Protein AF-A0A814G2H5-F1 (afdb_monomer)

Nearest PDB structures (foldseek):
  8ebw-assembly1_A  TM=9.232E-01  e=4.933E-67  Homo sapiens
  7ad8-assembly1_A  TM=9.233E-01  e=7.448E-61  Homo sapiens
  8ebt-assembly1_A  TM=9.128E-01  e=8.867E-59  Homo sapiens
  6nmi-assembly1_A  TM=8.398E-01  e=5.210E-60  Homo sapiens
  7m2u-assembly1_7  TM=7.805E-01  e=5.366E-45  Saccharomyces cerevisiae S288C

Solvent-accessible surface area (backbone atoms only — not comparable to full-atom values): 49443 Å² total; per-residue (Å²): 143,81,92,77,82,93,75,88,91,84,83,72,66,86,53,58,48,72,78,64,51,56,96,59,92,73,82,62,62,77,75,28,77,80,46,71,88,59,55,53,71,66,20,46,53,64,36,37,87,81,29,76,63,50,65,62,47,48,52,54,19,44,72,68,40,51,97,72,37,74,76,83,39,50,50,46,28,42,13,43,43,20,37,46,55,45,83,52,88,61,67,84,62,22,55,47,52,47,50,35,51,38,51,44,38,87,60,63,74,68,38,61,52,43,22,44,38,51,39,34,39,50,53,36,54,66,59,42,67,63,44,69,44,68,34,36,40,38,24,74,40,78,54,67,92,80,57,55,64,77,43,71,53,56,42,40,32,65,42,80,25,24,69,54,73,74,66,35,60,38,75,88,40,34,32,91,75,65,48,18,26,37,38,42,32,45,33,70,65,26,26,73,37,25,93,41,34,66,56,56,87,60,51,34,28,37,37,62,50,48,41,33,33,32,30,71,42,76,45,78,79,50,96,44,35,34,36,40,34,33,35,61,46,87,62,98,59,81,38,57,74,83,75,81,84,78,82,80,80,80,80,87,78,89,80,80,91,74,91,75,90,76,81,92,70,94,73,78,80,73,78,48,32,28,46,68,77,80,81,92,57,101,71,79,95,66,90,72,55,48,41,36,38,36,61,85,33,94,55,24,65,67,54,49,59,49,43,66,46,38,30,43,81,74,42,48,56,96,56,45,34,34,31,37,60,42,70,66,30,45,56,48,22,44,70,70,68,50,48,74,68,55,55,52,51,52,51,60,68,38,31,69,51,87,78,56,68,68,59,55,50,49,54,50,59,53,56,73,36,51,89,49,38,33,44,44,76,53,97,96,39,41,30,44,38,30,94,48,47,69,59,54,53,56,49,56,69,37,70,71,47,47,70,32,45,50,90,75,81,89,75,76,90,50,76,46,50,51,50,40,37,64,80,39,47,64,60,45,51,56,50,32,46,76,72,57,42,52,71,40,47,58,33,58,56,74,80,47,78,84,62,52,70,41,92,40,42,66,31,92,86,58,76,74,51,74,71,52,51,52,44,48,52,59,36,40,52,97,63,25,39,49,32,14,27,42,35,37,49,51,64,68,46,60,67,57,50,54,46,48,53,45,30,70,58,20,36,23,32,40,36,35,22,87,30,70,57,50,37,52,51,50,52,50,49,40,49,69,42,24,66,49,50,78,88,38,55,39,49,44,50,99,89,44,77,57,80,94,81,72,89,51,45,38,40,31,28,29,52,77,78,69,30,92,64,92,90,66,61,69,70,59,53,55,51,49,54,51,52,46,73,42,80,29,45,30,35,40,31,48,50,50,73,74,52,53,67,72,52,48,52,53,37,62,50,57,41,58,57,57,29,33,39,31,36,23,59,60,72,87,53,96,78,70,60,46,67,57,43,39,72,72,45,23,49,81,62,34,70,66,60,64,68,59,38,32,74,70,66,62,28,30,48,57,43,35,33,41,33,42,14,66,58,49,75,69,55,47,54,52,42,69,68,48,82,53,67,70,48,36,50,50,50,50,55,62,24,53,50,44,50,36,39,52,52,42,53,50,55,60,36,51,78,65,74,45,42,73,46,79,44,51,78,42,69,70,55,44,51,54,53,23,65,76,67,73,45,92,80,86,89,68,99,49,68,84,79,54,57,83,75,74,90,33,38,31,37,39,34,51,44,74,70,90,80,46,76,60,57,52,54,53,51,51,24,61,39,24,43,70,60,84,90,48,81,86,49,102,70,59,65,22,41,38,38,40,47,38,33,51,100,42,76,55,51,65,50,42,56,59,47,52,52,51,44,45,54,73,48,48,53,75,44,85,45,47,38,75,79,63,55,84,66,70,94,82,42,68,60,75,47,74,64,57,46,48,55,54,59,70,67,55,71,83,66,91,69,78,87,69,84,72,76,91,74,89,83,70,84,89,125

Mean predicted aligned error: 18.9 Å

Foldseek 3Di:
DDDDDDDDPQDADQQACQVLADLDDAAFQDDLLPDDQDALLVLCVLVCVVAVCLNVLLVVLLVPADCQHPLRDDSRLLSLQQQLQDQDPPRCRGDQNQVLNQLRDNPVVSCVSNSNSCLSNLVSQVSFDFDQAKWKFKHQADCLVSADAFDKDWAQGKHKTAPDPVLCCDPRTHHDDHAMEMETERDRGWGQCLSSYNHVPRSITIDDGTWMWGFHDWDDPDVRYIYTYIYTDDDPDDSYDHRDDDDDDDDDDDDDDDDDDDDDDDDDDDQAFKEDDDDPDPDDPDPFQKIKGFPPHPCRVVVVVLCQQAWAWQFDAPTMTMTGGDLQSLLLNVLLPDDLVNNVVVCCVRYPDHDDPVSNVVSVLSRVLHPAWEWFQDPNWIKIFGPDLVVVVVQCVDPLSVVQFDDDPDDDPPSGMGTGQLLCLLVSQVVCVVVSRHYWLKDQLPPDPPFDFAPKAWDPVLDQDPQLVVLVSSQDDPNMGGWEEAADAFLNCLLSSVLNNCRSSRGAEEEEDADPLVLVVSLVSNVVTMPDDPVAEAEDDPVDHDDPDDSHHHYYYYLVLQFDDPPDDPVSVVVNVVQLVHEAAEYEYEQVQPDDLVSLSRNLSRHDYSYYYYYHNDQDHPVPCSVSCCSRGHYHRYHDQVVVCCVVVSWAAEEEEEAEFEADPVLVVVLVVDPDPVLVQLSFLLGQLLLLLVLLVVVVVVVVVFFEDEDDPDPVSQCVSCVVSVHDDFDDPQVQGRDLDPAGQEYEYSYDDLPDLPSVSNVVSSNRHQDPVCPPPPHRYGYYYYYGYPPGPRVVSVVVSVVVVVSSPHHYYYHYSVVRCPDLPPGPPSDPVSVVVSVVPRDPDPDPPDDDDGDPPDDDD

Organism: NCBI:txid433720

Sequence (861 aa):
MATSGNVDSQQYARVSDILKEPQKMLMPIRGYEEMPIVPLEEAVAPLISILPEIQDYAYVAKQRCEYVPPNGLTQDESASIILYSMEWEPHEKYLYFALNTALRAEDRRKLKPWFSYLKLILTALEKLPSTRCNVFRGVNLDLTNQYTEGKTFVWWGFSSCTTSVGVLENEQFLGKTGRRTLFTIECDSGKDISRHSYYESEKEVLLLAARQFIVVSCLRLAPGLHMIQLKETKPPITLLQPVTNQSVQIKPSPNSYQSNHSTISTATIPKNPITTHQTTTQSQIKQNNNIVLELITTDYKRAQDFLFAIAEPIHRSEHTQEYELTSNSIHSAMFSGLQTQDMIRDLQQLSKTNISNDLINYIKSCTEMYGKVKLVLKNRRYFIESIFPNILNELLQDSEIKECRAISTEQGLNLESFEVIQQKIESLKKRCQQLKYPLLEEYDFVHDTMTKNLNIQLAPDANLRPYQEESLRKMFNNGRARSGIIVLPCGAGKSLVGVAAACHMKKNCLVLCNSNVSVEQWKEQFKRWSTADDSIVRSYTANKKDKLNGSACIFISTYQMVAPKKGRIIETSKILEKLTNYEWGLILLDEVHTAPAKTFRKILSIVPAQIKLGLSATLVREDDKIIDLNYLVGPKLYEANWMELQNLGFIAKVHCAEVRCEMTSEFLKEYTTATNHMVKRRLSVCNPNKFRTCQSLIQYHEQRNNKIIVFSDDLFALETYALKLDKPFIHGRVGDTSFDLPEANVVIQISSHGRSRRQEAQRLGRISRIKKDIINTNENNAFFYTLISEDTNEMKYSSYRQSFLIDQGYTYAMLTHTQIITNENQLYFSTNEEQRELLEQIPRTPNNDEALPITTKKNFK

Structure (mmCIF, N/CA/C/O backbone):
data_AF-A0A814G2H5-F1
#
_entry.id   AF-A0A814G2H5-F1
#
loop_
_atom_site.group_PDB
_atom_site.id
_atom_site.type_symbol
_atom_site.label_atom_id
_atom_site.label_alt_id
_atom_site.label_comp_id
_atom_site.label_asym_id
_atom_site.label_entity_id
_atom_site.label_seq_id
_atom_site.pdbx_PDB_ins_code
_atom_site.Cartn_x
_atom_site.Cartn_y
_atom_site.Cartn_z
_atom_site.occupancy
_atom_site.B_iso_or_equiv
_atom_site.auth_seq_id
_atom_site.auth_comp_id
_atom_site.auth_asym_id
_atom_site.auth_atom_id
_atom_site.pdbx_PDB_model_num
ATOM 1 N N . MET A 1 1 ? 18.081 -31.704 36.811 1.00 30.80 1 MET A N 1
ATOM 2 C CA . MET A 1 1 ? 18.395 -30.940 35.585 1.00 30.80 1 MET A CA 1
ATOM 3 C C . MET A 1 1 ? 17.106 -30.797 34.798 1.00 30.80 1 MET A C 1
ATOM 5 O O . MET A 1 1 ? 16.699 -31.747 34.149 1.00 30.80 1 MET A O 1
ATOM 9 N N . ALA A 1 2 ? 16.414 -29.671 34.961 1.00 22.61 2 ALA A N 1
ATOM 10 C CA . ALA A 1 2 ? 15.147 -29.392 34.295 1.00 22.61 2 ALA A CA 1
ATOM 11 C C . ALA A 1 2 ? 15.247 -28.006 33.654 1.00 22.61 2 ALA A C 1
ATOM 13 O O . ALA A 1 2 ? 15.522 -27.015 34.325 1.00 22.61 2 ALA A O 1
ATOM 14 N N . THR A 1 3 ? 15.101 -27.988 32.337 1.00 27.94 3 THR A N 1
ATOM 15 C CA . THR A 1 3 ? 15.038 -26.825 31.458 1.00 27.94 3 THR A CA 1
ATOM 16 C C . THR A 1 3 ? 13.696 -26.113 31.632 1.00 27.94 3 THR A C 1
ATOM 18 O O . THR A 1 3 ? 12.664 -26.667 31.258 1.00 27.94 3 THR A O 1
ATOM 21 N N . SER A 1 4 ? 13.705 -24.893 32.171 1.00 27.94 4 SER A N 1
ATOM 22 C CA . SER A 1 4 ? 12.570 -23.962 32.136 1.00 27.94 4 SER A CA 1
ATOM 23 C C . SER A 1 4 ? 12.761 -22.954 30.999 1.00 27.94 4 SER A C 1
ATOM 25 O O . SER A 1 4 ? 13.848 -22.401 30.831 1.00 27.94 4 SER A O 1
ATOM 27 N N . GLY A 1 5 ? 11.708 -22.771 30.202 1.00 24.34 5 GLY A N 1
ATOM 28 C CA . GLY A 1 5 ? 11.706 -22.050 28.934 1.00 24.34 5 GLY A CA 1
ATOM 29 C C . GLY A 1 5 ? 11.983 -20.548 29.023 1.00 24.34 5 GLY A C 1
ATOM 30 O O . GLY A 1 5 ? 11.540 -19.862 29.939 1.00 24.34 5 GLY A O 1
ATOM 31 N N . ASN A 1 6 ? 12.678 -20.054 27.999 1.00 25.80 6 ASN A N 1
ATOM 32 C CA . ASN A 1 6 ? 12.696 -18.647 27.614 1.00 25.80 6 ASN A CA 1
ATOM 33 C C . ASN A 1 6 ? 11.401 -18.347 26.851 1.00 25.80 6 ASN A C 1
ATOM 35 O O . ASN A 1 6 ? 11.296 -18.667 25.667 1.00 25.80 6 ASN A O 1
ATOM 39 N N . VAL A 1 7 ? 10.434 -17.750 27.540 1.00 27.73 7 VAL A N 1
ATOM 40 C CA . VAL A 1 7 ? 9.282 -17.069 26.942 1.00 27.73 7 VAL A CA 1
ATOM 41 C C . VAL A 1 7 ? 9.434 -15.581 27.282 1.00 27.73 7 VAL A C 1
ATOM 43 O O . VAL A 1 7 ? 9.614 -15.234 28.445 1.00 27.73 7 VAL A O 1
ATOM 46 N N . ASP A 1 8 ? 9.456 -14.748 26.241 1.00 27.95 8 ASP A N 1
ATOM 47 C CA . ASP A 1 8 ? 9.194 -13.300 26.215 1.00 27.95 8 ASP A CA 1
ATOM 48 C C . ASP A 1 8 ? 9.935 -12.371 27.198 1.00 27.95 8 ASP A C 1
ATOM 50 O O . ASP A 1 8 ? 9.387 -11.875 28.176 1.00 27.95 8 ASP A O 1
ATOM 54 N N . SER A 1 9 ? 11.174 -11.999 26.853 1.00 29.45 9 SER A N 1
ATOM 55 C CA . SER A 1 9 ? 11.942 -10.932 27.524 1.00 29.45 9 SER A CA 1
ATOM 56 C C . SER A 1 9 ? 12.278 -9.737 26.611 1.00 29.45 9 SER A C 1
ATOM 58 O O . SER A 1 9 ? 13.351 -9.147 26.727 1.00 29.45 9 SER A O 1
ATOM 60 N N . GLN A 1 10 ? 11.390 -9.365 25.677 1.00 33.59 10 GLN A N 1
ATOM 61 C CA . GLN A 1 10 ? 11.698 -8.384 24.614 1.00 33.59 10 GLN A CA 1
ATOM 62 C C . GLN A 1 10 ? 10.809 -7.121 24.548 1.00 33.59 10 GLN A C 1
ATOM 64 O O . GLN A 1 10 ? 10.842 -6.432 23.534 1.00 33.59 10 GLN A O 1
ATOM 69 N N . GLN A 1 11 ? 10.081 -6.745 25.613 1.00 34.19 11 GLN A N 1
ATOM 70 C CA . GLN A 1 11 ? 9.134 -5.606 25.573 1.00 34.19 11 GLN A CA 1
ATOM 71 C C . GLN A 1 11 ? 9.424 -4.389 26.487 1.00 34.19 11 GLN A C 1
ATOM 73 O O . GLN A 1 11 ? 8.622 -3.462 26.511 1.00 34.19 11 GLN A O 1
ATOM 78 N N . TYR A 1 12 ? 10.544 -4.310 27.224 1.00 47.81 12 TYR A N 1
ATOM 79 C CA . TYR A 1 12 ? 10.617 -3.402 28.394 1.00 47.81 12 TYR A CA 1
ATOM 80 C C . TYR A 1 12 ? 11.798 -2.408 28.414 1.00 47.81 12 TYR A C 1
ATOM 82 O O . TYR A 1 12 ? 12.692 -2.528 29.245 1.00 47.81 12 TYR A O 1
ATOM 90 N N . ALA A 1 13 ? 11.802 -1.390 27.537 1.00 48.59 13 ALA A N 1
ATOM 91 C CA . ALA A 1 13 ? 12.906 -0.415 27.436 1.00 48.59 13 ALA A CA 1
ATOM 92 C C . ALA A 1 13 ? 12.749 0.889 28.263 1.00 48.59 13 ALA A C 1
ATOM 94 O O . ALA A 1 13 ? 13.762 1.420 28.722 1.00 48.59 13 ALA A O 1
ATOM 95 N N . ARG A 1 14 ? 11.529 1.423 28.482 1.00 55.16 14 ARG A N 1
ATOM 96 C CA . ARG A 1 14 ? 11.311 2.692 29.235 1.00 55.16 14 ARG A CA 1
ATOM 97 C C . ARG A 1 14 ? 11.539 2.573 30.745 1.00 55.16 14 ARG A C 1
ATOM 99 O O . ARG A 1 14 ? 11.879 3.546 31.412 1.00 55.16 14 ARG A O 1
ATOM 106 N N . VAL A 1 15 ? 11.336 1.381 31.293 1.00 53.97 15 VAL A N 1
ATOM 107 C CA . VAL A 1 15 ? 11.301 1.155 32.745 1.00 53.97 15 VAL A CA 1
ATOM 108 C C . VAL A 1 15 ? 12.683 0.774 33.294 1.00 53.97 15 VAL A C 1
ATOM 110 O O . VAL A 1 15 ? 13.026 1.116 34.421 1.00 53.97 15 VAL A O 1
ATOM 113 N N . SER A 1 16 ? 13.533 0.141 32.479 1.00 58.19 16 SER A N 1
ATOM 114 C CA . SER A 1 16 ? 14.896 -0.264 32.854 1.00 58.19 16 SER A CA 1
ATOM 115 C C . SER A 1 16 ? 15.979 0.774 32.519 1.00 58.19 16 SER A C 1
ATOM 117 O O . SER A 1 16 ? 17.169 0.478 32.629 1.00 58.19 16 SER A O 1
ATOM 119 N N . ASP A 1 17 ? 15.613 1.973 32.055 1.00 66.25 17 ASP A N 1
ATOM 120 C CA . ASP A 1 17 ? 16.567 2.961 31.537 1.00 66.25 17 ASP A CA 1
ATOM 121 C C . ASP A 1 17 ? 17.383 3.680 32.631 1.00 66.25 17 ASP A C 1
ATOM 123 O O . ASP A 1 17 ? 18.483 4.157 32.345 1.00 66.25 17 ASP A O 1
ATOM 127 N N . ILE A 1 18 ? 16.909 3.664 33.885 1.00 70.50 18 ILE A N 1
ATOM 128 C CA . ILE A 1 18 ? 17.607 4.203 35.070 1.00 70.50 18 ILE A CA 1
ATOM 129 C C . ILE A 1 18 ? 18.985 3.548 35.263 1.00 70.50 18 ILE A C 1
ATOM 131 O O . ILE A 1 18 ? 19.912 4.193 35.742 1.00 70.50 18 ILE A O 1
ATOM 135 N N . LEU A 1 19 ? 19.167 2.301 34.808 1.00 65.62 19 LEU A N 1
ATOM 136 C CA . LEU A 1 19 ? 20.462 1.603 34.832 1.00 65.62 19 LEU A CA 1
ATOM 137 C C . LEU A 1 19 ? 21.568 2.340 34.070 1.00 65.62 19 LEU A C 1
ATOM 139 O O . LEU A 1 19 ? 22.749 2.111 34.321 1.00 65.62 19 LEU A O 1
ATOM 143 N N . LYS A 1 20 ? 21.186 3.159 33.087 1.00 71.00 20 LYS A N 1
ATOM 144 C CA . LYS A 1 20 ? 22.110 3.869 32.202 1.00 71.00 20 LYS A CA 1
ATOM 145 C C . LYS A 1 20 ? 22.458 5.262 32.728 1.00 71.00 20 LYS A C 1
ATOM 147 O O . LYS A 1 20 ? 23.157 5.997 32.031 1.00 71.00 20 LYS A O 1
ATOM 152 N N . GLU A 1 21 ? 21.961 5.650 33.906 1.00 79.81 21 GLU A N 1
ATOM 153 C CA . GLU A 1 21 ? 22.318 6.929 34.513 1.00 79.81 21 GLU A CA 1
ATOM 154 C C . GLU A 1 21 ? 23.815 6.942 34.877 1.00 79.81 21 GLU A C 1
ATOM 156 O O . GLU A 1 21 ? 24.317 6.016 35.523 1.00 79.81 21 GLU A O 1
ATOM 161 N N . PRO A 1 22 ? 24.562 7.975 34.458 1.00 74.00 22 PRO A N 1
ATOM 162 C CA . PRO A 1 22 ? 25.980 8.070 34.750 1.00 74.00 22 PRO A CA 1
ATOM 163 C C . PRO A 1 22 ? 26.176 8.297 36.252 1.00 74.00 22 PRO A C 1
ATOM 165 O O . PRO A 1 22 ? 25.702 9.280 36.815 1.00 74.00 22 PRO A O 1
ATOM 168 N N . GLN A 1 23 ? 26.953 7.431 36.906 1.00 69.19 23 GLN A N 1
ATOM 169 C CA . GLN A 1 23 ? 27.290 7.545 38.336 1.00 69.19 23 GLN A CA 1
ATOM 170 C C . GLN A 1 23 ? 28.291 8.680 38.646 1.00 69.19 23 GLN A C 1
ATOM 172 O O . GLN A 1 23 ? 28.883 8.729 39.723 1.00 69.19 23 GLN A O 1
ATOM 177 N N . LYS A 1 24 ? 28.500 9.599 37.696 1.00 74.88 24 LYS A N 1
ATOM 178 C CA . LYS A 1 24 ? 29.394 10.753 37.801 1.00 74.88 24 LYS A CA 1
ATOM 179 C C . LYS A 1 24 ? 28.677 12.027 37.370 1.00 74.88 24 LYS A C 1
ATOM 181 O O . LYS A 1 24 ? 27.800 12.004 36.508 1.00 74.88 24 LYS A O 1
ATOM 186 N N . MET A 1 25 ? 29.086 13.151 37.949 1.00 79.56 25 MET A N 1
ATOM 187 C CA . MET A 1 25 ? 28.554 14.460 37.586 1.00 79.56 25 MET A CA 1
ATOM 188 C C . MET A 1 25 ? 28.991 14.831 36.163 1.00 79.56 25 MET A C 1
ATOM 190 O O . MET A 1 25 ? 30.186 14.889 35.877 1.00 79.56 25 MET A O 1
ATOM 194 N N . LEU A 1 26 ? 28.033 15.078 35.270 1.00 84.12 26 LEU A N 1
ATOM 195 C CA . LEU A 1 26 ? 28.306 15.567 33.919 1.00 84.12 26 LEU A CA 1
ATOM 196 C C . LEU A 1 26 ? 28.263 17.103 33.860 1.00 84.12 26 LEU A C 1
ATOM 198 O O . LEU A 1 26 ? 27.741 17.765 34.757 1.00 84.12 26 LEU A O 1
ATOM 202 N N . MET A 1 27 ? 28.789 17.681 32.774 1.00 81.69 27 MET A N 1
ATOM 203 C CA . MET A 1 27 ? 28.698 19.127 32.543 1.00 81.69 27 MET A CA 1
ATOM 204 C C . MET A 1 27 ? 27.230 19.569 32.355 1.00 81.69 27 MET A C 1
ATOM 206 O O . MET A 1 27 ? 26.476 18.828 31.704 1.00 81.69 27 MET A O 1
ATOM 210 N N . PRO A 1 28 ? 26.832 20.754 32.874 1.00 82.62 28 PRO A N 1
ATOM 211 C CA . PRO A 1 28 ? 25.504 21.332 32.654 1.00 82.62 28 PRO A CA 1
ATOM 212 C C . PRO A 1 28 ? 25.149 21.441 31.169 1.00 82.62 28 PRO A C 1
ATOM 214 O O . PRO A 1 28 ? 26.028 21.665 30.333 1.00 82.62 28 PRO A O 1
ATOM 217 N N . ILE A 1 29 ? 23.864 21.310 30.843 1.00 84.00 29 ILE A N 1
ATOM 218 C CA . ILE A 1 29 ? 23.372 21.453 29.469 1.00 84.00 29 ILE A CA 1
ATOM 219 C C . ILE A 1 29 ? 23.131 22.947 29.215 1.00 84.00 29 ILE A C 1
ATOM 221 O O . ILE A 1 29 ? 22.361 23.574 29.940 1.00 84.00 29 ILE A O 1
ATOM 225 N N . ARG A 1 30 ? 23.832 23.518 28.228 1.00 79.44 30 ARG A N 1
ATOM 226 C CA . ARG A 1 30 ? 23.780 24.940 27.838 1.00 79.44 30 ARG A CA 1
ATOM 227 C C . ARG A 1 30 ? 23.800 25.078 26.314 1.00 79.44 30 ARG A C 1
ATOM 229 O O . ARG A 1 30 ? 24.299 24.182 25.630 1.00 79.44 30 ARG A O 1
ATOM 236 N N . GLY A 1 31 ? 23.301 26.198 25.805 1.00 79.31 31 GLY A N 1
ATOM 237 C CA . GLY A 1 31 ? 23.236 26.563 24.388 1.00 79.31 31 GLY A CA 1
ATOM 238 C C . GLY A 1 31 ? 21.917 26.236 23.676 1.00 79.31 31 GLY A C 1
ATOM 239 O O . GLY A 1 31 ? 21.747 26.643 22.531 1.00 79.31 31 GLY A O 1
ATOM 240 N N . TYR A 1 32 ? 20.968 25.536 24.311 1.00 82.44 32 TYR A N 1
ATOM 241 C CA . TYR A 1 32 ? 19.627 25.345 23.726 1.00 82.44 32 TYR A CA 1
ATOM 242 C C . TYR A 1 32 ? 18.723 26.552 24.005 1.00 82.44 32 TYR A C 1
ATOM 244 O O . TYR A 1 32 ? 17.808 26.834 23.243 1.00 82.44 32 TYR A O 1
ATOM 252 N N . GLU A 1 33 ? 18.989 27.281 25.087 1.00 79.50 33 GLU A N 1
ATOM 253 C CA . GLU A 1 33 ? 18.280 28.480 25.517 1.00 79.50 33 GLU A CA 1
ATOM 254 C C . GLU A 1 33 ? 18.369 29.624 24.497 1.00 79.50 33 GLU A C 1
ATOM 256 O O . GLU A 1 33 ? 17.409 30.382 24.362 1.00 79.50 33 GLU A O 1
ATOM 261 N N . GLU A 1 34 ? 19.469 29.697 23.744 1.00 80.56 34 GLU A N 1
ATOM 262 C CA . GLU A 1 34 ? 19.715 30.687 22.688 1.00 80.56 34 GLU A CA 1
ATOM 263 C C . GLU A 1 34 ? 18.980 30.357 21.376 1.00 80.56 34 GLU A C 1
ATOM 265 O O . GLU A 1 34 ? 18.906 31.201 20.484 1.00 80.56 34 GLU A O 1
ATOM 270 N N . MET A 1 35 ? 18.416 29.148 21.244 1.00 82.44 35 MET A N 1
ATOM 271 C CA . MET A 1 35 ? 17.668 28.763 20.046 1.00 82.44 35 MET A CA 1
ATOM 272 C C . MET A 1 35 ? 16.309 29.478 19.987 1.00 82.44 35 MET A C 1
ATOM 274 O O . MET A 1 35 ? 15.630 29.601 21.017 1.00 82.44 35 MET A O 1
ATOM 278 N N . PRO A 1 36 ? 15.866 29.909 18.791 1.00 83.94 36 PRO A N 1
ATOM 279 C CA . PRO A 1 36 ? 14.515 30.421 18.609 1.00 83.94 36 PRO A CA 1
ATOM 280 C C . PRO A 1 36 ? 13.481 29.314 18.853 1.00 83.94 36 PRO A C 1
ATOM 282 O O . PRO A 1 36 ? 13.735 28.135 18.599 1.00 83.94 36 PRO A O 1
ATOM 285 N N . ILE A 1 37 ? 12.298 29.697 19.339 1.00 85.06 37 ILE A N 1
ATOM 286 C CA . ILE A 1 37 ? 11.147 28.790 19.374 1.00 85.06 37 ILE A CA 1
ATOM 287 C C . ILE A 1 37 ? 10.654 28.646 17.935 1.00 85.06 37 ILE A C 1
ATOM 289 O O . ILE A 1 37 ? 10.277 29.635 17.308 1.00 85.06 37 ILE A O 1
ATOM 293 N N . VAL A 1 38 ? 10.683 27.419 17.426 1.00 88.62 38 VAL A N 1
ATOM 294 C CA . VAL A 1 38 ? 10.300 27.068 16.055 1.00 88.62 38 VAL A CA 1
ATOM 295 C C . VAL A 1 38 ? 9.167 26.035 16.069 1.00 88.62 38 VAL A C 1
ATOM 297 O O . VAL A 1 38 ? 8.996 25.348 17.083 1.00 88.62 38 VAL A O 1
ATOM 300 N N . PRO A 1 39 ? 8.396 25.895 14.976 1.00 91.19 39 PRO A N 1
ATOM 301 C CA . PRO A 1 39 ? 7.384 24.847 14.849 1.00 91.19 39 PRO A CA 1
ATOM 302 C C . PRO A 1 39 ? 7.975 23.442 15.022 1.00 91.19 39 PRO A C 1
ATOM 304 O O . PRO A 1 39 ? 9.164 23.222 14.766 1.00 91.19 39 PRO A O 1
ATOM 307 N N . LEU A 1 40 ? 7.146 22.467 15.417 1.00 90.56 40 LEU A N 1
ATOM 308 C CA . LEU A 1 40 ? 7.623 21.113 15.728 1.00 90.56 40 LEU A CA 1
ATOM 309 C C . LEU A 1 40 ? 8.384 20.462 14.558 1.00 90.56 40 LEU A C 1
ATOM 311 O O . LEU A 1 40 ? 9.386 19.792 14.799 1.00 90.56 40 LEU A O 1
ATOM 315 N N . GLU A 1 41 ? 7.966 20.671 13.305 1.00 89.19 41 GLU A N 1
ATOM 316 C CA . GLU A 1 41 ? 8.627 20.100 12.121 1.00 89.19 41 GLU A CA 1
ATOM 317 C C . GLU A 1 41 ? 10.055 20.617 11.951 1.00 89.19 41 GLU A C 1
ATOM 319 O O . GLU A 1 41 ? 10.955 19.857 11.591 1.00 89.19 41 GLU A O 1
ATOM 324 N N . GLU A 1 42 ? 10.271 21.902 12.230 1.00 87.69 42 GLU A N 1
ATOM 325 C CA . GLU A 1 42 ? 11.593 22.521 12.178 1.00 87.69 42 GLU A CA 1
ATOM 326 C C . GLU A 1 42 ? 12.440 22.090 13.380 1.00 87.69 42 GLU A C 1
ATOM 328 O O . GLU A 1 42 ? 13.631 21.806 13.236 1.00 87.69 42 GLU A O 1
ATOM 333 N N . ALA A 1 43 ? 11.816 21.937 14.553 1.00 89.50 43 ALA A N 1
ATOM 334 C CA . ALA A 1 43 ? 12.484 21.466 15.760 1.00 89.50 43 ALA A CA 1
ATOM 335 C C . ALA A 1 43 ? 13.038 20.035 15.617 1.00 89.50 43 ALA A C 1
ATOM 337 O O . ALA A 1 43 ? 14.103 19.735 16.164 1.00 89.50 43 ALA A O 1
ATOM 338 N N . VAL A 1 44 ? 12.345 19.159 14.875 1.00 91.88 44 VAL A N 1
ATOM 339 C CA . VAL A 1 44 ? 12.771 17.768 14.633 1.00 91.88 44 VAL A CA 1
ATOM 340 C C . VAL A 1 44 ? 13.622 17.586 13.374 1.00 91.88 44 VAL A C 1
ATOM 342 O O . VAL A 1 44 ? 14.226 16.527 13.206 1.00 91.88 44 VAL A O 1
ATOM 345 N N . ALA A 1 45 ? 13.734 18.590 12.499 1.00 89.81 45 ALA A N 1
ATOM 346 C CA . ALA A 1 45 ? 14.482 18.471 11.245 1.00 89.81 45 ALA A CA 1
ATOM 347 C C . ALA A 1 45 ? 15.961 18.045 11.421 1.00 89.81 45 ALA A C 1
ATOM 349 O O . ALA A 1 45 ? 16.414 17.156 10.693 1.00 89.81 45 ALA A O 1
ATOM 350 N N . PRO A 1 46 ? 16.726 18.561 12.408 1.00 90.38 46 PRO A N 1
ATOM 351 C CA . PRO A 1 46 ? 18.097 18.097 12.646 1.00 90.38 46 PRO A CA 1
ATOM 352 C C . PRO A 1 46 ? 18.172 16.633 13.113 1.00 90.38 46 PRO A C 1
ATOM 354 O O . PRO A 1 46 ? 19.202 15.970 12.954 1.00 90.38 46 PRO A O 1
ATOM 357 N N . LEU A 1 47 ? 17.078 16.117 13.682 1.00 90.44 47 LEU A N 1
ATOM 358 C CA . LEU A 1 47 ? 16.991 14.779 14.256 1.00 90.44 47 LEU A CA 1
ATOM 359 C C . LEU A 1 47 ? 16.725 13.693 13.214 1.00 90.44 47 LEU A C 1
ATOM 361 O O . LEU A 1 47 ? 16.946 12.533 13.534 1.00 90.44 47 LEU A O 1
ATOM 365 N N . ILE A 1 48 ? 16.346 14.030 11.975 1.00 87.50 48 ILE A N 1
ATOM 366 C CA . ILE A 1 48 ? 16.070 13.057 10.894 1.00 87.50 48 ILE A CA 1
ATOM 367 C C . ILE A 1 48 ? 17.263 12.120 10.658 1.00 87.50 48 ILE A C 1
ATOM 369 O O . ILE A 1 48 ? 17.102 10.926 10.417 1.00 87.50 48 ILE A O 1
ATOM 373 N N . SER A 1 49 ? 18.483 12.650 10.776 1.00 84.38 49 SER A N 1
ATOM 374 C CA . SER A 1 49 ? 19.716 11.865 10.634 1.00 84.38 49 SER A CA 1
ATOM 375 C C . SER A 1 49 ? 19.877 10.780 11.710 1.00 84.38 49 SER A C 1
ATOM 377 O O . SER A 1 49 ? 20.501 9.749 11.462 1.00 84.38 49 SER A O 1
ATOM 379 N N . ILE A 1 50 ? 19.305 11.002 12.896 1.00 84.81 50 ILE A N 1
ATOM 380 C CA . ILE A 1 50 ? 19.351 10.099 14.053 1.00 84.81 50 ILE A CA 1
ATOM 381 C C . ILE A 1 50 ? 18.107 9.198 14.062 1.00 84.81 50 ILE A C 1
ATOM 383 O O . ILE A 1 50 ? 18.202 7.998 14.323 1.00 84.81 50 ILE A O 1
ATOM 387 N N . LEU A 1 51 ? 16.950 9.783 13.754 1.00 86.19 51 LEU A N 1
ATOM 388 C CA . LEU A 1 51 ? 15.615 9.202 13.786 1.00 86.19 51 LEU A CA 1
ATOM 389 C C . LEU A 1 51 ? 14.912 9.458 12.440 1.00 86.19 51 LEU A C 1
ATOM 391 O O . LEU A 1 51 ? 14.205 10.455 12.307 1.00 86.19 51 LEU A O 1
ATOM 395 N N . PRO A 1 52 ? 15.070 8.570 11.440 1.00 81.00 52 PRO A N 1
ATOM 396 C CA . PRO A 1 52 ? 14.559 8.805 10.085 1.00 81.00 52 PRO A CA 1
ATOM 397 C C . PRO A 1 52 ? 13.040 8.996 9.996 1.00 81.00 52 PRO A C 1
ATOM 399 O O . PRO A 1 52 ? 12.576 9.719 9.127 1.00 81.00 52 PRO A O 1
ATOM 402 N N . GLU A 1 53 ? 12.283 8.376 10.905 1.00 81.25 53 GLU A N 1
ATOM 403 C CA . GLU A 1 53 ? 10.809 8.377 10.918 1.00 81.25 53 GLU A CA 1
ATOM 404 C C . GLU A 1 53 ? 10.219 9.506 11.793 1.00 81.25 53 GLU A C 1
ATOM 406 O O . GLU A 1 53 ? 9.007 9.617 11.941 1.00 81.25 53 GLU A O 1
ATOM 411 N N . ILE A 1 54 ? 11.052 10.362 12.408 1.00 87.31 54 ILE A N 1
ATOM 412 C CA . ILE A 1 54 ? 10.582 11.363 13.386 1.00 87.31 54 ILE A CA 1
ATOM 413 C C . ILE A 1 54 ? 9.599 12.382 12.796 1.00 87.31 54 ILE A C 1
ATOM 415 O O . ILE A 1 54 ? 8.734 12.872 13.519 1.00 87.31 54 ILE A O 1
ATOM 419 N N . GLN A 1 55 ? 9.713 12.700 11.503 1.00 86.31 55 GLN A N 1
ATOM 420 C CA . GLN A 1 55 ? 8.822 13.656 10.841 1.00 86.31 55 GLN A CA 1
ATOM 421 C C . GLN A 1 55 ? 7.389 13.129 10.751 1.00 86.31 55 GLN A C 1
ATOM 423 O O . GLN A 1 55 ? 6.450 13.880 11.013 1.00 86.31 55 GLN A O 1
ATOM 428 N N . ASP A 1 56 ? 7.229 11.838 10.470 1.00 81.94 56 ASP A N 1
ATOM 429 C CA . ASP A 1 56 ? 5.917 11.202 10.374 1.00 81.94 56 ASP A CA 1
ATOM 430 C C . ASP A 1 56 ? 5.237 11.194 11.746 1.00 81.94 56 ASP A C 1
ATOM 432 O O . ASP A 1 56 ? 4.079 11.588 11.885 1.00 81.94 56 ASP A O 1
ATOM 436 N N . TYR A 1 57 ? 5.982 10.855 12.803 1.00 85.31 57 TYR A N 1
ATOM 437 C CA . TYR A 1 57 ? 5.453 10.894 14.168 1.00 85.31 57 TYR A CA 1
ATOM 438 C C . TYR A 1 57 ? 5.185 12.319 14.660 1.00 85.31 57 TYR A C 1
ATOM 440 O O . TYR A 1 57 ? 4.203 12.531 15.368 1.00 85.31 57 TYR A O 1
ATOM 448 N N . ALA A 1 58 ? 5.992 13.308 14.265 1.00 87.62 58 ALA A N 1
ATOM 449 C CA . ALA A 1 58 ? 5.722 14.715 14.563 1.00 87.62 58 ALA A CA 1
ATOM 450 C C . ALA A 1 58 ? 4.403 15.178 13.925 1.00 87.62 58 ALA A C 1
ATOM 452 O O . ALA A 1 58 ? 3.600 15.844 14.582 1.00 87.62 58 ALA A O 1
ATOM 453 N N . TYR A 1 59 ? 4.135 14.759 12.685 1.00 83.56 59 TYR A N 1
ATOM 454 C CA . TYR A 1 59 ? 2.863 15.014 12.015 1.00 83.56 59 TYR A CA 1
ATOM 455 C C . TYR A 1 59 ? 1.687 14.348 12.745 1.00 83.56 59 TYR A C 1
ATOM 457 O O . TYR A 1 59 ? 0.685 15.004 13.039 1.00 83.56 59 TYR A O 1
ATOM 465 N N . VAL A 1 60 ? 1.824 13.071 13.123 1.00 83.31 60 VAL A N 1
ATOM 466 C CA . VAL A 1 60 ? 0.803 12.356 13.913 1.00 83.31 60 VAL A CA 1
ATOM 467 C C . VAL A 1 60 ? 0.570 13.040 15.265 1.00 83.31 60 VAL A C 1
ATOM 469 O O . VAL A 1 60 ? -0.573 13.138 15.714 1.00 83.31 60 VAL A O 1
ATOM 472 N N . ALA A 1 61 ? 1.625 13.538 15.915 1.00 85.12 61 ALA A N 1
ATOM 473 C CA . ALA A 1 61 ? 1.521 14.219 17.200 1.00 85.12 61 ALA A CA 1
ATOM 474 C C . ALA A 1 61 ? 0.724 15.524 17.077 1.00 85.12 61 ALA A C 1
ATOM 476 O O . ALA A 1 61 ? -0.164 15.767 17.892 1.00 85.12 61 ALA A O 1
ATOM 477 N N . LYS A 1 62 ? 0.954 16.309 16.015 1.00 85.19 62 LYS A N 1
ATOM 478 C CA . LYS A 1 62 ? 0.168 17.520 15.734 1.00 85.19 62 LYS A CA 1
ATOM 479 C C . LYS A 1 62 ? -1.295 17.242 15.425 1.00 85.19 62 LYS A C 1
ATOM 481 O O . LYS A 1 62 ? -2.153 17.987 15.889 1.00 85.19 62 LYS A O 1
ATOM 486 N N . GLN A 1 63 ? -1.589 16.188 14.662 1.00 81.25 63 GLN A N 1
ATOM 487 C CA . GLN A 1 63 ? -2.973 15.816 14.345 1.00 81.25 63 GLN A CA 1
ATOM 488 C C . GLN A 1 63 ? -3.777 15.401 15.580 1.00 81.25 63 GLN A C 1
ATOM 490 O O . GLN A 1 63 ? -5.000 15.515 15.582 1.00 81.25 63 GLN A O 1
ATOM 495 N N . ARG A 1 64 ? -3.104 14.894 16.616 1.00 77.81 64 ARG A N 1
ATOM 496 C CA . ARG A 1 64 ? -3.743 14.529 17.883 1.00 77.81 64 ARG A CA 1
ATOM 497 C C . ARG A 1 64 ? -3.955 15.701 18.828 1.00 77.81 64 ARG A C 1
ATOM 499 O O . ARG A 1 64 ? -4.725 15.552 19.771 1.00 77.81 64 ARG A O 1
ATOM 506 N N . CYS A 1 65 ? -3.284 16.829 18.611 1.00 79.56 65 CYS A N 1
ATOM 507 C CA . CYS A 1 65 ? -3.519 18.011 19.422 1.00 79.56 65 CYS A CA 1
ATOM 508 C C . CYS A 1 65 ? -4.922 18.559 19.186 1.00 79.56 65 CYS A C 1
ATOM 510 O O . CYS A 1 65 ? -5.376 18.695 18.050 1.00 79.56 65 CYS A O 1
ATOM 512 N N . GLU A 1 66 ? -5.572 18.949 20.275 1.00 70.25 66 GLU A N 1
ATOM 513 C CA . GLU A 1 66 ? -6.763 19.783 20.207 1.00 70.25 66 GLU A CA 1
ATOM 514 C C . GLU A 1 66 ? -6.433 21.123 19.527 1.00 70.25 66 GLU A C 1
ATOM 516 O O . GLU A 1 66 ? -5.313 21.630 19.632 1.00 70.25 66 GLU A O 1
ATOM 521 N N . TYR A 1 67 ? -7.416 21.712 18.837 1.00 64.19 67 TYR A N 1
ATOM 522 C CA . TYR A 1 67 ? -7.250 22.991 18.128 1.00 64.19 67 TYR A CA 1
ATOM 523 C C . TYR A 1 67 ? -6.828 24.134 19.071 1.00 64.19 67 TYR A C 1
ATOM 525 O O . TYR A 1 67 ? -6.091 25.033 18.674 1.00 64.19 67 TYR A O 1
ATOM 533 N N . VAL A 1 68 ? -7.253 24.066 20.338 1.00 73.56 68 VAL A N 1
ATOM 534 C CA . VAL A 1 68 ? -6.770 24.917 21.431 1.00 73.56 68 VAL A CA 1
ATOM 535 C C . VAL A 1 68 ? -6.358 24.006 22.589 1.00 73.56 68 VAL A C 1
ATOM 537 O O . VAL A 1 68 ? -7.223 23.595 23.361 1.00 73.56 68 VAL A O 1
ATOM 540 N N . PRO A 1 69 ? -5.066 23.660 22.713 1.00 79.81 69 PRO A N 1
ATOM 541 C CA . PRO A 1 69 ? -4.602 22.793 23.785 1.00 79.81 69 PRO A CA 1
ATOM 542 C C . PRO A 1 69 ? -4.866 23.406 25.172 1.00 79.81 69 PRO A C 1
ATOM 544 O O . PRO A 1 69 ? -4.755 24.628 25.344 1.00 79.81 69 PRO A O 1
ATOM 547 N N . PRO A 1 70 ? -5.168 22.586 26.195 1.00 72.38 70 PRO A N 1
ATOM 548 C CA . PRO A 1 70 ? -5.318 23.075 27.559 1.00 72.38 70 PRO A CA 1
ATOM 549 C C . PRO A 1 70 ? -4.003 23.670 28.101 1.00 72.38 70 PRO A C 1
ATOM 551 O O . PRO A 1 70 ? -2.934 23.544 27.506 1.00 72.38 70 PRO A O 1
ATOM 554 N N . ASN A 1 71 ? -4.086 24.371 29.237 1.00 77.19 71 ASN A N 1
ATOM 555 C CA . ASN A 1 71 ? -2.934 24.965 29.937 1.00 77.19 71 ASN A CA 1
ATOM 556 C C . ASN A 1 71 ? -2.192 26.094 29.184 1.00 77.19 71 ASN A C 1
ATOM 558 O O . ASN A 1 71 ? -1.092 26.470 29.581 1.00 77.19 71 ASN A O 1
ATOM 562 N N . GLY A 1 72 ? -2.803 26.685 28.148 1.00 76.25 72 GLY A N 1
ATOM 563 C CA . GLY A 1 72 ? -2.232 27.828 27.418 1.00 76.25 72 GLY A CA 1
ATOM 564 C C . GLY A 1 72 ? -1.047 27.459 26.518 1.00 76.25 72 GLY A C 1
ATOM 565 O O . GLY A 1 72 ? -0.228 28.320 26.186 1.00 76.25 72 GLY A O 1
ATOM 566 N N . LEU A 1 73 ? -0.943 26.179 26.157 1.00 85.94 73 LEU A N 1
ATOM 567 C CA . LEU A 1 73 ? 0.062 25.644 25.244 1.00 85.94 73 LEU A CA 1
ATOM 568 C C . LEU A 1 73 ? -0.309 25.948 23.791 1.00 85.94 73 LEU A C 1
ATOM 570 O O . LEU A 1 73 ? -1.480 25.908 23.413 1.00 85.94 73 LEU A O 1
ATOM 574 N N . THR A 1 74 ? 0.693 26.213 22.955 1.00 87.62 74 THR A N 1
ATOM 575 C CA . THR A 1 74 ? 0.486 26.214 21.501 1.00 87.62 74 THR A CA 1
ATOM 576 C C . THR A 1 74 ? 0.321 24.781 20.990 1.00 87.62 74 THR A C 1
ATOM 578 O O . THR A 1 74 ? 0.706 23.813 21.654 1.00 87.62 74 THR A O 1
ATOM 581 N N . GLN A 1 75 ? -0.234 24.627 19.785 1.00 87.19 75 GLN A N 1
ATOM 582 C CA . GLN A 1 75 ? -0.374 23.311 19.156 1.00 87.19 75 GLN A CA 1
ATOM 583 C C . GLN A 1 75 ? 0.987 22.605 19.012 1.00 87.19 75 GLN A C 1
ATOM 585 O O . GLN A 1 75 ? 1.091 21.417 19.300 1.00 87.19 75 GLN A O 1
ATOM 590 N N . ASP A 1 76 ? 2.043 23.340 18.651 1.00 89.06 76 ASP A N 1
ATOM 591 C CA . ASP A 1 76 ? 3.414 22.822 18.545 1.00 89.06 76 ASP A CA 1
ATOM 592 C C . ASP A 1 76 ? 3.990 22.362 19.889 1.00 89.06 76 ASP A C 1
ATOM 594 O O . ASP A 1 76 ? 4.615 21.303 19.981 1.00 89.06 76 ASP A O 1
ATOM 598 N N . GLU A 1 77 ? 3.759 23.141 20.945 1.00 90.00 77 GLU A N 1
ATOM 599 C CA . GLU A 1 77 ? 4.217 22.823 22.296 1.00 90.00 77 GLU A CA 1
ATOM 600 C C . GLU A 1 77 ? 3.524 21.566 22.829 1.00 90.00 77 GLU A C 1
ATOM 602 O O . GLU A 1 77 ? 4.197 20.649 23.303 1.00 90.00 77 GLU A O 1
ATOM 607 N N . SER A 1 78 ? 2.198 21.467 22.683 1.00 89.31 78 SER A N 1
ATOM 608 C CA . SER A 1 78 ? 1.460 20.257 23.058 1.00 89.31 78 SER A CA 1
ATOM 609 C C . SER A 1 78 ? 1.890 19.051 22.219 1.00 89.31 78 SER A C 1
ATOM 611 O O . SER A 1 78 ? 2.054 17.960 22.763 1.00 89.31 78 SER A O 1
ATOM 613 N N . ALA A 1 79 ? 2.098 19.230 20.913 1.00 89.69 79 ALA A N 1
ATOM 614 C CA . ALA A 1 79 ? 2.508 18.150 20.021 1.00 89.69 79 ALA A CA 1
ATOM 615 C C . ALA A 1 79 ? 3.899 17.617 20.382 1.00 89.69 79 ALA A C 1
ATOM 617 O O . ALA A 1 79 ? 4.139 16.419 20.265 1.00 89.69 79 ALA A O 1
ATOM 618 N N . SER A 1 80 ? 4.800 18.468 20.887 1.00 92.75 80 SER A N 1
ATOM 619 C CA . SER A 1 80 ? 6.113 18.027 21.374 1.00 92.75 80 SER A CA 1
ATOM 620 C C . SER A 1 80 ? 6.011 17.066 22.571 1.00 92.75 80 SER A C 1
ATOM 622 O O . SER A 1 80 ? 6.725 16.066 22.629 1.00 92.75 80 SER A O 1
ATOM 624 N N . ILE A 1 81 ? 5.074 17.294 23.497 1.00 89.75 81 ILE A N 1
ATOM 625 C CA . ILE A 1 81 ? 4.858 16.412 24.657 1.00 89.75 81 ILE A CA 1
ATOM 626 C C . ILE A 1 81 ? 4.241 15.076 24.206 1.00 89.75 81 ILE A C 1
ATOM 628 O O . ILE A 1 81 ? 4.687 14.002 24.626 1.00 89.75 81 ILE A O 1
ATOM 632 N N . ILE A 1 82 ? 3.281 15.124 23.276 1.00 87.81 82 ILE A N 1
ATOM 633 C CA . ILE A 1 82 ? 2.684 13.916 22.690 1.00 87.81 82 ILE A CA 1
ATOM 634 C C . ILE A 1 82 ? 3.757 13.108 21.943 1.00 87.81 82 ILE A C 1
ATOM 636 O O . ILE A 1 82 ? 3.859 11.897 22.126 1.00 87.81 82 ILE A O 1
ATOM 640 N N . LEU A 1 83 ? 4.605 13.763 21.145 1.00 89.25 83 LEU A N 1
ATOM 641 C CA . LEU A 1 83 ? 5.685 13.098 20.413 1.00 89.25 83 LEU A CA 1
ATOM 642 C C . LEU A 1 83 ? 6.678 12.408 21.360 1.00 89.25 83 LEU A C 1
ATOM 644 O O . LEU A 1 83 ? 7.165 11.319 21.062 1.00 89.25 83 LEU A O 1
ATOM 648 N N . TYR A 1 84 ? 6.967 13.015 22.514 1.00 88.12 84 TYR A N 1
ATOM 649 C CA . TYR A 1 84 ? 7.840 12.423 23.529 1.00 88.12 84 TYR A CA 1
ATOM 650 C C . TYR A 1 84 ? 7.248 11.153 24.165 1.00 88.12 84 TYR A C 1
ATOM 652 O O . TYR A 1 84 ? 7.978 10.191 24.420 1.00 88.12 84 TYR A O 1
ATOM 660 N N . SER A 1 85 ? 5.932 11.127 24.384 1.00 83.75 85 SER A N 1
ATOM 661 C CA . SER A 1 85 ? 5.218 9.992 24.990 1.00 83.75 85 SER A CA 1
ATOM 662 C C . SER A 1 85 ? 4.876 8.868 24.000 1.00 83.75 85 SER A C 1
ATOM 664 O O . SER A 1 85 ? 4.641 7.738 24.433 1.00 83.75 85 SER A O 1
ATOM 666 N N . MET A 1 86 ? 4.959 9.105 22.688 1.00 82.81 86 MET A N 1
ATOM 667 C CA . MET A 1 86 ? 4.776 8.079 21.652 1.00 82.81 86 MET A CA 1
ATOM 668 C C . MET A 1 86 ? 5.804 6.938 21.722 1.00 82.81 86 MET A C 1
ATOM 670 O O . MET A 1 86 ? 6.985 7.140 22.015 1.00 82.81 86 MET A O 1
ATOM 674 N N . GLU A 1 87 ? 5.349 5.731 21.385 1.00 79.12 87 GLU A N 1
ATOM 675 C CA . GLU A 1 87 ? 6.171 4.525 21.272 1.00 79.12 87 GLU A CA 1
ATOM 676 C C . GLU A 1 87 ? 6.016 3.916 19.880 1.00 79.12 87 GLU A C 1
ATOM 678 O O . GLU A 1 87 ? 4.902 3.786 19.371 1.00 79.12 87 GLU A O 1
ATOM 683 N N . TRP A 1 88 ? 7.136 3.525 19.270 1.00 77.94 88 TRP A N 1
ATOM 684 C CA . TRP A 1 88 ? 7.145 2.820 17.991 1.00 77.94 88 TRP A CA 1
ATOM 685 C C . TRP A 1 88 ? 8.308 1.829 17.882 1.00 77.94 88 TRP A C 1
ATOM 687 O O . TRP A 1 88 ? 9.279 1.894 18.640 1.00 77.94 88 TRP A O 1
ATOM 697 N N . GLU A 1 89 ? 8.202 0.883 16.948 1.00 56.81 89 GLU A N 1
ATOM 698 C CA . GLU A 1 89 ? 9.228 -0.134 16.706 1.00 56.81 89 GLU A CA 1
ATOM 699 C C . GLU A 1 89 ? 10.188 0.285 15.579 1.00 56.81 89 GLU A C 1
ATOM 701 O O . GLU A 1 89 ? 9.733 0.783 14.551 1.00 56.81 89 GLU A O 1
ATOM 706 N N . PRO A 1 90 ? 11.506 0.022 15.698 1.00 67.19 90 PRO A N 1
ATOM 707 C CA . PRO A 1 90 ? 12.185 -0.656 16.807 1.00 67.19 90 PRO A CA 1
ATOM 708 C C . PRO A 1 90 ? 12.414 0.261 18.023 1.00 67.19 90 PRO A C 1
ATOM 710 O O . PRO A 1 90 ? 12.766 1.428 17.869 1.00 67.19 90 PRO A O 1
ATOM 713 N N . HIS A 1 91 ? 12.309 -0.295 19.237 1.00 61.19 91 HIS A N 1
ATOM 714 C CA . HIS A 1 91 ? 12.343 0.462 20.500 1.00 61.19 91 HIS A CA 1
ATOM 715 C C . HIS A 1 91 ? 13.604 1.323 20.726 1.00 61.19 91 HIS A C 1
ATOM 717 O O . HIS A 1 91 ? 13.569 2.342 21.408 1.00 61.19 91 HIS A O 1
ATOM 723 N N . GLU A 1 92 ? 14.734 0.954 20.126 1.00 60.19 92 GLU A N 1
ATOM 724 C CA . GLU A 1 92 ? 15.981 1.727 20.214 1.00 60.19 92 GLU A CA 1
ATOM 725 C C . GLU A 1 92 ? 15.960 3.016 19.368 1.00 60.19 92 GLU A C 1
ATOM 727 O O . GLU A 1 92 ? 16.912 3.797 19.406 1.00 60.19 92 GLU A O 1
ATOM 732 N N . LYS A 1 93 ? 14.891 3.241 18.593 1.00 66.19 93 LYS A N 1
ATOM 733 C CA . LYS A 1 93 ? 14.751 4.339 17.630 1.00 66.19 93 LYS A CA 1
ATOM 734 C C . LYS A 1 93 ? 13.505 5.206 17.842 1.00 66.19 93 LYS A C 1
ATOM 736 O O . LYS A 1 93 ? 13.144 5.935 16.924 1.00 66.19 93 LYS A O 1
ATOM 741 N N . TYR A 1 94 ? 12.861 5.174 19.013 1.00 80.62 94 TYR A N 1
ATOM 742 C CA . TYR A 1 94 ? 11.849 6.185 19.349 1.00 80.62 94 TYR A CA 1
ATOM 743 C C . TYR A 1 94 ? 12.413 7.345 20.171 1.00 80.62 94 TYR A C 1
ATOM 745 O O . TYR A 1 94 ? 13.451 7.229 20.832 1.00 80.62 94 TYR A O 1
ATOM 753 N N . LEU A 1 95 ? 11.716 8.483 20.110 1.00 85.50 95 LEU A N 1
ATOM 754 C CA . LEU A 1 95 ? 12.201 9.776 20.594 1.00 85.50 95 LEU A CA 1
ATOM 755 C C . LEU A 1 95 ? 12.651 9.742 22.056 1.00 85.50 95 LEU A C 1
ATOM 757 O O . LEU A 1 95 ? 13.760 10.172 22.357 1.00 85.50 95 LEU A O 1
ATOM 761 N N . TYR A 1 96 ? 11.822 9.194 22.949 1.00 86.31 96 TYR A N 1
ATOM 762 C CA . TYR A 1 96 ? 12.139 9.065 24.373 1.00 86.31 96 TYR A CA 1
ATOM 763 C C . TYR A 1 96 ? 13.481 8.357 24.599 1.00 86.31 96 TYR A C 1
ATOM 765 O O . TYR A 1 96 ? 14.330 8.862 25.333 1.00 86.31 96 TYR A O 1
ATOM 773 N N . PHE A 1 97 ? 13.705 7.208 23.948 1.00 83.19 97 PHE A N 1
ATOM 774 C CA . PHE A 1 97 ? 14.917 6.417 24.164 1.00 83.19 97 PHE A CA 1
ATOM 775 C C . PHE A 1 97 ? 16.151 7.137 23.617 1.00 83.19 97 PHE A C 1
ATOM 777 O O . PHE A 1 97 ? 17.174 7.224 24.301 1.00 83.19 97 PHE A O 1
ATOM 784 N N . ALA A 1 98 ? 16.050 7.686 22.406 1.00 87.12 98 ALA A N 1
ATOM 785 C CA . ALA A 1 98 ? 17.145 8.395 21.757 1.00 87.12 98 ALA A CA 1
ATOM 786 C C . ALA A 1 98 ? 17.517 9.690 22.500 1.00 87.12 98 ALA A C 1
ATOM 788 O O . ALA A 1 98 ? 18.702 9.925 22.753 1.00 87.12 98 ALA A O 1
ATOM 789 N N . LEU A 1 99 ? 16.526 10.481 22.926 1.00 89.44 99 LEU A N 1
ATOM 790 C CA . LEU A 1 99 ? 16.743 11.716 23.680 1.00 89.44 99 LEU A CA 1
ATOM 791 C C . LEU A 1 99 ? 17.347 11.427 25.056 1.00 89.44 99 LEU A C 1
ATOM 793 O O . LEU A 1 99 ? 18.382 11.994 25.400 1.00 89.44 99 LEU A O 1
ATOM 797 N N . ASN A 1 100 ? 16.765 10.503 25.829 1.00 88.38 100 ASN A N 1
ATOM 798 C CA . ASN A 1 100 ? 17.299 10.161 27.149 1.00 88.38 100 ASN A CA 1
ATOM 799 C C . ASN A 1 100 ? 18.706 9.543 27.058 1.00 88.38 100 ASN A C 1
ATOM 801 O O . ASN A 1 100 ? 19.544 9.787 27.926 1.00 88.38 100 ASN A O 1
ATOM 805 N N . THR A 1 101 ? 19.016 8.806 25.988 1.00 86.88 101 THR A N 1
ATOM 806 C CA . THR A 1 101 ? 20.382 8.318 25.726 1.00 86.88 101 THR A CA 1
ATOM 807 C C . THR A 1 101 ? 21.345 9.467 25.413 1.00 86.88 101 THR A C 1
ATOM 809 O O . THR A 1 101 ? 22.466 9.479 25.922 1.00 86.88 101 THR A O 1
ATOM 812 N N . ALA A 1 102 ? 20.922 10.458 24.622 1.00 87.62 102 ALA A N 1
ATOM 813 C CA . ALA A 1 102 ? 21.732 11.637 24.322 1.00 87.62 102 ALA A CA 1
ATOM 814 C C . ALA A 1 102 ? 21.983 12.502 25.571 1.00 87.62 102 ALA A C 1
ATOM 816 O O . ALA A 1 102 ? 23.103 12.971 25.775 1.00 87.62 102 ALA A O 1
ATOM 817 N N . LEU A 1 103 ? 20.984 12.658 26.445 1.00 88.06 103 LEU A N 1
ATOM 818 C CA . LEU A 1 103 ? 21.096 13.409 27.703 1.00 88.06 103 LEU A CA 1
ATOM 819 C C . LEU A 1 103 ? 22.097 12.780 28.686 1.00 88.06 103 LEU A C 1
ATOM 821 O O . LEU A 1 103 ? 22.816 13.494 29.394 1.00 88.06 103 LEU A O 1
ATOM 825 N N . ARG A 1 104 ? 22.201 11.447 28.681 1.00 87.56 104 ARG A N 1
ATOM 826 C CA . ARG A 1 104 ? 23.146 10.670 29.503 1.00 87.56 104 ARG A CA 1
ATOM 827 C C . ARG A 1 104 ? 24.553 10.575 28.905 1.00 87.56 104 ARG A C 1
ATOM 829 O O . ARG A 1 104 ? 25.466 10.106 29.579 1.00 87.56 104 ARG A O 1
ATOM 836 N N . ALA A 1 105 ? 24.756 11.005 27.659 1.00 86.12 105 ALA A N 1
ATOM 837 C CA . ALA A 1 105 ? 26.055 10.911 27.003 1.00 86.12 105 ALA A CA 1
ATOM 838 C C . ALA A 1 105 ? 27.077 11.889 27.608 1.00 86.12 105 ALA A C 1
ATOM 840 O O . ALA A 1 105 ? 26.797 13.078 27.782 1.00 86.12 105 ALA A O 1
ATOM 841 N N . GLU A 1 106 ? 28.294 11.397 27.861 1.00 83.69 106 GLU A N 1
ATOM 842 C CA . GLU A 1 106 ? 29.406 12.226 28.350 1.00 83.69 106 GLU A CA 1
ATOM 843 C C . GLU A 1 106 ? 29.818 13.297 27.330 1.00 83.69 106 GLU A C 1
ATOM 845 O O . GLU A 1 106 ? 30.104 14.437 27.695 1.00 83.69 106 GLU A O 1
ATOM 850 N N . ASP A 1 107 ? 29.796 12.947 26.038 1.00 84.31 107 ASP A N 1
ATOM 851 C CA . ASP A 1 107 ? 30.065 13.889 24.953 1.00 84.31 107 ASP A CA 1
ATOM 852 C C . ASP A 1 107 ? 28.837 14.765 24.674 1.00 84.31 107 ASP A C 1
ATOM 854 O O . ASP A 1 107 ? 27.914 14.376 23.951 1.00 84.31 107 ASP A O 1
ATOM 858 N N . ARG A 1 108 ? 28.856 15.987 25.216 1.00 84.81 108 ARG A N 1
ATOM 859 C CA . ARG A 1 108 ? 27.784 16.980 25.052 1.00 84.81 108 ARG A CA 1
ATOM 860 C C . ARG A 1 108 ? 27.584 17.446 23.610 1.00 84.81 108 ARG A C 1
ATOM 862 O O . ARG A 1 108 ? 26.505 17.941 23.294 1.00 84.81 108 ARG A O 1
ATOM 869 N N . ARG A 1 109 ? 28.541 17.227 22.697 1.00 83.94 109 ARG A N 1
ATOM 870 C CA . ARG A 1 109 ? 28.364 17.563 21.269 1.00 83.94 109 ARG A CA 1
ATOM 871 C C . ARG A 1 109 ? 27.226 16.766 20.630 1.00 83.94 109 ARG A C 1
ATOM 873 O O . ARG A 1 109 ? 26.585 17.263 19.708 1.00 83.94 109 ARG A O 1
ATOM 880 N N . LYS A 1 110 ? 26.919 15.576 21.163 1.00 86.81 110 LYS A N 1
ATOM 881 C CA . LYS A 1 110 ? 25.795 14.738 20.716 1.00 86.81 110 LYS A CA 1
ATOM 882 C C . LYS A 1 110 ? 24.422 15.353 21.003 1.00 86.81 110 LYS A C 1
ATOM 884 O O . LYS A 1 110 ? 23.455 14.949 20.368 1.00 86.81 110 LYS A O 1
ATOM 889 N N . LEU A 1 111 ? 24.330 16.328 21.915 1.00 88.06 111 LEU A N 1
ATOM 890 C CA . LEU A 1 111 ? 23.086 17.046 22.209 1.00 88.06 111 LEU A CA 1
ATOM 891 C C . LEU A 1 111 ? 22.807 18.194 21.235 1.00 88.06 111 LEU A C 1
ATOM 893 O O . LEU A 1 111 ? 21.663 18.623 21.150 1.00 88.06 111 LEU A O 1
ATOM 897 N N . LYS A 1 112 ? 23.797 18.664 20.463 1.00 88.88 112 LYS A N 1
ATOM 898 C CA . LYS A 1 112 ? 23.632 19.813 19.557 1.00 88.88 112 LYS A CA 1
ATOM 899 C C . LYS A 1 112 ? 22.464 19.657 18.561 1.00 88.88 112 LYS A C 1
ATOM 901 O O . LYS A 1 112 ? 21.718 20.620 18.408 1.00 88.88 112 LYS A O 1
ATOM 906 N N . PRO A 1 113 ? 22.228 18.482 17.936 1.00 90.69 113 PRO A N 1
ATOM 907 C CA . PRO A 1 113 ? 21.059 18.275 17.071 1.00 90.69 113 PRO A CA 1
ATOM 908 C C . PRO A 1 113 ? 19.712 18.358 17.808 1.00 90.69 113 PRO A C 1
ATOM 910 O O . PRO A 1 113 ? 18.686 18.586 17.184 1.00 90.69 113 PRO A O 1
ATOM 913 N N . TRP A 1 114 ? 19.706 18.183 19.131 1.00 92.12 114 TRP A N 1
ATOM 914 C CA . TRP A 1 114 ? 18.502 18.167 19.961 1.00 92.12 114 TRP A CA 1
ATOM 915 C C . TRP A 1 114 ? 18.116 19.542 20.501 1.00 92.12 114 TRP A C 1
ATOM 917 O O . TRP A 1 114 ? 17.075 19.648 21.134 1.00 92.12 114 TRP A O 1
ATOM 927 N N . PHE A 1 115 ? 18.915 20.592 20.287 1.00 92.44 115 PHE A N 1
ATOM 928 C CA . PHE A 1 115 ? 18.699 21.893 20.930 1.00 92.44 115 PHE A CA 1
ATOM 929 C C . PHE A 1 115 ? 17.372 22.553 20.540 1.00 92.44 115 PHE A C 1
ATOM 931 O O . PHE A 1 115 ? 16.661 23.013 21.429 1.00 92.44 115 PHE A O 1
ATOM 938 N N . SER A 1 116 ? 16.991 22.533 19.259 1.00 89.50 116 SER A N 1
ATOM 939 C CA . SER A 1 116 ? 15.706 23.090 18.805 1.00 89.50 116 SER A CA 1
ATOM 940 C C . SER A 1 116 ? 14.514 22.343 19.414 1.00 89.50 116 SER A C 1
ATOM 942 O O . SER A 1 116 ? 13.563 22.960 19.889 1.00 89.50 116 SER A O 1
ATOM 944 N N . TYR A 1 117 ? 14.597 21.011 19.480 1.00 93.12 117 TYR A N 1
ATOM 945 C CA . TYR A 1 117 ? 13.575 20.181 20.118 1.00 93.12 117 TYR A CA 1
ATOM 946 C C . TYR A 1 117 ? 13.521 20.373 21.642 1.00 93.12 117 TYR A C 1
ATOM 948 O O . TYR A 1 117 ? 12.443 20.524 22.211 1.00 93.12 117 TYR A O 1
ATOM 956 N N . LEU A 1 118 ? 14.683 20.414 22.305 1.00 90.69 118 LEU A N 1
ATOM 957 C CA . LEU A 1 118 ? 14.807 20.657 23.743 1.00 90.69 118 LEU A CA 1
ATOM 958 C C . LEU A 1 118 ? 14.230 22.017 24.127 1.00 90.69 118 LEU A C 1
ATOM 960 O O . LEU A 1 118 ? 13.504 22.097 25.112 1.00 90.69 118 LEU A O 1
ATOM 964 N N . LYS A 1 119 ? 14.501 23.065 23.341 1.00 90.56 119 LYS A N 1
ATOM 965 C CA . LYS A 1 119 ? 13.907 24.389 23.535 1.00 90.56 119 LYS A CA 1
ATOM 966 C C . LYS A 1 119 ? 12.379 24.306 23.523 1.00 90.56 119 LYS A C 1
ATOM 968 O O . LYS A 1 119 ? 11.755 24.764 24.472 1.00 90.56 119 LYS A O 1
ATOM 973 N N . LEU A 1 120 ? 11.797 23.666 22.506 1.00 90.00 120 LEU A N 1
ATOM 974 C CA . LEU A 1 120 ? 10.346 23.556 22.344 1.00 90.00 120 LEU A CA 1
ATOM 975 C C . LEU A 1 120 ? 9.676 22.770 23.488 1.00 90.00 120 LEU A C 1
ATOM 977 O O . LEU A 1 120 ? 8.746 23.279 24.114 1.00 90.00 120 LEU A O 1
ATOM 981 N N . ILE A 1 121 ? 10.171 21.567 23.810 1.00 91.12 121 ILE A N 1
ATOM 982 C CA . ILE A 1 121 ? 9.567 20.726 24.859 1.00 91.12 121 ILE A CA 1
ATOM 983 C C . ILE A 1 121 ? 9.756 21.319 26.262 1.00 91.12 121 ILE A C 1
ATOM 985 O O . ILE A 1 121 ? 8.860 21.224 27.096 1.00 91.12 121 ILE A O 1
ATOM 989 N N . LEU A 1 122 ? 10.890 21.970 26.547 1.00 89.38 122 LEU A N 1
ATOM 990 C CA . LEU A 1 122 ? 11.115 22.603 27.849 1.00 89.38 122 LEU A CA 1
ATOM 991 C C . LEU A 1 122 ? 10.235 23.842 28.031 1.00 89.38 122 LEU A C 1
ATOM 993 O O . LEU A 1 122 ? 9.670 24.008 29.109 1.00 89.38 122 LEU A O 1
ATOM 997 N N . THR A 1 123 ? 10.049 24.659 26.987 1.00 88.44 123 THR A N 1
ATOM 998 C CA . THR A 1 123 ? 9.089 25.774 27.017 1.00 88.44 123 THR A CA 1
ATOM 999 C C . THR A 1 123 ? 7.661 25.276 27.239 1.00 88.44 123 THR A C 1
ATOM 1001 O O . THR A 1 123 ? 6.936 25.855 28.047 1.00 88.44 123 THR A O 1
ATOM 1004 N N . ALA A 1 124 ? 7.273 24.172 26.591 1.00 87.50 124 ALA A N 1
ATOM 1005 C CA . ALA A 1 124 ? 5.975 23.541 26.809 1.00 87.50 124 ALA A CA 1
ATOM 1006 C C . ALA A 1 124 ? 5.800 23.092 28.274 1.00 87.50 124 ALA A C 1
ATOM 1008 O O . ALA A 1 124 ? 4.837 23.455 28.947 1.00 87.50 124 ALA A O 1
ATOM 1009 N N . LEU A 1 125 ? 6.771 22.354 28.815 1.00 87.12 125 LEU A N 1
ATOM 1010 C CA . LEU A 1 125 ? 6.705 21.838 30.184 1.00 87.12 125 LEU A CA 1
ATOM 1011 C C . LEU A 1 125 ? 6.775 22.947 31.248 1.00 87.12 125 LEU A C 1
ATOM 1013 O O . LEU A 1 125 ? 6.225 22.782 32.336 1.00 87.12 125 LEU A O 1
ATOM 1017 N N . GLU A 1 126 ? 7.414 24.084 30.964 1.00 85.44 126 GLU A N 1
ATOM 1018 C CA . GLU A 1 126 ? 7.465 25.234 31.875 1.00 85.44 126 GLU A CA 1
ATOM 1019 C C . GLU A 1 126 ? 6.093 25.908 32.045 1.00 85.44 126 GLU A C 1
ATOM 1021 O O . GLU A 1 126 ? 5.770 26.333 33.156 1.00 85.44 126 GLU A O 1
ATOM 1026 N N . LYS A 1 127 ? 5.252 25.914 30.998 1.00 84.25 127 LYS A N 1
ATOM 1027 C CA . LYS A 1 127 ? 3.870 26.432 31.046 1.00 84.25 127 LYS A CA 1
ATOM 1028 C C . LYS A 1 127 ? 2.908 25.554 31.852 1.00 84.25 127 LYS A C 1
ATOM 1030 O O . LYS A 1 127 ? 1.889 26.046 32.333 1.00 84.25 127 LYS A O 1
ATOM 1035 N N . LEU A 1 128 ? 3.220 24.269 32.030 1.00 84.38 128 LEU A N 1
ATOM 1036 C CA . LEU A 1 128 ? 2.416 23.370 32.858 1.00 84.38 128 LEU A CA 1
ATOM 1037 C C . LEU A 1 128 ? 2.596 23.680 34.356 1.00 84.38 128 LEU A C 1
ATOM 1039 O O . LEU A 1 128 ? 3.717 23.970 34.791 1.00 84.38 128 LEU A O 1
ATOM 1043 N N . PRO A 1 129 ? 1.536 23.581 35.181 1.00 79.38 129 PRO A N 1
ATOM 1044 C CA . PRO A 1 129 ? 1.646 23.808 36.617 1.00 79.38 129 PRO A CA 1
ATOM 1045 C C . PRO A 1 129 ? 2.587 22.775 37.248 1.00 79.38 129 PRO A C 1
ATOM 1047 O O . PRO A 1 129 ? 2.489 21.579 36.982 1.00 79.38 129 PRO A O 1
ATOM 1050 N N . SER A 1 130 ? 3.515 23.235 38.088 1.00 78.81 130 SER A N 1
ATOM 1051 C CA . SER A 1 130 ? 4.361 22.332 38.872 1.00 78.81 130 SER A CA 1
ATOM 1052 C C . SER A 1 130 ? 3.542 21.722 40.009 1.00 78.81 130 SER A C 1
ATOM 1054 O O . SER A 1 130 ? 2.991 22.451 40.835 1.00 78.81 130 SER A O 1
ATOM 1056 N N . THR A 1 131 ? 3.474 20.396 40.071 1.00 72.38 131 THR A N 1
ATOM 1057 C CA . THR A 1 131 ? 2.757 19.665 41.121 1.00 72.38 131 THR A CA 1
ATOM 1058 C C . THR A 1 131 ? 3.736 19.130 42.156 1.00 72.38 131 THR A C 1
ATOM 1060 O O . THR A 1 131 ? 4.552 18.260 41.851 1.00 72.38 131 THR A O 1
ATOM 1063 N N . ARG A 1 132 ? 3.623 19.613 43.398 1.00 79.00 132 ARG A N 1
ATOM 1064 C CA . ARG A 1 132 ? 4.351 19.054 44.540 1.00 79.00 132 ARG A CA 1
ATOM 1065 C C . ARG A 1 132 ? 3.621 17.810 45.036 1.00 79.00 132 ARG A C 1
ATOM 1067 O O . ARG A 1 132 ? 2.558 17.926 45.645 1.00 79.00 132 ARG A O 1
ATOM 1074 N N . CYS A 1 133 ? 4.147 16.629 44.734 1.00 79.44 133 CYS A N 1
ATOM 1075 C CA . CYS A 1 133 ? 3.497 15.368 45.083 1.00 79.44 133 CYS A CA 1
ATOM 1076 C C . CYS A 1 133 ? 4.500 14.222 45.243 1.00 79.44 133 CYS A C 1
ATOM 1078 O O . CYS A 1 133 ? 5.644 14.294 44.788 1.00 79.44 133 CYS A O 1
ATOM 1080 N N . ASN A 1 134 ? 4.046 13.150 45.893 1.00 83.62 134 ASN A N 1
ATOM 1081 C CA . ASN A 1 134 ? 4.784 11.896 45.931 1.00 83.62 134 ASN A CA 1
ATOM 1082 C C . ASN A 1 134 ? 4.497 11.127 44.644 1.00 83.62 134 ASN A C 1
ATOM 1084 O O . ASN A 1 134 ? 3.351 10.752 44.388 1.00 83.62 134 ASN A O 1
ATOM 1088 N N . VAL A 1 135 ? 5.538 10.903 43.849 1.00 85.19 135 VAL A N 1
ATOM 1089 C CA . VAL A 1 135 ? 5.459 10.106 42.625 1.00 85.19 135 VAL A CA 1
ATOM 1090 C C . VAL A 1 135 ? 6.217 8.802 42.799 1.00 85.19 135 VAL A C 1
ATOM 1092 O O . VAL A 1 135 ? 7.191 8.713 43.549 1.00 85.19 135 VAL A O 1
ATOM 1095 N N . PHE A 1 136 ? 5.762 7.778 42.091 1.00 83.81 136 PHE A N 1
ATOM 1096 C CA . PHE A 1 136 ? 6.311 6.440 42.179 1.00 83.81 136 PHE A CA 1
ATOM 1097 C C . PHE A 1 136 ? 6.852 5.975 40.830 1.00 83.81 136 PHE A C 1
ATOM 1099 O O . PHE A 1 136 ? 6.302 6.291 39.770 1.00 83.81 136 PHE A O 1
ATOM 1106 N N . ARG A 1 137 ? 7.930 5.187 40.876 1.00 83.56 137 ARG A N 1
ATOM 1107 C CA . ARG A 1 137 ? 8.522 4.545 39.697 1.00 83.56 137 ARG A CA 1
ATOM 1108 C C . ARG A 1 137 ? 9.012 3.142 40.045 1.00 83.56 137 ARG A C 1
ATOM 1110 O O . ARG A 1 137 ? 9.785 2.975 40.984 1.00 83.56 137 ARG A O 1
ATOM 1117 N N . GLY A 1 138 ? 8.549 2.135 39.308 1.00 80.00 138 GLY A N 1
ATOM 1118 C CA . GLY A 1 138 ? 8.960 0.740 39.488 1.00 80.00 138 GLY A CA 1
ATOM 1119 C C . GLY A 1 138 ? 10.089 0.340 38.543 1.00 80.00 138 GLY A C 1
ATOM 1120 O O . GLY A 1 138 ? 10.167 0.865 37.438 1.00 80.00 138 GLY A O 1
ATOM 1121 N N . VAL A 1 139 ? 10.964 -0.568 38.982 1.00 79.31 139 VAL A N 1
ATOM 1122 C CA . VAL A 1 139 ? 12.000 -1.204 38.152 1.00 79.31 139 VAL A CA 1
ATOM 1123 C C . VAL A 1 139 ? 12.117 -2.685 38.520 1.00 79.31 139 VAL A C 1
ATOM 1125 O O . VAL A 1 139 ? 12.256 -3.026 39.695 1.00 79.31 139 VAL A O 1
ATOM 1128 N N . ASN A 1 140 ? 12.149 -3.573 37.523 1.00 72.06 140 ASN A N 1
ATOM 1129 C CA . ASN A 1 140 ? 12.244 -5.035 37.695 1.00 72.06 140 ASN A CA 1
ATOM 1130 C C . ASN A 1 140 ? 13.677 -5.543 37.991 1.00 72.06 140 ASN A C 1
ATOM 1132 O O . ASN A 1 140 ? 14.114 -6.544 37.426 1.00 72.06 140 ASN A O 1
ATOM 1136 N N . LEU A 1 141 ? 14.436 -4.833 38.837 1.00 75.44 141 LEU A N 1
ATOM 1137 C CA . LEU A 1 141 ? 15.788 -5.197 39.289 1.00 75.44 141 LEU A CA 1
ATOM 1138 C C . LEU A 1 141 ? 16.049 -4.700 40.713 1.00 75.44 141 LEU A C 1
ATOM 1140 O O . LEU A 1 141 ? 15.337 -3.833 41.209 1.00 75.44 141 LEU A O 1
ATOM 1144 N N . ASP A 1 142 ? 17.094 -5.218 41.358 1.00 78.31 142 ASP A N 1
ATOM 1145 C CA . ASP A 1 142 ? 17.582 -4.733 42.653 1.00 78.31 142 ASP A CA 1
ATOM 1146 C C . ASP A 1 142 ? 18.648 -3.643 42.454 1.00 78.31 142 ASP A C 1
ATOM 1148 O O . ASP A 1 142 ? 19.727 -3.918 41.926 1.00 78.31 142 ASP A O 1
ATOM 1152 N N . LEU A 1 143 ? 18.330 -2.408 42.851 1.00 79.94 143 LEU A N 1
ATOM 1153 C CA . LEU A 1 143 ? 19.205 -1.236 42.711 1.00 79.94 143 LEU A CA 1
ATOM 1154 C C . LEU A 1 143 ? 19.737 -0.712 44.048 1.00 79.94 143 LEU A C 1
ATOM 1156 O O . LEU A 1 143 ? 20.407 0.319 44.073 1.00 79.94 143 LEU A O 1
ATOM 1160 N N . THR A 1 144 ? 19.497 -1.423 45.150 1.00 78.38 144 THR A N 1
ATOM 1161 C CA . THR A 1 144 ? 19.919 -1.001 46.497 1.00 78.38 144 THR A CA 1
ATOM 1162 C C . THR A 1 144 ? 21.418 -0.696 46.591 1.00 78.38 144 THR A C 1
ATOM 1164 O O . THR A 1 144 ? 21.807 0.283 47.216 1.00 78.38 144 THR A O 1
ATOM 1167 N N . ASN A 1 145 ? 22.264 -1.447 45.881 1.00 78.19 145 ASN A N 1
ATOM 1168 C CA . ASN A 1 145 ? 23.718 -1.234 45.870 1.00 78.19 145 ASN A CA 1
ATOM 1169 C C . ASN A 1 145 ? 24.167 0.074 45.189 1.00 78.19 145 ASN A C 1
ATOM 1171 O O . ASN A 1 145 ? 25.289 0.520 45.417 1.00 78.19 145 ASN A O 1
ATOM 1175 N N . GLN A 1 146 ? 23.337 0.674 44.330 1.00 77.44 146 GLN A N 1
ATOM 1176 C CA . GLN A 1 146 ? 23.677 1.907 43.604 1.00 77.44 146 GLN A CA 1
ATOM 1177 C C . GLN A 1 146 ? 23.246 3.172 44.361 1.00 77.44 146 GLN A C 1
ATOM 1179 O O . GLN A 1 146 ? 23.790 4.248 44.117 1.00 77.44 146 GLN A O 1
ATOM 1184 N N . TYR A 1 147 ? 22.302 3.041 45.295 1.00 82.88 147 TYR A N 1
ATOM 1185 C CA . TYR A 1 147 ? 21.716 4.145 46.050 1.00 82.88 147 TYR A CA 1
ATOM 1186 C C . TYR A 1 147 ? 22.012 3.980 47.538 1.00 82.88 147 TYR A C 1
ATOM 1188 O O . TYR A 1 147 ? 21.352 3.225 48.247 1.00 82.88 147 TYR A O 1
ATOM 1196 N N . THR A 1 148 ? 23.014 4.708 48.020 1.00 83.62 148 THR A N 1
ATOM 1197 C CA . THR A 1 148 ? 23.371 4.727 49.443 1.00 83.62 148 THR A CA 1
ATOM 1198 C C . THR A 1 148 ? 22.712 5.908 50.144 1.00 83.62 148 THR A C 1
ATOM 1200 O O . THR A 1 148 ? 22.811 7.033 49.648 1.00 83.62 148 THR A O 1
ATOM 1203 N N . GLU A 1 149 ? 22.105 5.660 51.303 1.00 86.62 149 GLU A N 1
ATOM 1204 C CA . GLU A 1 149 ? 21.461 6.684 52.134 1.00 86.62 149 GLU A CA 1
ATOM 1205 C C . GLU A 1 149 ? 22.381 7.891 52.383 1.00 86.62 149 GLU A C 1
ATOM 1207 O O . GLU A 1 149 ? 23.591 7.753 52.579 1.00 86.62 149 GLU A O 1
ATOM 1212 N N . GLY A 1 150 ? 21.812 9.094 52.310 1.00 82.81 150 GLY A N 1
ATOM 1213 C CA . GLY A 1 150 ? 22.519 10.361 52.505 1.00 82.81 150 GLY A CA 1
ATOM 1214 C C . GLY A 1 150 ? 23.342 10.856 51.310 1.00 82.81 150 GLY A C 1
ATOM 1215 O O . GLY A 1 150 ? 23.776 12.008 51.324 1.00 82.81 150 GLY A O 1
ATOM 1216 N N . LYS A 1 151 ? 23.548 10.055 50.253 1.00 86.75 151 LYS A N 1
ATOM 1217 C CA . LYS A 1 151 ? 24.231 10.532 49.037 1.00 86.75 151 LYS A CA 1
ATOM 1218 C C . LYS A 1 151 ? 23.275 11.229 48.076 1.00 86.75 151 LYS A C 1
ATOM 1220 O O . LYS A 1 151 ? 22.112 10.849 47.935 1.00 86.75 151 LYS A O 1
ATOM 1225 N N . THR A 1 152 ? 23.809 12.228 47.377 1.00 86.50 152 THR A N 1
ATOM 1226 C CA . THR A 1 152 ? 23.125 12.917 46.283 1.00 86.50 152 THR A CA 1
ATOM 1227 C C . THR A 1 152 ? 23.565 12.373 44.929 1.00 86.50 152 THR A C 1
ATOM 1229 O O . THR A 1 152 ? 24.709 11.956 44.745 1.00 86.50 152 THR A O 1
ATOM 1232 N N . PHE A 1 153 ? 22.652 12.380 43.965 1.00 86.25 153 PHE A N 1
ATOM 1233 C CA . PHE A 1 153 ? 22.913 11.998 42.577 1.00 86.25 153 PHE A CA 1
ATOM 1234 C C . PHE A 1 153 ? 21.999 12.793 41.639 1.00 86.25 153 PHE A C 1
ATOM 1236 O O . PHE A 1 153 ? 21.081 13.480 42.088 1.00 86.25 153 PHE A O 1
ATOM 1243 N N . VAL A 1 154 ? 22.260 12.720 40.333 1.00 86.38 154 VAL A N 1
ATOM 1244 C CA . VAL A 1 154 ? 21.499 13.443 39.307 1.00 86.38 154 VAL A CA 1
ATOM 1245 C C . VAL A 1 154 ? 20.922 12.451 38.306 1.00 86.38 154 VAL A C 1
ATOM 1247 O O . VAL A 1 154 ? 21.653 11.602 37.801 1.00 86.38 154 VAL A O 1
ATOM 1250 N N . TRP A 1 155 ? 19.634 12.581 37.992 1.00 88.50 155 TRP A N 1
ATOM 1251 C CA . TRP A 1 155 ? 19.033 11.932 36.828 1.00 88.50 155 TRP A CA 1
ATOM 1252 C C . TRP A 1 155 ? 19.125 12.863 35.630 1.00 88.50 155 TRP A C 1
ATOM 1254 O O . TRP A 1 155 ? 18.518 13.934 35.616 1.00 88.50 155 TRP A O 1
ATOM 1264 N N . TRP A 1 156 ? 19.924 12.475 34.638 1.00 86.06 156 TRP A N 1
ATOM 1265 C CA . TRP A 1 156 ? 20.182 13.291 33.455 1.00 86.06 156 TRP A CA 1
ATOM 1266 C C . TRP A 1 156 ? 19.110 13.119 32.380 1.00 86.06 156 TRP A C 1
ATOM 1268 O O . TRP A 1 156 ? 18.906 14.046 31.604 1.00 86.06 156 TRP A O 1
ATOM 1278 N N . GLY A 1 157 ? 18.407 11.983 32.342 1.00 85.31 157 GLY A N 1
ATOM 1279 C CA . GLY A 1 157 ? 17.242 11.785 31.476 1.00 85.31 157 GLY A CA 1
ATOM 1280 C C . GLY A 1 157 ? 15.945 12.336 32.077 1.00 85.31 157 GLY A C 1
ATOM 1281 O O . GLY A 1 157 ? 15.827 12.521 33.288 1.00 85.31 157 GLY A O 1
ATOM 1282 N N . PHE A 1 158 ? 14.943 12.551 31.229 1.00 86.75 158 PHE A N 1
ATOM 1283 C CA . PHE A 1 158 ? 13.567 12.748 31.683 1.00 86.75 158 PHE A CA 1
ATOM 1284 C C . PHE A 1 158 ? 13.036 11.445 32.289 1.00 86.75 158 PHE A C 1
ATOM 1286 O O . PHE A 1 158 ? 13.292 10.356 31.765 1.00 86.75 158 PHE A O 1
ATOM 1293 N N . SER A 1 159 ? 12.293 11.552 33.387 1.00 82.88 159 SER A N 1
ATOM 1294 C CA . SER A 1 159 ? 11.796 10.391 34.125 1.00 82.88 159 SER A CA 1
ATOM 1295 C C . SER A 1 159 ? 10.278 10.398 34.197 1.00 82.88 159 SER A C 1
ATOM 1297 O O . SER A 1 159 ? 9.693 11.268 34.837 1.00 82.88 159 SER A O 1
ATOM 1299 N N . SER A 1 160 ? 9.658 9.409 33.554 1.00 80.88 160 SER A N 1
ATOM 1300 C CA . SER A 1 160 ? 8.220 9.150 33.646 1.00 80.88 160 SER A CA 1
ATOM 1301 C C . SER A 1 160 ? 7.899 8.475 34.980 1.00 80.88 160 SER A C 1
ATOM 1303 O O . SER A 1 160 ? 8.489 7.444 35.326 1.00 80.88 160 SER A O 1
ATOM 1305 N N . CYS A 1 161 ? 6.983 9.064 35.742 1.00 80.81 161 CYS A N 1
ATOM 1306 C CA . CYS A 1 161 ? 6.520 8.576 37.037 1.00 80.81 161 CYS A CA 1
ATOM 1307 C C . CYS A 1 161 ? 4.987 8.568 37.083 1.00 80.81 161 CYS A C 1
ATOM 1309 O O . CYS A 1 161 ? 4.324 9.227 36.287 1.00 80.81 161 CYS A O 1
ATOM 1311 N N . THR A 1 162 ? 4.411 7.834 38.033 1.00 78.31 162 THR A N 1
ATOM 1312 C CA . THR A 1 162 ? 2.957 7.799 38.247 1.00 78.31 162 THR A CA 1
ATOM 1313 C C . THR A 1 162 ? 2.609 8.181 39.681 1.00 78.31 162 THR A C 1
ATOM 1315 O O . THR A 1 162 ? 3.372 7.924 40.612 1.00 78.31 162 THR A O 1
ATOM 1318 N N . THR A 1 163 ? 1.444 8.793 39.875 1.00 74.75 163 THR A N 1
ATOM 1319 C CA . THR A 1 163 ? 0.874 9.072 41.205 1.00 74.75 163 THR A CA 1
ATOM 1320 C C . THR A 1 163 ? 0.034 7.906 41.732 1.00 74.75 163 THR A C 1
ATOM 1322 O O . THR A 1 163 ? -0.280 7.853 42.920 1.00 74.75 163 THR A O 1
ATOM 1325 N N . SER A 1 164 ? -0.326 6.951 40.867 1.00 70.88 164 SER A N 1
ATOM 1326 C CA . SER A 1 164 ? -1.180 5.817 41.217 1.00 70.88 164 SER A CA 1
ATOM 1327 C C . SER A 1 164 ? -0.356 4.568 41.512 1.00 70.88 164 SER A C 1
ATOM 1329 O O . SER A 1 164 ? 0.255 3.982 40.619 1.00 70.88 164 SER A O 1
ATOM 1331 N N . VAL A 1 165 ? -0.407 4.099 42.760 1.00 66.50 165 VAL A N 1
ATOM 1332 C CA . VAL A 1 165 ? 0.248 2.843 43.166 1.00 66.50 165 VAL A CA 1
ATOM 1333 C C . VAL A 1 165 ? -0.342 1.634 42.422 1.00 66.50 165 VAL A C 1
ATOM 1335 O O . VAL A 1 165 ? 0.390 0.705 42.101 1.00 66.50 165 VAL A O 1
ATOM 1338 N N . GLY A 1 166 ? -1.629 1.668 42.055 1.00 60.00 166 GLY A N 1
ATOM 1339 C CA . GLY A 1 166 ? -2.288 0.573 41.329 1.00 60.00 166 GLY A CA 1
ATOM 1340 C C . GLY A 1 166 ? -1.754 0.345 39.909 1.00 60.00 166 GLY A C 1
ATOM 1341 O O . GLY A 1 166 ? -1.782 -0.780 39.421 1.00 60.00 166 GLY A O 1
ATOM 1342 N N . VAL A 1 167 ? -1.205 1.379 39.257 1.00 59.84 167 VAL A N 1
ATOM 1343 C CA . VAL A 1 167 ? -0.585 1.253 37.920 1.00 59.84 167 VAL A CA 1
ATOM 1344 C C . VAL A 1 167 ? 0.710 0.439 37.994 1.00 59.84 167 VAL A C 1
ATOM 1346 O O . VAL A 1 167 ? 1.055 -0.277 37.055 1.00 59.84 167 VAL A O 1
ATOM 1349 N N . LEU A 1 168 ? 1.395 0.471 39.141 1.00 60.09 168 LEU A N 1
ATOM 1350 C CA . LEU A 1 168 ? 2.621 -0.290 39.359 1.00 60.09 168 LEU A CA 1
ATOM 1351 C C . LEU A 1 168 ? 2.368 -1.795 39.491 1.00 60.09 168 LEU A C 1
ATOM 1353 O O . LEU A 1 168 ? 3.277 -2.575 39.232 1.00 60.09 168 LEU A O 1
ATOM 1357 N N . GLU A 1 169 ? 1.155 -2.230 39.844 1.00 61.00 169 GLU A N 1
ATOM 1358 C CA . GLU A 1 169 ? 0.842 -3.661 39.964 1.00 61.00 169 GLU A CA 1
ATOM 1359 C C . GLU A 1 169 ? 0.857 -4.413 38.627 1.00 61.00 169 GLU A C 1
ATOM 1361 O O . GLU A 1 169 ? 0.915 -5.645 38.615 1.00 61.00 169 GLU A O 1
ATOM 1366 N N . ASN A 1 170 ? 0.810 -3.687 37.509 1.00 62.03 170 ASN A N 1
ATOM 1367 C CA . ASN A 1 170 ? 0.932 -4.250 36.173 1.00 62.03 170 ASN A CA 1
ATOM 1368 C C . ASN A 1 170 ? 2.362 -4.797 35.960 1.00 62.03 170 ASN A C 1
ATOM 1370 O O . ASN A 1 170 ? 3.354 -4.158 36.330 1.00 62.03 170 ASN A O 1
ATOM 1374 N N . GLU A 1 171 ? 2.475 -5.983 35.349 1.00 54.44 171 GLU A N 1
ATOM 1375 C CA . GLU A 1 171 ? 3.762 -6.638 35.054 1.00 54.44 171 GLU A CA 1
ATOM 1376 C C . GLU A 1 171 ? 4.682 -5.777 34.176 1.00 54.44 171 GLU A C 1
ATOM 1378 O O . GLU A 1 171 ? 5.902 -5.920 34.227 1.00 54.44 171 GLU A O 1
ATOM 1383 N N . GLN A 1 172 ? 4.101 -4.827 33.438 1.00 54.25 172 GLN A N 1
ATOM 1384 C CA . GLN A 1 172 ? 4.813 -3.864 32.600 1.00 54.25 172 GLN A CA 1
ATOM 1385 C C . GLN A 1 172 ? 5.627 -2.815 33.388 1.00 54.25 172 GLN A C 1
ATOM 1387 O O . GLN A 1 172 ? 6.572 -2.264 32.827 1.00 54.25 172 GLN A O 1
ATOM 1392 N N . PHE A 1 173 ? 5.306 -2.548 34.665 1.00 59.81 173 PHE A N 1
ATOM 1393 C CA . PHE A 1 173 ? 5.970 -1.518 35.483 1.00 59.81 173 PHE A CA 1
ATOM 1394 C C . PHE A 1 173 ? 6.782 -2.103 36.653 1.00 59.81 173 PHE A C 1
ATO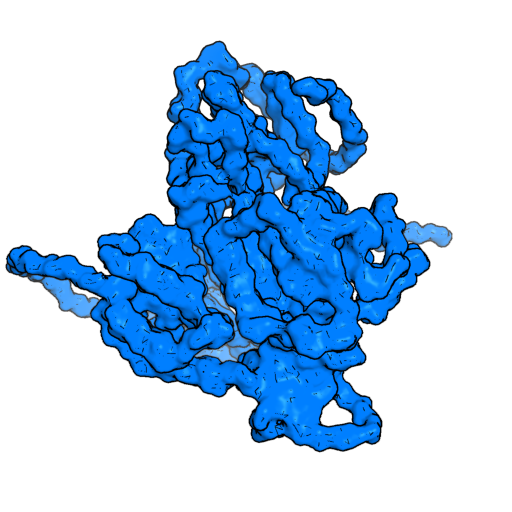M 1396 O O . PHE A 1 173 ? 8.003 -1.956 36.677 1.00 59.81 173 PHE A O 1
ATOM 1403 N N . LEU A 1 174 ? 6.132 -2.746 37.633 1.00 65.44 174 LEU A N 1
ATOM 1404 C CA . LEU A 1 174 ? 6.803 -3.350 38.801 1.00 65.44 174 LEU A CA 1
ATOM 1405 C C . LEU A 1 174 ? 6.519 -4.859 38.929 1.00 65.44 174 LEU A C 1
ATOM 1407 O O . LEU A 1 174 ? 7.367 -5.609 39.416 1.00 65.44 174 LEU A O 1
ATOM 1411 N N . GLY A 1 175 ? 5.326 -5.304 38.518 1.00 63.34 175 GLY A N 1
ATOM 1412 C CA . GLY A 1 175 ? 4.897 -6.701 38.612 1.00 63.34 175 GLY A CA 1
ATOM 1413 C C . GLY A 1 175 ? 4.827 -7.268 40.041 1.00 63.34 175 GLY A C 1
ATOM 1414 O O . GLY A 1 175 ? 5.131 -6.610 41.040 1.00 63.34 175 GLY A O 1
ATOM 1415 N N . LYS A 1 176 ? 4.393 -8.533 40.159 1.00 64.94 176 LYS A N 1
ATOM 1416 C CA . LYS A 1 176 ? 4.142 -9.195 41.460 1.00 64.94 176 LYS A CA 1
ATOM 1417 C C . LYS A 1 176 ? 5.239 -10.174 41.892 1.00 64.94 176 LYS A C 1
ATOM 1419 O O . LYS A 1 176 ? 5.353 -10.478 43.083 1.00 64.94 176 LYS A O 1
ATOM 1424 N N . THR A 1 177 ? 6.137 -10.589 40.995 1.00 63.00 177 THR A N 1
ATOM 1425 C CA . THR A 1 177 ? 7.183 -11.609 41.242 1.00 63.00 177 THR A CA 1
ATOM 1426 C C . THR A 1 177 ? 8.575 -11.159 40.774 1.00 63.00 177 THR A C 1
ATOM 1428 O O . THR A 1 177 ? 8.681 -10.364 39.852 1.00 63.00 177 THR A O 1
ATOM 1431 N N . GLY A 1 178 ? 9.652 -11.659 41.395 1.00 70.62 178 GLY A N 1
ATOM 1432 C CA . GLY A 1 178 ? 11.044 -11.344 41.016 1.00 70.62 178 GLY A CA 1
ATOM 1433 C C . GLY A 1 178 ? 11.735 -10.287 41.893 1.00 70.62 178 GLY A C 1
ATOM 1434 O O . GLY A 1 178 ? 11.149 -9.791 42.854 1.00 70.62 178 GLY A O 1
ATOM 1435 N N . ARG A 1 179 ? 13.006 -9.975 41.583 1.00 76.38 179 ARG A N 1
ATOM 1436 C CA . ARG A 1 179 ? 13.763 -8.887 42.233 1.00 76.38 179 ARG A CA 1
ATOM 1437 C C . ARG A 1 179 ? 13.333 -7.552 41.633 1.00 76.38 179 ARG A C 1
ATOM 1439 O O . ARG A 1 179 ? 13.472 -7.369 40.431 1.00 76.38 179 ARG A O 1
ATOM 1446 N N . ARG A 1 180 ? 12.846 -6.635 42.459 1.00 84.00 180 ARG A N 1
ATOM 1447 C CA . ARG A 1 180 ? 12.255 -5.365 42.041 1.00 84.00 180 ARG A CA 1
ATOM 1448 C C . ARG A 1 180 ? 12.549 -4.245 43.038 1.00 84.00 180 ARG A C 1
ATOM 1450 O O . ARG A 1 180 ? 12.655 -4.480 44.244 1.00 84.00 180 ARG A O 1
ATOM 1457 N N . THR A 1 181 ? 12.653 -3.030 42.513 1.00 83.50 181 THR A N 1
ATOM 1458 C CA . THR A 1 181 ? 12.921 -1.798 43.257 1.00 83.50 181 THR A CA 1
ATOM 1459 C C . THR A 1 181 ? 11.806 -0.792 42.993 1.00 83.50 181 THR A C 1
ATOM 1461 O O . THR A 1 181 ? 11.514 -0.476 41.841 1.00 83.50 181 THR A O 1
ATOM 1464 N N . LEU A 1 182 ? 11.192 -0.281 44.057 1.00 85.88 182 LEU A N 1
ATOM 1465 C CA . LEU A 1 182 ? 10.201 0.787 44.024 1.00 85.88 182 LEU A CA 1
ATOM 1466 C C . LEU A 1 182 ? 10.845 2.106 44.459 1.00 85.88 182 LEU A C 1
ATOM 1468 O O . LEU A 1 182 ? 11.255 2.247 45.610 1.00 85.88 182 LEU A O 1
ATOM 1472 N N . PHE A 1 183 ? 10.889 3.092 43.570 1.00 86.56 183 PHE A N 1
ATOM 1473 C CA . PHE A 1 183 ? 11.252 4.458 43.929 1.00 86.56 183 PHE A CA 1
ATOM 1474 C C . PHE A 1 183 ? 10.019 5.211 44.417 1.00 86.56 183 PHE A C 1
ATOM 1476 O O . PHE A 1 183 ? 9.009 5.269 43.716 1.00 86.56 183 PHE A O 1
ATOM 1483 N N . THR A 1 184 ? 10.122 5.799 45.606 1.00 88.62 184 THR A N 1
ATOM 1484 C CA . THR A 1 184 ? 9.162 6.779 46.128 1.00 88.62 184 THR A CA 1
ATOM 1485 C C . THR A 1 184 ? 9.854 8.129 46.147 1.00 88.62 184 THR A C 1
ATOM 1487 O O . THR A 1 184 ? 10.867 8.276 46.826 1.00 88.62 184 THR A O 1
ATOM 1490 N N . ILE A 1 185 ? 9.352 9.091 45.381 1.00 87.31 185 ILE A N 1
ATOM 1491 C CA . ILE A 1 185 ? 10.033 10.362 45.139 1.00 87.31 185 ILE A CA 1
ATOM 1492 C C . ILE A 1 185 ? 9.154 11.499 45.645 1.00 87.31 185 ILE A C 1
ATOM 1494 O O . ILE A 1 185 ? 8.072 11.731 45.107 1.00 87.31 185 ILE A O 1
ATOM 1498 N N . GLU A 1 186 ? 9.634 12.224 46.652 1.00 88.50 186 GLU A N 1
ATOM 1499 C CA . GLU A 1 186 ? 9.078 13.522 47.036 1.00 88.50 186 GLU A CA 1
ATOM 1500 C C . GLU A 1 186 ? 9.595 14.560 46.028 1.00 88.50 186 GLU A C 1
ATOM 1502 O O . GLU A 1 186 ? 10.766 14.954 46.079 1.00 88.50 186 GLU A O 1
ATOM 1507 N N . CYS A 1 187 ? 8.749 14.942 45.064 1.00 84.62 187 CYS A N 1
ATOM 1508 C CA . CYS A 1 187 ? 9.102 15.904 44.020 1.00 84.62 187 CYS A CA 1
ATOM 1509 C C . CYS A 1 187 ? 8.415 17.257 44.244 1.00 84.62 187 CYS A C 1
ATOM 1511 O O . CYS A 1 187 ? 7.240 17.323 44.613 1.00 84.62 187 CYS A O 1
ATOM 1513 N N . ASP A 1 188 ? 9.151 18.338 43.979 1.00 78.31 188 ASP A N 1
ATOM 1514 C CA . ASP A 1 188 ? 8.653 19.716 44.071 1.00 78.31 188 ASP A CA 1
ATOM 1515 C C . ASP A 1 188 ? 8.329 20.293 42.681 1.00 78.31 188 ASP A C 1
ATOM 1517 O O . ASP A 1 188 ? 7.633 21.305 42.572 1.00 78.31 188 ASP A O 1
ATOM 1521 N N . SER A 1 189 ? 8.836 19.666 41.611 1.00 79.38 189 SER A N 1
ATOM 1522 C CA . SER A 1 189 ? 8.795 20.204 40.244 1.00 79.38 189 SER A CA 1
ATOM 1523 C C . SER A 1 189 ? 8.183 19.283 39.179 1.00 79.38 189 SER A C 1
ATOM 1525 O O . SER A 1 189 ? 8.357 19.540 37.985 1.00 79.38 189 SER A O 1
ATOM 1527 N N . GLY A 1 190 ? 7.458 18.233 39.580 1.00 82.06 190 GLY A N 1
ATOM 1528 C CA . GLY A 1 190 ? 6.796 17.319 38.644 1.00 82.06 190 GLY A CA 1
ATOM 1529 C C . GLY A 1 190 ? 5.800 18.032 37.726 1.00 82.06 190 GLY A C 1
ATOM 1530 O O . GLY A 1 190 ? 5.110 18.961 38.154 1.00 82.06 190 GLY A O 1
ATOM 1531 N N . LYS A 1 191 ? 5.743 17.609 36.458 1.00 85.69 191 LYS A N 1
ATOM 1532 C CA . LYS A 1 191 ? 4.813 18.133 35.450 1.00 85.69 191 LYS A CA 1
ATOM 1533 C C . LYS A 1 191 ? 3.796 17.062 35.084 1.00 85.69 191 LYS A C 1
ATOM 1535 O O . LYS A 1 191 ? 4.170 16.027 34.540 1.00 85.69 191 LYS A O 1
ATOM 1540 N N . ASP A 1 192 ? 2.527 17.304 35.388 1.00 82.69 192 ASP A N 1
ATOM 1541 C CA . ASP A 1 192 ? 1.440 16.425 34.958 1.00 82.69 192 ASP A CA 1
ATOM 1542 C C . ASP A 1 192 ? 1.243 16.571 33.445 1.00 82.69 192 ASP A C 1
ATOM 1544 O O . ASP A 1 192 ? 0.843 17.632 32.961 1.00 82.69 192 ASP A O 1
ATOM 1548 N N . ILE A 1 193 ? 1.564 15.510 32.706 1.00 83.31 193 ILE A N 1
ATOM 1549 C CA . ILE A 1 193 ? 1.420 15.461 31.250 1.00 83.31 193 ILE A CA 1
ATOM 1550 C C . ILE A 1 193 ? 0.256 14.572 30.822 1.00 83.31 193 ILE A C 1
ATOM 1552 O O . ILE A 1 193 ? 0.100 14.328 29.634 1.00 83.31 193 ILE A O 1
ATOM 1556 N N . SER A 1 194 ? -0.591 14.107 31.744 1.00 77.31 194 SER A N 1
ATOM 1557 C CA . SER A 1 194 ? -1.680 13.166 31.444 1.00 77.31 194 SER A CA 1
ATOM 1558 C C . SER A 1 194 ? -2.608 13.630 30.315 1.00 77.31 194 SER A C 1
ATOM 1560 O O . SER A 1 194 ? -3.003 12.821 29.483 1.00 77.31 194 SER A O 1
ATOM 1562 N N . ARG A 1 195 ? -2.895 14.937 30.232 1.00 75.12 195 ARG A N 1
ATOM 1563 C CA . ARG A 1 195 ? -3.726 15.551 29.174 1.00 75.12 195 ARG A CA 1
ATOM 1564 C C . ARG A 1 195 ? -2.999 15.811 27.852 1.00 75.12 195 ARG A C 1
ATOM 1566 O O . ARG A 1 195 ? -3.632 16.178 26.871 1.00 75.12 195 ARG A O 1
ATOM 1573 N N . HIS A 1 196 ? -1.680 15.656 27.834 1.00 78.31 196 HIS A N 1
ATOM 1574 C CA . HIS A 1 196 ? -0.820 15.881 26.669 1.00 78.31 196 HIS A CA 1
ATOM 1575 C C . HIS A 1 196 ? 0.072 14.660 26.381 1.00 78.31 196 HIS A C 1
ATOM 1577 O O . HIS A 1 196 ? 1.056 14.769 25.651 1.00 78.31 196 HIS A O 1
ATOM 1583 N N . SER A 1 197 ? -0.255 13.503 26.965 1.00 76.12 197 SER A N 1
ATOM 1584 C CA . SER A 1 197 ? 0.432 12.232 26.753 1.00 76.12 197 SER A CA 1
ATOM 1585 C C . SER A 1 197 ? -0.346 11.408 25.736 1.00 76.12 197 SER A C 1
ATOM 1587 O O . SER A 1 197 ? -1.571 11.470 25.650 1.00 76.12 197 SER A O 1
ATOM 1589 N N . TYR A 1 198 ? 0.368 10.599 24.960 1.00 68.44 198 TYR A N 1
ATOM 1590 C CA . TYR A 1 198 ? -0.223 9.640 24.035 1.00 68.44 198 TYR A CA 1
ATOM 1591 C C . TYR A 1 198 ? -1.110 8.607 24.761 1.00 68.44 198 TYR A C 1
ATOM 1593 O O . TYR A 1 198 ? -2.038 8.066 24.152 1.00 68.44 198 TYR A O 1
ATOM 1601 N N . TYR A 1 199 ? -0.841 8.356 26.049 1.00 69.69 199 TYR A N 1
ATOM 1602 C CA . TYR A 1 199 ? -1.570 7.424 26.908 1.00 69.69 199 TYR A CA 1
ATOM 1603 C C . TYR A 1 199 ? -2.245 8.157 28.083 1.00 69.69 199 TYR A C 1
ATOM 1605 O O . TYR A 1 199 ? -1.746 8.184 29.207 1.00 69.69 199 TYR A O 1
ATOM 1613 N N . GLU A 1 200 ? -3.432 8.719 27.846 1.00 58.66 200 GLU A N 1
ATOM 1614 C CA . GLU A 1 200 ? -4.186 9.510 28.841 1.00 58.66 200 GLU A CA 1
ATOM 1615 C C . GLU A 1 200 ? -4.519 8.741 30.142 1.00 58.66 200 GLU A C 1
ATOM 1617 O O . GLU A 1 200 ? -4.706 9.337 31.204 1.00 58.66 200 GLU A O 1
ATOM 1622 N N . SER A 1 201 ? -4.565 7.404 30.096 1.00 56.84 201 SER A N 1
ATOM 1623 C CA . SER A 1 201 ? -4.919 6.549 31.238 1.00 56.84 201 SER A CA 1
ATOM 1624 C C . SER A 1 201 ? -3.824 6.399 32.300 1.00 56.84 201 SER A C 1
ATOM 1626 O O . SER A 1 201 ? -4.113 5.921 33.397 1.00 56.84 201 SER A O 1
ATOM 1628 N N . GLU A 1 202 ? -2.576 6.773 32.007 1.00 62.75 202 GLU A N 1
ATOM 1629 C CA . GLU A 1 202 ? -1.425 6.453 32.869 1.00 62.75 202 GLU A CA 1
ATOM 1630 C C . GLU A 1 202 ? -1.195 7.457 34.012 1.00 62.75 202 GLU A C 1
ATOM 1632 O O . GLU A 1 202 ? -0.392 7.193 34.914 1.00 62.75 202 GLU A O 1
ATOM 1637 N N . LYS A 1 203 ? -1.934 8.583 34.020 1.00 67.06 203 LYS A N 1
ATOM 1638 C CA . LYS A 1 203 ? -1.742 9.707 34.963 1.00 67.06 203 LYS A CA 1
ATOM 1639 C C . LYS A 1 203 ? -0.254 10.054 35.118 1.00 67.06 203 LYS A C 1
ATOM 1641 O O . LYS A 1 203 ? 0.282 10.113 36.228 1.00 67.06 203 LYS A O 1
ATOM 1646 N N . GLU A 1 204 ? 0.406 10.185 33.971 1.00 78.38 204 GLU A N 1
ATOM 1647 C CA . GLU A 1 204 ? 1.853 10.317 33.865 1.00 78.38 204 GLU A CA 1
ATOM 1648 C C . GLU A 1 204 ? 2.314 11.691 34.371 1.00 78.38 204 GLU A C 1
ATOM 1650 O O . GLU A 1 204 ? 1.863 12.740 33.904 1.00 78.38 204 GLU A O 1
ATOM 1655 N N . VAL A 1 205 ? 3.242 11.673 35.328 1.00 82.50 205 VAL A N 1
ATOM 1656 C CA . VAL A 1 205 ? 3.953 12.853 35.821 1.00 82.50 205 VAL A CA 1
ATOM 1657 C C . VAL A 1 205 ? 5.398 12.761 35.358 1.00 82.50 205 VAL A C 1
ATOM 1659 O O . VAL A 1 205 ? 6.114 11.817 35.697 1.00 82.50 205 VAL A O 1
ATOM 1662 N N . LEU A 1 206 ? 5.835 13.754 34.590 1.00 86.00 206 LEU A N 1
ATOM 1663 C CA . LEU A 1 206 ? 7.179 13.816 34.043 1.00 86.00 206 LEU A CA 1
ATOM 1664 C C . LEU A 1 206 ? 8.088 14.652 34.948 1.00 86.00 206 LEU A C 1
ATOM 1666 O O . LEU A 1 206 ? 7.810 15.818 35.242 1.00 86.00 206 LEU A O 1
ATOM 1670 N N . LEU A 1 207 ? 9.209 14.065 35.361 1.00 86.19 207 LEU A N 1
ATOM 1671 C CA . LEU A 1 207 ? 10.320 14.790 35.971 1.00 86.19 207 LEU A CA 1
ATOM 1672 C C . LEU A 1 207 ? 11.289 15.227 34.867 1.00 86.19 207 LEU A C 1
ATOM 1674 O O . LEU A 1 207 ? 11.713 14.418 34.036 1.00 86.19 207 LEU A O 1
ATOM 1678 N N . LEU A 1 208 ? 11.631 16.517 34.865 1.00 86.06 208 LEU A N 1
ATOM 1679 C CA . LEU A 1 208 ? 12.539 17.114 33.884 1.00 86.06 208 LEU A CA 1
ATOM 1680 C C . LEU A 1 208 ? 13.946 16.499 33.958 1.00 86.06 208 LEU A C 1
ATOM 1682 O O . LEU A 1 208 ? 14.360 15.976 34.989 1.00 86.06 208 LEU A O 1
ATOM 1686 N N . ALA A 1 209 ? 14.698 16.614 32.866 1.00 85.88 209 ALA A N 1
ATOM 1687 C CA . ALA A 1 209 ? 16.099 16.213 32.814 1.00 85.88 209 ALA A CA 1
ATOM 1688 C C . ALA A 1 209 ? 16.985 17.001 33.805 1.00 85.88 209 ALA A C 1
ATOM 1690 O O . ALA A 1 209 ? 16.702 18.153 34.143 1.00 85.88 209 ALA A O 1
ATOM 1691 N N . ALA A 1 210 ? 18.094 16.381 34.217 1.00 85.69 210 ALA A N 1
ATOM 1692 C CA . ALA A 1 210 ? 19.126 16.938 35.098 1.00 85.69 210 ALA A CA 1
ATOM 1693 C C . ALA A 1 210 ? 18.622 17.358 36.498 1.00 85.69 210 ALA A C 1
ATOM 1695 O O . ALA A 1 210 ? 18.995 18.411 37.021 1.00 85.69 210 ALA A O 1
ATOM 1696 N N . ARG A 1 211 ? 17.783 16.521 37.122 1.00 86.56 211 ARG A N 1
ATOM 1697 C CA . ARG A 1 211 ? 17.250 16.734 38.481 1.00 86.56 211 ARG A CA 1
ATOM 1698 C C . ARG A 1 211 ? 18.118 16.051 39.528 1.00 86.56 211 ARG A C 1
ATOM 1700 O O . ARG A 1 211 ? 18.526 14.907 39.336 1.00 86.56 211 ARG A O 1
ATOM 1707 N N . GLN A 1 212 ? 18.405 16.757 40.621 1.00 87.75 212 GLN A N 1
ATOM 1708 C CA . GLN A 1 212 ? 19.195 16.225 41.727 1.00 87.75 212 GLN A CA 1
ATOM 1709 C C . GLN A 1 212 ? 18.281 15.673 42.823 1.00 87.75 212 GLN A C 1
ATOM 1711 O O . GLN A 1 212 ? 17.299 16.310 43.203 1.00 87.75 212 GLN A O 1
ATOM 1716 N N . PHE A 1 213 ? 18.643 14.507 43.347 1.00 89.44 213 PHE A N 1
ATOM 1717 C CA . PHE A 1 213 ? 17.940 13.852 44.443 1.00 89.44 213 PHE A CA 1
ATOM 1718 C C . PHE A 1 213 ? 18.915 13.475 45.555 1.00 89.44 213 PHE A C 1
ATOM 1720 O O . PHE A 1 213 ? 20.087 13.196 45.290 1.00 89.44 213 PHE A O 1
ATOM 1727 N N . ILE A 1 214 ? 18.410 13.421 46.787 1.00 90.44 214 ILE A N 1
ATOM 1728 C CA . ILE A 1 214 ? 19.072 12.789 47.931 1.00 90.44 214 ILE A CA 1
ATOM 1729 C C . ILE A 1 214 ? 18.356 11.482 48.283 1.00 90.44 214 ILE A C 1
ATOM 1731 O O . ILE A 1 214 ? 17.123 11.429 48.300 1.00 90.44 214 ILE A O 1
ATOM 1735 N N . VAL A 1 215 ? 19.125 10.424 48.557 1.00 90.31 215 VAL A N 1
ATOM 1736 C CA . VAL A 1 215 ? 18.580 9.158 49.070 1.00 90.31 215 VAL A CA 1
ATOM 1737 C C . VAL A 1 215 ? 18.233 9.340 50.545 1.00 90.31 215 VAL A C 1
ATOM 1739 O O . VAL A 1 215 ? 19.128 9.515 51.372 1.00 90.31 215 VAL A O 1
ATOM 1742 N N . VAL A 1 216 ? 16.942 9.308 50.871 1.00 90.19 216 VAL A N 1
ATOM 1743 C CA . VAL A 1 216 ? 16.436 9.466 52.243 1.00 90.19 216 VAL A CA 1
ATOM 1744 C C . VAL A 1 216 ? 16.525 8.149 53.005 1.00 90.19 216 VAL A C 1
ATOM 1746 O O . VAL A 1 216 ? 17.011 8.133 54.130 1.00 90.19 216 VAL A O 1
ATOM 1749 N N . SER A 1 217 ? 16.061 7.055 52.398 1.00 88.50 217 SER A N 1
ATOM 1750 C CA . SER A 1 217 ? 16.109 5.722 53.004 1.00 88.50 217 SER A CA 1
ATOM 1751 C C . SER A 1 217 ? 16.069 4.608 51.953 1.00 88.50 217 SER A C 1
ATOM 1753 O O . SER A 1 217 ? 15.523 4.790 50.859 1.00 88.50 217 SER A O 1
ATOM 1755 N N . CYS A 1 218 ? 16.621 3.444 52.297 1.00 86.56 218 CYS A N 1
ATOM 1756 C CA . CYS A 1 218 ? 16.585 2.215 51.509 1.00 86.56 218 CYS A CA 1
ATOM 1757 C C . CYS A 1 218 ? 16.000 1.078 52.363 1.00 86.56 218 CYS A C 1
ATOM 1759 O O . CYS A 1 218 ? 16.664 0.516 53.231 1.00 86.56 218 CYS A O 1
ATOM 1761 N N . LEU A 1 219 ? 14.742 0.714 52.108 1.00 85.12 219 LEU A N 1
ATOM 1762 C CA . LEU A 1 219 ? 13.980 -0.250 52.904 1.00 85.12 219 LEU A CA 1
ATOM 1763 C C . LEU A 1 219 ? 13.731 -1.547 52.128 1.00 85.12 219 LEU A C 1
ATOM 1765 O O . LEU A 1 219 ? 13.402 -1.534 50.944 1.00 85.12 219 LEU A O 1
ATOM 1769 N N . ARG A 1 220 ? 13.818 -2.697 52.801 1.00 83.56 220 ARG A N 1
ATOM 1770 C CA . ARG A 1 220 ? 13.394 -3.990 52.242 1.00 83.56 220 ARG A CA 1
ATOM 1771 C C . ARG A 1 220 ? 11.974 -4.297 52.709 1.00 83.56 220 ARG A C 1
ATOM 1773 O O . ARG A 1 220 ? 11.771 -4.593 53.881 1.00 83.56 220 ARG A O 1
ATOM 1780 N N . LEU A 1 221 ? 11.005 -4.231 51.796 1.00 80.06 221 LEU A N 1
ATOM 1781 C CA . LEU A 1 221 ? 9.584 -4.398 52.124 1.00 80.06 221 LEU A CA 1
ATOM 1782 C C . LEU A 1 221 ? 9.139 -5.865 52.120 1.00 80.06 221 LEU A C 1
ATOM 1784 O O . LEU A 1 221 ? 8.307 -6.258 52.930 1.00 80.06 221 LEU A O 1
ATOM 1788 N N . ALA A 1 222 ? 9.676 -6.681 51.209 1.00 76.69 222 ALA A N 1
ATOM 1789 C CA . ALA A 1 222 ? 9.340 -8.102 51.090 1.00 76.69 222 ALA A CA 1
ATOM 1790 C C . ALA A 1 222 ? 10.496 -8.892 50.438 1.00 76.69 222 ALA A C 1
ATOM 1792 O O . ALA A 1 222 ? 11.453 -8.290 49.935 1.00 76.69 222 ALA A O 1
ATOM 1793 N N . PRO A 1 223 ? 10.461 -10.240 50.407 1.00 74.50 223 PRO A N 1
ATOM 1794 C CA . PRO A 1 223 ? 11.432 -11.030 49.653 1.00 74.50 223 PRO A CA 1
ATOM 1795 C C . PRO A 1 223 ? 11.435 -10.628 48.170 1.00 74.50 223 PRO A C 1
ATOM 1797 O O . PRO A 1 223 ? 10.471 -10.865 47.452 1.00 74.50 223 PRO A O 1
ATOM 1800 N N . GLY A 1 224 ? 12.521 -9.991 47.721 1.00 76.12 224 GLY A N 1
ATOM 1801 C CA . GLY A 1 224 ? 12.658 -9.503 46.347 1.00 76.12 224 GLY A CA 1
ATOM 1802 C C . GLY A 1 224 ? 12.086 -8.106 46.079 1.00 76.12 224 GLY A C 1
ATOM 1803 O O . GLY A 1 224 ? 12.294 -7.623 44.977 1.00 76.12 224 GLY A O 1
ATOM 1804 N N . LEU A 1 225 ? 11.442 -7.431 47.043 1.00 83.50 225 LEU A N 1
ATOM 1805 C CA . LEU A 1 225 ? 10.963 -6.047 46.893 1.00 83.50 225 LEU A CA 1
ATOM 1806 C C . LEU A 1 225 ? 11.741 -5.090 47.801 1.00 83.50 225 LEU A C 1
ATOM 1808 O O . LEU A 1 225 ? 11.633 -5.151 49.030 1.00 83.50 225 LEU A O 1
ATOM 1812 N N . HIS A 1 226 ? 12.463 -4.168 47.172 1.00 85.06 226 HIS A N 1
ATOM 1813 C CA . HIS A 1 226 ? 13.159 -3.066 47.828 1.00 85.06 226 HIS A CA 1
ATOM 1814 C C . HIS A 1 226 ? 12.468 -1.742 47.511 1.00 85.06 226 HIS A C 1
ATOM 1816 O O . HIS A 1 226 ? 11.921 -1.567 46.425 1.00 85.06 226 HIS A O 1
ATOM 1822 N N . MET A 1 227 ? 12.493 -0.806 48.450 1.00 85.94 227 MET A N 1
ATOM 1823 C CA . MET A 1 227 ? 11.968 0.542 48.299 1.00 85.94 227 MET A CA 1
ATOM 1824 C C . MET A 1 227 ? 13.083 1.547 48.559 1.00 85.94 227 MET A C 1
ATOM 1826 O O . MET A 1 227 ? 13.755 1.474 49.584 1.00 85.94 227 MET A O 1
ATOM 1830 N N . ILE A 1 228 ? 13.256 2.490 47.640 1.00 88.06 228 ILE A N 1
ATOM 1831 C CA . ILE A 1 228 ? 14.222 3.580 47.753 1.00 88.06 228 ILE A CA 1
ATOM 1832 C C . ILE A 1 228 ? 13.434 4.883 47.817 1.00 88.06 228 ILE A C 1
ATOM 1834 O O . ILE A 1 228 ? 12.684 5.212 46.896 1.00 88.06 228 ILE A O 1
ATOM 1838 N N . GLN A 1 229 ? 13.589 5.613 48.916 1.00 88.56 229 GLN A N 1
ATOM 1839 C CA . GLN A 1 229 ? 12.964 6.915 49.103 1.00 88.56 229 GLN A CA 1
ATOM 1840 C C . GLN A 1 229 ? 13.923 8.016 48.667 1.00 88.56 229 GLN A C 1
ATOM 1842 O O . GLN A 1 229 ? 15.057 8.100 49.142 1.00 88.56 229 GLN A O 1
ATOM 1847 N N . LEU A 1 230 ? 13.453 8.866 47.763 1.00 90.44 230 LEU A N 1
ATOM 1848 C CA . LEU A 1 230 ? 14.196 9.973 47.185 1.00 90.44 230 LEU A CA 1
ATOM 1849 C C . LEU A 1 230 ? 13.495 11.287 47.508 1.00 90.44 230 LEU A C 1
ATOM 1851 O O . LEU A 1 230 ? 12.268 11.368 47.481 1.00 90.44 230 LEU A O 1
ATOM 1855 N N . LYS A 1 231 ? 14.283 12.331 47.749 1.00 90.19 231 LYS A N 1
ATOM 1856 C CA . LYS A 1 231 ? 13.785 13.701 47.871 1.00 90.19 231 LYS A CA 1
ATOM 1857 C C . LYS A 1 231 ? 14.492 14.596 46.868 1.00 90.19 231 LYS A C 1
ATOM 1859 O O . LYS A 1 231 ? 15.720 14.571 46.789 1.00 90.19 231 LYS A O 1
ATOM 1864 N N . GLU A 1 232 ? 13.727 15.354 46.086 1.00 88.75 232 GLU A N 1
ATOM 1865 C CA . GLU A 1 232 ? 14.283 16.333 45.149 1.00 88.75 232 GLU A CA 1
ATOM 1866 C C . GLU A 1 232 ? 15.015 17.443 45.921 1.00 88.75 232 GLU A C 1
ATOM 1868 O O . GLU A 1 232 ? 14.496 17.998 46.890 1.00 88.75 232 GLU A O 1
ATOM 1873 N N . THR A 1 233 ? 16.238 17.772 45.501 1.00 86.75 233 THR A N 1
ATOM 1874 C CA . THR A 1 233 ? 17.042 18.855 46.082 1.00 86.75 233 THR A CA 1
ATOM 1875 C C . THR A 1 233 ? 17.438 19.855 45.005 1.00 86.75 233 THR A C 1
ATOM 1877 O O . THR A 1 233 ? 17.672 19.496 43.852 1.00 86.75 233 THR A O 1
ATOM 1880 N N . LYS A 1 234 ? 17.562 21.135 45.370 1.00 78.50 234 LYS A N 1
ATOM 1881 C CA . LYS A 1 234 ? 18.083 22.153 44.448 1.00 78.50 234 LYS A CA 1
ATOM 1882 C C . LYS A 1 234 ? 19.608 22.009 44.337 1.00 78.50 234 LYS A C 1
ATOM 1884 O O . LYS A 1 234 ? 20.278 22.130 45.363 1.00 78.50 234 LYS A O 1
ATOM 1889 N N . PRO A 1 235 ? 20.166 21.769 43.137 1.00 75.25 235 PRO A N 1
ATOM 1890 C CA . PRO A 1 235 ? 21.606 21.636 42.976 1.00 75.25 235 PRO A CA 1
ATOM 1891 C C . PRO A 1 235 ? 22.327 22.978 43.173 1.00 75.25 235 PRO A C 1
ATOM 1893 O O . PRO A 1 235 ? 21.758 24.030 42.882 1.00 75.25 235 PRO A O 1
ATOM 1896 N N . PRO A 1 236 ? 23.600 22.960 43.613 1.00 65.38 236 PRO A N 1
ATOM 1897 C CA . PRO A 1 236 ? 24.400 24.172 43.820 1.00 65.38 236 PRO A CA 1
ATOM 1898 C C . PRO A 1 236 ? 24.715 24.918 42.514 1.00 65.38 236 PRO A C 1
ATOM 1900 O O . PRO A 1 236 ? 25.040 26.101 42.535 1.00 65.38 236 PRO A O 1
ATOM 1903 N N . ILE A 1 237 ? 24.621 24.232 41.373 1.00 70.12 237 ILE A N 1
ATOM 1904 C CA . ILE A 1 237 ? 24.762 24.800 40.033 1.00 70.12 237 ILE A CA 1
ATOM 1905 C C . ILE A 1 237 ? 23.497 24.449 39.257 1.00 70.12 237 ILE A C 1
ATOM 1907 O O . ILE A 1 237 ? 23.077 23.292 39.254 1.00 70.12 237 ILE A O 1
ATOM 1911 N N . THR A 1 238 ? 22.918 25.423 38.556 1.00 74.75 238 THR A N 1
ATOM 1912 C CA . THR A 1 238 ? 21.800 25.191 37.638 1.00 74.75 238 THR A CA 1
ATOM 1913 C C . THR A 1 238 ? 22.237 24.250 36.515 1.00 74.75 238 THR A C 1
ATOM 1915 O O . THR A 1 238 ? 23.061 24.612 35.672 1.00 74.75 238 THR A O 1
ATOM 1918 N N . LEU A 1 239 ? 21.704 23.027 36.523 1.00 78.00 239 LEU A N 1
ATOM 1919 C CA . LEU A 1 239 ? 22.085 21.970 35.578 1.00 78.00 239 LEU A CA 1
ATOM 1920 C C . LEU A 1 239 ? 21.386 22.103 34.218 1.00 78.00 239 LEU A C 1
ATOM 1922 O O . LEU A 1 239 ? 21.886 21.572 33.224 1.00 78.00 239 LEU A O 1
ATOM 1926 N N . LEU A 1 240 ? 20.275 22.844 34.190 1.00 78.88 240 LEU A N 1
ATOM 1927 C CA . LEU A 1 240 ? 19.440 23.131 33.029 1.00 78.88 240 LEU A CA 1
ATOM 1928 C C . LEU A 1 240 ? 18.848 24.546 33.194 1.00 78.88 240 LEU A C 1
ATOM 1930 O O . LEU A 1 240 ? 18.192 24.813 34.202 1.00 78.88 240 LEU A O 1
ATOM 1934 N N . GLN A 1 241 ? 19.153 25.475 32.280 1.00 70.00 241 GLN A N 1
ATOM 1935 C CA . GLN A 1 241 ? 18.728 26.879 32.391 1.00 70.00 241 GLN A CA 1
ATOM 1936 C C . GLN A 1 241 ? 17.224 27.060 32.074 1.00 70.00 241 GLN A C 1
ATOM 1938 O O . GLN A 1 241 ? 16.715 26.435 31.142 1.00 70.00 241 GLN A O 1
ATOM 1943 N N . PRO A 1 242 ? 16.486 27.904 32.818 1.00 63.94 242 PRO A N 1
ATOM 1944 C CA . PRO A 1 242 ? 15.082 28.194 32.512 1.00 63.94 242 PRO A CA 1
ATOM 1945 C C . PRO A 1 242 ? 14.948 28.951 31.183 1.00 63.94 242 PRO A C 1
ATOM 1947 O O . PRO A 1 242 ? 15.846 29.708 30.805 1.00 63.94 242 PRO A O 1
ATOM 1950 N N . VAL A 1 243 ? 13.834 28.764 30.468 1.00 66.62 243 VAL A N 1
ATOM 1951 C CA . VAL A 1 243 ? 13.611 29.431 29.182 1.00 66.62 243 VAL A CA 1
ATOM 1952 C C . VAL A 1 243 ? 12.971 30.800 29.430 1.00 66.62 243 VAL A C 1
ATOM 1954 O O . VAL A 1 243 ? 11.795 30.909 29.752 1.00 66.62 243 VAL A O 1
ATOM 1957 N N . THR A 1 244 ? 13.728 31.885 29.260 1.00 50.16 244 THR A N 1
ATOM 1958 C CA . THR A 1 244 ? 13.189 33.249 29.376 1.00 50.16 244 THR A CA 1
ATOM 1959 C C . THR A 1 244 ? 12.267 33.586 28.198 1.00 50.16 244 THR A C 1
ATOM 1961 O O . THR A 1 244 ? 12.697 33.624 27.045 1.00 50.16 244 THR A O 1
ATOM 1964 N N . ASN A 1 245 ? 10.993 33.876 28.487 1.00 41.84 245 ASN A N 1
ATOM 1965 C CA . ASN A 1 245 ? 10.026 34.390 27.514 1.00 41.84 245 ASN A CA 1
ATOM 1966 C C . ASN A 1 245 ? 10.395 35.826 27.105 1.00 41.84 245 ASN A C 1
ATOM 1968 O O . ASN A 1 245 ? 10.146 36.766 27.859 1.00 41.84 245 ASN A O 1
ATOM 1972 N N . GLN A 1 246 ? 10.938 36.027 25.904 1.00 35.84 246 GLN A N 1
ATOM 1973 C CA . GLN A 1 246 ? 10.875 37.340 25.259 1.00 35.84 246 GLN A CA 1
ATOM 1974 C C . GLN A 1 246 ? 9.530 37.460 24.538 1.00 35.84 246 GLN A C 1
ATOM 1976 O O . GLN A 1 246 ? 9.277 36.809 23.528 1.00 35.84 246 GLN A O 1
ATOM 1981 N N . SER A 1 247 ? 8.646 38.284 25.094 1.00 28.53 247 SER A N 1
ATOM 1982 C CA . SER A 1 247 ? 7.384 38.692 24.483 1.00 28.53 247 SER A CA 1
ATOM 1983 C C . SER A 1 247 ? 7.640 39.412 23.155 1.00 28.53 247 SER A C 1
ATOM 1985 O O . SER A 1 247 ? 8.127 40.544 23.151 1.00 28.53 247 SER A O 1
ATOM 1987 N N . VAL A 1 248 ? 7.284 38.794 22.028 1.00 31.62 248 VAL A N 1
ATOM 1988 C CA . VAL A 1 248 ? 7.220 39.490 20.737 1.00 31.62 248 VAL A CA 1
ATOM 1989 C C . VAL A 1 248 ? 5.930 40.309 20.707 1.00 31.62 248 VAL A C 1
ATOM 1991 O O . VAL A 1 248 ? 4.828 39.771 20.643 1.00 31.62 248 VAL A O 1
ATOM 1994 N N . GLN A 1 249 ? 6.080 41.632 20.795 1.00 23.33 249 GLN A N 1
ATOM 1995 C CA . GLN A 1 249 ? 5.009 42.602 20.587 1.00 23.33 249 GLN A CA 1
ATOM 1996 C C . GLN A 1 249 ? 4.563 42.578 19.119 1.00 23.33 249 GLN A C 1
ATOM 1998 O O . GLN A 1 249 ? 5.305 42.991 18.228 1.00 23.33 249 GLN A O 1
ATOM 2003 N N . ILE A 1 250 ? 3.331 42.142 18.869 1.00 28.38 250 ILE A N 1
ATOM 2004 C CA . ILE A 1 250 ? 2.657 42.341 17.585 1.00 28.38 250 ILE A CA 1
ATOM 2005 C C . ILE A 1 250 ? 2.130 43.782 17.572 1.00 28.38 250 ILE A C 1
ATOM 2007 O O . ILE A 1 250 ? 1.243 44.133 18.349 1.00 28.38 250 ILE A O 1
ATOM 2011 N N . LYS A 1 251 ? 2.688 44.634 16.705 1.00 22.70 251 LYS A N 1
ATOM 2012 C CA . LYS A 1 251 ? 2.105 45.948 16.394 1.00 22.70 251 LYS A CA 1
ATOM 2013 C C . LYS A 1 251 ? 0.842 45.750 15.543 1.00 22.70 251 LYS A C 1
ATOM 2015 O O . LYS A 1 251 ? 0.933 45.081 14.514 1.00 22.70 251 LYS A O 1
ATOM 2020 N N . PRO A 1 252 ? -0.303 46.356 15.893 1.00 24.91 252 PRO A N 1
ATOM 2021 C CA . PRO A 1 252 ? -1.455 46.395 15.007 1.00 24.91 252 PRO A CA 1
ATOM 2022 C C . PRO A 1 252 ? -1.222 47.456 13.925 1.00 24.91 252 PRO A C 1
ATOM 2024 O O . PRO A 1 252 ? -0.833 48.585 14.226 1.00 24.91 252 PRO A O 1
ATOM 2027 N N . SER A 1 253 ? -1.467 47.102 12.665 1.00 25.66 253 SER A N 1
ATOM 2028 C CA . SER A 1 253 ? -1.662 48.081 11.592 1.00 25.66 253 SER A CA 1
ATOM 2029 C C . SER A 1 253 ? -3.152 48.126 11.240 1.00 25.66 253 SER A C 1
ATOM 2031 O O . SER A 1 253 ? -3.807 47.081 11.239 1.00 25.66 253 SER A O 1
ATOM 2033 N N . PRO A 1 254 ? -3.722 49.320 11.015 1.00 29.39 254 PRO A N 1
ATOM 2034 C CA . PRO A 1 254 ? -5.135 49.472 10.729 1.00 29.39 254 PRO A CA 1
ATOM 2035 C C . PRO A 1 254 ? -5.369 49.237 9.240 1.00 29.39 254 PRO A C 1
ATOM 2037 O O . PRO A 1 254 ? -4.611 49.740 8.418 1.00 29.39 254 PRO A O 1
ATOM 2040 N N . ASN A 1 255 ? -6.446 48.547 8.879 1.00 27.02 255 ASN A N 1
ATOM 2041 C CA . ASN A 1 255 ? -7.091 48.824 7.605 1.00 27.02 255 ASN A CA 1
ATOM 2042 C C . ASN A 1 255 ? -8.604 48.741 7.762 1.00 27.02 255 ASN A C 1
ATOM 2044 O O . ASN A 1 255 ? -9.198 47.695 8.015 1.00 27.02 255 ASN A O 1
ATOM 2048 N N . SER A 1 256 ? -9.181 49.930 7.658 1.00 25.14 256 SER A N 1
ATOM 2049 C CA . SER A 1 256 ? -10.588 50.244 7.531 1.00 25.14 256 SER A CA 1
ATOM 2050 C C . SER A 1 256 ? -11.221 49.507 6.358 1.00 25.14 256 SER A C 1
ATOM 2052 O O . SER A 1 256 ? -10.708 49.526 5.240 1.00 25.14 256 SER A O 1
ATOM 2054 N N . TYR A 1 257 ? -12.400 48.956 6.620 1.00 26.39 257 TYR A N 1
ATOM 2055 C CA . TYR A 1 257 ? -13.390 48.637 5.608 1.00 26.39 257 TYR A CA 1
ATOM 2056 C C . TYR A 1 257 ? -13.714 49.893 4.788 1.00 26.39 257 TYR A C 1
ATOM 2058 O O . TYR A 1 257 ? -14.233 50.872 5.321 1.00 26.39 257 TYR A O 1
ATOM 2066 N N . GLN A 1 258 ? -13.448 49.843 3.486 1.00 23.75 258 GLN A N 1
ATOM 2067 C CA . GLN A 1 258 ? -14.179 50.634 2.505 1.00 23.75 258 GLN A CA 1
ATOM 2068 C C . GLN A 1 258 ? -14.746 49.694 1.448 1.00 23.75 258 GLN A C 1
ATOM 2070 O O . GLN A 1 258 ? -14.033 49.040 0.692 1.00 23.75 258 GLN A O 1
ATOM 2075 N N . SER A 1 259 ? -16.071 49.634 1.451 1.00 27.23 259 SER A N 1
ATOM 2076 C CA . SER A 1 259 ? -16.915 49.130 0.384 1.00 27.23 259 SER A CA 1
ATOM 2077 C C . SER A 1 259 ? -16.685 49.941 -0.888 1.00 27.23 259 SER A C 1
ATOM 2079 O O . SER A 1 259 ? -16.942 51.142 -0.882 1.00 27.23 259 SER A O 1
ATOM 2081 N N . ASN A 1 260 ? -16.298 49.289 -1.980 1.00 23.97 260 ASN A N 1
ATOM 2082 C CA . ASN A 1 260 ? -16.520 49.817 -3.320 1.00 23.97 260 ASN A CA 1
ATOM 2083 C C . ASN A 1 260 ? -17.151 48.724 -4.179 1.00 23.97 260 ASN A C 1
ATOM 2085 O O . ASN A 1 260 ? -16.528 47.719 -4.513 1.00 23.97 260 ASN A O 1
ATOM 2089 N N . HIS A 1 261 ? -18.421 48.947 -4.511 1.00 30.12 261 HIS A N 1
ATOM 2090 C CA . HIS A 1 261 ? -19.084 48.318 -5.637 1.00 30.12 261 HIS A CA 1
ATOM 2091 C C . HIS A 1 261 ? -18.400 48.766 -6.933 1.00 30.12 261 HIS A C 1
ATOM 2093 O O . HIS A 1 261 ? -18.316 49.963 -7.201 1.00 30.12 261 HIS A O 1
ATOM 2099 N N . SER A 1 262 ? -18.003 47.817 -7.778 1.00 24.92 262 SER A N 1
ATOM 2100 C CA . SER A 1 262 ? -17.844 48.061 -9.211 1.00 24.92 262 SER A CA 1
ATOM 2101 C C . SER A 1 262 ? -18.302 46.842 -10.019 1.00 24.92 262 SER A C 1
ATOM 2103 O O . SER A 1 262 ? -17.713 45.768 -10.004 1.00 24.92 262 SER A O 1
ATOM 2105 N N . THR A 1 263 ? -19.457 47.045 -10.651 1.00 23.55 263 THR A N 1
ATOM 2106 C CA . THR A 1 263 ? -19.833 46.641 -12.012 1.00 23.55 263 THR A CA 1
ATOM 2107 C C . THR A 1 263 ? -19.281 45.325 -12.573 1.00 23.55 263 THR A C 1
ATOM 2109 O O . THR A 1 263 ? -18.147 45.222 -13.035 1.00 23.55 263 THR A O 1
ATOM 2112 N N . ILE A 1 264 ? -20.195 44.355 -12.670 1.00 28.08 264 ILE A N 1
ATOM 2113 C CA . ILE A 1 264 ? -20.102 43.151 -13.497 1.00 28.08 264 ILE A CA 1
ATOM 2114 C C . ILE A 1 264 ? -19.813 43.567 -14.945 1.00 28.08 264 ILE A C 1
ATOM 2116 O O . ILE A 1 264 ? -20.668 44.135 -15.621 1.00 28.08 264 ILE A O 1
ATOM 2120 N N . SER A 1 265 ? -18.606 43.263 -15.413 1.00 22.94 265 SER A N 1
ATOM 2121 C CA . SER A 1 265 ? -18.286 43.180 -16.836 1.00 22.94 265 SER A CA 1
ATOM 2122 C C . SER A 1 265 ? -18.231 41.702 -17.202 1.00 22.94 265 SER A C 1
ATOM 2124 O O . SER A 1 265 ? -17.507 40.925 -16.584 1.00 22.94 265 SER A O 1
ATOM 2126 N N . THR A 1 266 ? -19.042 41.308 -18.177 1.00 29.81 266 THR A N 1
ATOM 2127 C CA . THR A 1 266 ? -19.119 39.961 -18.751 1.00 29.81 266 THR A CA 1
ATOM 2128 C C . THR A 1 266 ? -17.745 39.501 -19.243 1.00 29.81 266 THR A C 1
ATOM 2130 O O . THR A 1 266 ? -17.280 39.954 -20.288 1.00 29.81 266 THR A O 1
ATOM 2133 N N . ALA A 1 267 ? -17.091 38.612 -18.493 1.00 26.89 267 ALA A N 1
ATOM 2134 C CA . ALA A 1 267 ? -15.825 38.003 -18.880 1.00 26.89 267 ALA A CA 1
ATOM 2135 C C . ALA A 1 267 ? -16.076 36.670 -19.598 1.00 26.89 267 ALA A C 1
ATOM 2137 O O . ALA A 1 267 ? -16.659 35.736 -19.053 1.00 26.89 267 ALA A O 1
ATOM 2138 N N . THR A 1 268 ? -15.629 36.619 -20.847 1.00 31.53 268 THR A N 1
ATOM 2139 C CA . THR A 1 268 ? -15.506 35.441 -21.707 1.00 31.53 268 THR A CA 1
ATOM 2140 C C . THR A 1 268 ? -14.860 34.267 -20.964 1.00 31.53 268 THR A C 1
ATOM 2142 O O . THR A 1 268 ? -13.799 34.425 -20.361 1.00 31.53 268 THR A O 1
ATOM 2145 N N . ILE A 1 269 ? -15.475 33.084 -21.047 1.00 37.12 269 ILE A N 1
ATOM 2146 C CA . ILE A 1 269 ? -14.944 31.825 -20.504 1.00 37.12 269 ILE A CA 1
ATOM 2147 C C . ILE A 1 269 ? -13.540 31.581 -21.104 1.00 37.12 269 ILE A C 1
ATOM 2149 O O . ILE A 1 269 ? -13.408 31.600 -22.334 1.00 37.12 269 ILE A O 1
ATOM 2153 N N . PRO A 1 270 ? -12.478 31.383 -20.296 1.00 38.50 270 PRO A N 1
ATOM 2154 C CA . PRO A 1 270 ? -11.139 31.129 -20.822 1.00 38.50 270 PRO A CA 1
ATOM 2155 C C . PRO A 1 270 ? -11.097 29.792 -21.579 1.00 38.50 270 PRO A C 1
ATOM 2157 O O . PRO A 1 270 ? -11.609 28.784 -21.099 1.00 38.50 270 PRO A O 1
ATOM 2160 N N . LYS A 1 271 ? -10.478 29.789 -22.768 1.00 48.91 271 LYS A N 1
ATOM 2161 C CA . LYS A 1 271 ? -10.434 28.635 -23.690 1.00 48.91 271 LYS A CA 1
ATOM 2162 C C . LYS A 1 271 ? -9.503 27.493 -23.251 1.00 48.91 271 LYS A C 1
ATOM 2164 O O . LYS A 1 271 ? -9.708 26.369 -23.688 1.00 48.91 271 LYS A O 1
ATOM 2169 N N . ASN A 1 272 ? -8.506 27.756 -22.405 1.00 48.66 272 ASN A N 1
ATOM 2170 C CA . ASN A 1 272 ? -7.462 26.775 -22.083 1.00 48.66 272 ASN A CA 1
ATOM 2171 C C . ASN A 1 272 ? -7.766 26.014 -20.777 1.00 48.66 272 ASN A C 1
ATOM 2173 O O . ASN A 1 272 ? -8.273 26.636 -19.853 1.00 48.66 272 ASN A O 1
ATOM 2177 N N . PRO A 1 273 ? -7.452 24.711 -20.660 1.00 53.16 273 PRO A N 1
ATOM 2178 C CA . PRO A 1 273 ? -7.872 23.868 -19.532 1.00 53.16 273 PRO A CA 1
ATOM 2179 C C . PRO A 1 273 ? -6.921 23.829 -18.314 1.00 53.16 273 PRO A C 1
ATOM 2181 O O . PRO A 1 273 ? -7.347 23.392 -17.246 1.00 53.16 273 PRO A O 1
ATOM 2184 N N . ILE A 1 274 ? -5.648 24.239 -18.438 1.00 52.91 274 ILE A N 1
ATOM 2185 C CA . ILE A 1 274 ? -4.618 24.015 -17.398 1.00 52.91 274 ILE A CA 1
ATOM 2186 C C . ILE A 1 274 ? -4.260 25.299 -16.631 1.00 52.91 274 ILE A C 1
ATOM 2188 O O . ILE A 1 274 ? -3.930 26.316 -17.242 1.00 52.91 274 ILE A O 1
ATOM 2192 N N . THR A 1 275 ? -4.202 25.226 -15.298 1.00 52.94 275 THR A N 1
ATOM 2193 C CA . THR A 1 275 ? -3.729 26.303 -14.410 1.00 52.94 275 THR A CA 1
ATOM 2194 C C . THR A 1 275 ? -2.513 25.831 -13.599 1.00 52.94 275 THR A C 1
ATOM 2196 O O . THR A 1 275 ? -2.536 24.767 -12.982 1.00 52.94 275 THR A O 1
ATOM 2199 N N . THR A 1 276 ? -1.434 26.621 -13.573 1.00 46.91 276 THR A N 1
ATOM 2200 C CA . THR A 1 276 ? -0.263 26.370 -12.708 1.00 46.91 276 THR A CA 1
ATOM 2201 C C . THR A 1 276 ? -0.337 27.265 -11.469 1.00 46.91 276 THR A C 1
ATOM 2203 O O . THR A 1 276 ? -0.322 28.489 -11.615 1.00 46.91 276 THR A O 1
ATOM 2206 N N . HIS A 1 277 ? -0.397 26.708 -10.256 1.00 44.16 277 HIS A N 1
ATOM 2207 C CA . HIS A 1 277 ? -0.400 27.524 -9.035 1.00 44.16 277 HIS A CA 1
ATOM 2208 C C . HIS A 1 277 ? 1.000 28.061 -8.700 1.00 44.16 277 HIS A C 1
ATOM 2210 O O . HIS A 1 277 ? 1.958 27.303 -8.571 1.00 44.16 277 HIS A O 1
ATOM 2216 N N . GLN A 1 278 ? 1.088 29.374 -8.473 1.00 34.31 278 GLN A N 1
ATOM 2217 C CA . GLN A 1 278 ? 2.147 30.011 -7.689 1.00 34.31 278 GLN A CA 1
ATOM 2218 C C . GLN A 1 278 ? 1.495 30.671 -6.471 1.00 34.31 278 GLN A C 1
ATOM 2220 O O . GLN A 1 278 ? 0.801 31.675 -6.608 1.00 34.31 278 GLN A O 1
ATOM 2225 N N . THR A 1 279 ? 1.695 30.124 -5.274 1.00 24.09 279 THR A N 1
ATOM 2226 C CA . THR A 1 279 ? 1.428 30.851 -4.026 1.00 24.09 279 THR A CA 1
ATOM 2227 C C . THR A 1 279 ? 2.739 31.412 -3.506 1.00 24.09 279 THR A C 1
ATOM 2229 O O . THR A 1 279 ? 3.555 30.688 -2.939 1.00 24.09 279 THR A O 1
ATOM 2232 N N . THR A 1 280 ? 2.944 32.714 -3.692 1.00 24.91 280 THR A N 1
ATOM 2233 C CA . THR A 1 280 ? 4.045 33.459 -3.073 1.00 24.91 280 THR A CA 1
ATOM 2234 C C . THR A 1 280 ? 3.658 33.828 -1.640 1.00 24.91 280 THR A C 1
ATOM 2236 O O . THR A 1 280 ? 3.376 34.982 -1.332 1.00 24.91 280 THR A O 1
ATOM 2239 N N . THR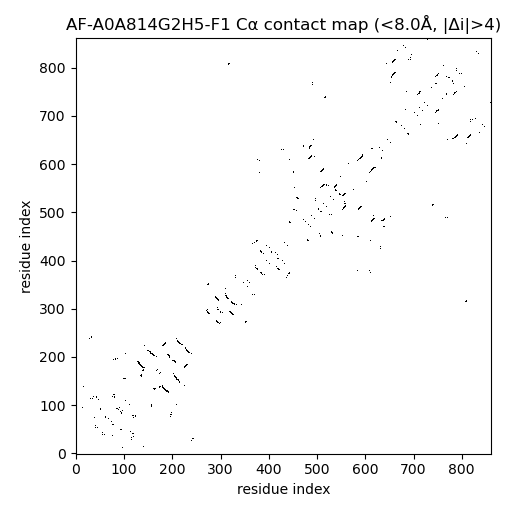 A 1 281 ? 3.605 32.847 -0.744 1.00 21.00 281 THR A N 1
ATOM 2240 C CA . THR A 1 281 ? 3.634 33.097 0.704 1.00 21.00 281 THR A CA 1
ATOM 2241 C C . THR A 1 281 ? 5.080 32.989 1.171 1.00 21.00 281 THR A C 1
ATOM 2243 O O . THR A 1 281 ? 5.752 32.001 0.889 1.00 21.00 281 THR A O 1
ATOM 2246 N N . GLN A 1 282 ? 5.586 34.029 1.840 1.00 24.09 282 GLN A N 1
ATOM 2247 C CA . GLN A 1 282 ? 6.939 34.078 2.402 1.00 24.09 282 GLN A CA 1
ATOM 2248 C C . GLN A 1 282 ? 7.089 33.059 3.544 1.00 24.09 282 GLN A C 1
ATOM 2250 O O . GLN A 1 282 ? 6.951 33.388 4.715 1.00 24.09 282 GLN A O 1
ATOM 2255 N N . SER A 1 283 ? 7.293 31.796 3.190 1.00 22.61 283 SER A N 1
ATOM 2256 C CA . SER A 1 283 ? 7.894 30.706 3.969 1.00 22.61 283 SER A CA 1
ATOM 2257 C C . SER A 1 283 ? 7.644 29.414 3.185 1.00 22.61 283 SER A C 1
ATOM 2259 O O . SER A 1 283 ? 6.525 29.164 2.757 1.00 22.61 283 SER A O 1
ATOM 2261 N N . GLN A 1 284 ? 8.691 28.600 3.012 1.00 23.73 284 GLN A N 1
ATOM 2262 C CA . GLN A 1 284 ? 8.767 27.370 2.198 1.00 23.73 284 GLN A CA 1
ATOM 2263 C C . GLN A 1 284 ? 9.133 27.570 0.713 1.00 23.73 284 GLN A C 1
ATOM 2265 O O . GLN A 1 284 ? 8.293 27.767 -0.158 1.00 23.73 284 GLN A O 1
ATOM 2270 N N . ILE A 1 285 ? 10.421 27.393 0.402 1.00 22.72 285 ILE A N 1
ATOM 2271 C CA . ILE A 1 285 ? 10.880 27.047 -0.949 1.00 22.72 285 ILE A CA 1
ATOM 2272 C C . ILE A 1 285 ? 10.615 25.542 -1.133 1.00 22.72 285 ILE A C 1
ATOM 2274 O O . ILE A 1 285 ? 11.490 24.714 -0.893 1.00 22.72 285 ILE A O 1
ATOM 2278 N N . LYS A 1 286 ? 9.392 25.171 -1.523 1.00 26.95 286 LYS A N 1
ATOM 2279 C CA . LYS A 1 286 ? 9.154 23.950 -2.306 1.00 26.95 286 LYS A CA 1
ATOM 2280 C C . LYS A 1 286 ? 8.984 24.393 -3.758 1.00 26.95 286 LYS A C 1
ATOM 2282 O O . LYS A 1 286 ? 8.128 25.220 -4.056 1.00 26.95 286 LYS A O 1
ATOM 2287 N N . GLN A 1 287 ? 9.824 23.885 -4.658 1.00 36.22 287 GLN A N 1
ATOM 2288 C CA . GLN A 1 287 ? 9.602 24.023 -6.099 1.00 36.22 287 GLN A CA 1
ATOM 2289 C C . GLN A 1 287 ? 8.369 23.178 -6.451 1.00 36.22 287 GLN A C 1
ATOM 2291 O O . GLN A 1 287 ? 8.478 21.966 -6.605 1.00 36.22 287 GLN A O 1
ATOM 2296 N N . ASN A 1 288 ? 7.181 23.783 -6.468 1.00 52.91 288 ASN A N 1
ATOM 2297 C CA . ASN A 1 288 ? 5.941 23.045 -6.700 1.00 52.91 288 ASN A CA 1
ATOM 2298 C C . ASN A 1 288 ? 5.772 22.754 -8.202 1.00 52.91 288 ASN A C 1
ATOM 2300 O O . ASN A 1 288 ? 5.457 23.648 -8.983 1.00 52.91 288 ASN A O 1
ATOM 2304 N N . ASN A 1 289 ? 5.956 21.487 -8.583 1.00 69.94 289 ASN A N 1
ATOM 2305 C CA . ASN A 1 289 ? 5.772 20.937 -9.934 1.00 69.94 289 ASN A CA 1
ATOM 2306 C C . ASN A 1 289 ? 4.318 20.482 -10.202 1.00 69.94 289 ASN A C 1
ATOM 2308 O O . ASN A 1 289 ? 4.081 19.574 -11.003 1.00 69.94 289 ASN A O 1
ATOM 2312 N N . ASN A 1 290 ? 3.347 21.083 -9.509 1.00 80.75 290 ASN A N 1
ATOM 2313 C CA . ASN A 1 290 ? 1.951 20.656 -9.543 1.00 80.75 290 ASN A CA 1
ATOM 2314 C C . ASN A 1 290 ? 1.181 21.387 -10.647 1.00 80.75 290 ASN A C 1
ATOM 2316 O O . ASN A 1 290 ? 1.297 22.604 -10.815 1.00 80.75 290 ASN A O 1
ATOM 2320 N N . ILE A 1 291 ? 0.363 20.636 -11.377 1.00 81.94 291 ILE A N 1
ATOM 2321 C CA . ILE A 1 291 ? -0.472 21.107 -12.477 1.00 81.94 291 ILE A CA 1
ATOM 2322 C C . ILE A 1 291 ? -1.930 20.820 -12.134 1.00 81.94 291 ILE A C 1
ATOM 2324 O O . ILE A 1 291 ? -2.264 19.694 -11.772 1.00 81.94 291 ILE A O 1
ATOM 2328 N N . VAL A 1 292 ? -2.805 21.815 -12.289 1.00 81.38 292 VAL A N 1
ATOM 2329 C CA . VAL A 1 292 ? -4.251 21.644 -12.111 1.00 81.38 292 VAL A CA 1
ATOM 2330 C C . VAL A 1 292 ? -4.943 21.701 -13.467 1.00 81.38 292 VAL A C 1
ATOM 2332 O O . VAL A 1 292 ? -4.723 22.623 -14.252 1.00 81.38 292 VAL A O 1
ATOM 2335 N N . LEU A 1 293 ? -5.783 20.709 -13.738 1.00 78.75 293 LEU A N 1
ATOM 2336 C CA . LEU A 1 293 ? -6.618 20.593 -14.925 1.00 78.75 293 LEU A CA 1
ATOM 2337 C C . LEU A 1 293 ? -8.082 20.853 -14.553 1.00 78.75 293 LEU A C 1
ATOM 2339 O O . LEU A 1 293 ? -8.621 20.209 -13.654 1.00 78.75 293 LEU A O 1
ATOM 2343 N N . GLU A 1 294 ? -8.741 21.756 -15.273 1.00 77.00 294 GLU A N 1
ATOM 2344 C CA . GLU A 1 294 ? -10.171 22.038 -15.119 1.00 77.00 294 GLU A CA 1
ATOM 2345 C C . GLU A 1 294 ? -11.001 21.289 -16.172 1.00 77.00 294 GLU A C 1
ATOM 2347 O O . GLU A 1 294 ? -10.890 21.544 -17.375 1.00 77.00 294 GLU A O 1
ATOM 2352 N N . LEU A 1 295 ? -11.894 20.403 -15.718 1.00 70.62 295 LEU A N 1
ATOM 2353 C CA . LEU A 1 295 ? -12.702 19.522 -16.578 1.00 70.62 295 LEU A CA 1
ATOM 2354 C C . LEU A 1 295 ? -13.904 20.219 -17.245 1.00 70.62 295 LEU A C 1
ATOM 2356 O O . LEU A 1 295 ? -14.614 19.611 -18.039 1.00 70.62 295 LEU A O 1
ATOM 2360 N N . ILE A 1 296 ? -14.144 21.496 -16.932 1.00 65.06 296 ILE A N 1
ATOM 2361 C CA . ILE A 1 296 ? -15.309 22.277 -17.395 1.00 65.06 296 ILE A CA 1
ATOM 2362 C C . ILE A 1 296 ? -15.099 22.827 -18.824 1.00 65.06 296 ILE A C 1
ATOM 2364 O O . ILE A 1 296 ? -16.035 23.263 -19.492 1.00 65.06 296 ILE A O 1
ATOM 2368 N N . THR A 1 297 ? -13.862 22.816 -19.313 1.00 65.69 297 THR A N 1
ATOM 2369 C CA . THR A 1 297 ? -13.469 23.407 -20.602 1.00 65.69 297 THR A CA 1
ATOM 2370 C C . THR A 1 297 ? -13.621 22.414 -21.760 1.00 65.69 297 THR A C 1
ATOM 2372 O O . THR A 1 297 ? -13.408 21.221 -21.594 1.00 65.69 297 THR A O 1
ATOM 2375 N N . THR A 1 298 ? -13.961 22.877 -22.968 1.00 63.56 298 THR A N 1
ATOM 2376 C CA . THR A 1 298 ? -14.232 22.000 -24.131 1.00 63.56 298 THR A CA 1
ATOM 2377 C C . THR A 1 298 ? -13.021 21.189 -24.615 1.00 63.56 298 THR A C 1
ATOM 2379 O O . THR A 1 298 ? -13.206 20.112 -25.177 1.00 63.56 298 THR A O 1
ATOM 2382 N N . ASP A 1 299 ? -11.797 21.661 -24.355 1.00 65.50 299 ASP A N 1
ATOM 2383 C CA . ASP A 1 299 ? -10.538 21.014 -24.762 1.00 65.50 299 ASP A CA 1
ATOM 2384 C C . ASP A 1 299 ? -9.914 20.120 -23.669 1.00 65.50 299 ASP A C 1
ATOM 2386 O O . ASP A 1 299 ? -8.766 19.681 -23.794 1.00 65.50 299 ASP A O 1
ATOM 2390 N N . TYR A 1 300 ? -10.660 19.805 -22.599 1.00 72.81 300 TYR A N 1
ATOM 2391 C CA . TYR A 1 300 ? -10.126 19.057 -21.456 1.00 72.81 300 TYR A CA 1
ATOM 2392 C C . TYR A 1 300 ? -9.554 17.686 -21.844 1.00 72.81 300 TYR A C 1
ATOM 2394 O O . TYR A 1 300 ? -8.503 17.320 -21.334 1.00 72.81 300 TYR A O 1
ATOM 2402 N N . LYS A 1 301 ? -10.180 16.950 -22.779 1.00 71.75 301 LYS A N 1
ATOM 2403 C CA . LYS A 1 301 ? -9.733 15.597 -23.174 1.00 71.75 301 LYS A CA 1
ATOM 2404 C C . LYS A 1 301 ? -8.311 15.596 -23.721 1.00 71.75 301 LYS A C 1
ATOM 2406 O O . LYS A 1 301 ? -7.490 14.787 -23.312 1.00 71.75 301 LYS A O 1
ATOM 2411 N N . ARG A 1 302 ? -7.993 16.558 -24.593 1.00 77.62 302 ARG A N 1
ATOM 2412 C CA . ARG A 1 302 ? -6.654 16.681 -25.181 1.00 77.62 302 ARG A CA 1
ATOM 2413 C C . ARG A 1 302 ? -5.605 16.992 -24.114 1.00 77.62 302 ARG A C 1
ATOM 2415 O O . ARG A 1 302 ? -4.506 16.446 -24.159 1.00 77.62 302 ARG A O 1
ATOM 2422 N N . ALA A 1 303 ? -5.940 17.860 -23.162 1.00 79.19 303 ALA A N 1
ATOM 2423 C CA . ALA A 1 303 ? -5.053 18.178 -22.049 1.00 79.19 303 ALA A CA 1
ATOM 2424 C C . ALA A 1 303 ? -4.905 17.016 -21.062 1.00 79.19 303 ALA A C 1
ATOM 2426 O O . ALA A 1 303 ? -3.815 16.789 -20.546 1.00 79.19 303 ALA A O 1
ATOM 2427 N N . GLN A 1 304 ? -5.974 16.258 -20.841 1.00 77.31 304 GLN A N 1
ATOM 2428 C CA . GLN A 1 304 ? -5.988 15.088 -19.978 1.00 77.31 304 GLN A CA 1
ATOM 2429 C C . GLN A 1 304 ? -5.111 13.964 -20.548 1.00 77.31 304 GLN A C 1
ATOM 2431 O O . GLN A 1 304 ? -4.240 13.464 -19.839 1.00 77.31 304 GLN A O 1
ATOM 2436 N N . ASP A 1 305 ? -5.271 13.630 -21.833 1.00 76.19 305 ASP A N 1
ATOM 2437 C CA . ASP A 1 305 ? -4.453 12.627 -22.531 1.00 76.19 305 ASP A CA 1
ATOM 2438 C C . ASP A 1 305 ? -2.965 12.996 -22.497 1.00 76.19 305 ASP A C 1
ATOM 2440 O O . ASP A 1 305 ? -2.095 12.153 -22.263 1.00 76.19 305 ASP A O 1
ATOM 2444 N N . PHE A 1 306 ? -2.669 14.283 -22.683 1.00 82.25 306 PHE A N 1
ATOM 2445 C CA . PHE A 1 306 ? -1.315 14.805 -22.598 1.00 82.25 306 PHE A CA 1
ATOM 2446 C C . PHE A 1 306 ? -0.742 14.698 -21.177 1.00 82.25 306 PHE A C 1
ATOM 2448 O O . PHE A 1 306 ? 0.344 14.146 -20.998 1.00 82.25 306 PHE A O 1
ATOM 2455 N N . LEU A 1 307 ? -1.475 15.147 -20.152 1.00 82.19 307 LEU A N 1
ATOM 2456 C CA . LEU A 1 307 ? -1.037 15.048 -18.756 1.00 82.19 307 LEU A CA 1
ATOM 2457 C C . LEU A 1 307 ? -0.885 13.593 -18.299 1.00 82.19 307 LEU A C 1
ATOM 2459 O O . LEU A 1 307 ? 0.064 13.292 -17.584 1.00 82.19 307 LEU A O 1
ATOM 2463 N N . PHE A 1 308 ? -1.720 12.665 -18.775 1.00 75.75 308 PHE A N 1
ATOM 2464 C CA . PHE A 1 308 ? -1.541 11.228 -18.535 1.00 75.75 308 PHE A CA 1
ATOM 2465 C C . PHE A 1 308 ? -0.282 10.636 -19.172 1.00 75.75 308 PHE A C 1
ATOM 2467 O O . PHE A 1 308 ? 0.176 9.563 -18.758 1.00 75.75 308 PHE A O 1
ATOM 2474 N N . ALA A 1 309 ? 0.271 11.283 -20.195 1.00 74.12 309 ALA A N 1
ATOM 2475 C CA . ALA A 1 309 ? 1.530 10.866 -20.790 1.00 74.12 309 ALA A CA 1
ATOM 2476 C C . ALA A 1 309 ? 2.740 11.396 -20.010 1.00 74.12 309 ALA A C 1
ATOM 2478 O O . ALA A 1 309 ? 3.746 10.690 -19.929 1.00 74.12 309 ALA A O 1
ATOM 2479 N N . ILE A 1 310 ? 2.649 12.606 -19.443 1.00 81.75 310 ILE A N 1
ATOM 2480 C CA . ILE A 1 310 ? 3.814 13.321 -18.896 1.00 81.75 310 ILE A CA 1
ATOM 2481 C C . ILE A 1 310 ? 3.856 13.455 -17.372 1.00 81.75 310 ILE A C 1
ATOM 2483 O O . ILE A 1 310 ? 4.930 13.742 -16.854 1.00 81.75 310 ILE A O 1
ATOM 2487 N N . ALA A 1 311 ? 2.739 13.270 -16.665 1.00 81.62 311 ALA A N 1
ATOM 2488 C CA . ALA A 1 311 ? 2.599 13.561 -15.239 1.00 81.62 311 ALA A CA 1
ATOM 2489 C C . ALA A 1 311 ? 1.847 12.450 -14.489 1.00 81.62 311 ALA A C 1
ATOM 2491 O O . ALA A 1 311 ? 1.117 11.646 -15.073 1.00 81.62 311 ALA A O 1
ATOM 2492 N N . GLU A 1 312 ? 2.013 12.409 -13.168 1.00 74.00 312 GLU A N 1
ATOM 2493 C CA . GLU A 1 312 ? 1.307 11.467 -12.300 1.00 74.00 312 GLU A CA 1
ATOM 2494 C C . GLU A 1 312 ? 0.092 12.131 -11.636 1.00 74.00 312 GLU A C 1
ATOM 2496 O O . GLU A 1 312 ? 0.199 13.258 -11.168 1.00 74.00 312 GLU A O 1
ATOM 2501 N N . PRO A 1 313 ? -1.071 11.465 -11.576 1.00 72.88 313 PRO A N 1
ATOM 2502 C CA . PRO A 1 313 ? -2.257 12.002 -10.909 1.00 72.88 313 PRO A CA 1
ATOM 2503 C C . PRO A 1 313 ? -2.085 11.999 -9.378 1.00 72.88 313 PRO A C 1
ATOM 2505 O O . PRO A 1 313 ? -1.685 10.982 -8.811 1.00 72.88 313 PRO A O 1
ATOM 2508 N N . ILE A 1 314 ? -2.444 13.104 -8.716 1.00 72.19 314 ILE A N 1
ATOM 2509 C CA . ILE A 1 314 ? -2.507 13.223 -7.247 1.00 72.19 314 ILE A CA 1
ATOM 2510 C C . ILE A 1 314 ? -3.960 13.116 -6.776 1.00 72.19 314 ILE A C 1
ATOM 2512 O O . ILE A 1 314 ? -4.294 12.252 -5.968 1.00 72.19 314 ILE A O 1
ATOM 2516 N N . HIS A 1 315 ? -4.828 13.983 -7.304 1.00 69.06 315 HIS A N 1
ATOM 2517 C CA . HIS A 1 315 ? -6.226 14.097 -6.895 1.00 69.06 315 HIS A CA 1
ATOM 2518 C C . HIS A 1 315 ? -7.135 14.193 -8.122 1.00 69.06 315 HIS A C 1
ATOM 2520 O O . HIS A 1 315 ? -6.802 14.856 -9.106 1.00 69.06 315 HIS A O 1
ATOM 2526 N N . ARG A 1 316 ? -8.292 13.524 -8.085 1.00 69.75 316 ARG A N 1
ATOM 2527 C CA . ARG A 1 316 ? -9.275 13.534 -9.177 1.00 69.75 316 ARG A CA 1
ATOM 2528 C C . ARG A 1 316 ? -10.665 13.805 -8.611 1.00 69.75 316 ARG A C 1
ATOM 2530 O O . ARG A 1 316 ? -11.332 12.881 -8.157 1.00 69.75 316 ARG A O 1
ATOM 2537 N N . SER A 1 317 ? -11.093 15.061 -8.666 1.00 66.75 317 SER A N 1
ATOM 2538 C CA . SER A 1 317 ? -12.470 15.449 -8.351 1.00 66.75 317 SER A CA 1
ATOM 2539 C C . SER A 1 317 ? -13.321 15.526 -9.626 1.00 66.75 317 SER A C 1
ATOM 2541 O O . SER A 1 317 ? -12.802 15.438 -10.741 1.00 66.75 317 SER A O 1
ATOM 2543 N N . GLU A 1 318 ? -14.636 15.711 -9.478 1.00 64.75 318 GLU A N 1
ATOM 2544 C CA . GLU A 1 318 ? -15.558 15.862 -10.617 1.00 64.75 318 GLU A CA 1
ATOM 2545 C C . GLU A 1 318 ? -15.311 17.136 -11.443 1.00 64.75 318 GLU A C 1
ATOM 2547 O O . GLU A 1 318 ? -15.716 17.210 -12.602 1.00 64.75 318 GLU A O 1
ATOM 2552 N N . HIS A 1 319 ? -14.652 18.147 -10.870 1.00 69.38 319 HIS A N 1
ATOM 2553 C CA . HIS A 1 319 ? -14.486 19.459 -11.506 1.00 69.38 319 HIS A CA 1
ATOM 2554 C C . HIS A 1 319 ? -13.024 19.802 -11.807 1.00 69.38 319 HIS A C 1
ATOM 2556 O O . HIS A 1 319 ? -12.736 20.444 -12.820 1.00 69.38 319 HIS A O 1
ATOM 2562 N N . THR A 1 320 ? -12.100 19.354 -10.958 1.00 76.06 320 THR A N 1
ATOM 2563 C CA . THR A 1 320 ? -10.661 19.613 -11.081 1.00 76.06 320 THR A CA 1
ATOM 2564 C C . THR A 1 320 ? -9.837 18.350 -10.851 1.00 76.06 320 THR A C 1
ATOM 2566 O O . THR A 1 320 ? -10.166 17.501 -10.019 1.00 76.06 320 THR A O 1
ATOM 2569 N N . GLN A 1 321 ? -8.732 18.232 -11.580 1.00 76.75 321 GLN A N 1
ATOM 2570 C CA . GLN A 1 321 ? -7.751 17.164 -11.406 1.00 76.75 321 GLN A CA 1
ATOM 2571 C C . GLN A 1 321 ? -6.375 17.768 -11.145 1.00 76.75 321 GLN A C 1
ATOM 2573 O O . GLN A 1 321 ? -5.978 18.720 -11.812 1.00 76.75 321 GLN A O 1
ATOM 2578 N N . GLU A 1 322 ? -5.640 17.207 -10.193 1.00 81.12 322 GLU A N 1
ATOM 2579 C CA . GLU A 1 322 ? -4.289 17.639 -9.840 1.00 81.12 322 GLU A CA 1
ATOM 2580 C C . GLU A 1 322 ? -3.268 16.585 -10.260 1.00 81.12 322 GLU A C 1
ATOM 2582 O O . GLU A 1 322 ? -3.449 15.390 -10.011 1.00 81.12 322 GLU A O 1
ATOM 2587 N N . TYR A 1 323 ? -2.181 17.040 -10.876 1.00 81.25 323 TYR A N 1
ATOM 2588 C CA . TYR A 1 323 ? -1.098 16.220 -11.403 1.00 81.25 323 TYR A CA 1
ATOM 2589 C C . TYR A 1 323 ? 0.260 16.714 -10.895 1.00 81.25 323 TYR A C 1
ATOM 2591 O O . TYR A 1 323 ? 0.474 17.914 -10.742 1.00 81.25 323 TYR A O 1
ATOM 2599 N N . GLU A 1 324 ? 1.201 15.796 -10.695 1.00 83.62 324 GLU A N 1
ATOM 2600 C CA . GLU A 1 324 ? 2.591 16.069 -10.332 1.00 83.62 324 GLU A CA 1
ATOM 2601 C C . GLU A 1 324 ? 3.534 15.698 -11.480 1.00 83.62 324 GLU A C 1
ATOM 2603 O O . GLU A 1 324 ? 3.512 14.571 -11.985 1.00 83.62 324 GLU A O 1
ATOM 2608 N N . LEU A 1 325 ? 4.417 16.623 -11.865 1.00 83.75 325 LEU A N 1
ATOM 2609 C CA . LEU A 1 325 ? 5.529 16.310 -12.761 1.00 83.75 325 LEU A CA 1
ATOM 2610 C C . LEU A 1 325 ? 6.715 15.742 -11.977 1.00 83.75 325 LEU A C 1
ATOM 2612 O O . LEU A 1 325 ? 7.489 16.475 -11.351 1.00 83.75 325 LEU A O 1
ATOM 2616 N N . THR A 1 326 ? 6.892 14.425 -12.075 1.00 79.00 326 THR A N 1
ATOM 2617 C CA . THR A 1 326 ? 8.018 13.692 -11.482 1.00 79.00 326 THR A CA 1
ATOM 2618 C C . THR A 1 326 ? 9.081 13.365 -12.534 1.00 79.00 326 THR A C 1
ATOM 2620 O O . THR A 1 326 ? 8.777 13.164 -13.712 1.00 79.00 326 THR A O 1
ATOM 2623 N N . SER A 1 327 ? 10.342 13.214 -12.120 1.00 77.38 327 SER A N 1
ATOM 2624 C CA . SER A 1 327 ? 11.425 12.784 -13.023 1.00 77.38 327 SER A CA 1
ATOM 2625 C C . SER A 1 327 ? 11.091 11.466 -13.751 1.00 77.38 327 SER A C 1
ATOM 2627 O O . SER A 1 327 ? 11.293 11.356 -14.959 1.00 77.38 327 SER A O 1
ATOM 2629 N N . ASN A 1 328 ? 10.473 10.508 -13.047 1.00 74.75 328 ASN A N 1
ATOM 2630 C CA . ASN A 1 328 ? 10.067 9.215 -13.606 1.00 74.75 328 ASN A CA 1
ATOM 2631 C C . ASN A 1 328 ? 8.958 9.339 -14.664 1.00 74.75 328 ASN A C 1
ATOM 2633 O O . ASN A 1 328 ? 8.989 8.619 -15.667 1.00 74.75 328 ASN A O 1
ATOM 2637 N N . SER A 1 329 ? 7.986 10.232 -14.450 1.00 77.50 329 SER A N 1
ATOM 2638 C CA . SER A 1 329 ? 6.899 10.479 -15.406 1.00 77.50 329 SER A CA 1
ATOM 2639 C C . SER A 1 329 ? 7.422 11.072 -16.716 1.00 77.50 329 SER A C 1
ATOM 2641 O O . SER A 1 329 ? 7.140 10.539 -17.789 1.00 77.50 329 SER A O 1
ATOM 2643 N N . ILE A 1 330 ? 8.338 12.043 -16.635 1.00 82.19 330 ILE A N 1
ATOM 2644 C CA . ILE A 1 330 ? 9.010 12.643 -17.799 1.00 82.19 330 ILE A CA 1
ATOM 2645 C C . ILE A 1 330 ? 9.852 11.597 -18.550 1.00 82.19 330 ILE A C 1
ATOM 2647 O O . ILE A 1 330 ? 9.813 11.509 -19.776 1.00 82.19 330 ILE A O 1
ATOM 2651 N N . HIS A 1 331 ? 10.587 10.741 -17.834 1.00 77.75 331 HIS A N 1
ATOM 2652 C CA . HIS A 1 331 ? 11.334 9.625 -18.437 1.00 77.75 331 HIS A CA 1
ATOM 2653 C C . HIS A 1 331 ? 10.428 8.580 -19.102 1.00 77.75 331 HIS A C 1
ATOM 2655 O O . HIS A 1 331 ? 10.849 7.862 -20.009 1.00 77.75 331 HIS A O 1
ATOM 2661 N N . SER A 1 332 ? 9.182 8.455 -18.653 1.00 72.88 332 SER A N 1
ATOM 2662 C CA . SER A 1 332 ? 8.185 7.562 -19.255 1.00 72.88 332 SER A CA 1
ATOM 2663 C C . SER A 1 332 ? 7.566 8.164 -20.516 1.00 72.88 332 SER A C 1
ATOM 2665 O O . SER A 1 332 ? 7.395 7.453 -21.511 1.00 72.88 332 SER A O 1
ATOM 2667 N N . ALA A 1 333 ? 7.352 9.480 -20.526 1.00 77.88 333 ALA A N 1
ATOM 2668 C CA . ALA A 1 333 ? 6.957 10.229 -21.714 1.00 77.88 333 ALA A CA 1
ATOM 2669 C C . ALA A 1 333 ? 7.992 10.103 -22.844 1.00 77.88 333 ALA A C 1
ATOM 2671 O O . ALA A 1 333 ? 7.635 9.747 -23.968 1.00 77.88 333 ALA A O 1
ATOM 2672 N N . MET A 1 334 ? 9.281 10.292 -22.528 1.00 78.88 334 MET A N 1
ATOM 2673 C CA . MET A 1 334 ? 10.378 10.158 -23.500 1.00 78.88 334 MET A CA 1
ATOM 2674 C C . MET A 1 334 ? 10.435 8.758 -24.128 1.00 78.88 334 MET A C 1
ATOM 2676 O O . MET A 1 334 ? 10.608 8.625 -25.338 1.00 78.88 334 MET A O 1
ATOM 2680 N N . PHE A 1 335 ? 10.233 7.704 -23.329 1.00 73.88 335 PHE A N 1
ATOM 2681 C CA . PHE A 1 335 ? 10.178 6.326 -23.834 1.00 73.88 335 PHE A CA 1
ATOM 2682 C C . PHE A 1 335 ? 9.019 6.096 -24.805 1.00 73.88 335 PHE A C 1
ATOM 2684 O O . PHE A 1 335 ? 9.155 5.338 -25.760 1.00 73.88 335 PHE A O 1
ATOM 2691 N N . SER A 1 336 ? 7.886 6.759 -24.569 1.00 72.31 336 SER A N 1
ATOM 2692 C CA . SER A 1 336 ? 6.701 6.674 -25.429 1.00 72.31 336 SER A CA 1
ATOM 2693 C C . SER A 1 336 ? 6.877 7.430 -26.756 1.00 72.31 336 SER A C 1
ATOM 2695 O O . SER A 1 336 ? 5.985 7.398 -27.598 1.00 72.31 336 SER A O 1
ATOM 2697 N N . GLY A 1 337 ? 8.025 8.093 -26.956 1.00 75.56 337 GLY A N 1
ATOM 2698 C CA . GLY A 1 337 ? 8.393 8.795 -28.186 1.00 75.56 337 GLY A CA 1
ATOM 2699 C C . GLY A 1 337 ? 8.213 10.315 -28.142 1.00 75.56 337 GLY A C 1
ATOM 2700 O O . GLY A 1 337 ? 8.547 10.978 -29.124 1.00 75.56 337 GLY A O 1
ATOM 2701 N N . LEU A 1 338 ? 7.729 10.881 -27.030 1.00 82.31 338 LEU A N 1
ATOM 2702 C CA . LEU A 1 338 ? 7.566 12.330 -26.878 1.00 82.31 338 LEU A CA 1
ATOM 2703 C C . LEU A 1 338 ? 8.931 13.014 -26.761 1.00 82.31 338 LEU A C 1
ATOM 2705 O O . LEU A 1 338 ? 9.762 12.600 -25.959 1.00 82.31 338 LEU A O 1
ATOM 2709 N N . GLN A 1 339 ? 9.162 14.071 -27.541 1.00 85.62 339 GLN A N 1
ATOM 2710 C CA . GLN A 1 339 ? 10.401 14.848 -27.470 1.00 85.62 339 GLN A CA 1
ATOM 2711 C C . GLN A 1 339 ? 10.285 15.993 -26.460 1.00 85.62 339 GLN A C 1
ATOM 2713 O O . GLN A 1 339 ? 9.205 16.539 -26.228 1.00 85.62 339 GLN A O 1
ATOM 2718 N N . THR A 1 340 ? 11.420 16.431 -25.906 1.00 86.50 340 THR A N 1
ATOM 2719 C CA . THR A 1 340 ? 11.485 17.543 -24.939 1.00 86.50 340 THR A CA 1
ATOM 2720 C C . THR A 1 340 ? 10.814 18.816 -25.455 1.00 86.50 340 THR A C 1
ATOM 2722 O O . THR A 1 340 ? 10.102 19.488 -24.712 1.00 86.50 340 THR A O 1
ATOM 2725 N N . GLN A 1 341 ? 11.033 19.153 -26.728 1.00 86.69 341 GLN A N 1
ATOM 2726 C CA . GLN A 1 341 ? 10.475 20.364 -27.335 1.00 86.69 341 GLN A CA 1
ATOM 2727 C C . GLN A 1 341 ? 8.956 20.272 -27.510 1.00 86.69 341 GLN A C 1
ATOM 2729 O O . GLN A 1 341 ? 8.265 21.256 -27.254 1.00 86.69 341 GLN A O 1
ATOM 2734 N N . ASP A 1 342 ? 8.444 19.095 -27.880 1.00 87.00 342 ASP A N 1
ATOM 2735 C CA . ASP A 1 342 ? 7.007 18.860 -28.022 1.00 87.00 342 ASP A CA 1
ATOM 2736 C C . ASP A 1 342 ? 6.304 18.972 -26.666 1.00 87.00 342 ASP A C 1
ATOM 2738 O O . ASP A 1 342 ? 5.312 19.685 -26.556 1.00 87.00 342 ASP A O 1
ATOM 2742 N N . MET A 1 343 ? 6.876 18.381 -25.608 1.00 86.62 343 MET A N 1
ATOM 2743 C CA . MET A 1 343 ? 6.327 18.491 -24.250 1.00 86.62 343 MET A CA 1
ATOM 2744 C C . MET A 1 343 ? 6.237 19.947 -23.774 1.00 86.62 343 MET A C 1
ATOM 2746 O O . MET A 1 343 ? 5.223 20.352 -23.211 1.00 86.62 343 MET A O 1
ATOM 2750 N N . ILE A 1 344 ? 7.280 20.751 -24.005 1.00 87.19 344 ILE A N 1
ATOM 2751 C CA . ILE A 1 344 ? 7.284 22.167 -23.604 1.00 87.19 344 ILE A CA 1
ATOM 2752 C C . ILE A 1 344 ? 6.265 22.964 -24.425 1.00 87.19 344 ILE A C 1
ATOM 2754 O O . ILE A 1 344 ? 5.516 23.754 -23.853 1.00 87.19 344 ILE A O 1
ATOM 2758 N N . ARG A 1 345 ? 6.214 22.754 -25.746 1.00 86.38 345 ARG A N 1
ATOM 2759 C CA . ARG A 1 345 ? 5.273 23.446 -26.635 1.00 86.38 345 ARG A CA 1
ATOM 2760 C C . ARG A 1 345 ? 3.827 23.138 -26.258 1.00 86.38 345 ARG A C 1
ATOM 2762 O O . ARG A 1 345 ? 3.020 24.057 -26.159 1.00 86.38 345 ARG A O 1
ATOM 2769 N N . ASP A 1 346 ? 3.508 21.870 -26.038 1.00 84.00 346 ASP A N 1
ATOM 2770 C CA . ASP A 1 346 ? 2.142 21.436 -25.755 1.00 84.00 346 ASP A CA 1
ATOM 2771 C C . ASP A 1 346 ? 1.700 21.904 -24.359 1.00 84.00 346 ASP A C 1
ATOM 2773 O O . ASP A 1 346 ? 0.582 22.397 -24.207 1.00 84.00 346 ASP A O 1
ATOM 2777 N N . LEU A 1 347 ? 2.601 21.893 -23.365 1.00 83.88 347 LEU A N 1
ATOM 2778 C CA . LEU A 1 347 ? 2.349 22.532 -22.069 1.00 83.88 347 LEU A CA 1
ATOM 2779 C C . LEU A 1 347 ? 2.040 24.031 -22.226 1.00 83.88 347 LEU A C 1
ATOM 2781 O O . LEU A 1 347 ? 1.085 24.511 -21.621 1.00 83.88 347 LEU A O 1
ATOM 2785 N N . GLN A 1 348 ? 2.817 24.766 -23.032 1.00 83.44 348 GLN A N 1
ATOM 2786 C CA . GLN A 1 348 ? 2.617 26.207 -23.259 1.00 83.44 348 GLN A CA 1
ATOM 2787 C C . GLN A 1 348 ? 1.312 26.517 -24.001 1.00 83.44 348 GLN A C 1
ATOM 2789 O O . GLN A 1 348 ? 0.704 27.556 -23.766 1.00 83.44 348 GLN A O 1
ATOM 2794 N N . GLN A 1 349 ? 0.884 25.638 -24.911 1.00 81.25 349 GLN A N 1
ATOM 2795 C CA . GLN A 1 349 ? -0.373 25.803 -25.643 1.00 81.25 349 GLN A CA 1
ATOM 2796 C C . GLN A 1 349 ? -1.595 25.541 -24.760 1.00 81.25 349 GLN A C 1
ATOM 2798 O O . GLN A 1 349 ? -2.616 26.209 -24.914 1.00 81.25 349 GLN A O 1
ATOM 2803 N N . LEU A 1 350 ? -1.497 24.565 -23.855 1.00 80.00 350 LEU A N 1
ATOM 2804 C CA . LEU A 1 350 ? -2.607 24.128 -23.011 1.00 80.00 350 LEU A CA 1
ATOM 2805 C C . LEU A 1 350 ? -2.718 24.920 -21.696 1.00 80.00 350 LEU A C 1
ATOM 2807 O O . LEU A 1 350 ? -3.766 24.867 -21.047 1.00 80.00 350 LEU A O 1
ATOM 2811 N N . SER A 1 351 ? -1.677 25.661 -21.297 1.00 77.62 351 SER A N 1
ATOM 2812 C CA . SER A 1 351 ? -1.683 26.472 -20.077 1.00 77.62 351 SER A CA 1
ATOM 2813 C C . SER A 1 351 ? -2.457 27.787 -20.245 1.00 77.62 351 SER A C 1
ATOM 2815 O O . SER A 1 351 ? -2.399 28.461 -21.274 1.00 77.62 351 SER A O 1
ATOM 2817 N N . LYS A 1 352 ? 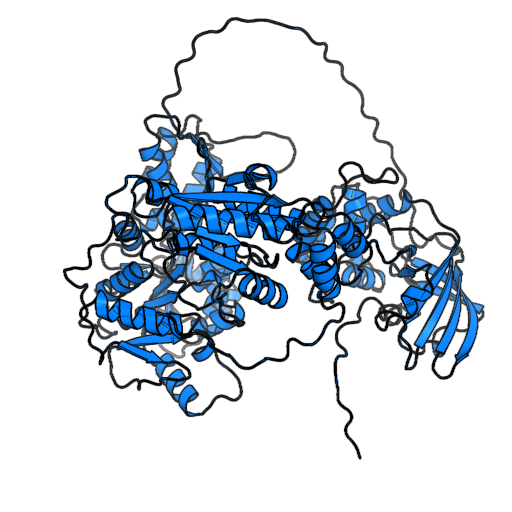-3.212 28.173 -19.211 1.00 69.44 352 LYS A N 1
ATOM 2818 C CA . LYS A 1 352 ? -3.820 29.511 -19.072 1.00 69.44 352 LYS A CA 1
ATOM 2819 C C . LYS A 1 352 ? -2.788 30.560 -18.647 1.00 69.44 352 LYS A C 1
ATOM 2821 O O . LYS A 1 352 ? -2.946 31.743 -18.931 1.00 69.44 352 LYS A O 1
ATOM 2826 N N . THR A 1 353 ? -1.758 30.121 -17.929 1.00 70.75 353 THR A N 1
ATOM 2827 C CA . THR A 1 353 ? -0.675 30.931 -17.364 1.00 70.75 353 THR A CA 1
ATOM 2828 C C . THR A 1 353 ? 0.625 30.705 -18.129 1.00 70.75 353 THR A C 1
ATOM 2830 O O . THR A 1 353 ? 0.873 29.616 -18.651 1.00 70.75 353 THR A O 1
ATOM 2833 N N . ASN A 1 354 ? 1.488 31.722 -18.171 1.00 72.38 354 ASN A N 1
ATOM 2834 C CA . ASN A 1 354 ? 2.849 31.545 -18.672 1.00 72.38 354 ASN A CA 1
ATOM 2835 C C . ASN A 1 354 ? 3.615 30.594 -17.746 1.00 72.38 354 ASN A C 1
ATOM 2837 O O . ASN A 1 354 ? 3.633 30.775 -16.528 1.00 72.38 354 ASN A O 1
ATOM 2841 N N . ILE A 1 355 ? 4.250 29.585 -18.334 1.00 77.00 355 ILE A N 1
ATOM 2842 C CA . ILE A 1 355 ? 5.019 28.582 -17.597 1.00 77.00 355 ILE A CA 1
ATOM 2843 C C . ILE A 1 355 ? 6.301 29.215 -17.051 1.00 77.00 355 ILE A C 1
ATOM 2845 O O . ILE A 1 355 ? 6.999 29.926 -17.774 1.00 77.00 355 ILE A O 1
ATOM 2849 N N . SER A 1 356 ? 6.633 28.928 -15.788 1.00 79.62 356 SER A N 1
ATOM 2850 C CA . SER A 1 356 ? 7.895 29.377 -15.190 1.00 79.62 356 SER A CA 1
ATOM 2851 C C . SER A 1 356 ? 9.104 28.782 -15.919 1.00 79.62 356 SER A C 1
ATOM 2853 O O . SER A 1 356 ? 9.134 27.591 -16.245 1.00 79.62 356 SER A O 1
ATOM 2855 N N . ASN A 1 357 ? 10.150 29.594 -16.087 1.00 81.75 357 ASN A N 1
ATOM 2856 C CA . ASN A 1 357 ? 11.437 29.140 -16.611 1.00 81.75 357 ASN A CA 1
ATOM 2857 C C . ASN A 1 357 ? 12.047 28.013 -15.758 1.00 81.75 357 ASN A C 1
ATOM 2859 O O . ASN A 1 357 ? 12.746 27.160 -16.300 1.00 81.75 357 ASN A O 1
ATOM 2863 N N . ASP A 1 358 ? 11.734 27.952 -14.460 1.00 81.94 358 ASP A N 1
ATOM 2864 C CA . ASP A 1 358 ? 12.211 26.889 -13.569 1.00 81.94 358 ASP A CA 1
ATOM 2865 C C . ASP A 1 358 ? 11.657 25.516 -13.961 1.00 81.94 358 ASP A C 1
ATOM 2867 O O . ASP A 1 358 ? 12.406 24.540 -14.005 1.00 81.94 358 ASP A O 1
ATOM 2871 N N . LEU A 1 359 ? 10.371 25.440 -14.325 1.00 83.06 359 LEU A N 1
ATOM 2872 C CA . LEU A 1 359 ? 9.745 24.190 -14.761 1.00 83.06 359 LEU A CA 1
ATOM 2873 C C . LEU A 1 359 ? 10.310 23.735 -16.112 1.00 83.06 359 LEU A C 1
ATOM 2875 O O . LEU A 1 359 ? 10.588 22.555 -16.316 1.00 83.06 359 LEU A O 1
ATOM 2879 N N . ILE A 1 360 ? 10.546 24.681 -17.025 1.00 84.94 360 ILE A N 1
ATOM 2880 C CA . ILE A 1 360 ? 11.172 24.401 -18.324 1.00 84.94 360 ILE A CA 1
ATOM 2881 C C . ILE A 1 360 ? 12.596 23.866 -18.126 1.00 84.94 360 ILE A C 1
ATOM 2883 O O . ILE A 1 360 ? 12.977 22.872 -18.747 1.00 84.94 360 ILE A O 1
ATOM 2887 N N . ASN A 1 361 ? 13.377 24.496 -17.246 1.00 85.69 361 ASN A N 1
ATOM 2888 C CA . ASN A 1 361 ? 14.731 24.055 -16.916 1.00 85.69 361 ASN A CA 1
ATOM 2889 C C . ASN A 1 361 ? 14.723 22.678 -16.242 1.00 85.69 361 ASN A C 1
ATOM 2891 O O . ASN A 1 361 ? 15.559 21.832 -16.563 1.00 85.69 361 ASN A O 1
ATOM 2895 N N . TYR A 1 362 ? 13.743 22.417 -15.375 1.00 85.00 362 TYR A N 1
ATOM 2896 C CA . TYR A 1 362 ? 13.546 21.111 -14.756 1.00 85.00 362 TYR A CA 1
ATOM 2897 C C . TYR A 1 362 ? 13.295 20.017 -15.804 1.00 85.00 362 TYR A C 1
ATOM 2899 O O . TYR A 1 362 ? 14.024 19.020 -15.821 1.00 85.00 362 TYR A O 1
ATOM 2907 N N . ILE A 1 363 ? 12.350 20.225 -16.732 1.00 85.50 363 ILE A N 1
ATOM 2908 C CA . ILE A 1 363 ? 12.045 19.271 -17.814 1.00 85.50 363 ILE A CA 1
ATOM 2909 C C . ILE A 1 363 ? 13.286 19.024 -18.679 1.00 85.50 363 ILE A C 1
ATOM 2911 O O . ILE A 1 363 ? 13.659 17.869 -18.894 1.00 85.50 363 ILE A O 1
ATOM 2915 N N . LYS A 1 364 ? 13.981 20.085 -19.114 1.00 86.69 364 LYS A N 1
ATOM 2916 C CA . LYS A 1 364 ? 15.214 19.963 -19.912 1.00 86.69 364 LYS A CA 1
ATOM 2917 C C . LYS A 1 364 ? 16.263 19.117 -19.195 1.00 86.69 364 LYS A C 1
ATOM 2919 O O . LYS A 1 364 ? 16.719 18.125 -19.762 1.00 86.69 364 LYS A O 1
ATOM 2924 N N . SER A 1 365 ? 16.548 19.425 -17.928 1.00 83.19 365 SER A N 1
ATOM 2925 C CA . SER A 1 365 ? 17.536 18.689 -17.129 1.00 83.19 365 SER A CA 1
ATOM 2926 C C . SER A 1 365 ? 17.195 17.201 -16.974 1.00 83.19 365 SER A C 1
ATOM 2928 O O . SER A 1 365 ? 18.080 16.350 -17.057 1.00 83.19 365 SER A O 1
ATOM 2930 N N . CYS A 1 366 ? 15.909 16.863 -16.814 1.00 80.50 366 CYS A N 1
ATOM 2931 C CA . CYS A 1 366 ? 15.464 15.475 -16.704 1.00 80.50 366 CYS A CA 1
ATOM 2932 C C . CYS A 1 366 ? 15.612 14.722 -18.030 1.00 80.50 366 CYS A C 1
ATOM 2934 O O . CYS A 1 366 ? 16.012 13.557 -18.025 1.00 80.50 366 CYS A O 1
ATOM 2936 N N . THR A 1 367 ? 15.295 15.372 -19.153 1.00 81.31 367 THR A N 1
ATOM 2937 C CA . THR A 1 367 ? 15.362 14.749 -20.485 1.00 81.31 367 THR A CA 1
ATOM 2938 C C . THR A 1 367 ? 16.785 14.597 -21.011 1.00 81.31 367 THR A C 1
ATOM 2940 O O . THR A 1 367 ? 17.082 13.590 -21.645 1.00 81.31 367 THR A O 1
ATOM 2943 N N . GLU A 1 368 ? 17.693 15.528 -20.703 1.00 82.00 368 GLU A N 1
ATOM 2944 C CA . GLU A 1 368 ? 19.093 15.441 -21.134 1.00 82.00 368 GLU A CA 1
ATOM 2945 C C . GLU A 1 368 ? 19.823 14.242 -20.533 1.00 82.00 368 GLU A C 1
ATOM 2947 O O . GLU A 1 368 ? 20.744 13.716 -21.154 1.00 82.00 368 GLU A O 1
ATOM 2952 N N . MET A 1 369 ? 19.454 13.823 -19.323 1.00 73.81 369 MET A N 1
ATOM 2953 C CA . MET A 1 369 ? 20.092 12.695 -18.635 1.00 73.81 369 MET A CA 1
ATOM 2954 C C . MET A 1 369 ? 19.482 11.338 -19.007 1.00 73.81 369 MET A C 1
ATOM 2956 O O . MET A 1 369 ? 20.074 10.291 -18.741 1.00 73.81 369 MET A O 1
ATOM 2960 N N . TYR A 1 370 ? 18.317 11.345 -19.653 1.00 76.94 370 TYR A N 1
ATOM 2961 C CA . TYR A 1 370 ? 17.612 10.145 -20.079 1.00 76.94 370 TYR A CA 1
ATOM 2962 C C . TYR A 1 370 ? 18.321 9.457 -21.259 1.00 76.94 370 TYR A C 1
ATOM 2964 O O . TYR A 1 370 ? 18.945 10.109 -22.092 1.00 76.94 370 TYR A O 1
ATOM 2972 N N . GLY A 1 371 ? 18.245 8.125 -21.359 1.00 73.88 371 GLY A N 1
ATOM 2973 C CA . GLY A 1 371 ? 18.774 7.398 -22.528 1.00 73.88 371 GLY A CA 1
ATOM 2974 C C . GLY A 1 371 ? 20.272 7.091 -22.505 1.00 73.88 371 GLY A C 1
ATOM 2975 O O . GLY A 1 371 ? 20.731 6.257 -23.284 1.00 73.88 371 GLY A O 1
ATOM 2976 N N . LYS A 1 372 ? 21.035 7.747 -21.624 1.00 81.44 372 LYS A N 1
ATOM 2977 C CA . LYS A 1 372 ? 22.503 7.720 -21.643 1.00 81.44 372 LYS A CA 1
ATOM 2978 C C . LYS A 1 372 ? 23.111 6.443 -21.072 1.00 81.44 372 LYS A C 1
ATOM 2980 O O . LYS A 1 372 ? 24.145 6.012 -21.564 1.00 81.44 372 LYS A O 1
ATOM 2985 N N . VAL A 1 373 ? 22.474 5.835 -20.073 1.00 84.94 373 VAL A N 1
ATOM 2986 C CA . VAL A 1 373 ? 23.002 4.659 -19.367 1.00 84.94 373 VAL A CA 1
ATOM 2987 C C . VAL A 1 373 ? 21.966 3.538 -19.381 1.00 84.94 373 VAL A C 1
ATOM 2989 O O . VAL A 1 373 ? 20.816 3.727 -18.980 1.00 84.94 373 VAL A O 1
ATOM 2992 N N . LYS A 1 374 ? 22.375 2.358 -19.840 1.00 84.31 374 LYS A N 1
ATOM 2993 C CA . LYS A 1 374 ? 21.529 1.170 -19.983 1.00 84.31 374 LYS A CA 1
ATOM 2994 C C . LYS A 1 374 ? 22.041 0.049 -19.097 1.00 84.31 374 LYS A C 1
ATOM 2996 O O . LYS A 1 374 ? 23.246 -0.156 -18.994 1.00 84.31 374 LYS A O 1
ATOM 3001 N N . LEU A 1 375 ? 21.124 -0.683 -18.479 1.00 84.56 375 LEU A N 1
ATOM 3002 C CA . LEU A 1 375 ? 21.416 -1.911 -17.753 1.00 84.56 375 LEU A CA 1
ATOM 3003 C C . LEU A 1 375 ? 20.954 -3.091 -18.611 1.00 84.56 375 LEU A C 1
ATOM 3005 O O . LEU A 1 375 ? 19.757 -3.264 -18.829 1.00 84.56 375 LEU A O 1
ATOM 3009 N N . VAL A 1 376 ? 21.902 -3.892 -19.092 1.00 82.50 376 VAL A N 1
ATOM 3010 C CA . VAL A 1 376 ? 21.646 -5.006 -20.014 1.00 82.50 376 VAL A CA 1
ATOM 3011 C C . VAL A 1 376 ? 22.049 -6.322 -19.359 1.00 82.50 376 VAL A C 1
ATOM 3013 O O . VAL A 1 376 ? 23.106 -6.424 -18.741 1.00 82.50 376 VAL A O 1
ATOM 3016 N N . LEU A 1 377 ? 21.220 -7.354 -19.499 1.00 80.00 377 LEU A N 1
ATOM 3017 C CA . LEU A 1 377 ? 21.519 -8.703 -19.026 1.00 80.00 377 LEU A CA 1
ATOM 3018 C C . LEU A 1 377 ? 21.995 -9.560 -20.209 1.00 80.00 377 LEU A C 1
ATOM 3020 O O . LEU A 1 377 ? 21.214 -9.882 -21.102 1.00 80.00 377 LEU A O 1
ATOM 3024 N N . LYS A 1 378 ? 23.274 -9.953 -20.215 1.00 73.62 378 LYS A N 1
ATOM 3025 C CA . LYS A 1 378 ? 23.884 -10.820 -21.241 1.00 73.62 378 LYS A CA 1
ATOM 3026 C C . LYS A 1 378 ? 24.491 -12.050 -20.572 1.00 73.62 378 LYS A C 1
ATOM 3028 O O . LYS A 1 378 ? 25.257 -11.917 -19.622 1.00 73.62 378 LYS A O 1
ATOM 3033 N N . ASN A 1 379 ? 24.168 -13.255 -21.044 1.00 71.06 379 ASN A N 1
ATOM 3034 C CA . ASN A 1 379 ? 24.709 -14.518 -20.512 1.00 71.06 379 ASN A CA 1
ATOM 3035 C C . ASN A 1 379 ? 24.593 -14.650 -18.976 1.00 71.06 379 ASN A C 1
ATOM 3037 O O . ASN A 1 379 ? 25.551 -15.045 -18.308 1.00 71.06 379 ASN A O 1
ATOM 3041 N N . ARG A 1 380 ? 23.432 -14.290 -18.406 1.00 72.25 380 ARG A N 1
ATOM 3042 C CA . ARG A 1 380 ? 23.156 -14.248 -16.948 1.00 72.25 380 ARG A CA 1
ATOM 3043 C C . ARG A 1 380 ? 23.998 -13.252 -16.138 1.00 72.25 380 ARG A C 1
ATOM 3045 O O . ARG A 1 380 ? 23.976 -13.300 -14.911 1.00 72.25 380 ARG A O 1
ATOM 3052 N N . ARG A 1 381 ? 24.712 -12.338 -16.793 1.00 79.19 381 ARG A N 1
ATOM 3053 C CA . ARG A 1 381 ? 25.510 -11.287 -16.152 1.00 79.19 381 ARG A CA 1
ATOM 3054 C C . ARG A 1 381 ? 24.984 -9.916 -16.539 1.00 79.19 381 ARG A C 1
ATOM 3056 O O . ARG A 1 381 ? 24.569 -9.699 -17.677 1.00 79.19 381 ARG A O 1
ATOM 3063 N N . TYR A 1 382 ? 24.981 -9.002 -15.580 1.00 82.69 382 TYR A N 1
ATOM 3064 C CA . TYR A 1 382 ? 24.491 -7.648 -15.792 1.00 82.69 382 TYR A CA 1
ATOM 3065 C C . TYR A 1 382 ? 25.641 -6.735 -16.200 1.00 82.69 382 TYR A C 1
ATOM 3067 O O . TYR A 1 382 ? 26.689 -6.726 -15.557 1.00 82.69 382 TYR A O 1
ATOM 3075 N N . PHE A 1 383 ? 25.416 -5.949 -17.244 1.00 84.75 383 PHE A N 1
ATOM 3076 C CA . PHE A 1 383 ? 26.352 -4.974 -17.779 1.00 84.75 383 PHE A CA 1
ATOM 3077 C C . PHE A 1 383 ? 25.712 -3.594 -17.773 1.00 84.75 383 PHE A C 1
ATOM 3079 O O . PHE A 1 383 ? 24.533 -3.449 -18.098 1.00 84.75 383 PHE A O 1
ATOM 3086 N N . ILE A 1 384 ? 26.497 -2.581 -17.415 1.00 86.12 384 ILE A N 1
ATOM 3087 C CA . ILE A 1 384 ? 26.134 -1.192 -17.686 1.00 86.12 384 ILE A CA 1
ATOM 3088 C C . ILE A 1 384 ? 26.763 -0.801 -19.013 1.00 86.12 384 ILE A C 1
ATOM 3090 O O . ILE A 1 384 ? 27.973 -0.939 -19.167 1.00 86.12 384 ILE A O 1
ATOM 3094 N N . GLU A 1 385 ? 25.946 -0.306 -19.937 1.00 85.69 385 GLU A N 1
ATOM 3095 C CA . GLU A 1 385 ? 26.359 0.145 -21.266 1.00 85.69 385 GLU A CA 1
ATOM 3096 C C . GLU A 1 385 ? 25.974 1.613 -21.461 1.00 85.69 385 GLU A C 1
ATOM 3098 O O . GLU A 1 385 ? 24.897 2.054 -21.051 1.00 85.69 385 GLU A O 1
ATOM 3103 N N . SER A 1 386 ? 26.849 2.383 -22.097 1.00 84.69 386 SER A N 1
ATOM 3104 C CA . SER A 1 386 ? 26.586 3.773 -22.471 1.00 84.69 386 SER A CA 1
ATOM 3105 C C . SER A 1 386 ? 27.308 4.078 -23.771 1.00 84.69 386 SER A C 1
ATOM 3107 O O . SER A 1 386 ? 28.467 3.716 -23.944 1.00 84.69 386 SER A O 1
ATOM 3109 N N . ILE A 1 387 ? 26.633 4.810 -24.656 1.00 81.75 387 ILE A N 1
ATOM 3110 C CA . ILE A 1 387 ? 27.220 5.321 -25.905 1.00 81.75 387 ILE A CA 1
ATOM 3111 C C . ILE A 1 387 ? 28.225 6.451 -25.603 1.00 81.75 387 ILE A C 1
ATOM 3113 O O . ILE A 1 387 ? 29.058 6.795 -26.434 1.00 81.75 387 ILE A O 1
ATOM 3117 N N . PHE A 1 388 ? 28.163 7.032 -24.399 1.00 84.06 388 PHE A N 1
ATOM 3118 C CA . PHE A 1 388 ? 29.029 8.115 -23.946 1.00 84.06 388 PHE A CA 1
ATOM 3119 C C . PHE A 1 388 ? 30.042 7.595 -22.909 1.00 84.06 388 PHE A C 1
ATOM 3121 O O . PHE A 1 388 ? 29.669 7.407 -21.742 1.00 84.06 388 PHE A O 1
ATOM 3128 N N . PRO A 1 389 ? 31.326 7.423 -23.279 1.00 80.31 389 PRO A N 1
ATOM 3129 C CA . PRO A 1 389 ? 32.364 6.930 -22.367 1.00 80.31 389 PRO A CA 1
ATOM 3130 C C . PRO A 1 389 ? 32.606 7.852 -21.164 1.00 80.31 389 PRO A C 1
ATOM 3132 O O . PRO A 1 389 ? 32.910 7.388 -20.068 1.00 80.31 389 PRO A O 1
ATOM 3135 N N . ASN A 1 390 ? 32.411 9.164 -21.339 1.00 84.31 390 ASN A N 1
ATOM 3136 C CA . ASN A 1 390 ? 32.602 10.161 -20.279 1.00 84.31 390 ASN A CA 1
ATOM 3137 C C . ASN A 1 390 ? 31.697 9.897 -19.067 1.00 84.31 390 ASN A C 1
ATOM 3139 O O . ASN A 1 390 ? 32.145 10.013 -17.931 1.00 84.31 390 ASN A O 1
ATOM 3143 N N . ILE A 1 391 ? 30.452 9.480 -19.316 1.00 84.44 391 ILE A N 1
ATOM 3144 C CA . ILE A 1 391 ? 29.471 9.189 -18.265 1.00 84.44 391 ILE A CA 1
ATOM 3145 C C . ILE A 1 391 ? 29.849 7.905 -17.524 1.00 84.44 391 ILE A C 1
ATOM 3147 O O . ILE A 1 391 ? 29.728 7.839 -16.307 1.00 84.44 391 ILE A O 1
ATOM 3151 N N . LEU A 1 392 ? 30.357 6.888 -18.229 1.00 82.38 392 LEU A N 1
ATOM 3152 C CA . LEU A 1 392 ? 30.841 5.666 -17.576 1.00 82.38 392 LEU A CA 1
ATOM 3153 C C . LEU A 1 392 ? 32.035 5.958 -16.673 1.00 82.38 392 LEU A C 1
ATOM 3155 O O . LEU A 1 392 ? 32.089 5.447 -15.559 1.00 82.38 392 LEU A O 1
ATOM 3159 N N . ASN A 1 393 ? 32.962 6.805 -17.124 1.00 82.31 393 ASN A N 1
ATOM 3160 C CA . ASN A 1 393 ? 34.097 7.228 -16.310 1.00 82.31 393 ASN A CA 1
ATOM 3161 C C . ASN A 1 393 ? 33.644 8.007 -15.068 1.00 82.31 393 ASN A C 1
ATOM 3163 O O . ASN A 1 393 ? 34.154 7.742 -13.983 1.00 82.31 393 ASN A O 1
ATOM 3167 N N . GLU A 1 394 ? 32.666 8.906 -15.205 1.00 84.62 394 GLU A N 1
ATOM 3168 C CA . GLU A 1 394 ? 32.055 9.627 -14.080 1.00 84.62 394 GLU A CA 1
ATOM 3169 C C . GLU A 1 394 ? 31.402 8.658 -13.077 1.00 84.62 394 GLU A C 1
ATOM 3171 O O . GLU A 1 394 ? 31.675 8.724 -11.880 1.00 84.62 394 GLU A O 1
ATOM 3176 N N . LEU A 1 395 ? 30.624 7.682 -13.559 1.00 84.12 395 LEU A N 1
ATOM 3177 C CA . LEU A 1 395 ? 30.014 6.653 -12.710 1.00 84.12 395 LEU A CA 1
ATOM 3178 C C . LEU A 1 395 ? 31.061 5.766 -12.018 1.00 84.12 395 LEU A C 1
ATOM 3180 O O . LEU A 1 395 ? 30.856 5.355 -10.881 1.00 84.12 395 LEU A O 1
ATOM 3184 N N . LEU A 1 396 ? 32.190 5.474 -12.670 1.00 82.88 396 LEU A N 1
ATOM 3185 C CA . LEU A 1 396 ? 33.274 4.661 -12.104 1.00 82.88 396 LEU A CA 1
ATOM 3186 C C . LEU A 1 396 ? 34.135 5.408 -11.071 1.00 82.88 396 LEU A C 1
ATOM 3188 O O . LEU A 1 396 ? 34.855 4.753 -10.311 1.00 82.88 396 LEU A O 1
ATOM 3192 N N . GLN A 1 397 ? 34.082 6.745 -11.030 1.00 84.38 397 GLN A N 1
ATOM 3193 C CA . GLN A 1 397 ? 34.723 7.536 -9.973 1.00 84.38 397 GLN A CA 1
ATOM 3194 C C . GLN A 1 397 ? 33.973 7.438 -8.639 1.00 84.38 397 GLN A C 1
ATOM 3196 O O . GLN A 1 397 ? 34.586 7.603 -7.583 1.00 84.38 397 GLN A O 1
ATOM 3201 N N . ASP A 1 398 ? 32.675 7.130 -8.668 1.00 87.88 398 ASP A N 1
ATOM 3202 C CA . ASP A 1 398 ? 31.867 6.964 -7.466 1.00 87.88 398 ASP A CA 1
ATOM 3203 C C . ASP A 1 398 ? 32.258 5.692 -6.690 1.00 87.88 398 ASP A C 1
ATOM 3205 O O . ASP A 1 398 ? 32.316 4.584 -7.237 1.00 87.88 398 ASP A O 1
ATOM 3209 N N . SER A 1 399 ? 32.521 5.842 -5.389 1.00 83.88 399 SER A N 1
ATOM 3210 C CA . SER A 1 399 ? 32.979 4.749 -4.527 1.00 83.88 399 SER A CA 1
ATOM 3211 C C . SER A 1 399 ? 31.959 3.615 -4.400 1.00 83.88 399 SER A C 1
ATOM 3213 O O . SER A 1 399 ? 32.353 2.450 -4.399 1.00 83.88 399 SER A O 1
ATOM 3215 N N . GLU A 1 400 ? 30.658 3.922 -4.342 1.00 84.56 400 GLU A N 1
ATOM 3216 C CA . GLU A 1 400 ? 29.611 2.904 -4.184 1.00 84.56 400 GLU A CA 1
ATOM 3217 C C . GLU A 1 400 ? 29.411 2.101 -5.477 1.00 84.56 400 GLU A C 1
ATOM 3219 O O . GLU A 1 400 ? 29.252 0.878 -5.443 1.00 84.56 400 GLU A O 1
ATOM 3224 N N . ILE A 1 401 ? 29.468 2.763 -6.637 1.00 84.62 401 ILE A N 1
ATOM 3225 C CA . ILE A 1 401 ? 29.360 2.096 -7.946 1.00 84.62 401 ILE A CA 1
ATOM 3226 C C . ILE A 1 401 ? 30.586 1.216 -8.198 1.00 84.62 401 ILE A C 1
ATOM 3228 O O . ILE A 1 401 ? 30.451 0.079 -8.660 1.00 84.62 401 ILE A O 1
ATOM 3232 N N . LYS A 1 402 ? 31.780 1.693 -7.828 1.00 83.69 402 LYS A N 1
ATOM 3233 C CA . LYS A 1 402 ? 33.022 0.921 -7.932 1.00 83.69 402 LYS A CA 1
ATOM 3234 C C . LYS A 1 402 ? 32.970 -0.373 -7.117 1.00 83.69 402 LYS A C 1
ATOM 3236 O O . LYS A 1 402 ? 33.432 -1.406 -7.595 1.00 83.69 402 LYS A O 1
ATOM 3241 N N . GLU A 1 403 ? 32.357 -0.354 -5.935 1.00 84.06 403 GLU A N 1
ATOM 3242 C CA . GLU A 1 403 ? 32.126 -1.557 -5.125 1.00 84.06 403 GLU A CA 1
ATOM 3243 C C . GLU A 1 403 ? 31.103 -2.536 -5.724 1.00 84.06 403 GLU A C 1
ATOM 3245 O O . GLU A 1 403 ? 31.070 -3.713 -5.340 1.00 84.06 403 GLU A O 1
ATOM 3250 N N . CYS A 1 404 ? 30.228 -2.066 -6.616 1.00 81.94 404 CYS A N 1
ATOM 3251 C CA . CYS A 1 404 ? 29.228 -2.892 -7.295 1.00 81.94 404 CYS A CA 1
ATOM 3252 C C . CYS A 1 404 ? 29.789 -3.632 -8.518 1.00 81.94 404 CYS A C 1
ATOM 3254 O O . CYS A 1 404 ? 29.146 -4.560 -9.017 1.00 81.94 404 CYS A O 1
ATOM 3256 N N . ARG A 1 405 ? 30.976 -3.246 -8.995 1.00 82.81 405 ARG A N 1
ATOM 3257 C CA . ARG A 1 405 ? 31.630 -3.833 -10.165 1.00 82.81 405 ARG A CA 1
ATOM 3258 C C . ARG A 1 405 ? 32.126 -5.252 -9.879 1.00 82.81 405 ARG A C 1
ATOM 3260 O O . ARG A 1 405 ? 32.753 -5.509 -8.852 1.00 82.81 405 ARG A O 1
ATOM 3267 N N . ALA A 1 406 ? 31.888 -6.168 -10.815 1.00 77.38 406 ALA A N 1
ATOM 3268 C CA . ALA A 1 406 ? 32.490 -7.495 -10.774 1.00 77.38 406 ALA A CA 1
ATOM 3269 C C . ALA A 1 406 ? 33.964 -7.414 -11.215 1.00 77.38 406 ALA A C 1
ATOM 3271 O O . ALA A 1 406 ? 34.293 -6.792 -12.227 1.00 77.38 406 ALA A O 1
ATOM 3272 N N . ILE A 1 407 ? 34.870 -8.023 -10.447 1.00 67.69 407 ILE A N 1
ATOM 3273 C CA . ILE A 1 407 ? 36.288 -8.124 -10.810 1.00 67.69 407 ILE A CA 1
ATOM 3274 C C . ILE A 1 407 ? 36.418 -9.296 -11.789 1.00 67.69 407 ILE A C 1
ATOM 3276 O O . ILE A 1 407 ? 36.522 -10.444 -11.365 1.00 67.69 407 ILE A O 1
ATOM 3280 N N . SER A 1 408 ? 36.368 -9.032 -13.093 1.00 56.59 408 SER A N 1
ATOM 3281 C CA . SER A 1 408 ? 36.676 -10.039 -14.111 1.00 56.59 408 SER A CA 1
ATOM 3282 C C . SER A 1 408 ? 38.154 -9.962 -14.506 1.00 56.59 408 SER A C 1
ATOM 3284 O O . SER A 1 408 ? 38.629 -8.932 -14.986 1.00 56.59 408 SER A O 1
ATOM 3286 N N . THR A 1 409 ? 38.867 -11.068 -14.290 1.00 45.19 409 THR A N 1
ATOM 3287 C CA . THR A 1 409 ? 40.193 -11.378 -14.838 1.00 45.19 409 THR A CA 1
ATOM 3288 C C . THR A 1 409 ? 40.155 -11.396 -16.366 1.00 45.19 409 THR A C 1
ATOM 3290 O O . THR A 1 409 ? 39.277 -12.027 -16.943 1.00 45.19 409 THR A O 1
ATOM 3293 N N . GLU A 1 410 ? 41.120 -10.712 -16.984 1.00 48.62 410 GLU A N 1
ATOM 3294 C CA . GLU A 1 410 ? 41.593 -10.905 -18.364 1.00 48.62 410 GLU A CA 1
ATOM 3295 C C . GLU A 1 410 ? 40.524 -11.040 -19.462 1.00 48.62 410 GLU A C 1
ATOM 3297 O O . GLU A 1 410 ? 40.205 -12.135 -19.908 1.00 48.62 410 GLU A O 1
ATOM 3302 N N . GLN A 1 411 ? 40.031 -9.901 -19.953 1.00 38.06 411 GLN A N 1
ATOM 3303 C CA . GLN A 1 411 ? 39.812 -9.607 -21.379 1.00 38.06 411 GLN A CA 1
ATOM 3304 C C . GLN A 1 411 ? 39.272 -8.176 -21.480 1.00 38.06 411 GLN A C 1
ATOM 3306 O O . GLN A 1 411 ? 38.215 -7.893 -20.934 1.00 38.06 411 GLN A O 1
ATOM 3311 N N . GLY A 1 412 ? 40.050 -7.289 -22.113 1.00 41.28 412 GLY A N 1
ATOM 3312 C CA . GLY A 1 412 ? 39.692 -5.942 -22.579 1.00 41.28 412 GLY A CA 1
ATOM 3313 C C . GLY A 1 412 ? 38.730 -5.117 -21.715 1.00 41.28 412 GLY A C 1
ATOM 3314 O O . GLY A 1 412 ? 37.529 -5.359 -21.700 1.00 41.28 412 GLY A O 1
ATOM 3315 N N . LEU A 1 413 ? 39.227 -4.039 -21.102 1.00 47.28 413 LEU A N 1
ATOM 3316 C CA . LEU A 1 413 ? 38.378 -2.891 -20.767 1.00 47.28 413 LEU A CA 1
ATOM 3317 C C . LEU A 1 413 ? 37.733 -2.379 -22.067 1.00 47.28 413 LEU A C 1
ATOM 3319 O O . LEU A 1 413 ? 38.294 -1.516 -22.737 1.00 47.28 413 LEU A O 1
ATOM 3323 N N . ASN A 1 414 ? 36.575 -2.917 -22.448 1.00 54.62 414 ASN A N 1
ATOM 3324 C CA . ASN A 1 414 ? 35.722 -2.251 -23.417 1.00 54.62 414 ASN A CA 1
ATOM 3325 C C . ASN A 1 414 ? 35.340 -0.910 -22.787 1.00 54.62 414 ASN A C 1
ATOM 3327 O O . ASN A 1 414 ? 34.692 -0.874 -21.743 1.00 54.62 414 ASN A O 1
ATOM 3331 N N . LEU A 1 415 ? 35.760 0.189 -23.416 1.00 57.94 415 LEU A N 1
ATOM 3332 C CA . LEU A 1 415 ? 35.510 1.566 -22.965 1.00 57.94 415 LEU A CA 1
ATOM 3333 C C . LEU A 1 415 ? 34.009 1.920 -22.885 1.00 57.94 415 LEU A C 1
ATOM 3335 O O . LEU A 1 415 ? 33.654 2.987 -22.393 1.00 57.94 415 LEU A O 1
ATOM 3339 N N . GLU A 1 416 ? 33.138 1.022 -23.351 1.00 69.25 416 GLU A N 1
ATOM 3340 C CA . GLU A 1 416 ? 31.698 1.226 -23.526 1.00 69.25 416 GLU A CA 1
ATOM 3341 C C . GLU A 1 416 ? 30.827 0.414 -22.545 1.00 69.25 416 GLU A C 1
ATOM 3343 O O . GLU A 1 416 ? 29.614 0.628 -22.494 1.00 69.25 416 GLU A O 1
ATOM 3348 N N . SER A 1 417 ? 31.402 -0.504 -21.744 1.00 81.94 417 SER A N 1
ATOM 3349 C CA . SER A 1 417 ? 30.614 -1.293 -20.777 1.00 81.94 417 SER A CA 1
ATOM 3350 C C . SER A 1 417 ? 31.415 -1.903 -19.620 1.00 81.94 417 SER A C 1
ATOM 3352 O O . SER A 1 417 ? 32.595 -2.213 -19.778 1.00 81.94 417 SER A O 1
ATOM 3354 N N . PHE A 1 418 ? 30.770 -2.158 -18.473 1.00 84.75 418 PHE A N 1
ATOM 3355 C CA . PHE A 1 418 ? 31.365 -2.931 -17.369 1.00 84.75 418 PHE A CA 1
ATOM 3356 C C . PHE A 1 418 ? 30.369 -3.875 -16.675 1.00 84.75 418 PHE A C 1
ATOM 3358 O O . PHE A 1 418 ? 29.174 -3.593 -16.605 1.00 84.75 418 PHE A O 1
ATOM 3365 N N . GLU A 1 419 ? 30.877 -4.998 -16.148 1.00 86.25 419 GLU A N 1
ATOM 3366 C CA . GLU A 1 419 ? 30.087 -6.031 -15.457 1.00 86.25 419 GLU A CA 1
ATOM 3367 C C . GLU A 1 419 ? 29.764 -5.642 -13.998 1.00 86.25 419 GLU A C 1
ATOM 3369 O O . GLU A 1 419 ? 30.612 -5.120 -13.266 1.00 86.25 419 GLU A O 1
ATOM 3374 N N . VAL A 1 420 ? 28.540 -5.944 -13.556 1.00 86.50 420 VAL A N 1
ATOM 3375 C CA . VAL A 1 420 ? 28.000 -5.633 -12.223 1.00 86.50 420 VAL A CA 1
ATOM 3376 C C . VAL A 1 420 ? 27.608 -6.904 -11.471 1.00 86.50 420 VAL A C 1
ATOM 3378 O O . VAL A 1 420 ? 27.010 -7.830 -12.021 1.00 86.50 420 VAL A O 1
ATOM 3381 N N . ILE A 1 421 ? 27.871 -6.917 -10.162 1.00 85.25 421 ILE A N 1
ATOM 3382 C CA . ILE A 1 421 ? 27.467 -7.996 -9.255 1.00 85.25 421 ILE A CA 1
ATOM 3383 C C . ILE A 1 421 ? 25.941 -7.995 -9.071 1.00 85.25 421 ILE A C 1
ATOM 3385 O O . ILE A 1 421 ? 25.368 -7.045 -8.534 1.00 85.25 421 ILE A O 1
ATOM 3389 N N . GLN A 1 422 ? 25.286 -9.113 -9.408 1.00 79.88 422 GLN A N 1
ATOM 3390 C CA . GLN A 1 422 ? 23.822 -9.267 -9.365 1.00 79.88 422 GLN A CA 1
ATOM 3391 C C . GLN A 1 422 ? 23.184 -8.883 -8.017 1.00 79.88 422 GLN A C 1
ATOM 3393 O O . GLN A 1 422 ? 22.138 -8.239 -7.974 1.00 79.88 422 GLN A O 1
ATOM 3398 N N . GLN A 1 423 ? 23.824 -9.232 -6.898 1.00 79.94 423 GLN A N 1
ATOM 3399 C CA . GLN A 1 423 ? 23.304 -8.946 -5.554 1.00 79.94 423 GLN A CA 1
ATOM 3400 C C . GLN A 1 423 ? 23.307 -7.449 -5.204 1.00 79.94 423 GLN A C 1
ATOM 3402 O O . GLN A 1 423 ? 22.542 -7.028 -4.340 1.00 79.94 423 GLN A O 1
ATOM 3407 N N . LYS A 1 424 ? 24.147 -6.644 -5.869 1.00 83.12 424 LYS A N 1
ATOM 3408 C CA . LYS A 1 424 ? 24.311 -5.208 -5.599 1.00 83.12 424 LYS A CA 1
ATOM 3409 C C . LYS A 1 424 ? 23.540 -4.304 -6.574 1.00 83.12 424 LYS A C 1
ATOM 3411 O O . LYS A 1 424 ? 23.595 -3.086 -6.430 1.00 83.12 424 LYS A O 1
ATOM 3416 N N . ILE A 1 425 ? 22.767 -4.868 -7.511 1.00 81.25 425 ILE A N 1
ATOM 3417 C CA . ILE A 1 425 ? 21.997 -4.102 -8.515 1.00 81.25 425 ILE A CA 1
ATOM 3418 C C . ILE A 1 425 ? 21.039 -3.096 -7.872 1.00 81.25 425 ILE A C 1
ATOM 3420 O O . ILE A 1 425 ? 20.884 -1.989 -8.375 1.00 81.25 425 ILE A O 1
ATOM 3424 N N . GLU A 1 426 ? 20.409 -3.450 -6.752 1.00 79.00 426 GLU A N 1
ATOM 3425 C CA . GLU A 1 426 ? 19.513 -2.533 -6.035 1.00 79.00 426 GLU A CA 1
ATOM 3426 C C . GLU A 1 426 ? 20.260 -1.277 -5.559 1.00 79.00 426 GLU A C 1
ATOM 3428 O O . GLU A 1 426 ? 19.802 -0.157 -5.788 1.00 79.00 426 GLU A O 1
ATOM 3433 N N . SER A 1 427 ? 21.439 -1.463 -4.954 1.00 82.75 427 SER A N 1
ATOM 3434 C CA . SER A 1 427 ? 22.292 -0.364 -4.490 1.00 82.75 427 SER A CA 1
ATOM 3435 C C . SER A 1 427 ? 22.756 0.499 -5.658 1.00 82.75 427 SER A C 1
ATOM 3437 O O . SER A 1 427 ? 22.678 1.723 -5.590 1.00 82.75 427 SER A O 1
ATOM 3439 N N . LEU A 1 428 ? 23.161 -0.147 -6.756 1.00 86.19 428 LEU A N 1
ATOM 3440 C CA . LEU A 1 428 ? 23.567 0.524 -7.984 1.00 86.19 428 LEU A CA 1
ATOM 3441 C C . LEU A 1 428 ? 22.440 1.409 -8.536 1.00 86.19 428 LEU A C 1
ATOM 3443 O O . LEU A 1 428 ? 22.655 2.594 -8.758 1.00 86.19 428 LEU A O 1
ATOM 3447 N N . LYS A 1 429 ? 21.226 0.870 -8.706 1.00 82.19 429 LYS A N 1
ATOM 3448 C CA . LYS A 1 429 ? 20.068 1.638 -9.196 1.00 82.19 429 LYS A CA 1
ATOM 3449 C C . LYS A 1 429 ? 19.767 2.846 -8.320 1.00 82.19 429 LYS A C 1
ATOM 3451 O O . LYS A 1 429 ? 19.541 3.941 -8.835 1.00 82.19 429 LYS A O 1
ATOM 3456 N N . LYS A 1 430 ? 19.782 2.651 -7.000 1.00 81.81 430 LYS A N 1
ATOM 3457 C CA . LYS A 1 430 ? 19.539 3.723 -6.035 1.00 81.81 430 LYS A CA 1
ATOM 3458 C C . LYS A 1 430 ? 20.593 4.825 -6.159 1.00 81.81 430 LYS A C 1
ATOM 3460 O O . LYS A 1 430 ? 20.231 6.000 -6.203 1.00 81.81 430 LYS A O 1
ATOM 3465 N N . ARG A 1 431 ? 21.873 4.455 -6.267 1.00 86.75 431 ARG A N 1
ATOM 3466 C CA . ARG A 1 431 ? 22.980 5.407 -6.404 1.00 86.75 431 ARG A CA 1
ATOM 3467 C C . ARG A 1 431 ? 22.945 6.150 -7.739 1.00 86.75 431 ARG A C 1
ATOM 3469 O O . ARG A 1 431 ? 23.038 7.372 -7.755 1.00 86.75 431 ARG A O 1
ATOM 3476 N N . CYS A 1 432 ? 22.711 5.444 -8.841 1.00 83.06 432 CYS A N 1
ATOM 3477 C CA . CYS A 1 432 ? 22.566 6.034 -10.172 1.00 83.06 432 CYS A CA 1
ATOM 3478 C C . CYS A 1 432 ? 21.438 7.082 -10.224 1.00 83.06 432 CYS A C 1
ATOM 3480 O O . CYS A 1 432 ? 21.617 8.155 -10.797 1.00 83.06 432 CYS A O 1
ATOM 3482 N N . GLN A 1 433 ? 20.313 6.839 -9.541 1.00 77.75 433 GLN A N 1
ATOM 3483 C CA . GLN A 1 433 ? 19.236 7.827 -9.447 1.00 77.75 433 GLN A CA 1
ATOM 3484 C C . GLN A 1 433 ? 19.617 9.059 -8.608 1.00 77.75 433 GLN A C 1
ATOM 3486 O O . GLN A 1 433 ? 19.247 10.172 -8.976 1.00 77.75 433 GLN A O 1
ATOM 3491 N N . GLN A 1 434 ? 20.385 8.898 -7.523 1.00 81.62 434 GLN A N 1
ATOM 3492 C CA . GLN A 1 434 ? 20.917 10.034 -6.749 1.00 81.62 434 GLN A CA 1
ATOM 3493 C C . GLN A 1 434 ? 21.860 10.906 -7.587 1.00 81.62 434 GLN A C 1
ATOM 3495 O O . GLN A 1 434 ? 21.838 12.129 -7.467 1.00 81.62 434 GLN A O 1
ATOM 3500 N N . LEU A 1 435 ? 22.638 10.279 -8.472 1.00 81.88 435 LEU A N 1
ATOM 3501 C CA . LEU A 1 435 ? 23.515 10.951 -9.434 1.00 81.88 435 LEU A CA 1
ATOM 3502 C C . LEU A 1 435 ? 22.764 11.494 -10.664 1.00 81.88 435 LEU A C 1
ATOM 3504 O O . LEU A 1 435 ? 23.395 12.005 -11.581 1.00 81.88 435 LEU A O 1
ATOM 3508 N N . LYS A 1 436 ? 21.425 11.405 -10.694 1.00 79.38 436 LYS A N 1
ATOM 3509 C CA . LYS A 1 436 ? 20.553 11.840 -11.802 1.00 79.38 436 LYS A CA 1
ATOM 3510 C C . LYS A 1 436 ? 20.774 11.103 -13.133 1.00 79.38 436 LYS A C 1
ATOM 3512 O O . LYS A 1 436 ? 20.293 11.567 -14.162 1.00 79.38 436 LYS A O 1
ATOM 3517 N N . TYR A 1 437 ? 21.406 9.930 -13.112 1.00 81.50 437 TYR A N 1
ATOM 3518 C CA . TYR A 1 437 ? 21.556 9.038 -14.265 1.00 81.50 437 TYR A CA 1
ATOM 3519 C C . TYR A 1 437 ? 20.668 7.795 -14.087 1.00 81.50 437 TYR A C 1
ATOM 3521 O O . TYR A 1 437 ? 21.132 6.775 -13.579 1.00 81.50 437 TYR A O 1
ATOM 3529 N N . PRO A 1 438 ? 19.376 7.839 -14.453 1.00 77.38 438 PRO A N 1
ATOM 3530 C CA . PRO A 1 438 ? 18.493 6.681 -14.320 1.00 77.38 438 PRO A CA 1
ATOM 3531 C C . PRO A 1 438 ? 18.954 5.532 -15.231 1.00 77.38 438 PRO A C 1
ATOM 3533 O O . PRO A 1 438 ? 19.202 5.727 -16.420 1.00 77.38 438 PRO A O 1
ATOM 3536 N N . LEU A 1 439 ? 19.033 4.317 -14.681 1.00 80.25 439 LEU A N 1
ATOM 3537 C CA . LEU A 1 439 ? 19.353 3.119 -15.460 1.00 80.25 439 LEU A CA 1
ATOM 3538 C C . LEU A 1 439 ? 18.139 2.671 -16.276 1.00 80.25 439 LEU A C 1
ATOM 3540 O O . LEU A 1 439 ? 17.076 2.396 -15.716 1.00 80.25 439 LEU A O 1
ATOM 3544 N N . LEU A 1 440 ? 18.317 2.547 -17.590 1.00 76.56 440 LEU A N 1
ATOM 3545 C CA . LEU A 1 440 ? 17.295 1.991 -18.472 1.00 76.56 440 LEU A CA 1
ATOM 3546 C C . LEU A 1 440 ? 17.384 0.469 -18.545 1.00 76.56 440 LEU A C 1
ATOM 3548 O O . LEU A 1 440 ? 18.381 -0.075 -19.012 1.00 76.56 440 LEU A O 1
ATOM 3552 N N . GLU A 1 441 ? 16.314 -0.198 -18.114 1.00 77.56 441 GLU A N 1
ATOM 3553 C CA . GLU A 1 441 ? 16.100 -1.640 -18.272 1.00 77.56 441 GLU A CA 1
ATOM 3554 C C . GLU A 1 441 ? 15.201 -1.895 -19.488 1.00 77.56 441 GLU A C 1
ATOM 3556 O O . GLU A 1 441 ? 13.985 -2.078 -19.363 1.00 77.56 441 GLU A O 1
ATOM 3561 N N . GLU A 1 442 ? 15.811 -1.847 -20.671 1.00 80.50 442 GLU A N 1
ATOM 3562 C CA . GLU A 1 442 ? 15.174 -2.202 -21.939 1.00 80.50 442 GLU A CA 1
ATOM 3563 C C . GLU A 1 442 ? 15.665 -3.569 -22.408 1.00 80.50 442 GLU A C 1
ATOM 3565 O O . GLU A 1 442 ? 16.849 -3.890 -22.305 1.00 80.50 442 GLU A O 1
ATOM 3570 N N . TYR A 1 443 ? 14.759 -4.347 -22.987 1.00 82.19 443 TYR A N 1
ATOM 3571 C CA . TYR A 1 443 ? 15.064 -5.649 -23.556 1.00 82.19 443 TYR A CA 1
ATOM 3572 C C . TYR A 1 443 ? 14.595 -5.716 -25.001 1.00 82.19 443 TYR A C 1
ATOM 3574 O O . TYR A 1 443 ? 13.405 -5.585 -25.296 1.00 82.19 443 TYR A O 1
ATOM 3582 N N . ASP A 1 444 ? 15.544 -5.938 -25.903 1.00 80.75 444 ASP A N 1
ATOM 3583 C CA . ASP A 1 444 ? 15.270 -6.207 -27.308 1.00 80.75 444 ASP A CA 1
ATOM 3584 C C . ASP A 1 444 ? 14.956 -7.694 -27.488 1.00 80.75 444 ASP A C 1
ATOM 3586 O O . ASP A 1 444 ? 15.836 -8.526 -27.708 1.00 80.75 444 ASP A O 1
ATOM 3590 N N . PHE A 1 445 ? 13.682 -8.040 -27.325 1.00 80.56 445 PHE A N 1
ATOM 3591 C CA . PHE A 1 445 ? 13.229 -9.427 -27.390 1.00 80.56 445 PHE A CA 1
ATOM 3592 C C . PHE A 1 445 ? 13.122 -9.953 -28.827 1.00 80.56 445 PHE A C 1
ATOM 3594 O O . PHE A 1 445 ? 13.079 -11.169 -29.017 1.00 80.56 445 PHE A O 1
ATOM 3601 N N . VAL A 1 446 ? 13.077 -9.060 -29.825 1.00 77.50 446 VAL A N 1
ATOM 3602 C CA . VAL A 1 446 ? 12.971 -9.411 -31.249 1.00 77.50 446 VAL A CA 1
ATOM 3603 C C . VAL A 1 446 ? 14.302 -9.936 -31.774 1.00 77.50 446 VAL A C 1
ATOM 3605 O O . VAL A 1 446 ? 14.329 -10.960 -32.456 1.00 77.50 446 VAL A O 1
ATOM 3608 N N . HIS A 1 447 ? 15.404 -9.267 -31.430 1.00 75.88 447 HIS A N 1
ATOM 3609 C CA . HIS A 1 447 ? 16.742 -9.641 -31.897 1.00 75.88 447 HIS A CA 1
ATOM 3610 C C . HIS A 1 447 ? 17.464 -10.625 -30.962 1.00 75.88 447 HIS A C 1
ATOM 3612 O O . HIS A 1 447 ? 18.552 -11.104 -31.290 1.00 75.88 447 HIS A O 1
ATOM 3618 N N . ASP A 1 448 ? 16.875 -10.962 -29.809 1.00 78.00 448 ASP A N 1
ATOM 3619 C CA . ASP A 1 448 ? 17.450 -11.941 -28.890 1.00 78.00 448 ASP A CA 1
ATOM 3620 C C . ASP A 1 448 ? 17.284 -13.377 -29.412 1.00 78.00 448 ASP A C 1
ATOM 3622 O O . ASP A 1 448 ? 16.188 -13.947 -29.413 1.00 78.00 448 ASP A O 1
ATOM 3626 N N . THR A 1 449 ? 18.407 -13.974 -29.808 1.00 69.44 449 THR A N 1
ATOM 3627 C CA . THR A 1 449 ? 18.523 -15.370 -30.256 1.00 69.44 449 THR A CA 1
ATOM 3628 C C . THR A 1 449 ? 19.002 -16.323 -29.157 1.00 69.44 449 THR A C 1
ATOM 3630 O O . THR A 1 449 ? 18.943 -17.539 -29.342 1.00 69.44 449 THR A O 1
ATOM 3633 N N . MET A 1 450 ? 19.446 -15.799 -28.009 1.00 70.12 450 MET A N 1
ATOM 3634 C CA . MET A 1 450 ? 19.997 -16.589 -26.903 1.00 70.12 450 MET A CA 1
ATOM 3635 C C . MET A 1 450 ? 18.887 -17.269 -26.105 1.00 70.12 450 MET A C 1
ATOM 3637 O O . MET A 1 450 ? 18.961 -18.461 -25.794 1.00 70.12 450 MET A O 1
ATOM 3641 N N . THR A 1 451 ? 17.816 -16.529 -25.815 1.00 72.44 451 THR A N 1
ATOM 3642 C CA . THR A 1 451 ? 16.641 -17.086 -25.144 1.00 72.44 451 THR A CA 1
ATOM 3643 C C . THR A 1 451 ? 15.724 -17.784 -26.147 1.00 72.44 451 THR A C 1
ATOM 3645 O O . THR A 1 451 ? 15.318 -17.215 -27.164 1.00 72.44 451 THR A O 1
ATOM 3648 N N . LYS A 1 452 ? 15.350 -19.036 -25.854 1.00 73.44 452 LYS A N 1
ATOM 3649 C CA . LYS A 1 452 ? 14.431 -19.799 -26.710 1.00 73.44 452 LYS A CA 1
ATOM 3650 C C . LYS A 1 452 ? 13.043 -19.162 -26.740 1.00 73.44 452 LYS A C 1
ATOM 3652 O O . LYS A 1 452 ? 12.498 -18.788 -25.700 1.00 73.44 452 LYS A O 1
ATOM 3657 N N . ASN A 1 453 ? 12.462 -19.122 -27.936 1.00 82.44 453 ASN A N 1
ATOM 3658 C CA . ASN A 1 453 ? 11.109 -18.627 -28.139 1.00 82.44 453 ASN A CA 1
ATOM 3659 C C . ASN A 1 453 ? 10.062 -19.685 -27.763 1.00 82.44 453 ASN A C 1
ATOM 3661 O O . ASN A 1 453 ? 10.228 -20.879 -28.018 1.00 82.44 453 ASN A O 1
ATOM 3665 N N . LEU A 1 454 ? 8.970 -19.221 -27.168 1.00 82.94 454 LEU A N 1
ATOM 3666 C CA . LEU A 1 454 ? 7.748 -19.963 -26.906 1.00 82.94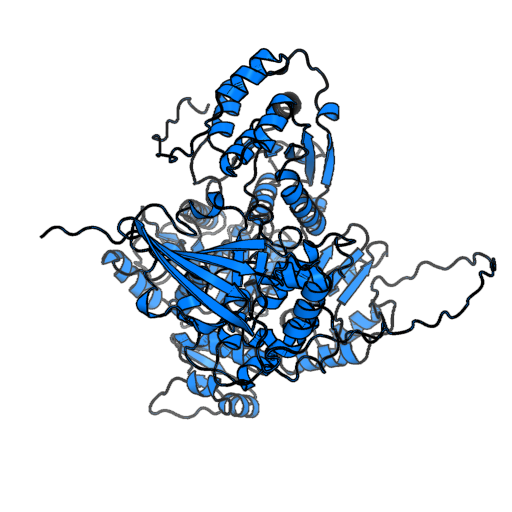 454 LEU A CA 1
ATOM 3667 C C . LEU A 1 454 ? 6.799 -19.832 -28.100 1.00 82.94 454 LEU A C 1
ATOM 3669 O O . LEU A 1 454 ? 6.501 -18.728 -28.553 1.00 82.94 454 LEU A O 1
ATOM 3673 N N . ASN A 1 455 ? 6.256 -20.957 -28.560 1.00 83.38 455 ASN A N 1
ATOM 3674 C CA . ASN A 1 455 ? 5.219 -20.978 -29.590 1.00 83.38 455 ASN A CA 1
ATOM 3675 C C . ASN A 1 455 ? 3.848 -20.700 -28.963 1.00 83.38 455 ASN A C 1
ATOM 3677 O O . ASN A 1 455 ? 3.030 -21.602 -28.817 1.00 83.38 455 ASN A O 1
ATOM 3681 N N . ILE A 1 456 ? 3.621 -19.456 -28.542 1.00 85.69 456 ILE A N 1
ATOM 3682 C CA . ILE A 1 456 ? 2.369 -19.021 -27.916 1.00 85.69 456 ILE A CA 1
ATOM 3683 C C . ILE A 1 456 ? 1.848 -17.802 -28.663 1.00 85.69 456 ILE A C 1
ATOM 3685 O O . ILE A 1 456 ? 2.611 -16.903 -29.026 1.00 85.69 456 ILE A O 1
ATOM 3689 N N . GLN A 1 457 ? 0.544 -17.791 -28.903 1.00 88.69 457 GLN A N 1
ATOM 3690 C CA . GLN A 1 457 ? -0.175 -16.675 -29.494 1.00 88.69 457 GLN A CA 1
ATOM 3691 C C . GLN A 1 457 ? -1.421 -16.378 -28.659 1.00 88.69 457 GLN A C 1
ATOM 3693 O O . GLN A 1 457 ? -1.929 -17.252 -27.951 1.00 88.69 457 GLN A O 1
ATOM 3698 N N . LEU A 1 458 ? -1.898 -15.136 -28.737 1.00 90.69 458 LEU A N 1
ATOM 3699 C CA . LEU A 1 458 ? -3.211 -14.778 -28.209 1.00 90.69 458 LEU A CA 1
ATOM 3700 C C . LEU A 1 458 ? -4.282 -15.559 -28.973 1.00 90.69 458 LEU A C 1
ATOM 3702 O O . LEU A 1 458 ? -4.195 -15.707 -30.193 1.00 90.69 458 LEU A O 1
ATOM 3706 N N . ALA A 1 459 ? -5.275 -16.068 -28.249 1.00 89.44 459 ALA A N 1
ATOM 3707 C CA . ALA A 1 459 ? -6.420 -16.724 -28.865 1.00 89.44 459 ALA A CA 1
ATOM 3708 C C . ALA A 1 459 ? -7.194 -15.722 -29.751 1.00 89.44 459 ALA A C 1
ATOM 3710 O O . ALA A 1 459 ? -7.254 -14.541 -29.408 1.00 89.44 459 ALA A O 1
ATOM 3711 N N . PRO A 1 460 ? -7.820 -16.161 -30.858 1.00 83.56 460 PRO A N 1
ATOM 3712 C CA . PRO A 1 460 ? -8.543 -15.264 -31.766 1.00 83.56 460 PRO A CA 1
ATOM 3713 C C . PRO A 1 460 ? -9.726 -14.547 -31.094 1.00 83.56 460 PRO A C 1
ATOM 3715 O O . PRO A 1 460 ? -10.041 -13.418 -31.453 1.00 83.56 460 PRO A O 1
ATOM 3718 N N . ASP A 1 461 ? -10.329 -15.158 -30.072 1.00 85.69 461 ASP A N 1
ATOM 3719 C CA . ASP A 1 461 ? -11.428 -14.563 -29.299 1.00 85.69 461 ASP A CA 1
ATOM 3720 C C . ASP A 1 461 ? -10.943 -13.548 -28.240 1.00 85.69 461 ASP A C 1
ATOM 3722 O O . ASP A 1 461 ? -11.747 -12.894 -27.569 1.00 85.69 461 ASP A O 1
ATOM 3726 N N . ALA A 1 462 ? -9.626 -13.424 -28.043 1.00 86.12 462 ALA A N 1
ATOM 3727 C CA . ALA A 1 462 ? -9.008 -12.581 -27.025 1.00 86.12 462 ALA A CA 1
ATOM 3728 C C . ALA A 1 462 ? -8.857 -11.128 -27.504 1.00 86.12 462 ALA A C 1
ATOM 3730 O O . ALA A 1 462 ? -7.747 -10.631 -27.698 1.00 86.12 462 ALA A O 1
ATOM 3731 N N . ASN A 1 463 ? -9.977 -10.425 -27.668 1.00 88.12 463 ASN A N 1
ATOM 3732 C CA . ASN A 1 463 ? -9.954 -9.007 -28.022 1.00 88.12 463 ASN A CA 1
ATOM 3733 C C . ASN A 1 463 ? -9.590 -8.139 -26.812 1.00 88.12 463 ASN A C 1
ATOM 3735 O O . ASN A 1 463 ? -10.274 -8.146 -25.783 1.00 88.12 463 ASN A O 1
ATOM 3739 N N . LEU A 1 464 ? -8.512 -7.369 -26.954 1.00 89.81 464 LEU A N 1
ATOM 3740 C CA . LEU A 1 464 ? -8.075 -6.404 -25.952 1.00 89.81 464 LEU A CA 1
ATOM 3741 C C . LEU A 1 464 ? -8.947 -5.148 -26.000 1.00 89.81 464 LEU A C 1
ATOM 3743 O O . LEU A 1 464 ? -9.361 -4.686 -27.061 1.00 89.81 464 LEU A O 1
ATOM 3747 N N . ARG A 1 465 ? -9.222 -4.583 -24.826 1.00 90.56 465 ARG A N 1
ATOM 3748 C CA . ARG A 1 465 ? -9.922 -3.297 -24.700 1.00 90.56 465 ARG A CA 1
ATOM 3749 C C . ARG A 1 465 ? -8.948 -2.136 -24.962 1.00 90.56 465 ARG A C 1
ATOM 3751 O O . ARG A 1 465 ? -7.758 -2.299 -24.688 1.00 90.56 465 ARG A O 1
ATOM 3758 N N . PRO A 1 466 ? -9.425 -0.941 -25.362 1.00 88.62 466 PRO A N 1
ATOM 3759 C CA . PRO A 1 466 ? -8.546 0.176 -25.736 1.00 88.62 466 PRO A CA 1
ATOM 3760 C C . PRO A 1 466 ? -7.504 0.550 -24.669 1.00 88.62 466 PRO A C 1
ATOM 3762 O O . PRO A 1 466 ? -6.323 0.678 -24.967 1.00 88.62 466 PRO A O 1
ATOM 3765 N N . TYR A 1 467 ? -7.908 0.627 -23.397 1.00 87.62 467 TYR A N 1
ATOM 3766 C CA . TYR A 1 467 ? -6.998 0.939 -22.285 1.00 87.62 467 TYR A CA 1
ATOM 3767 C C . TYR A 1 467 ? -5.968 -0.174 -22.007 1.00 87.62 467 TYR A C 1
ATOM 3769 O O . TYR A 1 467 ? -4.882 0.079 -21.489 1.00 87.62 467 TYR A O 1
ATOM 3777 N N . GLN A 1 468 ? -6.293 -1.430 -22.337 1.00 91.69 468 GLN A N 1
ATOM 3778 C CA . GLN A 1 468 ? -5.366 -2.558 -22.206 1.00 91.69 468 GLN A CA 1
ATOM 3779 C C . GLN A 1 468 ? -4.304 -2.492 -23.302 1.00 91.69 468 GLN A C 1
ATOM 3781 O O . GLN A 1 468 ? -3.119 -2.653 -23.016 1.00 91.69 468 GLN A O 1
ATOM 3786 N N . GLU A 1 469 ? -4.722 -2.209 -24.535 1.00 90.06 469 GLU A N 1
ATOM 3787 C CA . GLU A 1 469 ? -3.821 -1.993 -25.665 1.00 90.06 469 GLU A CA 1
ATOM 3788 C C . GLU A 1 469 ? -2.896 -0.797 -25.416 1.00 90.06 469 GLU A C 1
ATOM 3790 O O . GLU A 1 469 ? -1.684 -0.909 -25.587 1.00 90.06 469 GLU A O 1
ATOM 3795 N N . GLU A 1 470 ? -3.434 0.310 -24.902 1.00 85.69 470 GLU A N 1
ATOM 3796 C CA . GLU A 1 470 ? -2.640 1.477 -24.522 1.00 85.69 470 GLU A CA 1
ATOM 3797 C C . GLU A 1 470 ? -1.589 1.130 -23.454 1.00 85.69 470 GLU A C 1
ATOM 3799 O O . GLU A 1 470 ? -0.423 1.514 -23.580 1.00 85.69 470 GLU A O 1
ATOM 3804 N N . SER A 1 471 ? -1.969 0.345 -22.437 1.00 90.00 471 SER A N 1
ATOM 3805 C CA . SER A 1 471 ? -1.043 -0.096 -21.388 1.00 90.00 471 SER A CA 1
ATOM 3806 C C . SER A 1 471 ? 0.113 -0.943 -21.940 1.00 90.00 471 SER A C 1
ATOM 3808 O O . SER A 1 471 ? 1.262 -0.764 -21.533 1.00 90.00 471 SER A O 1
ATOM 3810 N N . LEU A 1 472 ? -0.166 -1.812 -22.920 1.00 90.25 472 LEU A N 1
ATOM 3811 C CA . LEU A 1 472 ? 0.847 -2.624 -23.597 1.00 90.25 472 LEU A CA 1
ATOM 3812 C C . LEU A 1 472 ? 1.714 -1.768 -24.524 1.00 90.25 472 LEU A C 1
ATOM 3814 O O . LEU A 1 472 ? 2.925 -1.958 -24.553 1.00 90.25 472 LEU A O 1
ATOM 3818 N N . ARG A 1 473 ? 1.139 -0.776 -25.212 1.00 87.00 473 ARG A N 1
ATOM 3819 C CA . ARG A 1 473 ? 1.885 0.177 -26.048 1.00 87.00 473 ARG A CA 1
ATOM 3820 C C . ARG A 1 473 ? 2.867 1.029 -25.237 1.00 87.00 473 ARG A C 1
ATOM 3822 O O . ARG A 1 473 ? 3.911 1.403 -25.751 1.00 87.00 473 ARG A O 1
ATOM 3829 N N . LYS A 1 474 ? 2.575 1.327 -23.965 1.00 83.62 474 LYS A N 1
ATOM 3830 C CA . LYS A 1 474 ? 3.541 2.002 -23.072 1.00 83.62 474 LYS A CA 1
ATOM 3831 C C . LYS A 1 474 ? 4.668 1.074 -22.601 1.00 83.62 474 LYS A C 1
ATOM 3833 O O . LYS A 1 474 ? 5.756 1.547 -22.277 1.00 83.62 474 LYS A O 1
ATOM 3838 N N . MET A 1 475 ? 4.427 -0.237 -22.559 1.00 87.44 475 MET A N 1
ATOM 3839 C CA . MET A 1 475 ? 5.436 -1.242 -22.204 1.00 87.44 475 MET A CA 1
ATOM 3840 C C . MET A 1 475 ? 6.331 -1.621 -23.391 1.00 87.44 475 MET A C 1
ATOM 3842 O O . MET A 1 475 ? 7.531 -1.843 -23.209 1.00 87.44 475 MET A O 1
ATOM 3846 N N . PHE A 1 476 ? 5.751 -1.709 -24.588 1.00 87.56 476 PHE A N 1
ATOM 3847 C CA . PHE A 1 476 ? 6.420 -2.136 -25.809 1.00 87.56 476 PHE A CA 1
ATOM 3848 C C . PHE A 1 476 ? 6.594 -0.969 -26.774 1.00 87.56 476 PHE A C 1
ATOM 3850 O O . PHE A 1 476 ? 5.619 -0.355 -27.192 1.00 87.56 476 PHE A O 1
ATOM 3857 N N . ASN A 1 477 ? 7.829 -0.713 -27.195 1.00 80.88 477 ASN A N 1
ATOM 3858 C CA . ASN A 1 477 ? 8.122 0.282 -28.220 1.00 80.88 477 ASN A CA 1
ATOM 3859 C C . ASN A 1 477 ? 9.122 -0.288 -29.233 1.00 80.88 477 ASN A C 1
ATOM 3861 O O . ASN A 1 477 ? 10.191 -0.756 -28.846 1.00 80.88 477 ASN A O 1
ATOM 3865 N N . ASN A 1 478 ? 8.779 -0.262 -30.526 1.00 75.94 478 ASN A N 1
ATOM 3866 C CA . ASN A 1 478 ? 9.659 -0.640 -31.640 1.00 75.94 478 ASN A CA 1
ATOM 3867 C C . ASN A 1 478 ? 10.414 -1.976 -31.445 1.00 75.94 478 ASN A C 1
ATOM 3869 O O . ASN A 1 478 ? 11.614 -2.060 -31.695 1.00 75.94 478 ASN A O 1
ATOM 3873 N N . GLY A 1 479 ? 9.725 -3.021 -30.965 1.00 76.12 479 GLY A N 1
ATOM 3874 C CA . GLY A 1 479 ? 10.322 -4.348 -30.738 1.00 76.12 479 GLY A CA 1
ATOM 3875 C C . GLY A 1 479 ? 11.153 -4.480 -29.454 1.00 76.12 479 GLY A C 1
ATOM 3876 O O . GLY A 1 479 ? 11.771 -5.517 -29.222 1.00 76.12 479 GLY A O 1
ATOM 3877 N N . ARG A 1 480 ? 11.148 -3.456 -28.595 1.00 83.44 480 ARG A N 1
ATOM 3878 C CA . ARG A 1 480 ? 11.746 -3.487 -27.257 1.00 83.44 480 ARG A CA 1
ATOM 3879 C C . ARG A 1 480 ? 10.677 -3.470 -26.182 1.00 83.44 480 ARG A C 1
ATOM 3881 O O . ARG A 1 480 ? 9.613 -2.879 -26.351 1.00 83.44 480 ARG A O 1
ATOM 3888 N N . ALA A 1 481 ? 10.981 -4.111 -25.066 1.00 87.06 481 ALA A N 1
ATOM 3889 C CA . ALA A 1 481 ? 10.157 -4.136 -23.871 1.00 87.06 481 ALA A CA 1
ATOM 3890 C C . ALA A 1 481 ? 10.846 -3.362 -22.745 1.00 87.06 481 ALA A C 1
ATOM 3892 O O . ALA A 1 481 ? 12.075 -3.375 -22.647 1.00 87.06 481 ALA A O 1
ATOM 3893 N N . ARG A 1 482 ? 10.059 -2.718 -21.882 1.00 86.50 482 ARG A N 1
ATOM 3894 C CA . ARG A 1 482 ? 10.542 -2.006 -20.694 1.00 86.50 482 ARG A CA 1
ATOM 3895 C C . ARG A 1 482 ? 9.982 -2.624 -19.417 1.00 86.50 482 ARG A C 1
ATOM 3897 O O . ARG A 1 482 ? 8.810 -2.993 -19.361 1.00 86.50 482 ARG A O 1
ATOM 3904 N N . SER A 1 483 ? 10.815 -2.699 -18.379 1.00 88.44 483 SER A N 1
ATOM 3905 C CA . SER A 1 483 ? 10.362 -3.097 -17.042 1.00 88.44 483 SER A CA 1
ATOM 3906 C C . SER A 1 483 ? 9.566 -1.983 -16.361 1.00 88.44 483 SER A C 1
ATOM 3908 O O . SER A 1 483 ? 9.926 -0.806 -16.442 1.00 88.44 483 SER A O 1
ATOM 3910 N N . GLY A 1 484 ? 8.500 -2.344 -15.653 1.00 87.94 484 GLY A N 1
ATOM 3911 C CA . GLY A 1 484 ? 7.687 -1.372 -14.933 1.00 87.94 484 GLY A CA 1
ATOM 3912 C C . GLY A 1 484 ? 6.377 -1.926 -14.396 1.00 87.94 484 GLY A C 1
ATOM 3913 O O . GLY A 1 484 ? 6.154 -3.137 -14.371 1.00 87.94 484 GLY A O 1
ATOM 3914 N N . ILE A 1 485 ? 5.526 -1.025 -13.911 1.00 88.88 485 ILE A N 1
ATOM 3915 C CA . ILE A 1 485 ? 4.287 -1.368 -13.210 1.00 88.88 485 ILE A CA 1
ATOM 3916 C C . ILE A 1 485 ? 3.079 -0.838 -13.982 1.00 88.88 485 ILE A C 1
ATOM 3918 O O . ILE A 1 485 ? 3.016 0.345 -14.313 1.00 88.88 485 ILE A O 1
ATOM 3922 N N . ILE A 1 486 ? 2.106 -1.710 -14.231 1.00 90.56 486 ILE A N 1
ATOM 3923 C CA . ILE A 1 486 ? 0.808 -1.379 -14.813 1.00 90.56 486 ILE A CA 1
ATOM 3924 C C . ILE A 1 486 ? -0.257 -1.489 -13.716 1.00 90.56 486 ILE A C 1
ATOM 3926 O O . ILE A 1 486 ? -0.452 -2.545 -13.103 1.00 90.56 486 ILE A O 1
ATOM 3930 N 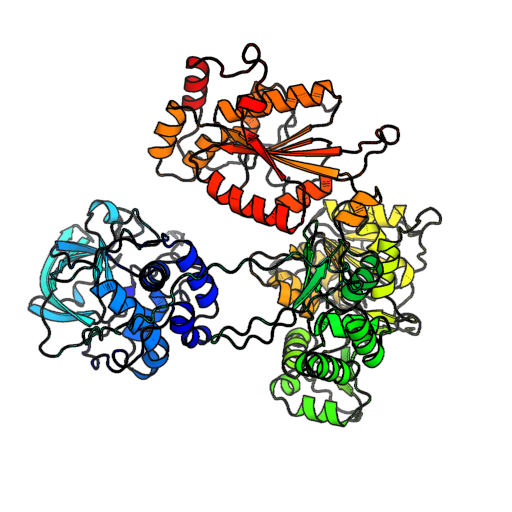N . VAL A 1 487 ? -0.950 -0.379 -13.473 1.00 87.44 487 VAL A N 1
ATOM 3931 C CA . VAL A 1 487 ? -2.011 -0.262 -12.473 1.00 87.44 487 VAL A CA 1
ATOM 3932 C C . VAL A 1 487 ? -3.359 -0.324 -13.172 1.00 87.44 487 VAL A C 1
ATOM 3934 O O . VAL A 1 487 ? -3.728 0.568 -13.937 1.00 87.44 487 VAL A O 1
ATOM 3937 N N . LEU A 1 488 ? -4.096 -1.400 -12.913 1.00 86.75 488 LEU A N 1
ATOM 3938 C CA . LEU A 1 488 ? -5.424 -1.625 -13.472 1.00 86.75 488 LEU A CA 1
ATOM 3939 C C . LEU A 1 488 ? -6.370 -2.047 -12.348 1.00 86.75 488 LEU A C 1
ATOM 3941 O O . LEU A 1 488 ? -6.056 -3.005 -11.629 1.00 86.75 488 LEU A O 1
ATOM 3945 N N . PRO A 1 489 ? -7.543 -1.407 -12.210 1.00 79.56 489 PRO A N 1
ATOM 3946 C CA . PRO A 1 489 ? -8.484 -1.760 -11.161 1.00 79.56 489 PRO A CA 1
ATOM 3947 C C . PRO A 1 489 ? -8.946 -3.217 -11.292 1.00 79.56 489 PRO A C 1
ATOM 3949 O O . PRO A 1 489 ? -8.848 -3.866 -12.342 1.00 79.56 489 PRO A O 1
ATOM 3952 N N . CYS A 1 490 ? -9.435 -3.776 -10.188 1.00 75.38 490 CYS A N 1
ATOM 3953 C CA . CYS A 1 490 ? -10.012 -5.116 -10.197 1.00 75.38 490 CYS A CA 1
ATOM 3954 C C . CYS A 1 490 ? -11.158 -5.195 -11.226 1.00 75.38 490 CYS A C 1
ATOM 3956 O O . CYS A 1 490 ? -11.920 -4.253 -11.399 1.00 75.38 490 CYS A O 1
ATOM 3958 N N . GLY A 1 491 ? -11.238 -6.305 -11.965 1.00 74.12 491 GLY A N 1
ATOM 3959 C CA . GLY A 1 491 ? -12.223 -6.471 -13.045 1.00 74.12 491 GLY A CA 1
ATOM 3960 C C . GLY A 1 491 ? -11.829 -5.856 -14.396 1.00 74.12 491 GLY A C 1
ATOM 3961 O O . GLY A 1 491 ? -12.383 -6.261 -15.413 1.00 74.12 491 GLY A O 1
ATOM 3962 N N . ALA A 1 492 ? -10.808 -4.994 -14.465 1.00 80.31 492 ALA A N 1
ATOM 3963 C CA . ALA A 1 492 ? -10.362 -4.385 -15.725 1.00 80.31 492 ALA A CA 1
ATOM 3964 C C . ALA A 1 492 ? -9.536 -5.321 -16.635 1.00 80.31 492 ALA A C 1
ATOM 3966 O O . ALA A 1 492 ? -9.110 -4.907 -17.711 1.00 80.31 492 ALA A O 1
ATOM 3967 N N . GLY A 1 493 ? -9.310 -6.578 -16.238 1.00 85.00 493 GLY A N 1
ATOM 3968 C CA . GLY A 1 493 ? -8.590 -7.570 -17.047 1.00 85.00 493 GLY A CA 1
ATOM 3969 C C . GLY A 1 493 ? -7.066 -7.574 -16.872 1.00 85.00 493 GLY A C 1
ATOM 3970 O O . GLY A 1 493 ? -6.352 -7.823 -17.837 1.00 85.00 493 GLY A O 1
ATOM 3971 N N . LYS A 1 494 ? -6.563 -7.351 -15.646 1.00 88.69 494 LYS A N 1
ATOM 3972 C CA . LYS A 1 494 ? -5.130 -7.468 -15.286 1.00 88.69 494 LYS A CA 1
ATOM 3973 C C . LYS A 1 494 ? -4.467 -8.728 -15.849 1.00 88.69 494 LYS A C 1
ATOM 3975 O O . LYS A 1 494 ? -3.418 -8.651 -16.481 1.00 88.69 494 LYS A O 1
ATOM 3980 N N . SER A 1 495 ? -5.103 -9.881 -15.653 1.00 89.75 495 SER A N 1
ATOM 3981 C CA . SER A 1 495 ? -4.554 -11.159 -16.105 1.00 89.75 495 SER A CA 1
ATOM 3982 C C . SER A 1 495 ? -4.450 -11.245 -17.627 1.00 89.75 495 SER A C 1
ATOM 3984 O O . SER A 1 495 ? -3.454 -11.750 -18.130 1.00 89.75 495 SER A O 1
ATOM 3986 N N . LEU A 1 496 ? -5.422 -10.691 -18.361 1.00 91.94 496 LEU A N 1
ATOM 3987 C CA . LEU A 1 496 ? -5.396 -10.669 -19.825 1.00 91.94 496 LEU A CA 1
ATOM 3988 C C . LEU A 1 496 ? -4.226 -9.828 -20.353 1.00 91.94 496 LEU A C 1
ATOM 3990 O O . LEU A 1 496 ? -3.545 -10.265 -21.272 1.00 91.94 496 LEU A O 1
ATOM 3994 N N . VAL A 1 497 ? -3.936 -8.680 -19.729 1.00 93.88 497 VAL A N 1
ATOM 3995 C CA . VAL A 1 497 ? -2.762 -7.853 -20.071 1.00 93.88 497 VAL A CA 1
ATOM 3996 C C . VAL A 1 497 ? -1.458 -8.620 -19.841 1.00 93.88 497 VAL A C 1
ATOM 3998 O O . VAL A 1 497 ? -0.581 -8.607 -20.701 1.00 93.88 497 VAL A O 1
ATOM 4001 N N . GLY A 1 498 ? -1.339 -9.352 -18.728 1.00 93.56 498 GLY A N 1
ATOM 4002 C CA . GLY A 1 498 ? -0.170 -10.201 -18.470 1.00 93.56 498 GLY A CA 1
ATOM 4003 C C . GLY A 1 498 ? -0.009 -11.334 -19.491 1.00 93.56 498 GLY A C 1
ATOM 4004 O O . GLY A 1 498 ? 1.092 -11.558 -19.996 1.00 93.56 498 GLY A O 1
ATOM 4005 N N . VAL A 1 499 ? -1.106 -12.015 -19.844 1.00 93.44 499 VAL A N 1
ATOM 4006 C CA . VAL A 1 499 ? -1.109 -13.056 -20.886 1.00 93.44 499 VAL A CA 1
ATOM 4007 C C . VAL A 1 499 ? -0.726 -12.459 -22.242 1.00 93.44 499 VAL A C 1
ATOM 4009 O O . VAL A 1 499 ? 0.124 -13.019 -22.932 1.00 93.44 499 VAL A O 1
ATOM 4012 N N . ALA A 1 500 ? -1.281 -11.302 -22.604 1.00 93.62 500 ALA A N 1
ATOM 4013 C CA . ALA A 1 500 ? -0.969 -10.604 -23.846 1.00 93.62 500 ALA A CA 1
ATOM 4014 C C . ALA A 1 500 ? 0.507 -10.186 -23.923 1.00 93.62 500 ALA A C 1
ATOM 4016 O O . ALA A 1 500 ? 1.148 -10.419 -24.947 1.00 93.62 500 ALA A O 1
ATOM 4017 N N . ALA A 1 501 ? 1.079 -9.661 -22.834 1.00 93.19 501 ALA A N 1
ATOM 4018 C CA . ALA A 1 501 ? 2.502 -9.328 -22.759 1.00 93.19 501 ALA A CA 1
ATOM 4019 C C . ALA A 1 501 ? 3.394 -10.565 -22.963 1.00 93.19 501 ALA A C 1
ATOM 4021 O O . ALA A 1 501 ? 4.353 -10.522 -23.736 1.00 93.19 501 ALA A O 1
ATOM 4022 N N . ALA A 1 502 ? 3.047 -11.695 -22.336 1.00 92.56 502 ALA A N 1
ATOM 4023 C CA . ALA A 1 502 ? 3.764 -12.956 -22.522 1.00 92.56 502 ALA A CA 1
ATOM 4024 C C . ALA A 1 502 ? 3.652 -13.488 -23.967 1.00 92.56 502 ALA A C 1
ATOM 4026 O O . ALA A 1 502 ? 4.649 -13.936 -24.536 1.00 92.56 502 ALA A O 1
ATOM 4027 N N . CYS A 1 503 ? 2.467 -13.389 -24.583 1.00 91.25 503 CYS A N 1
ATOM 4028 C CA . CYS A 1 503 ? 2.231 -13.785 -25.977 1.00 91.25 503 CYS A CA 1
ATOM 4029 C C . CYS A 1 503 ? 2.949 -12.876 -26.983 1.00 91.25 503 CYS A C 1
ATOM 4031 O O . CYS A 1 503 ? 3.356 -13.344 -28.044 1.00 91.25 503 CYS A O 1
ATOM 4033 N N . HIS A 1 504 ? 3.110 -11.588 -26.667 1.00 90.00 504 HIS A N 1
ATOM 4034 C CA . HIS A 1 504 ? 3.824 -10.640 -27.518 1.00 90.00 504 HIS A CA 1
ATOM 4035 C C . HIS A 1 504 ? 5.339 -10.881 -27.480 1.00 90.00 504 HIS A C 1
ATOM 4037 O O . HIS A 1 504 ? 5.974 -10.961 -28.529 1.00 90.00 504 HIS A O 1
ATOM 4043 N N . MET A 1 505 ? 5.908 -11.080 -26.284 1.00 88.25 505 MET A N 1
ATOM 4044 C CA . MET A 1 505 ? 7.343 -11.345 -26.124 1.00 88.25 505 MET A CA 1
ATOM 4045 C C . MET A 1 505 ? 7.757 -12.729 -26.625 1.00 88.25 505 MET A C 1
ATOM 4047 O O . MET A 1 505 ? 8.875 -12.890 -27.105 1.00 88.25 505 MET A O 1
ATOM 4051 N N . LYS A 1 506 ? 6.888 -13.740 -26.484 1.00 89.38 506 LYS A N 1
ATOM 4052 C CA . LYS A 1 506 ? 7.178 -15.139 -26.847 1.00 89.38 506 LYS A CA 1
ATOM 4053 C C . LYS A 1 506 ? 8.456 -15.677 -26.194 1.00 89.38 506 LYS A C 1
ATOM 4055 O O . LYS A 1 506 ? 9.138 -16.510 -26.775 1.00 89.38 506 LYS A O 1
ATOM 4060 N N . LYS A 1 507 ? 8.790 -15.232 -24.981 1.00 89.19 507 LYS A N 1
ATOM 4061 C CA . LYS A 1 507 ? 9.944 -15.712 -24.199 1.00 89.19 507 LYS A CA 1
ATOM 4062 C C . LYS A 1 507 ? 9.485 -16.412 -22.926 1.00 89.19 507 LYS A C 1
ATOM 4064 O O . LYS A 1 507 ? 8.360 -16.212 -22.476 1.00 89.19 507 LYS A O 1
ATOM 4069 N N . ASN A 1 508 ? 10.379 -17.191 -22.317 1.00 89.31 508 ASN A N 1
ATOM 4070 C CA . ASN A 1 508 ? 10.145 -17.841 -21.025 1.00 89.31 508 ASN A CA 1
ATOM 4071 C C . ASN A 1 508 ? 9.579 -16.870 -19.985 1.00 89.31 508 ASN A C 1
ATOM 4073 O O . ASN A 1 508 ? 10.174 -15.818 -19.730 1.00 89.31 508 ASN A O 1
ATOM 4077 N N . CYS A 1 509 ? 8.456 -17.254 -19.377 1.00 91.44 509 CYS A N 1
ATOM 4078 C CA . CYS A 1 509 ? 7.699 -16.398 -18.475 1.00 91.44 509 CYS A CA 1
ATOM 4079 C C . CYS A 1 509 ? 7.549 -17.038 -17.092 1.00 91.44 509 CYS A C 1
ATOM 4081 O O . CYS A 1 509 ? 7.080 -18.172 -16.973 1.00 91.44 509 CYS A O 1
ATOM 4083 N N . LEU A 1 510 ? 7.933 -16.302 -16.050 1.00 91.69 510 LEU A N 1
ATOM 4084 C CA . LEU A 1 510 ? 7.733 -16.676 -14.652 1.00 91.69 510 LEU A CA 1
ATOM 4085 C C . LEU A 1 510 ? 6.646 -15.792 -14.046 1.00 91.69 510 LEU A C 1
ATOM 4087 O O . LEU A 1 510 ? 6.796 -14.577 -13.995 1.00 91.69 510 LEU A O 1
ATOM 4091 N N . VAL A 1 511 ? 5.582 -16.400 -13.540 1.00 92.88 511 VAL A N 1
ATOM 4092 C CA . VAL A 1 511 ? 4.463 -15.710 -12.896 1.00 92.88 511 VAL A CA 1
ATOM 4093 C C . VAL A 1 511 ? 4.523 -15.955 -11.395 1.00 92.88 511 VAL A C 1
ATOM 4095 O O . VAL A 1 511 ? 4.534 -17.105 -10.947 1.00 92.88 511 VAL A O 1
ATOM 4098 N N . LEU A 1 512 ? 4.571 -14.877 -10.615 1.00 90.69 512 LEU A N 1
ATOM 4099 C CA . LEU A 1 512 ? 4.608 -14.917 -9.158 1.00 90.69 512 LEU A CA 1
ATOM 4100 C C . LEU A 1 512 ? 3.315 -14.359 -8.570 1.00 90.69 512 LEU A C 1
ATOM 4102 O O . LEU A 1 512 ? 2.962 -13.203 -8.792 1.00 90.69 512 LEU A O 1
ATOM 4106 N N . CYS A 1 513 ? 2.640 -15.193 -7.783 1.00 88.94 513 CYS A N 1
ATOM 4107 C CA . CYS A 1 513 ? 1.359 -14.881 -7.163 1.00 88.94 513 CYS A CA 1
ATOM 4108 C C . CYS A 1 513 ? 1.442 -14.874 -5.628 1.00 88.94 513 CYS A C 1
ATOM 4110 O O . CYS A 1 513 ? 2.337 -15.468 -5.015 1.00 88.94 513 CYS A O 1
ATOM 4112 N N . ASN A 1 514 ? 0.451 -14.264 -4.977 1.00 82.25 514 ASN A N 1
ATOM 4113 C CA . ASN A 1 514 ? 0.339 -14.271 -3.514 1.00 82.25 514 ASN A CA 1
ATOM 4114 C C . ASN A 1 514 ? -0.126 -15.608 -2.940 1.00 82.25 514 ASN A C 1
ATOM 4116 O O . ASN A 1 514 ? 0.338 -16.018 -1.876 1.00 82.25 514 ASN A O 1
ATOM 4120 N N . SER A 1 515 ? -1.051 -16.275 -3.630 1.00 81.19 515 SER A N 1
ATOM 4121 C CA . SER A 1 515 ? -1.787 -17.419 -3.102 1.00 81.19 515 SER A CA 1
ATOM 4122 C C . SER A 1 515 ? -1.864 -18.573 -4.095 1.00 81.19 515 SER A C 1
ATOM 4124 O O . SER A 1 515 ? -1.672 -18.380 -5.295 1.00 81.19 515 SER A O 1
ATOM 4126 N N . ASN A 1 516 ? -2.173 -19.773 -3.596 1.00 82.50 516 ASN A N 1
ATOM 4127 C CA . ASN A 1 516 ? -2.355 -20.953 -4.445 1.00 82.50 516 ASN A CA 1
ATOM 4128 C C . ASN A 1 516 ? -3.581 -20.821 -5.364 1.00 82.50 516 ASN A C 1
ATOM 4130 O O . ASN A 1 516 ? -3.513 -21.251 -6.508 1.00 82.50 516 ASN A O 1
ATOM 4134 N N . VAL A 1 517 ? -4.657 -20.175 -4.899 1.00 82.56 517 VAL A N 1
ATOM 4135 C CA . VAL A 1 517 ? -5.858 -19.919 -5.715 1.00 82.56 517 VAL A CA 1
ATOM 4136 C C . VAL A 1 517 ? -5.506 -19.031 -6.906 1.00 82.56 517 VAL A C 1
ATOM 4138 O O . VAL A 1 517 ? -5.859 -19.335 -8.039 1.00 82.56 517 VAL A O 1
ATOM 4141 N N . SER A 1 518 ? -4.715 -17.980 -6.675 1.00 85.12 518 SER A N 1
ATOM 4142 C CA . SER A 1 518 ? -4.232 -17.105 -7.747 1.00 85.12 518 SER A CA 1
ATOM 4143 C C . SER A 1 518 ? -3.385 -17.866 -8.776 1.00 85.12 518 SER A C 1
ATOM 4145 O O . SER A 1 518 ? -3.495 -17.598 -9.966 1.00 85.12 518 SER A O 1
ATOM 4147 N N . VAL A 1 519 ? -2.571 -18.842 -8.351 1.00 87.94 519 VAL A N 1
ATOM 4148 C CA . VAL A 1 519 ? -1.786 -19.685 -9.275 1.00 87.94 519 VAL A CA 1
ATOM 4149 C C . VAL A 1 519 ? -2.697 -20.487 -10.207 1.00 87.94 519 VAL A C 1
ATOM 4151 O O . VAL A 1 519 ? -2.427 -20.571 -11.406 1.00 87.94 519 VAL A O 1
ATOM 4154 N N . GLU A 1 520 ? -3.777 -21.062 -9.678 1.00 86.12 520 GLU A N 1
ATOM 4155 C CA . GLU A 1 520 ? -4.756 -21.807 -10.477 1.00 86.12 520 GLU A CA 1
ATOM 4156 C C . GLU A 1 520 ? -5.527 -20.884 -11.424 1.00 86.12 520 GLU A C 1
ATOM 4158 O O . GLU A 1 520 ? -5.607 -21.176 -12.617 1.00 86.12 520 GLU A O 1
ATOM 4163 N N . GLN A 1 521 ? -5.968 -19.718 -10.944 1.00 86.81 521 GLN A N 1
ATOM 4164 C CA . GLN A 1 521 ? -6.609 -18.700 -11.778 1.00 86.81 521 GLN A CA 1
ATOM 4165 C C . GLN A 1 521 ? -5.708 -18.275 -12.941 1.00 86.81 521 GLN A C 1
ATOM 4167 O O . GLN A 1 521 ? -6.141 -18.284 -14.090 1.00 86.81 521 GLN A O 1
ATOM 4172 N N . TRP A 1 522 ? -4.438 -17.947 -12.683 1.00 91.12 522 TRP A N 1
ATOM 4173 C CA . TRP A 1 522 ? -3.492 -17.587 -13.742 1.00 91.12 522 TRP A CA 1
ATOM 4174 C C . TRP A 1 522 ? -3.309 -18.719 -14.750 1.00 91.12 522 TRP A C 1
ATOM 4176 O O . TRP A 1 522 ? -3.311 -18.465 -1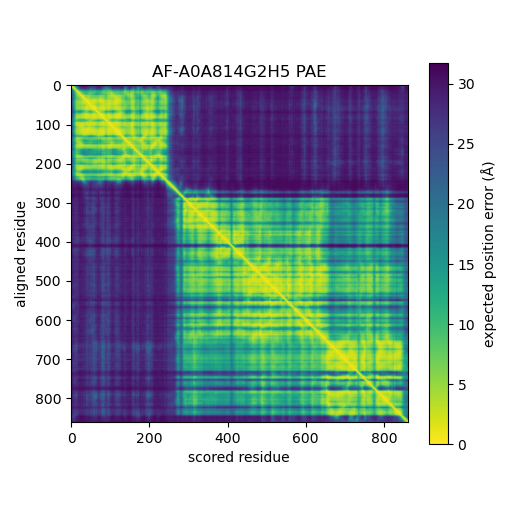5.954 1.00 91.12 522 TRP A O 1
ATOM 4186 N N . LYS A 1 523 ? -3.216 -19.968 -14.284 1.00 89.56 523 LYS A N 1
ATOM 4187 C CA . LYS A 1 523 ? -3.135 -21.138 -15.164 1.00 89.56 523 LYS A CA 1
ATOM 4188 C C . LYS A 1 523 ? -4.351 -21.233 -16.086 1.00 89.56 523 LYS A C 1
ATOM 4190 O O . LYS A 1 523 ? -4.178 -21.452 -17.282 1.00 89.56 523 LYS A O 1
ATOM 4195 N N . GLU A 1 524 ? -5.556 -21.036 -15.564 1.00 89.00 524 GLU A N 1
ATOM 4196 C CA . GLU A 1 524 ? -6.781 -21.014 -16.368 1.00 89.00 524 GLU A CA 1
ATOM 4197 C C . GLU A 1 524 ? -6.820 -19.840 -17.351 1.00 89.00 524 GLU A C 1
ATOM 4199 O O . GLU A 1 524 ? -7.205 -20.026 -18.503 1.00 89.00 524 GLU A O 1
ATOM 4204 N N . GLN A 1 525 ? -6.376 -18.645 -16.947 1.00 90.38 525 GLN A N 1
ATOM 4205 C CA . GLN A 1 525 ? -6.332 -17.482 -17.840 1.00 90.38 525 GLN A CA 1
ATOM 4206 C C . GLN A 1 525 ? -5.358 -17.690 -19.007 1.00 90.38 525 GLN A C 1
ATOM 4208 O O . GLN A 1 525 ? -5.701 -17.352 -20.138 1.00 90.38 525 GLN A O 1
ATOM 4213 N N . PHE A 1 526 ? -4.184 -18.284 -18.764 1.00 91.12 526 PHE A N 1
ATOM 4214 C CA . PHE A 1 526 ? -3.259 -18.647 -19.841 1.00 91.12 526 PHE A CA 1
ATOM 4215 C C . PHE A 1 526 ? -3.887 -19.659 -20.799 1.00 91.12 526 PHE A C 1
ATOM 4217 O O . PHE A 1 526 ? -3.833 -19.454 -22.005 1.00 91.12 526 PHE A O 1
ATOM 4224 N N . LYS A 1 527 ? -4.545 -20.703 -20.288 1.00 89.44 527 LYS A N 1
ATOM 4225 C CA . LYS A 1 527 ? -5.227 -21.694 -21.136 1.00 89.44 527 LYS A CA 1
ATOM 4226 C C . LYS A 1 527 ? -6.376 -21.101 -21.951 1.00 89.44 527 LYS A C 1
ATOM 4228 O O . LYS A 1 527 ? -6.625 -21.531 -23.067 1.00 89.44 527 LYS A O 1
ATOM 4233 N N . ARG A 1 528 ? -7.108 -20.147 -21.375 1.00 89.62 528 ARG A N 1
ATOM 4234 C CA . ARG A 1 528 ? -8.292 -19.555 -22.003 1.00 89.62 528 ARG A CA 1
ATOM 4235 C C . ARG A 1 528 ? -7.942 -18.542 -23.087 1.00 89.62 528 ARG A C 1
ATOM 4237 O O . ARG A 1 528 ? -8.595 -18.516 -24.122 1.00 89.62 528 ARG A O 1
ATOM 4244 N N . TRP A 1 529 ? -6.974 -17.670 -22.817 1.00 90.19 529 TRP A N 1
ATOM 4245 C CA . TRP A 1 529 ? -6.685 -16.511 -23.668 1.00 90.19 529 TRP A CA 1
ATOM 4246 C C . TRP A 1 529 ? -5.439 -16.679 -24.537 1.00 90.19 529 TRP A C 1
ATOM 4248 O O . TRP A 1 529 ? -5.131 -15.793 -25.331 1.00 90.19 529 TRP A O 1
ATOM 4258 N N . SER A 1 530 ? -4.727 -17.799 -24.414 1.00 89.38 530 SER A N 1
ATOM 4259 C CA . SER A 1 530 ? -3.589 -18.121 -25.272 1.00 89.38 530 SER A CA 1
ATOM 4260 C C . SER A 1 530 ? -3.692 -19.533 -25.834 1.00 89.38 530 SER A C 1
ATOM 4262 O O . SER A 1 530 ? -4.405 -20.375 -25.300 1.00 89.38 530 SER A O 1
ATOM 4264 N N . THR A 1 531 ? -2.928 -19.809 -26.886 1.00 89.00 531 THR A N 1
ATOM 4265 C CA . THR A 1 531 ? -2.804 -21.142 -27.498 1.00 89.00 531 THR A CA 1
ATOM 4266 C C . THR A 1 531 ? -1.880 -22.089 -26.715 1.00 89.00 531 THR A C 1
ATOM 4268 O O . THR A 1 531 ? -1.353 -23.045 -27.280 1.00 89.00 531 THR A O 1
ATOM 4271 N N . ALA A 1 532 ? -1.600 -21.802 -25.439 1.00 82.50 532 ALA A N 1
ATOM 4272 C CA . ALA A 1 532 ? -0.641 -22.559 -24.644 1.00 82.50 532 ALA A CA 1
ATOM 4273 C C . ALA A 1 532 ? -1.216 -23.899 -24.155 1.00 82.50 532 ALA A C 1
ATOM 4275 O O . ALA A 1 532 ? -2.194 -23.936 -23.408 1.00 82.50 532 ALA A O 1
ATOM 4276 N N . ASP A 1 533 ? -0.532 -24.990 -24.500 1.00 79.06 533 ASP A N 1
ATOM 4277 C CA . ASP A 1 533 ? -0.858 -26.335 -24.026 1.00 79.06 533 ASP A CA 1
ATOM 4278 C C . ASP A 1 533 ? -0.484 -26.564 -22.550 1.00 79.06 533 ASP A C 1
ATOM 4280 O O . ASP A 1 533 ? 0.448 -25.967 -21.997 1.00 79.06 533 ASP A O 1
ATOM 4284 N N . ASP A 1 534 ? -1.135 -27.553 -21.932 1.00 78.31 534 ASP A N 1
ATOM 4285 C CA . ASP A 1 534 ? -0.862 -28.027 -20.564 1.00 78.31 534 ASP A CA 1
ATOM 4286 C C . ASP A 1 534 ? 0.590 -28.482 -20.348 1.00 78.31 534 ASP A C 1
ATOM 4288 O O . ASP A 1 534 ? 1.088 -28.502 -19.221 1.00 78.31 534 ASP A O 1
ATOM 4292 N N . SER A 1 535 ? 1.291 -28.838 -21.425 1.00 78.62 535 SER A N 1
ATOM 4293 C CA . SER A 1 535 ? 2.702 -29.222 -21.386 1.00 78.62 535 SER A CA 1
ATOM 4294 C C . SER A 1 535 ? 3.637 -28.023 -21.165 1.00 78.62 535 SER A C 1
ATOM 4296 O O . SER A 1 535 ? 4.700 -28.190 -20.548 1.00 78.62 535 SER A O 1
ATOM 4298 N N . ILE A 1 536 ? 3.225 -26.831 -21.616 1.00 83.50 536 ILE A N 1
ATOM 4299 C CA . ILE A 1 536 ? 3.975 -25.571 -21.566 1.00 83.50 536 ILE A CA 1
ATOM 4300 C C . ILE A 1 536 ? 3.700 -24.829 -20.252 1.00 83.50 536 ILE A C 1
ATOM 4302 O O . ILE A 1 536 ? 4.634 -24.287 -19.652 1.00 83.50 536 ILE A O 1
ATOM 4306 N N . VAL A 1 537 ? 2.442 -24.824 -19.792 1.00 86.25 537 VAL A N 1
ATOM 4307 C CA . VAL A 1 537 ? 2.011 -24.120 -18.571 1.00 86.25 537 VAL A CA 1
ATOM 4308 C C . VAL A 1 537 ? 2.185 -25.004 -17.334 1.00 86.25 537 VAL A C 1
ATOM 4310 O O . VAL A 1 537 ? 1.380 -25.893 -17.040 1.00 86.25 537 VAL A O 1
ATOM 4313 N N . ARG A 1 538 ? 3.232 -24.725 -16.558 1.00 85.94 538 ARG A N 1
ATOM 4314 C CA . ARG A 1 538 ? 3.606 -25.466 -15.347 1.00 85.94 538 ARG A CA 1
ATOM 4315 C C . ARG A 1 538 ? 3.221 -24.683 -14.098 1.00 85.94 538 ARG A C 1
ATOM 4317 O O . ARG A 1 538 ? 3.477 -23.487 -14.002 1.00 85.94 538 ARG A O 1
ATOM 4324 N N . SER A 1 539 ? 2.643 -25.374 -13.121 1.00 84.00 539 SER A N 1
ATOM 4325 C CA . SER A 1 539 ? 2.272 -24.805 -11.821 1.00 84.00 539 SER A CA 1
ATOM 4326 C C . SER A 1 539 ? 3.086 -25.436 -10.696 1.00 84.00 539 SER A C 1
ATOM 4328 O O . SER A 1 539 ? 3.249 -26.657 -10.647 1.00 84.00 539 SER A O 1
ATOM 4330 N N . TYR A 1 540 ? 3.576 -24.606 -9.778 1.00 79.94 540 TYR A N 1
ATOM 4331 C CA . TYR A 1 540 ? 4.301 -25.052 -8.596 1.00 79.94 540 TYR A CA 1
ATOM 4332 C C . TYR A 1 540 ? 3.703 -24.446 -7.330 1.00 79.94 540 TYR A C 1
ATOM 4334 O O . TYR A 1 540 ? 3.888 -23.270 -7.015 1.00 79.94 540 TYR A O 1
ATOM 4342 N N . THR A 1 541 ? 2.987 -25.278 -6.585 1.00 78.69 541 THR A N 1
ATOM 4343 C CA . THR A 1 541 ? 2.415 -24.948 -5.279 1.00 78.69 541 THR A CA 1
ATOM 4344 C C . THR A 1 541 ? 2.871 -25.974 -4.246 1.00 78.69 541 THR A C 1
ATOM 4346 O O . THR A 1 541 ? 3.531 -26.964 -4.569 1.00 78.69 541 THR A O 1
ATOM 4349 N N . ALA A 1 542 ? 2.537 -25.752 -2.973 1.00 68.62 542 ALA A N 1
ATOM 4350 C CA . ALA A 1 542 ? 2.834 -26.726 -1.921 1.00 68.62 542 ALA A CA 1
ATOM 4351 C C . ALA A 1 542 ? 2.209 -28.108 -2.207 1.00 68.62 542 ALA A C 1
ATOM 4353 O O . ALA A 1 542 ? 2.821 -29.129 -1.897 1.00 68.62 542 ALA A O 1
ATOM 4354 N N . ASN A 1 543 ? 1.034 -28.125 -2.847 1.00 68.38 543 ASN A N 1
ATOM 4355 C CA . ASN A 1 543 ? 0.235 -29.331 -3.072 1.00 68.38 543 ASN A CA 1
ATOM 4356 C C . ASN A 1 543 ? 0.473 -29.957 -4.455 1.00 68.38 543 ASN A C 1
ATOM 4358 O O . ASN A 1 543 ? 0.336 -31.168 -4.607 1.00 68.38 543 ASN A O 1
ATOM 4362 N N . LYS A 1 544 ? 0.837 -29.155 -5.465 1.00 70.00 544 LYS A N 1
ATOM 4363 C CA . LYS A 1 544 ? 1.024 -29.604 -6.850 1.00 70.00 544 LYS A CA 1
ATOM 4364 C C . LYS A 1 544 ? 2.397 -29.190 -7.364 1.00 70.00 544 LYS A C 1
ATOM 4366 O O . LYS A 1 544 ? 2.695 -28.002 -7.470 1.00 70.00 544 LYS A O 1
ATOM 4371 N N . LYS A 1 545 ? 3.233 -30.180 -7.682 1.00 72.69 545 LYS A N 1
ATOM 4372 C CA . LYS A 1 545 ? 4.618 -29.977 -8.120 1.00 72.69 545 LYS A CA 1
ATOM 4373 C C . LYS A 1 545 ? 4.818 -30.491 -9.541 1.00 72.69 545 LYS A C 1
ATOM 4375 O O . LYS A 1 545 ? 5.200 -31.644 -9.744 1.00 72.69 545 LYS A O 1
ATOM 4380 N N . ASP A 1 546 ? 4.592 -29.632 -10.528 1.00 73.50 546 ASP A N 1
ATOM 4381 C CA . ASP A 1 546 ? 4.904 -29.976 -11.915 1.00 73.50 546 ASP A CA 1
ATOM 4382 C C . ASP A 1 546 ? 6.433 -29.923 -12.135 1.00 73.50 546 ASP A C 1
ATOM 4384 O O . ASP A 1 546 ? 7.112 -28.987 -11.706 1.00 73.50 546 ASP A O 1
ATOM 4388 N N . LYS A 1 547 ? 7.015 -30.932 -12.802 1.00 68.75 547 LYS A N 1
ATOM 4389 C CA . LYS A 1 547 ? 8.465 -30.959 -13.087 1.00 68.75 547 LYS A CA 1
ATOM 4390 C C . LYS A 1 547 ? 8.834 -29.912 -14.147 1.00 68.75 547 LYS A C 1
ATOM 4392 O O . LYS A 1 547 ? 8.170 -29.823 -15.177 1.00 68.75 547 LYS A O 1
ATOM 4397 N N . LEU A 1 548 ? 9.945 -29.199 -13.946 1.00 65.69 548 LEU A N 1
ATOM 4398 C CA . LEU A 1 548 ? 10.624 -28.406 -14.982 1.00 65.69 548 LEU A CA 1
ATOM 4399 C C . LEU A 1 548 ? 11.397 -29.350 -15.915 1.00 65.69 548 LEU A C 1
ATOM 4401 O O . LEU A 1 548 ? 12.576 -29.630 -15.685 1.00 65.69 548 LEU A O 1
ATOM 4405 N N . ASN A 1 549 ? 10.706 -29.883 -16.923 1.00 56.06 549 ASN A N 1
ATOM 4406 C CA . ASN A 1 549 ? 11.275 -30.733 -17.969 1.00 56.06 549 ASN A CA 1
ATOM 4407 C C . ASN A 1 549 ? 10.948 -30.098 -19.329 1.00 56.06 549 ASN A C 1
ATOM 4409 O O . ASN A 1 549 ? 9.953 -30.452 -19.955 1.00 56.06 549 ASN A O 1
ATOM 4413 N N . GLY A 1 550 ? 11.737 -29.108 -19.742 1.00 58.56 550 GLY A N 1
ATOM 4414 C CA . GLY A 1 550 ? 11.565 -28.395 -21.009 1.00 58.56 550 GLY A CA 1
ATOM 4415 C C . GLY A 1 550 ? 12.490 -27.182 -21.090 1.00 58.56 550 GLY A C 1
ATOM 4416 O O . GLY A 1 550 ? 12.839 -26.615 -20.059 1.00 58.56 550 GLY A O 1
ATOM 4417 N N . SER A 1 551 ? 12.923 -26.814 -22.301 1.00 61.12 551 SER A N 1
ATOM 4418 C CA . SER A 1 551 ? 13.751 -25.616 -22.532 1.00 61.12 551 SER A CA 1
ATOM 4419 C C . SER A 1 551 ? 12.943 -24.340 -22.779 1.00 61.12 551 SER A C 1
ATOM 4421 O O . SER A 1 551 ? 13.536 -23.266 -22.866 1.00 61.12 551 SER A O 1
ATOM 4423 N N . ALA A 1 552 ? 11.619 -24.452 -22.918 1.00 66.69 552 ALA A N 1
ATOM 4424 C CA . ALA A 1 552 ? 10.727 -23.308 -22.989 1.00 66.69 552 ALA A CA 1
ATOM 4425 C C . ALA A 1 552 ? 9.463 -23.589 -22.158 1.00 66.69 552 ALA A C 1
ATOM 4427 O O . ALA A 1 552 ? 8.827 -24.624 -22.359 1.00 66.69 552 ALA A O 1
ATOM 4428 N N . CYS A 1 553 ? 9.129 -22.732 -21.186 1.00 83.12 553 CYS A N 1
ATOM 4429 C CA . CYS A 1 553 ? 7.922 -22.910 -20.368 1.00 83.12 553 CYS A CA 1
ATOM 4430 C C . CYS A 1 553 ? 7.360 -21.597 -19.805 1.00 83.12 553 CYS A C 1
ATOM 4432 O O . CYS A 1 553 ? 8.077 -20.600 -19.666 1.00 83.12 553 CYS A O 1
ATOM 4434 N N . ILE A 1 554 ? 6.072 -21.638 -19.450 1.00 88.50 554 ILE A N 1
ATOM 4435 C CA . ILE A 1 554 ? 5.444 -20.674 -18.543 1.00 88.50 554 ILE A CA 1
ATOM 4436 C C . ILE A 1 554 ? 5.386 -21.336 -17.173 1.00 88.50 554 ILE A C 1
ATOM 4438 O O . ILE A 1 554 ? 4.770 -22.393 -17.019 1.00 88.50 554 ILE A O 1
ATOM 4442 N N . PHE A 1 555 ? 6.022 -20.730 -16.178 1.00 89.50 555 PHE A N 1
ATOM 4443 C CA . PHE A 1 555 ? 6.078 -21.267 -14.825 1.00 89.50 555 PHE A CA 1
ATOM 4444 C C . PHE A 1 555 ? 5.323 -20.358 -13.863 1.00 89.50 555 PHE A C 1
ATOM 4446 O O . PHE A 1 555 ? 5.648 -19.183 -13.740 1.00 89.50 555 PHE A O 1
ATOM 4453 N N . ILE A 1 556 ? 4.326 -20.897 -13.166 1.00 91.56 556 ILE A N 1
ATOM 4454 C CA . ILE A 1 556 ? 3.458 -20.149 -12.252 1.00 91.56 556 ILE A CA 1
ATOM 4455 C C . ILE A 1 556 ? 3.686 -20.667 -10.832 1.00 91.56 556 ILE A C 1
ATOM 4457 O O . ILE A 1 556 ? 3.569 -21.867 -10.573 1.00 91.56 556 ILE A O 1
ATOM 4461 N N . SER A 1 557 ? 4.032 -19.778 -9.904 1.00 89.25 557 SER A N 1
ATOM 4462 C CA . SER A 1 557 ? 4.376 -20.126 -8.522 1.00 89.25 557 SER A CA 1
ATOM 4463 C C . SER A 1 557 ? 3.977 -19.016 -7.551 1.00 89.25 557 SER A C 1
ATOM 4465 O O . SER A 1 557 ? 3.594 -17.921 -7.955 1.00 89.25 557 SER A O 1
ATOM 4467 N N . THR A 1 558 ? 4.075 -19.279 -6.248 1.00 87.31 558 THR A N 1
ATOM 4468 C CA . THR A 1 558 ? 3.831 -18.261 -5.217 1.00 87.31 558 THR A CA 1
ATOM 4469 C C . THR A 1 558 ? 5.123 -17.626 -4.705 1.00 87.31 558 THR A C 1
ATOM 4471 O O . THR A 1 558 ? 6.174 -18.275 -4.636 1.00 87.31 558 THR A O 1
ATOM 4474 N N . TYR A 1 559 ? 5.050 -16.369 -4.251 1.00 84.00 559 TYR A N 1
ATOM 4475 C CA . TYR A 1 559 ? 6.201 -15.660 -3.669 1.00 84.00 559 TYR A CA 1
ATOM 4476 C C . TYR A 1 559 ? 6.864 -16.449 -2.525 1.00 84.00 559 TYR A C 1
ATOM 4478 O O . TYR A 1 559 ? 8.090 -16.510 -2.416 1.00 84.00 559 TYR A O 1
ATOM 4486 N N . GLN A 1 560 ? 6.064 -17.100 -1.674 1.00 79.69 560 GLN A N 1
ATOM 4487 C CA . GLN A 1 560 ? 6.569 -17.844 -0.515 1.00 79.69 560 GLN A CA 1
ATOM 4488 C C . GLN A 1 560 ? 7.331 -19.120 -0.897 1.00 79.69 560 GLN A C 1
ATOM 4490 O O . GLN A 1 560 ? 8.269 -19.512 -0.193 1.00 79.69 560 GLN A O 1
ATOM 4495 N N . MET A 1 561 ? 6.943 -19.765 -2.001 1.00 77.62 561 MET A N 1
ATOM 4496 C CA . MET A 1 561 ? 7.609 -20.971 -2.495 1.00 77.62 561 MET A CA 1
ATOM 4497 C C . MET A 1 561 ? 8.977 -20.645 -3.095 1.00 77.62 561 MET A C 1
ATOM 4499 O O . MET A 1 561 ? 9.919 -21.415 -2.908 1.00 77.62 561 MET A O 1
ATOM 4503 N N . VAL A 1 562 ? 9.112 -19.483 -3.741 1.00 77.19 562 VAL A N 1
ATOM 4504 C CA . VAL A 1 562 ? 10.372 -19.056 -4.366 1.00 77.19 562 VAL A CA 1
ATOM 4505 C C . VAL A 1 562 ? 11.355 -18.469 -3.337 1.00 77.19 562 VAL A C 1
ATOM 4507 O O . VAL A 1 562 ? 12.544 -18.778 -3.352 1.00 77.19 562 VAL A O 1
ATOM 4510 N N . ALA A 1 563 ? 10.886 -17.695 -2.356 1.00 73.62 563 ALA A N 1
ATOM 4511 C CA . ALA A 1 563 ? 11.773 -16.942 -1.458 1.00 73.62 563 ALA A CA 1
ATOM 4512 C C . ALA A 1 563 ? 12.620 -17.805 -0.499 1.00 73.62 563 ALA A C 1
ATOM 4514 O O . ALA A 1 563 ? 12.034 -18.522 0.297 1.00 73.62 563 ALA A O 1
ATOM 4515 N N . PRO A 1 564 ? 13.960 -17.714 -0.454 1.00 66.50 564 PRO A N 1
ATOM 4516 C CA . PRO A 1 564 ? 14.838 -18.599 0.334 1.00 66.50 564 PRO A CA 1
ATOM 4517 C C . PRO A 1 564 ? 14.442 -18.712 1.822 1.00 66.50 564 PRO A C 1
ATOM 4519 O O . PRO A 1 564 ? 14.384 -17.707 2.533 1.00 66.50 564 PRO A O 1
ATOM 4522 N N . LYS A 1 565 ? 14.217 -19.943 2.311 1.00 66.25 565 LYS A N 1
ATOM 4523 C CA . LYS A 1 565 ? 13.980 -20.274 3.734 1.00 66.25 565 LYS A CA 1
ATOM 4524 C C . LYS A 1 565 ? 14.985 -21.327 4.217 1.00 66.25 565 LYS A C 1
ATOM 4526 O O . LYS A 1 565 ? 15.282 -22.268 3.482 1.00 66.25 565 LYS A O 1
ATOM 4531 N N . LYS A 1 566 ? 15.484 -21.182 5.453 1.00 54.31 566 LYS A N 1
ATOM 4532 C CA . LYS A 1 566 ? 16.316 -22.198 6.127 1.00 54.31 566 LYS A CA 1
ATOM 4533 C C . LYS A 1 566 ? 15.453 -23.432 6.448 1.00 54.31 566 LYS A C 1
ATOM 4535 O O . LYS A 1 566 ? 14.315 -23.264 6.872 1.00 54.31 566 LYS A O 1
ATOM 4540 N N . GLY A 1 567 ? 15.979 -24.641 6.232 1.00 56.44 567 GLY A N 1
ATOM 4541 C CA . GLY A 1 567 ? 15.285 -25.903 6.552 1.00 56.44 567 GLY A CA 1
ATOM 4542 C C . GLY A 1 567 ? 14.311 -26.426 5.484 1.00 56.44 567 GLY A C 1
ATOM 4543 O O . GLY A 1 567 ? 13.359 -27.126 5.814 1.00 56.44 567 GLY A O 1
ATOM 4544 N N . ARG A 1 568 ? 14.499 -26.078 4.204 1.00 62.31 568 ARG A N 1
ATOM 4545 C CA . ARG A 1 568 ? 13.646 -26.573 3.110 1.00 62.31 568 ARG A CA 1
ATOM 4546 C C . ARG A 1 568 ? 13.891 -28.042 2.771 1.00 62.31 568 ARG A C 1
ATOM 4548 O O . ARG A 1 568 ? 15.021 -28.516 2.782 1.00 62.31 568 ARG A O 1
ATOM 4555 N N . ILE A 1 569 ? 12.816 -28.707 2.351 1.00 61.47 569 ILE A N 1
ATOM 4556 C CA . ILE A 1 569 ? 12.837 -30.037 1.735 1.00 61.47 569 ILE A CA 1
ATOM 4557 C C . ILE A 1 569 ? 13.747 -30.004 0.492 1.00 61.47 569 ILE A C 1
ATOM 4559 O O . ILE A 1 569 ? 13.614 -29.111 -0.349 1.00 61.47 569 ILE A O 1
ATOM 4563 N N . ILE A 1 570 ? 14.632 -30.999 0.366 1.00 62.72 570 ILE A N 1
ATOM 4564 C CA . ILE A 1 570 ? 15.674 -31.136 -0.676 1.00 62.72 570 ILE A CA 1
ATOM 4565 C C . ILE A 1 570 ? 15.119 -30.929 -2.098 1.00 62.72 570 ILE A C 1
ATOM 4567 O O . ILE A 1 570 ? 15.758 -30.320 -2.953 1.00 62.72 570 ILE A O 1
ATOM 4571 N N . GLU A 1 571 ? 13.903 -31.406 -2.351 1.00 61.88 571 GLU A N 1
ATOM 4572 C CA . GLU A 1 571 ? 13.232 -31.327 -3.650 1.00 61.88 571 GLU A CA 1
ATOM 4573 C C . GLU A 1 571 ? 12.913 -29.881 -4.081 1.00 61.88 571 GLU A C 1
ATOM 4575 O O . GLU A 1 571 ? 13.092 -29.521 -5.244 1.00 61.88 571 GLU A O 1
ATOM 4580 N N . THR A 1 572 ? 12.522 -29.020 -3.135 1.00 64.50 572 THR A N 1
ATOM 4581 C CA . THR A 1 572 ? 12.252 -27.597 -3.396 1.00 64.50 572 THR A CA 1
ATOM 4582 C C . THR A 1 572 ? 13.546 -26.834 -3.671 1.00 64.50 572 THR A C 1
ATOM 4584 O O . THR A 1 572 ? 13.561 -25.946 -4.520 1.00 64.50 572 THR A O 1
ATOM 4587 N N . SER A 1 573 ? 14.644 -27.196 -3.002 1.00 68.50 573 SER A N 1
ATOM 4588 C CA . SER A 1 573 ? 15.966 -26.604 -3.248 1.00 68.50 573 SER A CA 1
ATOM 4589 C C . SER A 1 573 ? 16.468 -26.903 -4.663 1.00 68.50 573 SER A C 1
ATOM 4591 O O . SER A 1 573 ? 16.906 -25.987 -5.350 1.00 68.50 573 SER A O 1
ATOM 4593 N N . LYS A 1 574 ? 16.285 -28.137 -5.157 1.00 72.62 574 LYS A N 1
ATOM 4594 C CA . LYS A 1 574 ? 16.628 -28.506 -6.544 1.00 72.62 574 LYS A CA 1
ATOM 4595 C C . LYS A 1 574 ? 15.837 -27.712 -7.587 1.00 72.62 574 LYS A C 1
ATOM 4597 O O . LYS A 1 574 ? 16.361 -27.372 -8.643 1.00 72.62 574 LYS A O 1
ATOM 4602 N N . ILE A 1 575 ? 14.559 -27.435 -7.324 1.00 72.56 575 ILE A N 1
ATOM 4603 C CA . ILE A 1 575 ? 13.726 -26.631 -8.231 1.00 72.56 575 ILE A CA 1
ATOM 4604 C C . ILE A 1 575 ? 14.168 -25.173 -8.211 1.00 72.56 575 ILE A C 1
ATOM 4606 O O . ILE A 1 575 ? 14.257 -24.565 -9.269 1.00 72.56 575 ILE A O 1
ATOM 4610 N N . LEU A 1 576 ? 14.505 -24.628 -7.042 1.00 73.62 576 LEU A N 1
ATOM 4611 C CA . LEU A 1 576 ? 15.058 -23.279 -6.942 1.00 73.62 576 LEU A CA 1
ATOM 4612 C C . LEU A 1 576 ? 16.363 -23.150 -7.715 1.00 73.62 576 LEU A C 1
ATOM 4614 O O . LEU A 1 576 ? 16.472 -22.228 -8.509 1.00 73.62 576 LEU A O 1
ATOM 4618 N N . GLU A 1 577 ? 17.284 -24.105 -7.563 1.00 76.00 577 GLU A N 1
ATOM 4619 C CA . GLU A 1 577 ? 18.522 -24.155 -8.346 1.00 76.00 577 GLU A CA 1
ATOM 4620 C C . GLU A 1 577 ? 18.236 -24.149 -9.852 1.00 76.00 577 GLU A C 1
ATOM 4622 O O . GLU A 1 577 ? 18.855 -23.387 -10.597 1.00 76.00 577 GLU A O 1
ATOM 4627 N N . LYS A 1 578 ? 17.241 -24.930 -10.300 1.00 75.88 578 LYS A N 1
ATOM 4628 C CA . LYS A 1 578 ? 16.783 -24.918 -11.696 1.00 75.88 578 LYS A CA 1
ATOM 4629 C C . LYS A 1 578 ? 16.204 -23.565 -12.115 1.00 75.88 578 LYS A C 1
ATOM 4631 O O . LYS A 1 578 ? 16.518 -23.122 -13.211 1.00 75.88 578 LYS A O 1
ATOM 4636 N N . LEU A 1 579 ? 15.402 -22.910 -11.272 1.00 77.94 579 LEU A N 1
ATOM 4637 C CA . LEU A 1 579 ? 14.820 -21.593 -11.555 1.00 77.94 579 LEU A CA 1
ATOM 4638 C C . LEU A 1 579 ? 15.890 -20.500 -11.669 1.00 77.94 579 LEU A C 1
ATOM 4640 O O . LEU A 1 579 ? 15.763 -19.647 -12.542 1.00 77.94 579 LEU A O 1
ATOM 4644 N N . THR A 1 580 ? 16.941 -20.539 -10.839 1.00 77.31 580 THR A N 1
ATOM 4645 C CA . THR A 1 580 ? 18.101 -19.631 -10.950 1.00 77.31 580 THR A CA 1
ATOM 4646 C C . THR A 1 580 ? 18.907 -19.850 -12.215 1.00 77.31 580 THR A C 1
ATOM 4648 O O . THR A 1 580 ? 19.443 -18.902 -12.778 1.00 77.31 580 THR A O 1
ATOM 4651 N N . ASN A 1 581 ? 19.023 -21.104 -12.651 1.00 78.06 581 ASN A N 1
ATOM 4652 C CA . ASN A 1 581 ? 19.789 -21.451 -13.844 1.00 78.06 581 ASN A CA 1
ATOM 4653 C C . ASN A 1 581 ? 19.036 -21.158 -15.145 1.00 78.06 581 ASN A C 1
ATOM 4655 O O . ASN A 1 581 ? 19.642 -21.206 -16.214 1.00 78.06 581 ASN A O 1
ATOM 4659 N N . TYR A 1 582 ? 17.739 -20.876 -15.060 1.00 78.50 582 TYR A N 1
ATOM 4660 C CA . TYR A 1 582 ? 16.889 -20.608 -16.204 1.00 78.50 582 TYR A CA 1
ATOM 4661 C C . TYR A 1 582 ? 16.893 -19.116 -16.551 1.00 78.50 582 TYR A C 1
ATOM 4663 O O . TYR A 1 582 ? 16.750 -18.270 -15.671 1.00 78.50 582 TYR A O 1
ATOM 4671 N N . GLU A 1 583 ? 17.037 -18.788 -17.834 1.00 79.06 583 GLU A N 1
ATOM 4672 C CA . GLU A 1 583 ? 16.941 -17.408 -18.312 1.00 79.06 583 GLU A CA 1
ATOM 4673 C C . GLU A 1 583 ? 15.474 -17.050 -18.572 1.00 79.06 583 GLU A C 1
ATOM 4675 O O . GLU A 1 583 ? 14.822 -17.595 -19.472 1.00 79.06 583 GLU A O 1
ATOM 4680 N N . TRP A 1 584 ? 14.949 -16.137 -17.755 1.00 87.19 584 TRP A N 1
ATOM 4681 C CA . TRP A 1 584 ? 13.589 -15.627 -17.879 1.00 87.19 584 TRP A CA 1
ATOM 4682 C C . TRP A 1 584 ? 13.574 -14.378 -18.755 1.00 87.19 584 TRP A C 1
ATOM 4684 O O . TRP A 1 584 ? 14.246 -13.388 -18.459 1.00 87.19 584 TRP A O 1
ATOM 4694 N N . GLY A 1 585 ? 12.776 -14.407 -19.823 1.00 87.31 585 GLY A N 1
ATOM 4695 C CA . GLY A 1 585 ? 12.530 -13.217 -20.637 1.00 87.31 585 GLY A CA 1
ATOM 4696 C C . GLY A 1 585 ? 11.575 -12.250 -19.940 1.00 87.31 585 GLY A C 1
ATOM 4697 O O . GLY A 1 585 ? 11.767 -11.040 -20.005 1.00 87.31 585 GLY A O 1
ATOM 4698 N N . LEU A 1 586 ? 10.580 -12.781 -19.223 1.00 90.44 586 LEU A N 1
ATOM 4699 C CA . LEU A 1 586 ? 9.570 -11.992 -18.522 1.00 90.44 586 LEU A CA 1
ATOM 4700 C C . LEU A 1 586 ? 9.282 -12.568 -17.132 1.00 90.44 586 LEU A C 1
ATOM 4702 O O . LEU A 1 586 ? 8.961 -13.749 -17.000 1.00 90.44 586 LEU A O 1
ATOM 4706 N N . ILE A 1 587 ? 9.322 -11.726 -16.102 1.00 92.44 587 ILE A N 1
ATOM 4707 C CA . ILE A 1 587 ? 8.711 -12.015 -14.802 1.00 92.44 587 ILE A CA 1
ATOM 4708 C C . ILE A 1 587 ? 7.427 -11.195 -14.678 1.00 92.44 587 ILE A C 1
ATOM 4710 O O . ILE A 1 587 ? 7.473 -9.966 -14.695 1.00 92.44 587 ILE A O 1
ATOM 4714 N N . LEU A 1 588 ? 6.298 -11.882 -14.514 1.00 94.00 588 LEU A N 1
ATOM 4715 C CA . LEU A 1 588 ? 5.010 -11.298 -14.159 1.00 94.00 588 LEU A CA 1
ATOM 4716 C C . LEU A 1 588 ? 4.829 -11.357 -12.644 1.00 94.00 588 LEU A C 1
ATOM 4718 O O . LEU A 1 588 ? 4.874 -12.427 -12.036 1.00 94.00 588 LEU A O 1
ATOM 4722 N N . LEU A 1 589 ? 4.611 -10.200 -12.037 1.00 91.44 589 LEU A N 1
ATOM 4723 C CA . LEU A 1 589 ? 4.427 -10.049 -10.603 1.00 91.44 589 LEU A CA 1
ATOM 4724 C C . LEU A 1 589 ? 2.987 -9.616 -10.352 1.00 91.44 589 LEU A C 1
ATOM 4726 O O . LEU A 1 589 ? 2.613 -8.495 -10.693 1.00 91.44 589 LEU A O 1
ATOM 4730 N N . ASP A 1 590 ? 2.182 -10.504 -9.780 1.00 89.81 590 ASP A N 1
ATOM 4731 C CA . ASP A 1 590 ? 0.792 -10.203 -9.451 1.00 89.81 590 ASP A CA 1
ATOM 4732 C C . ASP A 1 590 ? 0.684 -9.555 -8.064 1.00 89.81 590 ASP A C 1
ATOM 4734 O O . ASP A 1 590 ? 1.432 -9.911 -7.146 1.00 89.81 590 ASP A O 1
ATOM 4738 N N . GLU A 1 591 ? -0.234 -8.595 -7.942 1.00 83.25 591 GLU A N 1
ATOM 4739 C CA . GLU A 1 591 ? -0.476 -7.736 -6.775 1.00 83.25 591 GLU A CA 1
ATOM 4740 C C . GLU A 1 591 ? 0.819 -7.257 -6.092 1.00 83.25 591 GLU A C 1
ATOM 4742 O O . GLU A 1 591 ? 1.036 -7.442 -4.897 1.00 83.25 591 GLU A O 1
ATOM 4747 N N . VAL A 1 592 ? 1.706 -6.615 -6.860 1.00 81.44 592 VAL A N 1
ATOM 4748 C CA . VAL A 1 592 ? 3.068 -6.227 -6.424 1.00 81.44 592 VAL A CA 1
ATOM 4749 C C . VAL A 1 592 ? 3.112 -5.488 -5.083 1.00 81.44 592 VAL A C 1
ATOM 4751 O O . VAL A 1 592 ? 4.064 -5.628 -4.313 1.00 81.44 592 VAL A O 1
ATOM 4754 N N . HIS A 1 593 ? 2.072 -4.717 -4.772 1.00 75.88 593 HIS A N 1
ATOM 4755 C CA . HIS A 1 593 ? 1.989 -3.938 -3.544 1.00 75.88 593 HIS A CA 1
ATOM 4756 C C . HIS A 1 593 ? 1.887 -4.799 -2.265 1.00 75.88 593 HIS A C 1
ATOM 4758 O O . HIS A 1 593 ? 2.280 -4.326 -1.199 1.00 75.88 593 HIS A O 1
ATOM 4764 N N . THR A 1 594 ? 1.388 -6.041 -2.334 1.00 70.19 594 THR A N 1
ATOM 4765 C CA . THR A 1 594 ? 1.251 -6.929 -1.161 1.00 70.19 594 THR A CA 1
ATOM 4766 C C . THR A 1 594 ? 2.534 -7.685 -0.829 1.00 70.19 594 THR A C 1
ATOM 4768 O O . THR A 1 594 ? 2.643 -8.276 0.248 1.00 70.19 594 THR A O 1
ATOM 4771 N N . ALA A 1 595 ? 3.499 -7.735 -1.750 1.00 61.53 595 ALA A N 1
ATOM 4772 C CA . ALA A 1 595 ? 4.698 -8.531 -1.562 1.00 61.53 595 ALA A CA 1
ATOM 4773 C C . ALA A 1 595 ? 5.572 -7.935 -0.432 1.00 61.53 595 ALA A C 1
ATOM 4775 O O . ALA A 1 595 ? 5.941 -6.756 -0.483 1.00 61.53 595 ALA A O 1
ATOM 4776 N N . PRO A 1 596 ? 5.966 -8.724 0.592 1.00 60.03 596 PRO A N 1
ATOM 4777 C CA . PRO A 1 596 ? 6.805 -8.219 1.673 1.00 60.03 596 PRO A CA 1
ATOM 4778 C C . PRO A 1 596 ? 8.148 -7.741 1.119 1.00 60.03 596 PRO A C 1
ATOM 4780 O O . PRO A 1 596 ? 8.856 -8.525 0.480 1.00 60.03 596 PRO A O 1
ATOM 4783 N N . ALA A 1 597 ? 8.539 -6.495 1.414 1.00 64.88 597 ALA A N 1
ATOM 4784 C CA . ALA A 1 597 ? 9.724 -5.859 0.821 1.00 64.88 597 ALA A CA 1
ATOM 4785 C C . ALA A 1 597 ? 10.989 -6.739 0.909 1.00 64.88 597 ALA A C 1
ATOM 4787 O O . ALA A 1 597 ? 11.711 -6.895 -0.069 1.00 64.88 597 ALA A O 1
ATOM 4788 N N . LYS A 1 598 ? 11.222 -7.411 2.047 1.00 73.19 598 LYS A N 1
ATOM 4789 C CA . LYS A 1 598 ? 12.387 -8.298 2.242 1.00 73.19 598 LYS A CA 1
ATOM 4790 C C . LYS A 1 598 ? 12.320 -9.592 1.419 1.00 73.19 598 LYS A C 1
ATOM 4792 O O . LYS A 1 598 ? 13.345 -10.063 0.938 1.00 73.19 598 LYS A O 1
ATOM 4797 N N . THR A 1 599 ? 11.141 -10.197 1.298 1.00 73.31 599 THR A N 1
ATOM 4798 C CA . THR A 1 599 ? 10.925 -11.448 0.547 1.00 73.31 599 THR A CA 1
ATOM 4799 C C . THR A 1 599 ? 11.068 -11.191 -0.946 1.00 73.31 599 THR A C 1
ATOM 4801 O O . THR A 1 599 ? 11.747 -11.934 -1.647 1.00 73.31 599 THR A O 1
ATOM 4804 N N . PHE A 1 600 ? 10.472 -10.094 -1.398 1.00 77.12 600 PHE A N 1
ATOM 4805 C CA . PHE A 1 600 ? 10.461 -9.666 -2.784 1.00 77.12 600 PHE A CA 1
ATOM 4806 C C . PHE A 1 600 ? 11.863 -9.306 -3.291 1.00 77.12 600 PHE A C 1
ATOM 4808 O O . PHE A 1 600 ? 12.300 -9.857 -4.299 1.00 77.12 600 PHE A O 1
ATOM 4815 N N . ARG A 1 601 ? 12.620 -8.500 -2.526 1.00 78.38 601 ARG A N 1
ATOM 4816 C CA . ARG A 1 601 ? 14.032 -8.187 -2.820 1.00 78.38 601 ARG A CA 1
ATOM 4817 C C . ARG A 1 601 ? 14.868 -9.452 -3.002 1.00 78.38 601 ARG A C 1
ATOM 4819 O O . ARG A 1 601 ? 15.541 -9.603 -4.012 1.00 78.38 601 ARG A O 1
ATOM 4826 N N . LYS A 1 602 ? 14.743 -10.418 -2.084 1.00 79.00 602 LYS A N 1
ATOM 4827 C CA . LYS A 1 602 ? 15.468 -11.696 -2.172 1.00 79.00 602 LYS A CA 1
ATOM 4828 C C . LYS A 1 602 ? 15.152 -12.471 -3.450 1.00 79.00 602 LYS A C 1
ATOM 4830 O O . LYS A 1 602 ? 16.068 -13.038 -4.031 1.00 79.00 602 LYS A O 1
ATOM 4835 N N . ILE A 1 603 ? 13.888 -12.521 -3.876 1.00 81.06 603 ILE A N 1
ATOM 4836 C CA . ILE A 1 603 ? 13.503 -13.234 -5.105 1.00 81.06 603 ILE A CA 1
ATOM 4837 C C . ILE A 1 603 ? 14.145 -12.570 -6.325 1.00 81.06 603 ILE A C 1
ATOM 4839 O O . ILE A 1 603 ? 14.766 -13.263 -7.126 1.00 81.06 603 ILE A O 1
ATOM 4843 N N . LEU A 1 604 ? 14.044 -11.244 -6.436 1.00 79.88 604 LEU A N 1
ATOM 4844 C CA . LEU A 1 604 ? 14.585 -10.496 -7.574 1.00 79.88 604 LEU A CA 1
ATOM 4845 C C . LEU A 1 604 ? 16.120 -10.490 -7.618 1.00 79.88 604 LEU A C 1
ATOM 4847 O O . LEU A 1 604 ? 16.695 -10.432 -8.699 1.00 79.88 604 LEU A O 1
ATOM 4851 N N . SER A 1 605 ? 16.796 -10.587 -6.468 1.00 79.31 605 SER A N 1
ATOM 4852 C CA . SER A 1 605 ? 18.253 -10.774 -6.427 1.00 79.31 605 SER A CA 1
ATOM 4853 C C . SER A 1 605 ? 18.682 -12.169 -6.879 1.00 79.31 605 SER A C 1
ATOM 4855 O O . SER A 1 605 ? 19.804 -12.330 -7.349 1.00 79.31 605 SER A O 1
ATOM 4857 N N . ILE A 1 606 ? 17.823 -13.178 -6.713 1.00 78.44 606 ILE A N 1
ATOM 4858 C CA . ILE A 1 606 ? 18.132 -14.581 -7.010 1.00 78.44 606 ILE A CA 1
ATOM 4859 C C . ILE A 1 606 ? 17.810 -14.910 -8.464 1.00 78.44 606 ILE A C 1
ATOM 4861 O O . ILE A 1 606 ? 18.649 -15.479 -9.150 1.00 78.44 606 ILE A O 1
ATOM 4865 N N . VAL A 1 607 ? 16.619 -14.555 -8.944 1.00 82.50 607 VAL A N 1
ATOM 4866 C CA . VAL A 1 607 ? 16.156 -14.926 -10.285 1.00 82.50 607 VAL A CA 1
ATOM 4867 C C . VAL A 1 607 ? 16.540 -13.830 -11.287 1.00 82.50 607 VAL A C 1
ATOM 4869 O O . VAL A 1 607 ? 15.952 -12.747 -11.236 1.00 82.50 607 VAL A O 1
ATOM 4872 N N . PRO A 1 608 ? 17.504 -14.072 -12.196 1.00 80.00 608 PRO A N 1
ATOM 4873 C CA . PRO A 1 608 ? 17.814 -13.120 -13.251 1.00 80.00 608 PRO A CA 1
ATOM 4874 C C . PRO A 1 608 ? 16.687 -13.112 -14.290 1.00 80.00 608 PRO A C 1
ATOM 4876 O O . PRO A 1 608 ? 16.212 -14.166 -14.718 1.00 80.00 608 PRO A O 1
ATOM 4879 N N . ALA A 1 609 ? 16.267 -11.920 -14.701 1.00 85.62 609 ALA A N 1
ATOM 4880 C CA . ALA A 1 609 ? 15.265 -11.751 -15.742 1.00 85.62 609 ALA A CA 1
ATOM 4881 C C . ALA A 1 609 ? 15.523 -10.492 -16.555 1.00 85.62 609 ALA A C 1
ATOM 4883 O O . ALA A 1 609 ? 15.981 -9.489 -16.008 1.00 85.62 609 ALA A O 1
ATOM 4884 N N . GLN A 1 610 ? 15.188 -10.568 -17.841 1.00 86.38 610 GLN A N 1
ATOM 4885 C CA . GLN A 1 610 ? 15.331 -9.456 -18.776 1.00 86.38 610 GLN A CA 1
ATOM 4886 C C . GLN A 1 610 ? 14.315 -8.351 -18.478 1.00 86.38 610 GLN A C 1
ATOM 4888 O O . GLN A 1 610 ? 14.690 -7.194 -18.309 1.00 86.38 610 GLN A O 1
ATOM 4893 N N . ILE A 1 611 ? 13.033 -8.717 -18.353 1.00 89.69 611 ILE A N 1
ATOM 4894 C CA . ILE A 1 611 ? 11.946 -7.775 -18.071 1.00 89.69 611 ILE A CA 1
ATOM 4895 C C . ILE A 1 611 ? 11.135 -8.196 -16.858 1.00 89.69 611 ILE A C 1
ATOM 4897 O O . ILE A 1 611 ? 10.832 -9.373 -16.652 1.00 89.69 611 ILE A O 1
ATOM 4901 N N . LYS A 1 612 ? 10.750 -7.197 -16.066 1.00 91.25 612 LYS A N 1
ATOM 4902 C CA . LYS A 1 612 ? 9.874 -7.338 -14.905 1.00 91.25 612 LYS A CA 1
ATOM 4903 C C . LYS A 1 612 ? 8.624 -6.503 -15.140 1.00 91.25 612 LYS A C 1
ATOM 4905 O O . LYS A 1 612 ? 8.713 -5.288 -15.302 1.00 91.25 612 LYS A O 1
ATOM 4910 N N . LEU A 1 613 ? 7.465 -7.150 -15.128 1.00 92.94 613 LEU A N 1
ATOM 4911 C CA . LEU A 1 613 ? 6.173 -6.485 -15.218 1.00 92.94 613 LEU A CA 1
ATOM 4912 C C . LEU A 1 613 ? 5.409 -6.677 -13.912 1.00 92.94 613 LEU A C 1
ATOM 4914 O O . LEU A 1 613 ? 5.096 -7.800 -13.514 1.00 92.94 613 LEU A O 1
ATOM 4918 N N . GLY A 1 614 ? 5.102 -5.563 -13.258 1.00 92.12 614 GLY A N 1
ATOM 4919 C CA . GLY A 1 614 ? 4.239 -5.523 -12.091 1.00 92.12 614 GLY A CA 1
ATOM 4920 C C . GLY A 1 614 ? 2.791 -5.247 -12.460 1.00 92.12 614 GLY A C 1
ATOM 4921 O O . GLY A 1 614 ? 2.515 -4.257 -13.126 1.00 92.12 614 GLY A O 1
ATOM 4922 N N . LEU A 1 615 ? 1.866 -6.077 -11.988 1.00 91.62 615 LEU A N 1
ATOM 4923 C CA . LEU A 1 615 ? 0.428 -5.855 -12.101 1.00 91.62 615 LEU A CA 1
ATOM 4924 C C . LEU A 1 615 ? -0.144 -5.584 -10.710 1.00 91.62 615 LEU A C 1
ATOM 4926 O O . LEU A 1 615 ? 0.130 -6.317 -9.760 1.00 91.62 615 LEU A O 1
ATOM 4930 N N . SER A 1 616 ? -0.922 -4.513 -10.566 1.00 86.94 616 SER A N 1
ATOM 4931 C CA . SER A 1 616 ? -1.520 -4.147 -9.278 1.00 86.94 616 SER A CA 1
ATOM 4932 C C . SER A 1 616 ? -2.855 -3.434 -9.453 1.00 86.94 616 SER A C 1
ATOM 4934 O O . SER A 1 616 ? -3.050 -2.725 -10.437 1.00 86.94 616 SER A O 1
ATOM 4936 N N . ALA A 1 617 ? -3.777 -3.607 -8.499 1.00 79.12 617 ALA A N 1
ATOM 4937 C CA . ALA A 1 617 ? -5.002 -2.799 -8.448 1.00 79.12 617 ALA A CA 1
ATOM 4938 C C . ALA A 1 617 ? -4.740 -1.365 -7.973 1.00 79.12 617 ALA A C 1
ATOM 4940 O O . ALA A 1 617 ? -5.301 -0.414 -8.501 1.00 79.12 617 ALA A O 1
ATOM 4941 N N . THR A 1 618 ? -3.905 -1.239 -6.944 1.00 72.25 618 THR A N 1
ATOM 4942 C CA . THR A 1 618 ? -3.608 0.011 -6.247 1.00 72.25 618 THR A CA 1
ATOM 4943 C C . THR A 1 618 ? -2.122 0.049 -5.910 1.00 72.25 618 THR A C 1
ATOM 4945 O O . THR A 1 618 ? -1.503 -0.993 -5.676 1.00 72.25 618 THR A O 1
ATOM 4948 N N . LEU A 1 619 ? -1.522 1.240 -5.923 1.00 67.50 619 LEU A N 1
ATOM 4949 C CA . LEU A 1 619 ? -0.106 1.423 -5.578 1.00 67.50 619 LEU A CA 1
ATOM 4950 C C . LEU A 1 619 ? 0.132 2.036 -4.202 1.00 67.50 619 LEU A C 1
ATOM 4952 O O . LEU A 1 619 ? 1.264 2.027 -3.738 1.00 67.50 619 LEU A O 1
ATOM 4956 N N . VAL A 1 620 ? -0.909 2.503 -3.518 1.00 62.00 620 VAL A N 1
ATOM 4957 C CA . VAL A 1 620 ? -0.798 3.067 -2.167 1.00 62.00 620 VAL A CA 1
ATOM 4958 C C . VAL A 1 620 ? -0.218 1.999 -1.240 1.00 62.00 620 VAL A C 1
ATOM 4960 O O . VAL A 1 620 ? -0.823 0.937 -1.179 1.00 62.00 620 VAL A O 1
ATOM 4963 N N . ARG A 1 621 ? 0.888 2.244 -0.513 1.00 63.97 621 ARG A N 1
ATOM 4964 C CA . ARG A 1 621 ? 1.408 1.441 0.621 1.00 63.97 621 ARG A CA 1
ATOM 4965 C C . ARG A 1 621 ? 1.298 2.229 1.934 1.00 63.97 621 ARG A C 1
ATOM 4967 O O . ARG A 1 621 ? 1.357 3.439 1.910 1.00 63.97 621 ARG A O 1
ATOM 4974 N N . GLU A 1 622 ? 1.029 1.546 3.051 1.00 56.25 622 GLU A N 1
ATOM 4975 C CA . GLU A 1 622 ? 0.798 2.167 4.378 1.00 56.25 622 GLU A CA 1
ATOM 4976 C C . GLU A 1 622 ? 2.117 2.404 5.110 1.00 56.25 622 GLU A C 1
ATOM 4978 O O . GLU A 1 622 ? 2.153 3.116 6.098 1.00 56.25 622 GLU A O 1
ATOM 4983 N N . ASP A 1 623 ? 3.188 1.774 4.631 1.00 60.22 623 ASP A N 1
ATOM 4984 C CA . ASP A 1 623 ? 4.538 1.891 5.156 1.00 60.22 623 ASP A CA 1
ATOM 4985 C C . ASP A 1 623 ? 5.448 2.736 4.246 1.00 60.22 623 ASP A C 1
ATOM 4987 O O . ASP A 1 623 ? 6.662 2.561 4.311 1.00 60.22 623 ASP A O 1
ATOM 4991 N N . ASP A 1 624 ? 4.870 3.540 3.338 1.00 60.81 624 ASP A N 1
ATOM 4992 C CA . ASP A 1 624 ? 5.507 4.461 2.367 1.00 60.81 624 ASP A CA 1
ATOM 4993 C C . ASP A 1 624 ? 6.669 3.907 1.518 1.00 60.81 624 ASP A C 1
ATOM 4995 O O . ASP A 1 624 ? 7.300 4.597 0.718 1.00 60.81 624 ASP A O 1
ATOM 4999 N N . LYS A 1 625 ? 6.886 2.591 1.553 1.00 64.56 625 LYS A N 1
ATOM 5000 C CA . LYS A 1 625 ? 7.894 1.870 0.758 1.00 64.56 625 LYS A CA 1
ATOM 5001 C C . LYS A 1 625 ? 7.454 1.613 -0.686 1.00 64.56 625 LYS A C 1
ATOM 5003 O O . LYS A 1 625 ? 7.926 0.669 -1.316 1.00 64.56 625 LYS A O 1
ATOM 5008 N N . ILE A 1 626 ? 6.553 2.428 -1.235 1.00 65.00 626 ILE A N 1
ATOM 5009 C CA . ILE A 1 626 ? 6.197 2.382 -2.666 1.00 65.00 626 ILE A CA 1
ATOM 5010 C C . ILE A 1 626 ? 7.414 2.772 -3.503 1.00 65.00 626 ILE A C 1
ATOM 5012 O O . ILE A 1 626 ? 7.672 2.161 -4.535 1.00 65.00 626 ILE A O 1
ATOM 5016 N N . ILE A 1 627 ? 8.200 3.742 -3.025 1.00 68.62 627 ILE A N 1
ATOM 5017 C CA . ILE A 1 627 ? 9.386 4.240 -3.730 1.00 68.62 627 ILE A CA 1
ATOM 5018 C C . ILE A 1 627 ? 10.368 3.087 -3.991 1.00 68.62 627 ILE A C 1
ATOM 5020 O O . ILE A 1 627 ? 10.940 2.999 -5.074 1.00 68.62 627 ILE A O 1
ATOM 5024 N N . ASP A 1 628 ? 10.470 2.130 -3.060 1.00 72.50 628 ASP A N 1
ATOM 5025 C CA . ASP A 1 628 ? 11.282 0.923 -3.230 1.00 72.50 628 ASP A CA 1
ATOM 5026 C C . ASP A 1 628 ? 10.868 0.090 -4.461 1.00 72.50 628 ASP A C 1
ATOM 5028 O O . ASP A 1 628 ? 11.722 -0.509 -5.114 1.00 72.50 628 ASP A O 1
ATOM 5032 N N . LEU A 1 629 ? 9.576 0.050 -4.815 1.00 76.12 629 LEU A N 1
ATOM 5033 C CA . LEU A 1 629 ? 9.076 -0.722 -5.960 1.00 76.12 629 LEU A CA 1
ATOM 5034 C C . LEU A 1 629 ? 9.580 -0.175 -7.297 1.00 76.12 629 LEU A C 1
ATOM 5036 O O . LEU A 1 629 ? 9.871 -0.970 -8.195 1.00 76.12 629 LEU A O 1
ATOM 5040 N N . ASN A 1 630 ? 9.755 1.145 -7.399 1.00 75.31 630 ASN A N 1
ATOM 5041 C CA . ASN A 1 630 ? 10.278 1.785 -8.606 1.00 75.31 630 ASN A CA 1
ATOM 5042 C C . ASN A 1 630 ? 11.699 1.296 -8.930 1.00 75.31 630 ASN A C 1
ATOM 5044 O O . ASN A 1 630 ? 12.031 1.088 -10.094 1.00 75.31 630 ASN A O 1
ATOM 5048 N N . TYR A 1 631 ? 12.523 1.038 -7.908 1.00 74.19 631 TYR A N 1
ATOM 5049 C CA . TYR A 1 631 ? 13.874 0.493 -8.092 1.00 74.19 631 TYR A CA 1
ATOM 5050 C C . TYR A 1 631 ? 13.870 -1.010 -8.387 1.00 74.19 631 TYR A C 1
ATOM 5052 O O . TYR A 1 631 ? 14.717 -1.518 -9.128 1.00 74.19 631 TYR A O 1
ATOM 5060 N N . LEU A 1 632 ? 12.944 -1.748 -7.776 1.00 78.38 632 LEU A N 1
ATOM 5061 C CA . LEU A 1 632 ? 12.938 -3.208 -7.831 1.00 78.38 632 LEU A CA 1
ATOM 5062 C C . LEU A 1 632 ? 12.343 -3.740 -9.135 1.00 78.38 632 LEU A C 1
ATOM 5064 O O . LEU A 1 632 ? 12.944 -4.618 -9.765 1.00 78.38 632 LEU A O 1
ATOM 5068 N N . VAL A 1 633 ? 11.192 -3.199 -9.535 1.00 83.62 633 VAL A N 1
ATOM 5069 C CA . VAL A 1 633 ? 10.467 -3.595 -10.749 1.00 83.62 633 VAL A CA 1
ATOM 5070 C C . VAL A 1 633 ? 10.735 -2.610 -11.874 1.00 83.62 633 VAL A C 1
ATOM 5072 O O . VAL A 1 633 ? 11.127 -3.024 -12.955 1.00 83.62 633 VAL A O 1
ATOM 5075 N N . GLY A 1 634 ? 10.545 -1.321 -11.610 1.00 80.50 634 GLY A N 1
ATOM 5076 C CA . GLY A 1 634 ? 10.605 -0.258 -12.606 1.00 80.50 634 GLY A CA 1
ATOM 5077 C C . GLY A 1 634 ? 9.522 0.794 -12.346 1.00 80.50 634 GLY A C 1
ATOM 5078 O O . GLY A 1 634 ? 8.701 0.616 -11.443 1.00 80.50 634 GLY A O 1
ATOM 5079 N N . PRO A 1 635 ? 9.503 1.889 -13.118 1.00 80.25 635 PRO A N 1
ATOM 5080 C CA . PRO A 1 635 ? 8.542 2.971 -12.934 1.00 80.25 635 PRO A CA 1
ATOM 5081 C C . PRO A 1 635 ? 7.107 2.536 -13.255 1.00 80.25 635 PRO A C 1
ATOM 5083 O O . PRO A 1 635 ? 6.867 1.532 -13.933 1.00 80.25 635 PRO A O 1
ATOM 5086 N N . LYS A 1 636 ? 6.139 3.334 -12.802 1.00 82.38 636 LYS A N 1
ATOM 5087 C CA . LYS A 1 636 ? 4.732 3.211 -13.195 1.00 82.38 636 LYS A CA 1
ATOM 5088 C C . LYS A 1 636 ? 4.590 3.550 -14.685 1.00 82.38 636 LYS A C 1
ATOM 5090 O O . LYS A 1 636 ? 4.817 4.686 -15.080 1.00 82.38 636 LYS A O 1
ATOM 5095 N N . LEU A 1 637 ? 4.240 2.559 -15.505 1.00 83.31 637 LEU A N 1
ATOM 5096 C CA . LEU A 1 637 ? 4.093 2.700 -16.960 1.00 83.31 637 LEU A CA 1
ATOM 5097 C C . LEU A 1 637 ? 2.702 3.199 -17.340 1.00 83.31 637 LEU A C 1
ATOM 5099 O O . LEU A 1 637 ? 2.551 4.020 -18.240 1.00 83.31 637 LEU A O 1
ATOM 5103 N N . TYR A 1 638 ? 1.678 2.674 -16.672 1.00 84.44 638 TYR A N 1
ATOM 5104 C CA . TYR A 1 638 ? 0.289 2.990 -16.968 1.00 84.44 638 TYR A CA 1
ATOM 5105 C C . TYR A 1 638 ? -0.566 2.891 -15.713 1.00 84.44 638 TYR A C 1
ATOM 5107 O O . TYR A 1 638 ? -0.371 1.997 -14.889 1.00 84.44 638 TYR A O 1
ATOM 5115 N N . GLU A 1 639 ? -1.536 3.789 -15.601 1.00 83.50 639 GLU A N 1
ATOM 5116 C CA . GLU A 1 639 ? -2.553 3.781 -14.562 1.00 83.50 639 GLU A CA 1
ATOM 5117 C C . GLU A 1 639 ? -3.899 4.096 -15.202 1.00 83.50 639 GLU A C 1
ATOM 5119 O O . GLU A 1 639 ? -4.101 5.194 -15.718 1.00 83.50 639 GLU A O 1
ATOM 5124 N N . ALA A 1 640 ? -4.814 3.128 -15.184 1.00 82.00 640 ALA A N 1
ATOM 5125 C CA . ALA A 1 640 ? -6.135 3.342 -15.755 1.00 82.00 640 ALA A CA 1
ATOM 5126 C C . ALA A 1 640 ? -6.964 4.312 -14.907 1.00 82.00 640 ALA A C 1
ATOM 5128 O O . ALA A 1 640 ? -7.020 4.206 -13.677 1.00 82.00 640 ALA A O 1
ATOM 5129 N N . ASN A 1 641 ? -7.683 5.213 -15.577 1.00 77.00 641 ASN A N 1
ATOM 5130 C CA . ASN A 1 641 ? -8.688 6.036 -14.928 1.00 77.00 641 ASN A CA 1
ATOM 5131 C C . ASN A 1 641 ? -9.971 5.227 -14.704 1.00 77.00 641 ASN A C 1
ATOM 5133 O O . ASN A 1 641 ? -10.703 4.895 -15.635 1.00 77.00 641 ASN A O 1
ATOM 5137 N N . TRP A 1 642 ? -10.257 4.905 -13.449 1.00 74.56 642 TRP A N 1
ATOM 5138 C CA . TRP A 1 642 ? -11.423 4.108 -13.085 1.00 74.56 642 TRP A CA 1
ATOM 5139 C C . TRP A 1 642 ? -12.759 4.822 -13.403 1.00 74.56 642 TRP A C 1
ATOM 5141 O O . TRP A 1 642 ? -13.702 4.134 -13.787 1.00 74.56 642 TRP A O 1
ATOM 5151 N N . MET A 1 643 ? -12.836 6.165 -13.344 1.00 72.00 643 MET A N 1
ATOM 5152 C CA . MET A 1 643 ? -14.047 6.923 -13.720 1.00 72.00 643 MET A CA 1
ATOM 5153 C C . MET A 1 643 ? -14.371 6.759 -15.208 1.00 72.00 643 MET A C 1
ATOM 5155 O O . MET A 1 643 ? -15.521 6.548 -15.584 1.00 72.00 643 MET A O 1
ATOM 5159 N N . GLU A 1 644 ? -13.353 6.813 -16.068 1.00 77.25 644 GLU A N 1
ATOM 5160 C CA . GLU A 1 644 ? -13.516 6.578 -17.506 1.00 77.25 644 GLU A CA 1
ATOM 5161 C C . GLU A 1 644 ? -13.932 5.138 -17.783 1.00 77.25 644 GLU A C 1
ATOM 5163 O O . GLU A 1 644 ? -14.851 4.908 -18.563 1.00 77.25 644 GLU A O 1
ATOM 5168 N N . LEU A 1 645 ? -13.320 4.163 -17.104 1.00 79.50 645 LEU A N 1
ATOM 5169 C CA . LEU A 1 645 ? -13.711 2.759 -17.235 1.00 79.50 645 LEU A CA 1
ATOM 5170 C C . LEU A 1 645 ? -15.160 2.510 -16.804 1.00 79.50 645 LEU A C 1
ATOM 5172 O O . LEU A 1 645 ? -15.837 1.667 -17.393 1.00 79.50 645 LEU A O 1
ATOM 5176 N N . GLN A 1 646 ? -15.637 3.239 -15.798 1.00 77.81 646 GLN A N 1
ATOM 5177 C CA . GLN A 1 646 ? -17.025 3.194 -15.362 1.00 77.81 646 GLN A CA 1
ATOM 5178 C C . GLN A 1 646 ? -17.960 3.846 -16.392 1.00 77.81 646 GLN A C 1
ATOM 5180 O O . GLN A 1 646 ? -18.962 3.247 -16.772 1.00 77.81 646 GLN A O 1
ATOM 5185 N N . ASN A 1 647 ? -17.611 5.033 -16.898 1.00 77.44 647 ASN A N 1
ATOM 5186 C CA . ASN A 1 647 ? -18.405 5.759 -17.896 1.00 77.44 647 ASN A CA 1
ATOM 5187 C C . ASN A 1 647 ? -18.482 5.025 -19.244 1.00 77.44 647 ASN A C 1
ATOM 5189 O O . ASN A 1 647 ? -19.507 5.073 -19.915 1.00 77.44 647 ASN A O 1
ATOM 5193 N N . LEU A 1 648 ? -17.417 4.313 -19.623 1.00 79.12 648 LEU A N 1
ATOM 5194 C CA . LEU A 1 648 ? -17.375 3.453 -20.810 1.00 79.12 648 LEU A CA 1
ATOM 5195 C C . LEU A 1 648 ? -18.107 2.117 -20.607 1.00 79.12 648 LEU A C 1
ATOM 5197 O O . LEU A 1 648 ? -18.176 1.314 -21.536 1.00 79.12 648 LEU A O 1
ATOM 5201 N N . GLY A 1 649 ? -18.627 1.849 -19.405 1.00 75.56 649 GLY A N 1
ATOM 5202 C CA . GLY A 1 649 ? -19.340 0.613 -19.101 1.00 75.56 649 GLY A CA 1
ATOM 5203 C C . GLY A 1 649 ? -18.438 -0.621 -19.108 1.00 75.56 649 GLY A C 1
ATOM 5204 O O . GLY A 1 649 ? -18.902 -1.709 -19.429 1.00 75.56 649 GLY A O 1
ATOM 5205 N N . PHE A 1 650 ? -17.150 -0.478 -18.775 1.00 77.12 650 PHE A N 1
ATOM 5206 C CA . PHE A 1 650 ? -16.235 -1.606 -18.544 1.00 77.12 650 PHE A CA 1
ATOM 5207 C C . PHE A 1 650 ? -16.202 -2.062 -17.081 1.00 77.12 650 PHE A C 1
ATOM 5209 O O . PHE A 1 650 ? -15.778 -3.192 -16.807 1.00 77.12 650 PHE A O 1
ATOM 5216 N N . ILE A 1 651 ? -16.646 -1.196 -16.166 1.00 76.25 651 ILE A N 1
ATOM 5217 C CA . ILE A 1 651 ? -16.759 -1.417 -14.722 1.00 76.25 651 ILE A CA 1
ATOM 5218 C C . ILE A 1 651 ? -18.145 -0.934 -14.266 1.00 76.25 651 ILE A C 1
ATOM 5220 O O . ILE A 1 651 ? -18.646 0.066 -14.774 1.00 76.25 651 ILE A O 1
ATOM 5224 N N . ALA A 1 652 ? -18.771 -1.642 -13.324 1.00 73.69 652 ALA A N 1
ATOM 5225 C CA . ALA A 1 652 ? -20.055 -1.243 -12.748 1.00 73.69 652 ALA A CA 1
ATOM 5226 C C . ALA A 1 652 ? -19.920 0.018 -11.874 1.00 73.69 652 ALA A C 1
ATOM 5228 O O . ALA A 1 652 ? -18.923 0.179 -11.163 1.00 73.69 652 ALA A O 1
ATOM 5229 N N . LYS A 1 653 ? -20.938 0.888 -11.880 1.00 78.12 653 LYS A N 1
ATOM 5230 C CA . LYS A 1 653 ? -20.975 2.076 -11.015 1.00 78.12 653 LYS A CA 1
ATOM 5231 C C . LYS A 1 653 ? -21.198 1.649 -9.572 1.00 78.12 653 LYS A C 1
ATOM 5233 O O . LYS A 1 653 ? -22.208 1.018 -9.271 1.00 78.12 653 LYS A O 1
ATOM 5238 N N . VAL A 1 654 ? -20.252 1.973 -8.691 1.00 80.75 654 VAL A N 1
ATOM 5239 C CA . VAL A 1 654 ? -20.350 1.623 -7.270 1.00 80.75 654 VAL A CA 1
ATOM 5240 C C . VAL A 1 654 ? -20.851 2.811 -6.465 1.00 80.75 654 VAL A C 1
ATOM 5242 O O . VAL A 1 654 ? -20.209 3.858 -6.425 1.00 80.75 654 VAL A O 1
ATOM 5245 N N . HIS A 1 655 ? -21.971 2.619 -5.781 1.00 85.44 655 HIS A N 1
ATOM 5246 C CA . HIS A 1 655 ? -22.498 3.556 -4.803 1.00 85.44 655 HIS A CA 1
ATOM 5247 C C . HIS A 1 655 ? -22.015 3.158 -3.410 1.00 85.44 655 HIS A C 1
ATOM 5249 O O . HIS A 1 655 ? -22.424 2.121 -2.882 1.00 85.44 655 HIS A O 1
ATOM 5255 N N . CYS A 1 656 ? -21.140 3.973 -2.825 1.00 87.56 656 CYS A N 1
ATOM 5256 C CA . CYS A 1 656 ? -20.684 3.796 -1.454 1.00 87.56 656 CYS A CA 1
ATOM 5257 C C . CYS A 1 656 ? -21.615 4.568 -0.516 1.00 87.56 656 CYS A C 1
ATOM 5259 O O . CYS A 1 656 ? -21.858 5.757 -0.718 1.00 87.56 656 CYS A O 1
ATOM 5261 N N . ALA A 1 657 ? -22.128 3.902 0.512 1.00 90.06 657 ALA A N 1
ATOM 5262 C CA . ALA A 1 657 ? -22.954 4.521 1.535 1.00 90.06 657 ALA A CA 1
ATOM 5263 C C . ALA A 1 657 ? -22.472 4.125 2.931 1.00 90.06 657 ALA A C 1
ATOM 5265 O O . ALA A 1 657 ? -22.318 2.945 3.254 1.00 90.06 657 ALA A O 1
ATOM 5266 N N . GLU A 1 658 ? -22.253 5.121 3.774 1.00 91.19 658 GLU A N 1
ATOM 5267 C CA . GLU A 1 658 ? -21.996 4.940 5.194 1.00 91.19 658 GLU A CA 1
ATOM 5268 C C . GLU A 1 658 ? -23.298 5.078 5.958 1.00 91.19 658 GLU A C 1
ATOM 5270 O O . GLU A 1 658 ? -23.967 6.104 5.856 1.00 91.19 658 GLU A O 1
ATOM 5275 N N . VAL A 1 659 ? -23.646 4.056 6.734 1.00 92.69 659 VAL A N 1
ATOM 5276 C CA . VAL A 1 659 ? -24.848 4.066 7.558 1.00 92.69 659 VAL A CA 1
ATOM 5277 C C . VAL A 1 659 ? -24.463 4.173 9.020 1.00 92.69 659 VAL A C 1
ATOM 5279 O O . VAL A 1 659 ? -23.928 3.229 9.612 1.00 92.69 659 VAL A O 1
ATOM 5282 N N . ARG A 1 660 ? -24.778 5.322 9.610 1.00 92.94 660 ARG A N 1
ATOM 5283 C CA . ARG A 1 660 ? -24.568 5.567 11.031 1.00 92.94 660 ARG A CA 1
ATOM 5284 C C . ARG A 1 660 ? -25.712 4.994 11.858 1.00 92.94 660 ARG A C 1
ATOM 5286 O O . ARG A 1 660 ? -26.888 5.303 11.647 1.00 92.94 660 ARG A O 1
ATOM 5293 N N . CYS A 1 661 ? -25.341 4.119 12.779 1.00 92.69 661 CYS A N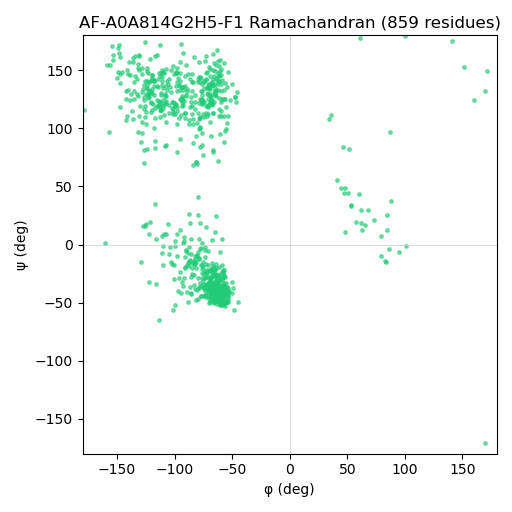 1
ATOM 5294 C CA . CYS A 1 661 ? -26.223 3.394 13.674 1.00 92.69 661 CYS A CA 1
ATOM 5295 C C . CYS A 1 661 ? -25.986 3.906 15.094 1.00 92.69 661 CYS A C 1
ATOM 5297 O O . CYS A 1 661 ? -24.902 3.711 15.649 1.00 92.69 661 CYS A O 1
ATOM 5299 N N . GLU A 1 662 ? -26.998 4.529 15.689 1.00 92.69 662 GLU A N 1
ATOM 5300 C CA . GLU A 1 662 ? -26.929 4.978 17.080 1.00 92.69 662 GLU A CA 1
ATOM 5301 C C . GLU A 1 662 ? -26.727 3.773 18.008 1.00 92.69 662 GLU A C 1
ATOM 5303 O O . GLU A 1 662 ? -27.281 2.691 17.780 1.00 92.69 662 GLU A O 1
ATOM 5308 N N . MET A 1 663 ? -25.905 3.928 19.042 1.00 90.44 663 MET A N 1
ATOM 5309 C CA . MET A 1 663 ? -25.711 2.889 20.054 1.00 90.44 663 MET A CA 1
ATOM 5310 C C . MET A 1 663 ? -26.904 2.850 21.009 1.00 90.44 663 MET A C 1
ATOM 5312 O O . MET A 1 663 ? -27.381 3.888 21.463 1.00 90.44 663 MET A O 1
ATOM 5316 N N . THR A 1 664 ? -27.365 1.651 21.368 1.00 90.94 664 THR A N 1
ATOM 5317 C CA . THR A 1 664 ? -28.377 1.511 22.423 1.00 90.94 664 THR A CA 1
ATOM 5318 C C . THR A 1 664 ? -27.787 1.865 23.790 1.00 90.94 664 THR A C 1
ATOM 5320 O O . THR A 1 664 ? -26.583 1.717 24.035 1.00 90.94 664 THR A O 1
ATOM 5323 N N . SER A 1 665 ? -28.633 2.354 24.701 1.00 89.44 665 SER A N 1
ATOM 5324 C CA . SER A 1 665 ? -28.182 2.954 25.963 1.00 89.44 665 SER A CA 1
ATOM 5325 C C . SER A 1 665 ? -27.415 1.968 26.856 1.00 89.44 665 SER A C 1
ATOM 5327 O O . SER A 1 665 ? -26.440 2.330 27.514 1.00 89.44 665 SER A O 1
ATOM 5329 N N . GLU A 1 666 ? -27.830 0.704 26.851 1.00 89.12 666 GLU A N 1
ATOM 5330 C CA . GLU A 1 666 ? -27.246 -0.407 27.589 1.00 89.12 666 GLU A CA 1
ATOM 5331 C C . GLU A 1 666 ? -25.857 -0.752 27.045 1.00 89.12 666 GLU A C 1
ATOM 5333 O O . GLU A 1 666 ? -24.888 -0.824 27.804 1.00 89.12 666 GLU A O 1
ATOM 5338 N N . PHE A 1 667 ? -25.737 -0.875 25.721 1.00 90.50 667 PHE A N 1
ATOM 5339 C CA . PHE A 1 667 ? -24.473 -1.189 25.059 1.00 90.50 667 PHE A CA 1
ATOM 5340 C C . PHE A 1 667 ? -23.460 -0.051 25.205 1.00 90.50 667 PHE A C 1
ATOM 5342 O O . PHE A 1 667 ? -22.276 -0.311 25.418 1.00 90.50 667 PHE A O 1
ATOM 5349 N N . LEU A 1 668 ? -23.902 1.210 25.146 1.00 89.38 668 LEU A N 1
ATOM 5350 C CA . LEU A 1 668 ? -23.023 2.370 25.313 1.00 89.38 668 LEU A CA 1
ATOM 5351 C C . LEU A 1 668 ? -22.436 2.455 26.734 1.00 89.38 668 LEU A C 1
ATOM 5353 O O . LEU A 1 668 ? -21.251 2.765 26.903 1.00 89.38 668 LEU A O 1
ATOM 5357 N N . LYS A 1 669 ? -23.234 2.122 27.759 1.00 89.81 669 LYS A N 1
ATOM 5358 C CA . LYS A 1 669 ? -22.768 2.048 29.156 1.00 89.81 669 LYS A CA 1
ATOM 5359 C C . LYS A 1 669 ? -21.691 0.981 29.328 1.00 89.81 669 LYS A C 1
ATOM 5361 O O . LYS A 1 669 ? -20.647 1.261 29.923 1.00 89.81 669 LYS A O 1
ATOM 5366 N N . GLU A 1 670 ? -21.898 -0.216 28.778 1.00 87.50 670 GLU A N 1
ATOM 5367 C CA . GLU A 1 670 ? -20.889 -1.280 28.847 1.00 87.50 670 GLU A CA 1
ATOM 5368 C C . GLU A 1 670 ? -19.637 -0.937 28.034 1.00 87.50 670 GLU A C 1
ATOM 5370 O O . GLU A 1 670 ? -18.520 -1.147 28.505 1.00 87.50 670 GLU A O 1
ATOM 5375 N N . TYR A 1 671 ? -19.799 -0.329 26.857 1.00 88.50 671 TYR A N 1
ATOM 5376 C CA . TYR A 1 671 ? -18.691 0.089 25.997 1.00 88.50 671 TYR A CA 1
ATOM 5377 C C . TYR A 1 671 ? -17.783 1.125 26.674 1.00 88.50 671 TYR A C 1
ATOM 5379 O O . TYR A 1 671 ? -16.554 1.033 26.591 1.00 88.50 671 TYR A O 1
ATOM 5387 N N . THR A 1 672 ? -18.377 2.096 27.369 1.00 88.94 672 THR A N 1
ATOM 5388 C CA . THR A 1 672 ? -17.638 3.140 28.096 1.00 88.94 672 THR A CA 1
ATOM 5389 C C . THR A 1 672 ? -16.909 2.563 29.310 1.00 88.94 672 THR A C 1
ATOM 5391 O O . THR A 1 672 ? -15.770 2.941 29.583 1.00 88.94 672 THR A O 1
ATOM 5394 N N . THR A 1 673 ? -17.538 1.606 29.999 1.00 87.94 673 THR A N 1
ATOM 5395 C CA . THR A 1 673 ? -16.987 0.946 31.194 1.00 87.94 673 THR A CA 1
ATOM 5396 C C . THR A 1 673 ? -15.869 -0.042 30.858 1.00 87.94 673 THR A C 1
ATOM 5398 O O . THR A 1 673 ? -14.923 -0.207 31.629 1.00 87.94 673 THR A O 1
ATOM 5401 N N . ALA A 1 674 ? -15.957 -0.713 29.709 1.00 83.44 674 ALA A N 1
ATOM 5402 C CA . ALA A 1 674 ? -14.954 -1.670 29.273 1.00 83.44 674 ALA A CA 1
ATOM 5403 C C . ALA A 1 674 ? -13.578 -0.996 29.124 1.00 83.44 674 ALA A C 1
ATOM 5405 O O . ALA A 1 674 ? -13.455 0.094 28.577 1.00 83.44 674 ALA A O 1
ATOM 5406 N N . THR A 1 675 ? -12.510 -1.661 29.560 1.00 77.25 675 THR A N 1
ATOM 5407 C CA . THR A 1 675 ? -11.122 -1.208 29.336 1.00 77.25 675 THR A CA 1
ATOM 5408 C C . THR A 1 675 ? -10.462 -1.963 28.182 1.00 77.25 675 THR A C 1
ATOM 5410 O O . THR A 1 675 ? -9.639 -1.407 27.458 1.00 77.25 675 THR A O 1
ATOM 5413 N N . ASN A 1 676 ? -10.868 -3.216 27.952 1.00 81.25 676 ASN A N 1
ATOM 5414 C CA . ASN A 1 676 ? -10.315 -4.073 26.908 1.00 81.25 676 ASN A CA 1
ATOM 5415 C C . ASN A 1 676 ? -10.822 -3.680 25.507 1.00 81.25 676 ASN A C 1
ATOM 5417 O O . ASN A 1 676 ? -12.022 -3.713 25.225 1.00 81.25 676 ASN A O 1
ATOM 5421 N N . HIS A 1 677 ? -9.886 -3.388 24.600 1.00 79.31 677 HIS A N 1
ATOM 5422 C CA . HIS A 1 677 ? -10.166 -3.017 23.212 1.00 79.31 677 HIS A CA 1
ATOM 5423 C C . HIS A 1 677 ? -10.942 -4.093 22.426 1.00 79.31 677 HIS A C 1
ATOM 5425 O O . HIS A 1 677 ? -11.796 -3.752 21.609 1.00 79.31 677 HIS A O 1
ATOM 5431 N N . MET A 1 678 ? -10.692 -5.389 22.662 1.00 78.06 678 MET A N 1
ATOM 5432 C CA . MET A 1 678 ? -11.419 -6.465 21.967 1.00 78.06 678 MET A CA 1
ATOM 5433 C C . MET A 1 678 ? -12.894 -6.519 22.374 1.00 78.06 678 MET A C 1
ATOM 5435 O O . MET A 1 678 ? -13.760 -6.700 21.522 1.00 78.06 678 MET A O 1
ATOM 5439 N N . VAL A 1 679 ? -13.183 -6.312 23.662 1.00 82.38 679 VAL A N 1
ATOM 5440 C CA . VAL A 1 679 ? -14.559 -6.284 24.180 1.00 82.38 679 VAL A CA 1
ATOM 5441 C C . VAL A 1 679 ? -15.293 -5.053 23.654 1.00 82.38 679 VAL A C 1
ATOM 5443 O O . VAL A 1 679 ? -16.395 -5.188 23.132 1.00 82.38 679 VAL A O 1
ATOM 5446 N N . LYS A 1 680 ? -14.648 -3.875 23.672 1.00 85.81 680 LYS A N 1
ATOM 5447 C CA . LYS A 1 680 ? -15.185 -2.660 23.032 1.00 85.81 680 LYS A CA 1
ATOM 5448 C C . LYS A 1 680 ? -15.548 -2.894 21.568 1.00 85.81 680 LYS A C 1
ATOM 5450 O O . LYS A 1 680 ? -16.633 -2.515 21.139 1.00 85.81 680 LYS A O 1
ATOM 5455 N N . ARG A 1 681 ? -14.669 -3.561 20.814 1.00 84.12 681 ARG A N 1
ATOM 5456 C CA . ARG A 1 681 ? -14.915 -3.903 19.408 1.00 84.12 681 ARG A CA 1
ATOM 5457 C C . ARG A 1 681 ? -16.121 -4.832 19.245 1.00 84.12 681 ARG A C 1
ATOM 5459 O O . ARG A 1 681 ? -16.958 -4.575 18.392 1.00 84.12 681 ARG A O 1
ATOM 5466 N N . ARG A 1 682 ? -16.254 -5.888 20.052 1.00 86.00 682 ARG A N 1
ATOM 5467 C CA . ARG A 1 682 ? -17.436 -6.768 19.978 1.00 86.00 682 ARG A CA 1
ATOM 5468 C C . ARG A 1 682 ? -18.726 -6.013 20.297 1.00 86.00 682 ARG A C 1
ATOM 5470 O O . ARG A 1 682 ? -19.702 -6.180 19.573 1.00 86.00 682 ARG A O 1
ATOM 5477 N N . LEU A 1 683 ? -18.707 -5.145 21.310 1.00 88.44 683 LEU A N 1
ATOM 5478 C CA . LEU A 1 683 ? -19.850 -4.309 21.692 1.00 88.44 683 LEU A CA 1
ATOM 5479 C C . LEU A 1 683 ? -20.265 -3.335 20.575 1.00 88.44 683 LEU A C 1
ATOM 5481 O O . LEU A 1 683 ? -21.456 -3.195 20.315 1.00 88.44 683 LEU A O 1
ATOM 5485 N N . SER A 1 684 ? -19.313 -2.704 19.874 1.00 89.06 684 SER A N 1
ATOM 5486 C CA . SER A 1 684 ? -19.634 -1.804 18.753 1.00 89.06 684 SER A CA 1
ATOM 5487 C C . SER A 1 684 ? -20.182 -2.550 17.532 1.00 89.06 684 SER A C 1
ATOM 5489 O O . SER A 1 684 ? -21.045 -2.034 16.821 1.00 89.06 684 SER A O 1
ATOM 5491 N N . VAL A 1 685 ? -19.712 -3.774 17.284 1.00 89.00 685 VAL A N 1
ATOM 5492 C CA . VAL A 1 685 ? -20.136 -4.605 16.145 1.00 89.00 685 VAL A CA 1
ATOM 5493 C C . VAL A 1 685 ? -21.495 -5.271 16.393 1.00 89.00 685 VAL A C 1
ATOM 5495 O O . VAL A 1 685 ? -22.318 -5.351 15.478 1.00 89.00 685 VAL A O 1
ATOM 5498 N N . CYS A 1 686 ? -21.760 -5.705 17.625 1.00 89.69 686 CYS A N 1
ATOM 5499 C CA . CYS A 1 686 ? -23.011 -6.356 18.027 1.00 89.69 686 CYS A CA 1
ATOM 5500 C C . CYS A 1 686 ? -24.106 -5.361 18.447 1.00 89.69 686 CYS A C 1
ATOM 5502 O O . CYS A 1 686 ? -25.057 -5.753 19.115 1.00 89.69 686 CYS A O 1
ATOM 5504 N N . ASN A 1 687 ? -23.990 -4.084 18.066 1.00 92.19 687 ASN A N 1
ATOM 5505 C CA . ASN A 1 687 ? -25.024 -3.084 18.324 1.00 92.19 687 ASN A CA 1
ATOM 5506 C C . ASN A 1 687 ? -26.379 -3.533 17.718 1.00 92.19 687 ASN A C 1
ATOM 5508 O O . ASN A 1 687 ? -26.443 -3.770 16.505 1.00 92.19 687 ASN A O 1
ATOM 5512 N N . PRO A 1 688 ? -27.472 -3.600 18.503 1.00 91.94 688 PRO A N 1
ATOM 5513 C CA . PRO A 1 688 ? -28.796 -3.971 18.001 1.00 91.94 688 PRO A CA 1
ATOM 5514 C C . PRO A 1 688 ? -29.285 -3.118 16.824 1.00 91.94 688 PRO A C 1
ATOM 5516 O O . PRO A 1 688 ? -29.799 -3.652 15.842 1.00 91.94 688 PRO A O 1
ATOM 5519 N N . ASN A 1 689 ? -29.063 -1.800 16.852 1.00 91.44 689 ASN A N 1
ATOM 5520 C CA . ASN A 1 689 ? -29.470 -0.913 15.755 1.00 91.44 689 ASN A CA 1
ATOM 5521 C C . ASN A 1 689 ? -28.689 -1.203 14.467 1.00 91.44 689 ASN A C 1
ATOM 5523 O O . ASN A 1 689 ? -29.240 -1.147 13.363 1.00 91.44 689 ASN A O 1
ATOM 5527 N N . LYS A 1 690 ? -27.417 -1.594 14.600 1.00 92.31 690 LYS A N 1
ATOM 5528 C CA . LYS A 1 690 ? -26.594 -2.050 13.476 1.00 92.31 690 LYS A CA 1
ATOM 5529 C C . LYS A 1 690 ? -27.138 -3.357 12.888 1.00 92.31 690 LYS A C 1
ATOM 5531 O O . LYS A 1 690 ? -27.234 -3.480 11.666 1.00 92.31 690 LYS A O 1
ATOM 5536 N N . PHE A 1 691 ? -27.576 -4.288 13.735 1.00 92.31 691 PHE A N 1
ATOM 5537 C CA . PHE A 1 691 ? -28.220 -5.530 13.299 1.00 92.31 691 PHE A CA 1
ATOM 5538 C C . PHE A 1 691 ? -29.521 -5.262 12.530 1.00 92.31 691 PHE A C 1
ATOM 5540 O O . PHE A 1 691 ? -29.692 -5.757 11.414 1.00 92.31 691 PHE A O 1
ATOM 5547 N N . ARG A 1 692 ? -30.407 -4.423 13.084 1.00 91.31 692 ARG A N 1
ATOM 5548 C CA . ARG A 1 692 ? -31.685 -4.016 12.463 1.00 91.31 692 ARG A CA 1
ATOM 5549 C C . ARG A 1 692 ? -31.477 -3.376 11.091 1.00 91.31 692 ARG A C 1
ATOM 5551 O O . ARG A 1 692 ? -32.184 -3.686 10.129 1.00 91.31 692 ARG A O 1
ATOM 5558 N N . THR A 1 693 ? -30.457 -2.532 10.986 1.00 92.12 693 THR A N 1
ATOM 5559 C CA . THR A 1 693 ? -30.054 -1.893 9.728 1.00 92.12 693 THR A CA 1
ATOM 5560 C C . THR A 1 693 ? -29.568 -2.921 8.707 1.00 92.12 693 THR A C 1
ATOM 5562 O O . THR A 1 693 ? -30.007 -2.906 7.559 1.00 92.12 693 THR A O 1
ATOM 5565 N N . CYS A 1 694 ? -28.703 -3.853 9.124 1.00 92.69 694 CYS A N 1
ATOM 5566 C CA . CYS A 1 694 ? -28.208 -4.932 8.268 1.00 92.69 694 CYS A CA 1
ATOM 5567 C C . CYS A 1 694 ? -29.360 -5.794 7.726 1.00 92.69 694 CYS A C 1
ATOM 5569 O O . CYS A 1 694 ? -29.445 -6.026 6.521 1.00 92.69 694 CYS A O 1
ATOM 5571 N N . GLN A 1 695 ? -30.292 -6.197 8.595 1.00 92.06 695 GLN A N 1
ATOM 5572 C CA . GLN A 1 695 ? -31.485 -6.955 8.214 1.00 92.06 695 GLN A CA 1
ATOM 5573 C C . GLN A 1 695 ? -32.342 -6.199 7.189 1.00 92.06 695 GLN A C 1
ATOM 5575 O O . GLN A 1 695 ? -32.739 -6.778 6.177 1.00 92.06 695 GLN A O 1
ATOM 5580 N N . SER A 1 696 ? -32.587 -4.906 7.421 1.00 90.88 696 SER A N 1
ATOM 5581 C CA . SER A 1 696 ? -33.388 -4.063 6.523 1.00 90.88 696 SER A CA 1
ATOM 5582 C C . SER A 1 696 ? -32.754 -3.949 5.133 1.00 90.88 696 SER A C 1
ATOM 5584 O O . SER A 1 696 ? -33.441 -4.092 4.123 1.00 90.88 696 SER A O 1
ATOM 5586 N N . LEU A 1 697 ? -31.430 -3.760 5.065 1.00 91.56 697 LEU A N 1
ATOM 5587 C CA . LEU A 1 697 ? -30.691 -3.717 3.799 1.00 91.56 697 LEU A CA 1
ATOM 5588 C C . LEU A 1 697 ? -30.739 -5.053 3.053 1.00 91.56 697 LEU A C 1
ATOM 5590 O O . LEU A 1 697 ? -30.920 -5.067 1.834 1.00 91.56 697 LEU A O 1
ATOM 5594 N N . ILE A 1 698 ? -30.608 -6.171 3.772 1.00 91.56 698 ILE A N 1
ATOM 5595 C CA . ILE A 1 698 ? -30.724 -7.508 3.182 1.00 91.56 698 ILE A CA 1
ATOM 5596 C C . ILE A 1 698 ? -32.110 -7.681 2.557 1.00 91.56 698 ILE A C 1
ATOM 5598 O O . ILE A 1 698 ? -32.204 -7.974 1.369 1.00 91.56 698 ILE A O 1
ATOM 5602 N N . G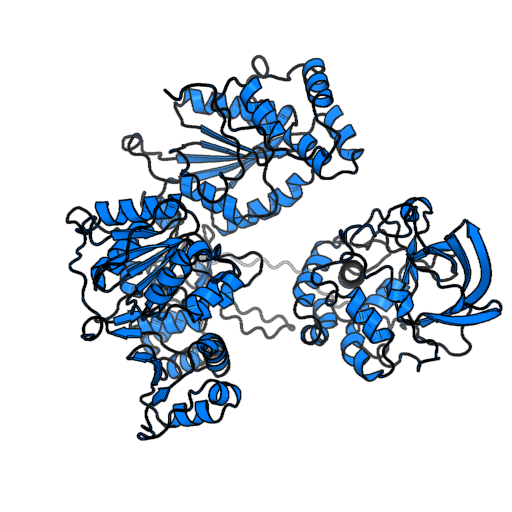LN A 1 699 ? -33.178 -7.412 3.310 1.00 90.56 699 GLN A N 1
ATOM 5603 C CA . GLN A 1 699 ? -34.554 -7.531 2.818 1.00 90.56 699 GLN A CA 1
ATOM 5604 C C . GLN A 1 699 ? -34.818 -6.614 1.610 1.00 90.56 699 GLN A C 1
ATOM 5606 O O . GLN A 1 699 ? -35.400 -7.050 0.616 1.00 90.56 699 GLN A O 1
ATOM 5611 N N . TYR A 1 700 ? -34.341 -5.367 1.656 1.00 89.31 700 TYR A N 1
ATOM 5612 C CA . TYR A 1 700 ? -34.493 -4.392 0.573 1.00 89.31 700 TYR A CA 1
ATOM 5613 C C . TYR A 1 700 ? -33.861 -4.858 -0.750 1.00 89.31 700 TYR A C 1
ATOM 5615 O O . TYR A 1 700 ? -34.436 -4.660 -1.828 1.00 89.31 700 TYR A O 1
ATOM 5623 N N . HIS A 1 701 ? -32.681 -5.477 -0.690 1.00 88.25 701 HIS A N 1
ATOM 5624 C CA . HIS A 1 701 ? -31.971 -5.961 -1.874 1.00 88.25 701 HIS A CA 1
ATOM 5625 C C . HIS A 1 701 ? -32.411 -7.364 -2.316 1.00 88.25 701 HIS A C 1
ATOM 5627 O O . HIS A 1 701 ? -32.394 -7.646 -3.517 1.00 88.25 701 HIS A O 1
ATOM 5633 N N . GLU A 1 702 ? -32.879 -8.213 -1.399 1.00 88.69 702 GLU A N 1
ATOM 5634 C CA . GLU A 1 702 ? -33.497 -9.504 -1.734 1.00 88.69 702 GLU A CA 1
ATOM 5635 C C . GLU A 1 702 ? -34.785 -9.311 -2.542 1.00 88.69 702 GLU A C 1
ATOM 5637 O O . GLU A 1 702 ? -34.970 -9.982 -3.554 1.00 88.69 702 GLU A O 1
ATOM 5642 N N . GLN A 1 703 ? -35.611 -8.314 -2.201 1.00 87.69 703 GLN A N 1
ATOM 5643 C CA . GLN A 1 703 ? -36.795 -7.936 -2.992 1.00 87.69 703 GLN A CA 1
ATOM 5644 C C . GLN A 1 703 ? -36.459 -7.528 -4.438 1.00 87.69 703 GLN A C 1
ATOM 5646 O O . GLN A 1 703 ? -37.309 -7.605 -5.322 1.00 87.69 703 GLN A O 1
ATOM 5651 N N . ARG A 1 704 ? -35.217 -7.099 -4.691 1.00 84.88 704 ARG A N 1
ATOM 5652 C CA . ARG A 1 704 ? -34.702 -6.707 -6.014 1.00 84.88 704 ARG A CA 1
ATOM 5653 C C . ARG A 1 704 ? -33.915 -7.824 -6.702 1.00 84.88 704 ARG A C 1
ATOM 5655 O O . ARG A 1 704 ? -33.267 -7.569 -7.716 1.00 84.88 704 ARG A O 1
ATOM 5662 N N . ASN A 1 705 ? -33.924 -9.041 -6.153 1.00 84.38 705 ASN A N 1
ATOM 5663 C CA . ASN A 1 705 ? -33.142 -10.181 -6.639 1.00 84.38 705 ASN A CA 1
ATOM 5664 C C . ASN A 1 705 ? -31.639 -9.870 -6.782 1.00 84.38 705 ASN A C 1
ATOM 5666 O O . ASN A 1 705 ? -30.962 -10.353 -7.691 1.00 84.38 705 ASN A O 1
ATOM 5670 N N . ASN A 1 706 ? -31.096 -9.024 -5.904 1.00 83.94 706 ASN A N 1
ATOM 5671 C CA . ASN A 1 706 ? -29.670 -8.716 -5.885 1.00 83.94 706 ASN A CA 1
ATOM 5672 C C . ASN A 1 706 ? -28.912 -9.774 -5.073 1.00 83.94 706 ASN A C 1
ATOM 5674 O O . ASN A 1 706 ? -29.354 -10.184 -4.005 1.00 83.94 706 ASN A O 1
ATOM 5678 N N . LYS A 1 707 ? -27.728 -10.183 -5.543 1.00 85.00 707 LYS A N 1
ATOM 5679 C CA . LYS A 1 707 ? -26.831 -11.063 -4.776 1.00 85.00 707 LYS A CA 1
ATOM 5680 C C . LYS A 1 707 ? -26.100 -10.244 -3.709 1.00 85.00 707 LYS A C 1
ATOM 5682 O O . LYS A 1 707 ? -25.438 -9.264 -4.056 1.00 85.00 707 LYS A O 1
ATOM 5687 N N . ILE A 1 708 ? -26.188 -10.648 -2.444 1.00 87.38 708 ILE A N 1
ATOM 5688 C CA . ILE A 1 708 ? -25.666 -9.892 -1.295 1.00 87.38 708 ILE A CA 1
ATOM 5689 C C . ILE A 1 708 ? -24.534 -10.676 -0.631 1.00 87.38 708 ILE A C 1
ATOM 5691 O O . ILE A 1 708 ? -24.656 -11.883 -0.431 1.00 87.38 708 ILE A O 1
ATOM 5695 N N . ILE A 1 709 ? -23.445 -9.996 -0.267 1.00 87.50 709 ILE A N 1
ATOM 5696 C CA . ILE A 1 709 ? -22.414 -10.538 0.627 1.00 87.50 709 ILE A CA 1
ATOM 5697 C C . ILE A 1 709 ? -22.285 -9.632 1.845 1.00 87.50 709 ILE A C 1
ATOM 5699 O O . ILE A 1 709 ? -22.158 -8.414 1.723 1.00 87.50 709 ILE A O 1
ATOM 5703 N N . VAL A 1 710 ? -22.281 -10.244 3.025 1.00 87.75 710 VAL A N 1
ATOM 5704 C CA . VAL A 1 710 ? -22.087 -9.557 4.299 1.00 87.75 710 VAL A CA 1
ATOM 5705 C C . VAL A 1 710 ? -20.706 -9.913 4.846 1.00 87.75 710 VAL A C 1
ATOM 5707 O O . VAL A 1 710 ? -20.374 -11.092 4.956 1.00 87.75 710 VAL A O 1
ATOM 5710 N N . PHE A 1 711 ? -19.899 -8.908 5.188 1.00 85.25 711 PHE A N 1
ATOM 5711 C CA . PHE A 1 711 ? -18.561 -9.088 5.750 1.00 85.25 711 PHE A CA 1
ATOM 5712 C C . PHE A 1 711 ? -18.492 -8.658 7.211 1.00 85.25 711 PHE A C 1
ATOM 5714 O O . PHE A 1 711 ? -18.961 -7.582 7.591 1.00 85.25 711 PHE A O 1
ATOM 5721 N N . SER A 1 712 ? -17.813 -9.481 8.005 1.00 85.12 712 SER A N 1
ATOM 5722 C CA . SER A 1 712 ? -17.390 -9.152 9.359 1.00 85.12 712 SER A CA 1
ATOM 5723 C C . SER A 1 712 ? -16.007 -9.743 9.613 1.00 85.12 712 SER A C 1
ATOM 5725 O O . SER A 1 712 ? -15.774 -10.923 9.362 1.00 85.12 712 SER A O 1
ATOM 5727 N N . ASP A 1 713 ? -15.113 -8.922 10.157 1.00 79.38 713 ASP A N 1
ATOM 5728 C CA . ASP A 1 713 ? -13.785 -9.323 10.628 1.00 79.38 713 ASP A CA 1
ATOM 5729 C C . ASP A 1 713 ? -13.824 -9.842 12.086 1.00 79.38 713 ASP A C 1
ATOM 5731 O O . ASP A 1 713 ? -12.778 -10.045 12.710 1.00 79.38 713 ASP A O 1
ATOM 5735 N N . ASP A 1 714 ? -15.014 -9.957 12.681 1.00 82.31 714 ASP A N 1
ATOM 5736 C CA . ASP A 1 714 ? -15.254 -10.577 13.986 1.00 82.31 714 ASP A CA 1
ATOM 5737 C C . ASP A 1 714 ? -16.094 -11.847 13.793 1.00 82.31 714 ASP A C 1
ATOM 5739 O O . ASP A 1 714 ? -17.200 -11.787 13.244 1.00 82.31 714 ASP A O 1
ATOM 5743 N N . LEU A 1 715 ? -15.532 -12.989 14.208 1.00 82.50 715 LEU A N 1
ATOM 5744 C CA . LEU A 1 715 ? -16.120 -14.322 14.032 1.00 82.50 715 LEU A CA 1
ATOM 5745 C C . LEU A 1 715 ? -17.406 -14.493 14.843 1.00 82.50 715 LEU A C 1
ATOM 5747 O O . LEU A 1 715 ? -18.396 -14.982 14.308 1.00 82.50 715 LEU A O 1
ATOM 5751 N N . PHE A 1 716 ? -17.409 -14.038 16.098 1.00 85.00 716 PHE A N 1
ATOM 5752 C CA . PHE A 1 716 ? -18.574 -14.135 16.976 1.00 85.00 716 PHE A CA 1
ATOM 5753 C C . PHE A 1 716 ? -19.755 -13.343 16.407 1.00 85.00 716 PHE A C 1
ATOM 5755 O O . PHE A 1 716 ? -20.872 -13.855 16.316 1.00 85.00 716 PHE A O 1
ATOM 5762 N N . ALA A 1 717 ? -19.504 -12.113 15.953 1.00 85.81 717 ALA A N 1
ATOM 5763 C CA . ALA A 1 717 ? -20.523 -11.322 15.283 1.00 85.81 717 ALA A CA 1
ATOM 5764 C C . ALA A 1 717 ? -20.998 -11.993 13.985 1.00 85.81 717 ALA A C 1
ATOM 5766 O O . ALA A 1 717 ? -22.198 -12.079 13.756 1.00 85.81 717 ALA A O 1
ATOM 5767 N N . LEU A 1 718 ? -20.091 -12.512 13.149 1.00 87.25 718 LEU A N 1
ATOM 5768 C CA . LEU A 1 718 ? -20.471 -13.188 11.904 1.00 87.25 718 LEU A CA 1
ATOM 5769 C C . LEU A 1 718 ? -21.428 -14.362 12.158 1.00 87.25 718 LEU A C 1
ATOM 5771 O O . LEU A 1 718 ? -22.464 -14.456 11.502 1.00 87.25 718 LEU A O 1
ATOM 5775 N N . GLU A 1 719 ? -21.100 -15.224 13.123 1.00 86.50 719 GLU A N 1
ATOM 5776 C CA . GLU A 1 719 ? -21.936 -16.364 13.513 1.00 86.50 719 GLU A CA 1
ATOM 5777 C C . GLU A 1 719 ? -23.286 -15.906 14.068 1.00 86.50 719 GLU A C 1
ATOM 5779 O O . GLU A 1 719 ? -24.327 -16.416 13.656 1.00 86.50 719 GLU A O 1
ATOM 5784 N N . THR A 1 720 ? -23.289 -14.891 14.935 1.00 87.44 720 THR A N 1
ATOM 5785 C CA . THR A 1 720 ? -24.518 -14.337 15.520 1.00 87.44 720 THR A CA 1
ATOM 5786 C C . THR A 1 720 ? -25.458 -13.796 14.441 1.00 87.44 720 THR A C 1
ATOM 5788 O O . THR A 1 720 ? -26.647 -14.118 14.438 1.00 87.44 720 THR A O 1
ATOM 5791 N N . TYR A 1 721 ? -24.933 -13.016 13.489 1.00 90.31 721 TYR A N 1
ATOM 5792 C CA . TYR A 1 721 ? -25.710 -12.489 12.364 1.00 90.31 721 TYR A CA 1
ATOM 5793 C C . TYR A 1 721 ? -26.234 -13.609 11.464 1.00 90.31 721 TYR A C 1
ATOM 5795 O O . TYR A 1 721 ? -27.415 -13.615 11.121 1.00 90.31 721 TYR A O 1
ATOM 5803 N N . ALA A 1 722 ? -25.391 -14.576 11.108 1.00 89.88 722 ALA A N 1
ATOM 5804 C CA . ALA A 1 722 ? -25.773 -15.651 10.202 1.00 89.88 722 ALA A CA 1
ATOM 5805 C C . ALA A 1 722 ? -26.832 -16.589 10.799 1.00 89.88 722 ALA A C 1
ATOM 5807 O O . ALA A 1 722 ? -27.807 -16.919 10.124 1.00 89.88 722 ALA A O 1
ATOM 5808 N N . LEU A 1 723 ? -26.673 -16.978 12.069 1.00 89.62 723 LEU A N 1
ATOM 5809 C CA . LEU A 1 723 ? -27.602 -17.871 12.762 1.00 89.62 723 LEU A CA 1
ATOM 5810 C C . LEU A 1 723 ? -28.958 -17.205 13.014 1.00 89.62 723 LEU A C 1
ATOM 5812 O O . LEU A 1 723 ? -29.988 -17.836 12.799 1.00 89.62 723 LEU A O 1
ATOM 5816 N N . LYS A 1 724 ? -28.979 -15.932 13.433 1.00 89.12 724 LYS A N 1
ATOM 5817 C CA . LYS A 1 724 ? -30.237 -15.205 13.681 1.00 89.12 724 LYS A CA 1
ATOM 5818 C C . LYS A 1 724 ? -30.993 -14.867 12.394 1.00 89.12 724 LYS A C 1
ATOM 5820 O O . LYS A 1 724 ? -32.219 -14.864 12.404 1.00 89.12 724 LYS A O 1
ATOM 5825 N N . LEU A 1 725 ? -30.287 -14.598 11.294 1.00 88.75 725 LEU A N 1
ATOM 5826 C CA . LEU A 1 725 ? -30.905 -14.301 9.995 1.00 88.75 725 LEU A CA 1
ATOM 5827 C C . LEU A 1 725 ? -31.202 -15.557 9.151 1.00 88.75 725 LEU A C 1
ATOM 5829 O O . LEU A 1 725 ? -31.741 -15.416 8.054 1.00 88.75 725 LEU A O 1
ATOM 5833 N N . ASP A 1 726 ? -30.843 -16.753 9.636 1.00 89.44 726 ASP A N 1
ATOM 5834 C CA . ASP A 1 726 ? -30.892 -18.035 8.908 1.00 89.44 726 ASP A CA 1
ATOM 5835 C C . ASP A 1 726 ? -30.253 -17.944 7.508 1.00 89.44 726 ASP A C 1
ATOM 5837 O O . ASP A 1 726 ? -30.828 -18.330 6.487 1.00 89.44 726 ASP A O 1
ATOM 5841 N N . LYS A 1 727 ? -29.041 -17.373 7.448 1.00 89.19 727 LYS A N 1
ATOM 5842 C CA . LYS A 1 727 ? -28.268 -17.210 6.207 1.00 89.19 727 LYS A CA 1
ATOM 5843 C C . LYS A 1 727 ? -26.994 -18.061 6.229 1.00 89.19 727 LYS A C 1
ATOM 5845 O O . LYS A 1 727 ? -26.389 -18.247 7.286 1.00 89.19 727 LYS A O 1
ATOM 5850 N N . PRO A 1 728 ? -26.543 -18.570 5.068 1.00 87.06 728 PRO A N 1
ATOM 5851 C CA . PRO A 1 728 ? -25.280 -19.293 4.982 1.00 87.06 728 PRO A CA 1
ATOM 5852 C C . PRO A 1 728 ? -24.099 -18.352 5.250 1.00 87.06 728 PRO A C 1
ATOM 5854 O O . PRO A 1 728 ? -24.094 -17.204 4.807 1.00 87.06 728 PRO A O 1
ATOM 5857 N N . PHE A 1 729 ? -23.072 -18.854 5.934 1.00 82.38 729 PHE A N 1
ATOM 5858 C CA . PHE A 1 729 ? -21.851 -18.106 6.228 1.00 82.38 729 PHE A CA 1
ATOM 5859 C C . PHE A 1 729 ? -20.603 -18.953 5.991 1.00 82.38 729 PHE A C 1
ATOM 5861 O O . PHE A 1 729 ? -20.643 -20.183 6.004 1.00 82.38 729 PHE A O 1
ATOM 5868 N N . ILE A 1 730 ? -19.482 -18.274 5.758 1.00 78.25 730 ILE A N 1
ATOM 5869 C CA . ILE A 1 730 ? -18.164 -18.878 5.559 1.00 78.25 730 ILE A CA 1
ATOM 5870 C C . ILE A 1 730 ? -17.220 -18.204 6.550 1.00 78.25 730 ILE A C 1
ATOM 5872 O O . ILE A 1 730 ? -17.097 -16.982 6.543 1.00 78.25 730 ILE A O 1
ATOM 5876 N N . HIS A 1 731 ? -16.544 -18.989 7.387 1.00 68.75 731 HIS A N 1
ATOM 5877 C CA . HIS A 1 731 ? -15.581 -18.488 8.364 1.00 68.75 731 HIS A CA 1
ATOM 5878 C C . HIS A 1 731 ? -14.181 -19.074 8.114 1.00 68.75 731 HIS A C 1
ATOM 5880 O O . HIS A 1 731 ? -14.027 -20.211 7.667 1.00 68.75 731 HIS A O 1
ATOM 5886 N N . GLY A 1 732 ? -13.142 -18.281 8.383 1.00 57.94 732 GLY A N 1
ATOM 5887 C CA . GLY A 1 732 ? -11.736 -18.671 8.248 1.00 57.94 732 GLY A CA 1
ATOM 5888 C C . GLY A 1 732 ? -10.830 -17.476 7.939 1.00 57.94 732 GLY A C 1
ATOM 5889 O O . GLY A 1 732 ? -11.256 -16.520 7.300 1.00 57.94 732 GLY A O 1
ATOM 5890 N N . ARG A 1 733 ? -9.546 -17.537 8.324 1.00 45.16 733 ARG A N 1
ATOM 5891 C CA . ARG A 1 733 ? -8.533 -16.477 8.071 1.00 45.16 733 ARG A CA 1
ATOM 5892 C C . ARG A 1 733 ? -8.197 -16.245 6.576 1.00 45.16 733 ARG A C 1
ATOM 5894 O O . ARG A 1 733 ? -7.207 -15.596 6.256 1.00 45.16 733 ARG A O 1
ATOM 5901 N N . VAL A 1 734 ? -8.969 -16.824 5.654 1.00 45.34 734 VAL A N 1
ATOM 5902 C CA . VAL A 1 734 ? -8.656 -16.966 4.217 1.00 45.34 734 VAL A CA 1
ATOM 5903 C C . VAL A 1 734 ? -9.373 -15.917 3.347 1.00 45.34 734 VAL A C 1
ATOM 5905 O O . VAL A 1 734 ? -8.931 -15.648 2.227 1.00 45.34 734 VAL A O 1
ATOM 5908 N N . GLY A 1 735 ? -10.428 -15.273 3.864 1.00 43.19 735 GLY A N 1
ATOM 5909 C CA . GLY A 1 735 ? -11.251 -14.314 3.111 1.00 43.19 735 GLY A CA 1
ATOM 5910 C C . GLY A 1 735 ? -10.497 -13.081 2.595 1.00 43.19 735 GLY A C 1
ATOM 5911 O O . GLY A 1 735 ? -10.824 -12.566 1.529 1.00 43.19 735 GLY A O 1
ATOM 5912 N N . ASP A 1 736 ? -9.437 -12.657 3.288 1.00 44.94 736 ASP A N 1
ATOM 5913 C CA . ASP A 1 736 ? -8.803 -11.355 3.032 1.00 44.94 736 ASP A CA 1
ATOM 5914 C C . ASP A 1 736 ? -7.764 -11.347 1.916 1.00 44.94 736 ASP A C 1
ATOM 5916 O O . ASP A 1 736 ? -7.432 -10.287 1.392 1.00 44.94 736 ASP A O 1
ATOM 5920 N N . THR A 1 737 ? -7.216 -12.506 1.544 1.00 44.50 737 THR A N 1
ATOM 5921 C CA . THR A 1 737 ? -6.028 -12.539 0.671 1.00 44.50 737 THR A CA 1
ATOM 5922 C C . THR A 1 737 ? -6.152 -13.442 -0.546 1.00 44.50 737 THR A C 1
ATOM 5924 O O . THR A 1 737 ? -5.340 -13.308 -1.461 1.00 44.50 737 THR A O 1
ATOM 5927 N N . SER A 1 738 ? -7.130 -14.355 -0.608 1.00 44.66 738 SER A N 1
ATOM 5928 C CA . SER A 1 738 ? -7.078 -15.394 -1.652 1.00 44.66 738 SER A CA 1
ATOM 5929 C C . SER A 1 738 ? -8.367 -16.126 -2.019 1.00 44.66 738 SER A C 1
ATOM 5931 O O . SER A 1 738 ? -8.315 -16.970 -2.908 1.00 44.66 738 SER A O 1
ATOM 5933 N N . PHE A 1 739 ? -9.517 -15.812 -1.420 1.00 48.12 739 PHE A N 1
ATOM 5934 C CA . PHE A 1 739 ? -10.781 -16.413 -1.856 1.00 48.12 739 PHE A CA 1
ATOM 5935 C C . PHE A 1 739 ? -11.379 -15.631 -3.038 1.00 48.12 739 PHE A C 1
ATOM 5937 O O . PHE A 1 739 ? -11.432 -14.396 -2.997 1.00 48.12 739 PHE A O 1
ATOM 5944 N N . ASP A 1 740 ? -11.794 -16.331 -4.100 1.00 52.03 740 ASP A N 1
ATOM 5945 C CA . ASP A 1 740 ? -12.541 -15.727 -5.208 1.00 52.03 740 ASP A CA 1
ATOM 5946 C C . ASP A 1 740 ? -13.948 -15.421 -4.694 1.00 52.03 740 ASP A C 1
ATOM 5948 O O . ASP A 1 740 ? -14.711 -16.320 -4.339 1.00 52.03 740 ASP A O 1
ATOM 5952 N N . LEU A 1 741 ? -14.255 -14.135 -4.539 1.00 58.28 741 LEU A N 1
ATOM 5953 C CA . LEU A 1 741 ? -15.560 -13.722 -4.044 1.00 58.28 741 LEU A CA 1
ATOM 5954 C C . LEU A 1 741 ? -16.603 -14.043 -5.121 1.00 58.28 741 LEU A C 1
ATOM 5956 O O . LEU A 1 741 ? -16.408 -13.629 -6.268 1.00 58.28 741 LEU A O 1
ATOM 5960 N N . PRO A 1 742 ? -17.696 -14.753 -4.786 1.00 61.50 742 PRO A N 1
ATOM 5961 C CA . PRO A 1 742 ? -18.762 -15.001 -5.745 1.00 61.50 742 PRO A CA 1
ATOM 5962 C C . PRO A 1 742 ? -19.343 -13.668 -6.237 1.00 61.50 742 PRO A C 1
ATOM 5964 O O . PRO A 1 742 ? -19.315 -12.664 -5.524 1.00 61.50 742 PRO A O 1
ATOM 5967 N N . GLU A 1 743 ? -19.856 -13.639 -7.470 1.00 66.50 743 GLU A N 1
ATOM 5968 C CA . GLU A 1 743 ? -20.347 -12.414 -8.115 1.00 66.50 743 GLU A CA 1
ATOM 5969 C C . GLU A 1 743 ? -21.511 -11.763 -7.331 1.00 66.50 743 GLU A C 1
ATOM 5971 O O . GLU A 1 743 ? -22.684 -12.086 -7.539 1.00 66.50 743 GLU A O 1
ATOM 5976 N N . ALA A 1 744 ? -21.211 -10.792 -6.463 1.00 74.56 744 ALA A N 1
ATOM 5977 C CA . ALA A 1 744 ? -22.178 -10.059 -5.638 1.00 74.56 744 ALA A CA 1
ATOM 5978 C C . ALA A 1 744 ? -22.523 -8.680 -6.213 1.00 74.56 744 ALA A C 1
ATOM 5980 O O . ALA A 1 744 ? -21.748 -8.099 -6.959 1.00 74.56 744 ALA A O 1
ATOM 5981 N N . ASN A 1 745 ? -23.768 -8.235 -6.020 1.00 80.56 745 ASN A N 1
ATOM 5982 C CA . ASN A 1 745 ? -24.259 -6.907 -6.428 1.00 80.56 745 ASN A CA 1
ATOM 5983 C C . ASN A 1 745 ? -24.101 -5.910 -5.282 1.00 80.56 745 ASN A C 1
ATOM 5985 O O . ASN A 1 745 ? -23.853 -4.729 -5.498 1.00 80.56 745 ASN A O 1
ATOM 5989 N N . VAL A 1 746 ? -24.301 -6.412 -4.067 1.00 86.38 746 VAL A N 1
ATOM 5990 C CA . VAL A 1 746 ? -24.391 -5.621 -2.853 1.00 86.38 746 VAL A CA 1
ATOM 5991 C C . VAL A 1 746 ? -23.419 -6.200 -1.855 1.00 86.38 746 VAL A C 1
ATOM 5993 O O . VAL A 1 746 ? -23.377 -7.417 -1.648 1.00 86.38 746 VAL A O 1
ATOM 5996 N N . VAL A 1 747 ? -22.659 -5.321 -1.223 1.00 87.56 747 VAL A N 1
ATOM 5997 C CA . VAL A 1 747 ? -21.788 -5.687 -0.123 1.00 87.56 747 VAL A CA 1
ATOM 5998 C C . VAL A 1 747 ? -22.090 -4.844 1.092 1.00 87.56 747 VAL A C 1
ATOM 6000 O O . VAL A 1 747 ? -22.155 -3.624 1.007 1.00 87.56 747 VAL A O 1
ATOM 6003 N N . ILE A 1 748 ? -22.277 -5.522 2.219 1.00 90.06 748 ILE A N 1
ATOM 6004 C CA . ILE A 1 748 ? -22.554 -4.909 3.512 1.00 90.06 748 ILE A CA 1
ATOM 6005 C C . ILE A 1 748 ? -21.394 -5.251 4.438 1.00 90.06 748 ILE A C 1
ATOM 6007 O O . ILE A 1 748 ? -21.140 -6.418 4.730 1.00 90.06 748 ILE A O 1
ATOM 6011 N N . GLN A 1 749 ? -20.675 -4.239 4.901 1.00 89.06 749 GLN A N 1
ATOM 6012 C CA . GLN A 1 749 ? -19.582 -4.382 5.849 1.00 89.06 749 GLN A CA 1
ATOM 6013 C C . GLN A 1 749 ? -20.071 -4.002 7.251 1.00 89.06 749 GLN A C 1
ATOM 6015 O O . GLN A 1 749 ? -20.403 -2.845 7.506 1.00 89.06 749 GLN A O 1
ATOM 6020 N N . ILE A 1 750 ? -20.119 -4.983 8.157 1.00 87.62 750 ILE A N 1
ATOM 6021 C CA . ILE A 1 750 ? -20.567 -4.801 9.551 1.00 87.62 750 ILE A CA 1
ATOM 6022 C C . ILE A 1 750 ? -19.405 -4.331 10.430 1.00 87.62 750 ILE A C 1
ATOM 6024 O O . ILE A 1 750 ? -19.560 -3.461 11.291 1.00 87.62 750 ILE A O 1
ATOM 6028 N N . SER A 1 751 ? -18.235 -4.938 10.228 1.00 79.62 751 SER A N 1
ATOM 6029 C CA . SER A 1 751 ? -17.022 -4.629 10.973 1.00 79.62 751 SER A CA 1
ATOM 6030 C C . SER A 1 751 ? -15.813 -4.598 10.046 1.00 79.62 751 SER A C 1
ATOM 6032 O O . SER A 1 751 ? -15.736 -5.337 9.064 1.00 79.62 751 SER A O 1
ATOM 6034 N N . SER A 1 752 ? -14.872 -3.710 10.359 1.00 67.56 752 SER A N 1
ATOM 6035 C CA . SER A 1 752 ? -13.584 -3.604 9.681 1.00 67.56 752 SER A CA 1
ATOM 6036 C C . SER A 1 752 ? -12.486 -3.460 10.717 1.00 67.56 752 SER A C 1
ATOM 6038 O O . SER A 1 752 ? -12.591 -2.646 11.637 1.00 67.56 752 SER A O 1
ATOM 6040 N N . HIS A 1 753 ? -11.420 -4.234 10.584 1.00 62.50 753 HIS A N 1
ATOM 6041 C CA . HIS A 1 753 ? -10.175 -3.950 11.262 1.00 62.50 753 HIS A CA 1
ATOM 6042 C C . HIS A 1 753 ? -9.580 -2.692 10.623 1.00 62.50 753 HIS A C 1
ATOM 6044 O O . HIS A 1 753 ? -9.305 -2.675 9.426 1.00 62.50 753 HIS A O 1
ATOM 6050 N N . GLY A 1 754 ? -9.332 -1.646 11.419 1.00 52.84 754 GLY A N 1
ATOM 6051 C CA . GLY A 1 754 ? -8.774 -0.360 10.968 1.00 52.84 754 GLY A CA 1
ATOM 6052 C C . GLY A 1 754 ? -7.346 -0.414 10.398 1.00 52.84 754 GLY A C 1
ATOM 6053 O O . GLY A 1 754 ? -6.625 0.574 10.471 1.00 52.84 754 GLY A O 1
ATOM 6054 N N . ARG A 1 755 ? -6.908 -1.572 9.890 1.00 51.66 755 ARG A N 1
ATOM 6055 C CA . ARG A 1 755 ? -5.549 -1.888 9.453 1.00 51.66 755 ARG A CA 1
ATOM 6056 C C . ARG A 1 755 ? -5.382 -2.059 7.942 1.00 51.66 755 ARG A C 1
ATOM 6058 O O . ARG A 1 755 ? -4.252 -2.294 7.543 1.00 51.66 755 ARG A O 1
ATOM 6065 N N . SER A 1 756 ? -6.413 -1.953 7.090 1.00 58.50 756 SER A N 1
ATOM 6066 C CA . SER A 1 756 ? -6.121 -1.834 5.650 1.00 58.50 756 SER A CA 1
ATOM 6067 C C . SER A 1 756 ? -7.202 -1.192 4.776 1.00 58.50 756 SER A C 1
ATOM 6069 O O . SER A 1 756 ? -8.075 -1.872 4.235 1.00 58.50 756 SER A O 1
ATOM 6071 N N . ARG A 1 757 ? -7.053 0.113 4.506 1.00 66.12 757 ARG A N 1
ATOM 6072 C CA . ARG A 1 757 ? -7.866 0.854 3.510 1.00 66.12 757 ARG A CA 1
ATOM 6073 C C . ARG A 1 757 ? -7.775 0.210 2.115 1.00 66.12 757 ARG A C 1
ATOM 6075 O O . ARG A 1 757 ? -8.709 0.257 1.318 1.00 66.12 757 ARG A O 1
ATOM 6082 N N . ARG A 1 758 ? -6.651 -0.461 1.827 1.00 63.94 758 ARG A N 1
ATOM 6083 C CA . ARG A 1 758 ? -6.434 -1.201 0.573 1.00 63.94 758 ARG A CA 1
ATOM 6084 C C . ARG A 1 758 ? -7.349 -2.398 0.413 1.00 63.94 758 ARG A C 1
ATOM 6086 O O . ARG A 1 758 ? -7.839 -2.629 -0.688 1.00 63.94 758 ARG A O 1
ATOM 6093 N N . GLN A 1 759 ? -7.499 -3.199 1.468 1.00 66.50 759 GLN A N 1
ATOM 6094 C CA . GLN A 1 759 ? -8.296 -4.421 1.399 1.00 66.50 759 GLN A CA 1
ATOM 6095 C C . GLN A 1 759 ? -9.740 -4.066 1.052 1.00 66.50 759 GLN A C 1
ATOM 6097 O O . GLN A 1 759 ? -10.355 -4.734 0.230 1.00 66.50 759 GLN A O 1
ATOM 6102 N N . GLU A 1 760 ? -10.240 -2.951 1.582 1.00 69.69 760 GLU A N 1
ATOM 6103 C CA . GLU A 1 760 ? -11.562 -2.413 1.262 1.00 69.69 760 GLU A CA 1
ATOM 6104 C C . GLU A 1 760 ? -11.677 -1.982 -0.208 1.00 69.69 760 GLU A C 1
ATOM 6106 O O . GLU A 1 760 ? -12.585 -2.447 -0.892 1.00 69.69 760 GLU A O 1
ATOM 6111 N N . ALA A 1 761 ? -10.728 -1.207 -0.750 1.00 66.62 761 ALA A N 1
ATOM 6112 C CA . ALA A 1 761 ? -10.724 -0.863 -2.181 1.00 66.62 761 ALA A CA 1
ATOM 6113 C C . ALA A 1 761 ? -10.604 -2.090 -3.104 1.00 66.62 761 ALA A C 1
ATOM 6115 O O . ALA A 1 761 ? -11.222 -2.141 -4.169 1.00 66.62 761 ALA A O 1
ATOM 6116 N N . GLN A 1 762 ? -9.839 -3.109 -2.708 1.00 68.06 762 GLN A N 1
ATOM 6117 C CA . GLN A 1 762 ? -9.768 -4.361 -3.463 1.00 68.06 762 GLN A CA 1
ATOM 6118 C C . GLN A 1 762 ? -11.081 -5.136 -3.423 1.00 68.06 762 GLN A C 1
ATOM 6120 O O . GLN A 1 762 ? -11.481 -5.686 -4.450 1.00 68.06 762 GLN A O 1
ATOM 6125 N N . ARG A 1 763 ? -11.740 -5.190 -2.257 1.00 70.25 763 ARG A N 1
ATOM 6126 C CA . ARG A 1 763 ? -13.062 -5.804 -2.082 1.00 70.25 763 ARG A CA 1
ATOM 6127 C C . ARG A 1 763 ? -14.083 -5.081 -2.966 1.00 70.25 763 ARG A C 1
ATOM 6129 O O . ARG A 1 763 ? -14.715 -5.742 -3.786 1.00 70.25 763 ARG A O 1
ATOM 6136 N N . LEU A 1 764 ? -14.140 -3.748 -2.892 1.00 71.38 764 LEU A N 1
ATOM 6137 C CA . LEU A 1 764 ? -14.935 -2.872 -3.766 1.00 71.38 764 LEU A CA 1
ATOM 6138 C C . LEU A 1 764 ? -14.739 -3.216 -5.243 1.00 71.38 764 LEU A C 1
ATOM 6140 O O . LEU A 1 764 ? -15.689 -3.602 -5.918 1.00 71.38 764 LEU A O 1
ATOM 6144 N N . GLY A 1 765 ? -13.493 -3.203 -5.720 1.00 66.44 765 GLY A N 1
ATOM 6145 C CA . GLY A 1 765 ? -13.199 -3.480 -7.124 1.00 66.44 765 GLY A CA 1
ATOM 6146 C C . GLY A 1 765 ? -13.521 -4.914 -7.578 1.00 66.44 765 GLY A C 1
ATOM 6147 O O . GLY A 1 765 ? -13.661 -5.163 -8.775 1.00 66.44 765 GLY A O 1
ATOM 6148 N N . ARG A 1 766 ? -13.632 -5.892 -6.668 1.00 68.75 766 ARG A N 1
ATOM 6149 C CA . ARG A 1 766 ? -14.098 -7.250 -7.018 1.00 68.75 766 ARG A CA 1
ATOM 6150 C C . ARG A 1 766 ? -15.610 -7.292 -7.251 1.00 68.75 766 ARG A C 1
ATOM 6152 O O . ARG A 1 766 ? -16.057 -8.086 -8.074 1.00 68.75 766 ARG A O 1
ATOM 6159 N N . ILE A 1 767 ? -16.366 -6.432 -6.571 1.00 68.94 767 ILE A N 1
ATOM 6160 C CA . ILE A 1 767 ? -17.828 -6.303 -6.693 1.00 68.94 767 ILE A CA 1
ATOM 6161 C C . ILE A 1 767 ? -18.192 -5.481 -7.933 1.00 68.94 767 ILE A C 1
ATOM 6163 O O . ILE A 1 767 ? -19.206 -5.744 -8.568 1.00 68.94 767 ILE A O 1
ATOM 6167 N N . SER A 1 768 ? -17.326 -4.552 -8.351 1.00 60.97 768 SER A N 1
ATOM 6168 C CA . SER A 1 768 ? -17.511 -3.732 -9.557 1.00 60.97 768 SER A CA 1
ATOM 6169 C C . SER A 1 768 ? -17.444 -4.506 -10.887 1.00 60.97 768 SER A C 1
ATOM 6171 O O . SER A 1 768 ? -17.477 -3.895 -11.959 1.00 60.97 768 SER A O 1
ATOM 6173 N N . ARG A 1 769 ? -17.315 -5.841 -10.863 1.00 68.25 769 ARG A N 1
ATOM 6174 C CA . ARG A 1 769 ? -17.327 -6.680 -12.070 1.00 68.25 769 ARG A CA 1
ATOM 6175 C C . ARG A 1 769 ? -18.717 -6.647 -12.712 1.00 68.25 769 ARG A C 1
ATOM 6177 O O . ARG A 1 769 ? -19.722 -6.909 -12.059 1.00 68.25 769 ARG A O 1
ATOM 6184 N N . ILE A 1 770 ? -18.755 -6.370 -14.014 1.00 61.25 770 ILE A N 1
ATOM 6185 C CA . ILE A 1 770 ? -19.993 -6.374 -14.799 1.00 61.25 770 ILE A CA 1
ATOM 6186 C C . ILE A 1 770 ? -20.575 -7.780 -14.849 1.00 61.25 770 ILE A C 1
ATOM 6188 O O . ILE A 1 770 ? -19.873 -8.743 -15.166 1.00 61.25 770 ILE A O 1
ATOM 6192 N N . LYS A 1 771 ? -21.876 -7.878 -14.582 1.00 64.19 771 LYS A N 1
ATOM 6193 C CA . LYS A 1 771 ? -22.606 -9.143 -14.578 1.00 64.19 771 LYS A CA 1
ATOM 6194 C C . LYS A 1 771 ? -23.303 -9.378 -15.908 1.00 64.19 771 LYS A C 1
ATOM 6196 O O . LYS A 1 771 ? -23.931 -8.472 -16.453 1.00 64.19 771 LYS A O 1
ATOM 6201 N N . LYS A 1 772 ? -23.220 -10.616 -16.403 1.00 53.94 772 LYS A N 1
ATOM 6202 C CA . LYS A 1 772 ? -23.816 -11.033 -17.684 1.00 53.94 772 LYS A CA 1
ATOM 6203 C C . LYS A 1 772 ? -25.350 -10.996 -17.683 1.00 53.94 772 LYS A C 1
ATOM 6205 O O . LYS A 1 772 ? -25.938 -10.795 -18.736 1.00 53.94 772 LYS A O 1
ATOM 6210 N N . ASP A 1 773 ? -25.980 -11.114 -16.515 1.00 51.09 773 ASP A N 1
ATOM 6211 C CA . ASP A 1 773 ? -27.444 -11.186 -16.393 1.00 51.09 773 ASP A CA 1
ATOM 6212 C C . ASP A 1 773 ? -28.145 -9.811 -16.465 1.00 51.09 773 ASP A C 1
ATOM 6214 O O . ASP A 1 773 ? -29.365 -9.747 -16.564 1.00 51.09 773 ASP A O 1
ATOM 6218 N N . ILE A 1 774 ? -27.391 -8.701 -16.434 1.00 51.41 774 ILE A N 1
ATOM 6219 C CA . ILE A 1 774 ? -27.919 -7.320 -16.311 1.00 51.41 774 ILE A CA 1
ATOM 6220 C C . ILE A 1 774 ? -27.750 -6.526 -17.625 1.00 51.41 774 ILE A C 1
ATOM 6222 O O . ILE A 1 774 ? -28.022 -5.334 -17.694 1.00 51.41 774 ILE A O 1
ATOM 6226 N N . ILE A 1 775 ? -27.356 -7.186 -18.721 1.00 48.78 775 ILE A N 1
ATOM 6227 C CA . ILE A 1 775 ? -27.106 -6.542 -20.029 1.00 48.78 775 ILE A CA 1
ATOM 6228 C C . ILE A 1 775 ? -28.353 -5.798 -20.575 1.00 48.78 775 ILE A C 1
ATOM 6230 O O . ILE A 1 775 ? -28.210 -4.904 -21.403 1.00 48.78 775 ILE A O 1
ATOM 6234 N N . ASN A 1 776 ? -29.559 -6.087 -20.063 1.00 44.97 776 ASN A N 1
ATOM 6235 C CA . ASN A 1 776 ? -30.823 -5.498 -20.525 1.00 44.97 776 ASN A CA 1
ATOM 6236 C C . ASN A 1 776 ? -31.388 -4.343 -19.670 1.00 44.97 776 ASN A C 1
ATOM 6238 O O . ASN A 1 776 ? -32.426 -3.793 -20.033 1.00 44.97 776 ASN A O 1
ATOM 6242 N N . THR A 1 777 ? -30.749 -3.943 -18.566 1.00 50.31 777 THR A N 1
ATOM 6243 C CA . THR A 1 777 ? -31.177 -2.767 -17.783 1.00 50.31 777 THR A CA 1
ATOM 6244 C C . THR A 1 777 ? -30.051 -1.745 -17.733 1.00 50.31 777 THR A C 1
ATOM 6246 O O . THR A 1 777 ? -28.969 -2.052 -17.243 1.00 50.31 777 THR A O 1
ATOM 6249 N N . ASN A 1 778 ? -30.317 -0.524 -18.202 1.00 47.38 778 ASN A N 1
ATOM 6250 C CA . ASN A 1 778 ? -29.365 0.593 -18.321 1.00 47.38 778 ASN A CA 1
ATOM 6251 C C . ASN A 1 778 ? -28.682 1.047 -17.006 1.00 47.38 778 ASN A C 1
ATOM 6253 O O . ASN A 1 778 ? -27.920 2.008 -17.023 1.00 47.38 778 ASN A O 1
ATOM 6257 N N . GLU A 1 779 ? -28.903 0.372 -15.877 1.00 55.38 779 GLU A N 1
ATOM 6258 C CA . GLU A 1 779 ? -28.317 0.697 -14.576 1.00 55.38 779 GLU A CA 1
ATOM 6259 C C . GLU A 1 779 ? -27.605 -0.521 -13.972 1.00 55.38 779 GLU A C 1
ATOM 6261 O O . GLU A 1 779 ? -28.132 -1.247 -13.129 1.00 55.38 779 GLU A O 1
ATOM 6266 N N . ASN A 1 780 ? -26.369 -0.757 -14.413 1.00 61.75 780 ASN A N 1
ATOM 6267 C CA . ASN A 1 780 ? -25.485 -1.781 -13.856 1.00 61.75 780 ASN A CA 1
ATOM 6268 C C . ASN A 1 780 ? -24.819 -1.244 -12.570 1.00 61.75 780 ASN A C 1
ATOM 6270 O O . ASN A 1 780 ? -23.626 -0.929 -12.542 1.00 61.75 780 ASN A O 1
ATOM 6274 N N . ASN A 1 781 ? -25.631 -1.073 -11.523 1.00 74.12 781 ASN A N 1
ATOM 6275 C CA . ASN A 1 781 ? -25.225 -0.469 -10.254 1.00 74.12 781 ASN A CA 1
ATOM 6276 C C . ASN A 1 781 ? -24.793 -1.540 -9.240 1.00 74.12 781 ASN A C 1
ATOM 6278 O O . ASN A 1 781 ? -25.453 -2.566 -9.058 1.00 74.12 781 ASN A O 1
ATOM 6282 N N . ALA A 1 782 ? -23.684 -1.280 -8.555 1.00 83.19 782 ALA A N 1
ATOM 6283 C CA . ALA A 1 782 ? -23.212 -2.032 -7.402 1.00 83.19 782 ALA A CA 1
ATOM 6284 C C . ALA A 1 782 ? -23.327 -1.161 -6.146 1.00 83.19 782 ALA A C 1
ATOM 6286 O O . ALA A 1 782 ? -23.102 0.047 -6.202 1.00 83.19 782 ALA A O 1
ATOM 6287 N N . PHE A 1 783 ? -23.653 -1.766 -5.006 1.00 86.62 783 PHE A N 1
ATOM 6288 C CA . PHE A 1 783 ? -23.836 -1.038 -3.748 1.00 86.62 783 PHE A CA 1
ATOM 6289 C C . PHE A 1 783 ? -22.859 -1.531 -2.687 1.00 86.62 783 PHE A C 1
ATOM 6291 O O . PHE A 1 783 ? -22.696 -2.737 -2.489 1.00 86.62 783 PHE A O 1
ATOM 6298 N N . PHE A 1 784 ? -22.224 -0.594 -1.991 1.00 88.50 784 PHE A N 1
ATOM 6299 C CA . PHE A 1 784 ? -21.309 -0.872 -0.895 1.00 88.50 784 PHE A CA 1
ATOM 6300 C C . PHE A 1 784 ? -21.739 -0.105 0.351 1.00 88.50 784 PHE A C 1
ATOM 6302 O O . PHE A 1 784 ? -21.611 1.116 0.416 1.00 88.50 784 PHE A O 1
ATOM 6309 N N . TYR A 1 785 ? -22.239 -0.835 1.343 1.00 90.56 785 TYR A N 1
ATOM 6310 C CA . TYR A 1 785 ? -22.690 -0.291 2.615 1.00 90.56 785 TYR A CA 1
ATOM 6311 C C . TYR A 1 785 ? -21.657 -0.547 3.701 1.00 90.56 785 TYR A C 1
ATOM 6313 O O . TYR A 1 785 ? -21.217 -1.678 3.897 1.00 90.56 785 TYR A O 1
ATOM 6321 N N . THR A 1 786 ? -21.321 0.493 4.451 1.00 90.94 786 THR A N 1
ATOM 6322 C CA . THR A 1 786 ? -20.519 0.384 5.671 1.00 90.94 786 THR A CA 1
ATOM 6323 C C . THR A 1 786 ? -21.389 0.750 6.861 1.00 90.94 786 THR A C 1
ATOM 6325 O O . THR A 1 786 ? -21.859 1.881 6.944 1.00 90.94 786 THR A O 1
ATOM 6328 N N . LEU A 1 787 ? -21.598 -0.186 7.787 1.00 92.38 787 LEU A N 1
ATOM 6329 C CA . LEU A 1 787 ? -22.381 0.065 8.995 1.00 92.38 787 LEU A CA 1
ATOM 6330 C C . LEU A 1 787 ? -21.468 0.487 10.145 1.00 92.38 787 LEU A C 1
ATOM 6332 O O . LEU A 1 787 ? -20.539 -0.239 10.502 1.00 92.38 787 LEU A O 1
ATOM 6336 N N . ILE A 1 788 ? -21.755 1.632 10.760 1.00 91.75 788 ILE A N 1
ATOM 6337 C CA . ILE A 1 788 ? -20.882 2.243 11.771 1.00 91.75 788 ILE A CA 1
ATOM 6338 C C . ILE A 1 788 ? -21.681 2.561 13.016 1.00 91.75 788 ILE A C 1
ATOM 6340 O O . ILE A 1 788 ? -22.753 3.149 12.925 1.00 91.75 788 ILE A O 1
ATOM 6344 N N . SER A 1 789 ? -21.157 2.168 14.172 1.00 92.38 789 SER A N 1
ATOM 6345 C CA . SER A 1 789 ? -21.762 2.511 15.455 1.00 92.38 789 SER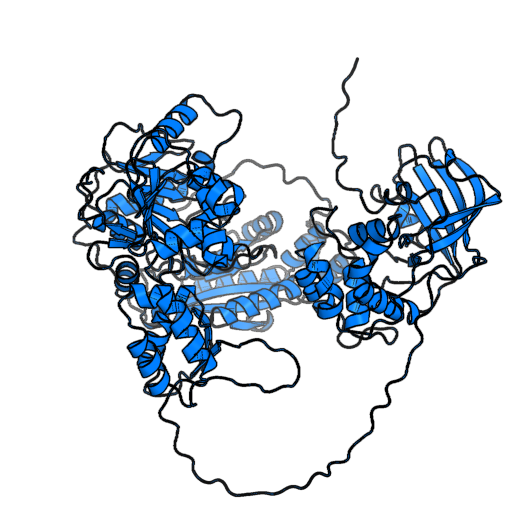 A CA 1
ATOM 6346 C C . SER A 1 789 ? -21.278 3.883 15.921 1.00 92.38 789 SER A C 1
ATOM 6348 O O . SER A 1 789 ? -20.069 4.097 16.068 1.00 92.38 789 SER A O 1
ATOM 6350 N N . GLU A 1 790 ? -22.211 4.804 16.149 1.00 90.81 790 GLU A N 1
ATOM 6351 C CA . GLU A 1 790 ? -21.909 6.160 16.622 1.00 90.81 790 GLU A CA 1
ATOM 6352 C C . GLU A 1 790 ? -21.282 6.151 18.025 1.00 90.81 790 GLU A C 1
ATOM 6354 O O . GLU A 1 790 ? -21.426 5.189 18.777 1.00 90.81 790 GLU A O 1
ATOM 6359 N N . ASP A 1 791 ? -20.513 7.195 18.345 1.00 88.81 791 ASP A N 1
ATOM 6360 C CA . ASP A 1 791 ? -19.771 7.347 19.611 1.00 88.81 791 ASP A CA 1
ATOM 6361 C C . ASP A 1 791 ? -18.768 6.223 19.937 1.00 88.81 791 ASP A C 1
ATOM 6363 O O . ASP A 1 791 ? -18.314 6.062 21.074 1.00 88.81 791 ASP A O 1
ATOM 6367 N N . THR A 1 792 ? -18.351 5.454 18.927 1.00 87.88 792 THR A N 1
ATOM 6368 C CA . THR A 1 792 ? -17.337 4.400 19.073 1.00 87.88 792 THR A CA 1
ATOM 6369 C C . THR A 1 792 ? -16.039 4.717 18.329 1.00 87.88 792 THR A C 1
ATOM 6371 O O . THR A 1 792 ? -15.943 5.645 17.523 1.00 87.88 792 THR A O 1
ATOM 6374 N N . ASN A 1 793 ? -15.006 3.898 18.556 1.00 83.69 793 ASN A N 1
ATOM 6375 C CA . ASN A 1 793 ? -13.737 4.001 17.832 1.00 83.69 793 ASN A CA 1
ATOM 6376 C C . ASN A 1 793 ? -13.899 3.788 16.314 1.00 83.69 793 ASN A C 1
ATOM 6378 O O . ASN A 1 793 ? -13.030 4.213 15.554 1.00 83.69 793 ASN A O 1
ATOM 6382 N N . GLU A 1 794 ? -14.997 3.170 15.859 1.00 84.44 794 GLU A N 1
ATOM 6383 C CA . GLU A 1 794 ? -15.289 2.978 14.434 1.00 84.44 794 GLU A CA 1
ATOM 6384 C C . GLU A 1 794 ? -15.434 4.310 13.684 1.00 84.44 794 GLU A C 1
ATOM 6386 O O . GLU A 1 794 ? -14.994 4.399 12.538 1.00 84.44 794 GLU A O 1
ATOM 6391 N N . MET A 1 795 ? -15.939 5.364 14.341 1.00 84.00 795 MET A N 1
ATOM 6392 C CA . MET A 1 795 ? -16.083 6.705 13.753 1.00 84.00 795 MET A CA 1
ATOM 6393 C C . MET A 1 795 ? -14.737 7.290 13.312 1.00 84.00 795 MET A C 1
ATOM 6395 O O . MET A 1 795 ? -14.630 7.862 12.230 1.00 84.00 795 MET A O 1
ATOM 6399 N N . LYS A 1 796 ? -13.676 7.082 14.107 1.00 79.94 796 LYS A N 1
ATOM 6400 C CA . LYS A 1 796 ? -12.319 7.541 13.763 1.00 79.94 796 LYS A CA 1
ATOM 6401 C C . LYS A 1 796 ? -11.813 6.860 12.493 1.00 79.94 796 LYS A C 1
ATOM 6403 O O . LYS A 1 796 ? -11.251 7.513 11.620 1.00 79.94 796 LYS A O 1
ATOM 6408 N N . TYR A 1 797 ? -12.020 5.547 12.378 1.00 77.69 797 TYR A N 1
ATOM 6409 C CA . TYR A 1 797 ? -11.628 4.788 11.187 1.00 77.69 797 TYR A CA 1
ATOM 6410 C C . TYR A 1 797 ? -12.483 5.141 9.966 1.00 77.69 797 TYR A C 1
ATOM 6412 O O . TYR A 1 797 ? -11.971 5.105 8.846 1.00 77.69 797 TYR A O 1
ATOM 6420 N N . SER A 1 798 ? -13.744 5.520 10.186 1.00 79.31 798 SER A N 1
ATOM 6421 C CA . SER A 1 798 ? -14.656 5.952 9.131 1.00 79.31 798 SER A CA 1
ATOM 6422 C C . SER A 1 798 ? -14.153 7.179 8.385 1.00 79.31 798 SER A C 1
ATOM 6424 O O . SER A 1 798 ? -14.009 7.129 7.168 1.00 79.31 798 SER A O 1
ATOM 6426 N N . SER A 1 799 ? -13.789 8.248 9.103 1.00 77.88 799 SER A N 1
ATOM 6427 C CA . SER A 1 799 ? -13.355 9.502 8.474 1.00 77.88 799 SER A CA 1
ATOM 6428 C C . SER A 1 799 ? -12.166 9.289 7.535 1.00 77.88 799 SER A C 1
ATOM 6430 O O . SER A 1 799 ? -12.141 9.794 6.417 1.00 77.88 799 SER A O 1
ATOM 6432 N N . TYR A 1 800 ? -11.203 8.459 7.946 1.00 74.19 800 TYR A N 1
ATOM 6433 C CA . TYR A 1 800 ? -10.064 8.104 7.102 1.00 74.19 800 TYR A CA 1
ATOM 6434 C C . TYR A 1 800 ? -10.448 7.289 5.860 1.00 74.19 800 TYR A C 1
ATOM 6436 O O . TYR A 1 800 ? -9.833 7.448 4.804 1.00 74.19 800 TYR A O 1
ATOM 6444 N N . ARG A 1 801 ? -11.424 6.383 5.989 1.00 76.69 801 ARG A N 1
ATOM 6445 C CA . ARG A 1 801 ? -11.953 5.591 4.871 1.00 76.69 801 ARG A CA 1
ATOM 6446 C C . ARG A 1 801 ? -12.701 6.479 3.888 1.00 76.69 801 ARG A C 1
ATOM 6448 O O . ARG A 1 801 ? -12.489 6.347 2.687 1.00 76.69 801 ARG A O 1
ATOM 6455 N N . GLN A 1 802 ? -13.532 7.378 4.402 1.00 80.12 802 GLN A N 1
ATOM 6456 C CA . GLN A 1 802 ? -14.277 8.346 3.617 1.00 80.12 802 GLN A CA 1
ATOM 6457 C C . GLN A 1 802 ? -13.323 9.190 2.770 1.00 80.12 802 GLN A C 1
ATOM 6459 O O . GLN A 1 802 ? -13.474 9.208 1.551 1.00 80.12 802 GLN A O 1
ATOM 6464 N N . SER A 1 803 ? -12.301 9.807 3.380 1.00 75.50 803 SER A N 1
ATOM 6465 C CA . SER A 1 803 ? -11.292 10.571 2.635 1.00 75.50 803 SER A CA 1
ATOM 6466 C C . SER A 1 803 ? -10.645 9.726 1.541 1.00 75.50 803 SER A C 1
ATOM 6468 O O . SER A 1 803 ? -10.630 10.136 0.392 1.00 75.50 803 SER A O 1
ATOM 6470 N N . PHE A 1 804 ? -10.219 8.499 1.854 1.00 74.88 804 PHE A N 1
ATOM 6471 C CA . PHE A 1 804 ? -9.587 7.625 0.868 1.00 74.88 804 PHE A CA 1
ATOM 6472 C C . PHE A 1 804 ? -10.512 7.259 -0.306 1.00 74.88 804 PHE A C 1
ATOM 6474 O O . PHE A 1 804 ? -10.077 7.293 -1.452 1.00 74.88 804 PHE A O 1
ATOM 6481 N N . LEU A 1 805 ? -11.777 6.910 -0.056 1.00 75.75 805 LEU A N 1
ATOM 6482 C CA . LEU A 1 805 ? -12.719 6.567 -1.128 1.00 75.75 805 LEU A CA 1
ATOM 6483 C C . LEU A 1 805 ? -13.085 7.782 -1.986 1.00 75.75 805 LEU A C 1
ATOM 6485 O O . LEU A 1 805 ? -13.230 7.629 -3.198 1.00 75.75 805 LEU A O 1
ATOM 6489 N N . ILE A 1 806 ? -13.174 8.969 -1.382 1.00 74.94 806 ILE A N 1
ATOM 6490 C CA . ILE A 1 806 ? -13.389 10.238 -2.089 1.00 74.94 806 ILE A CA 1
ATOM 6491 C C . ILE A 1 806 ? -12.146 10.645 -2.887 1.00 74.94 806 ILE A C 1
ATOM 6493 O O . ILE A 1 806 ? -12.288 11.095 -4.016 1.00 74.94 806 ILE A O 1
ATOM 6497 N N . ASP A 1 807 ? -10.936 10.425 -2.371 1.00 67.69 807 ASP A N 1
ATOM 6498 C CA . ASP A 1 807 ? -9.684 10.671 -3.104 1.00 67.69 807 ASP A CA 1
ATOM 6499 C C . ASP A 1 807 ? -9.548 9.733 -4.305 1.00 67.69 807 ASP A C 1
ATOM 6501 O O . ASP A 1 807 ? -9.029 10.104 -5.357 1.00 67.69 807 ASP A O 1
ATOM 6505 N N . GLN A 1 808 ? -10.043 8.502 -4.156 1.00 67.94 808 GLN A N 1
ATOM 6506 C CA . GLN A 1 808 ? -10.221 7.597 -5.281 1.00 67.94 808 GLN A CA 1
ATOM 6507 C C . GLN A 1 808 ? -11.407 8.002 -6.159 1.00 67.94 808 GLN A C 1
ATOM 6509 O O . GLN A 1 808 ? -11.502 7.461 -7.240 1.00 67.94 808 GLN A O 1
ATOM 6514 N N . GLY A 1 809 ? -12.263 8.938 -5.749 1.00 68.69 809 GLY A N 1
ATOM 6515 C CA . GLY A 1 809 ? -13.360 9.542 -6.508 1.00 68.69 809 GLY A CA 1
ATOM 6516 C C . GLY A 1 809 ? -14.684 8.766 -6.511 1.00 68.69 809 GLY A C 1
ATOM 6517 O O . GLY A 1 809 ? -15.569 9.089 -7.302 1.00 68.69 809 GLY A O 1
ATOM 6518 N N . TYR A 1 810 ? -14.847 7.753 -5.653 1.00 75.38 810 TYR A N 1
ATOM 6519 C CA . TYR A 1 810 ? -16.115 7.026 -5.514 1.00 75.38 810 TYR A CA 1
ATOM 6520 C C . TYR A 1 810 ? -17.231 7.945 -5.003 1.00 75.38 810 TYR A C 1
ATOM 6522 O O . TYR A 1 810 ? -17.018 8.760 -4.105 1.00 75.38 810 TYR A O 1
ATOM 6530 N N . THR A 1 811 ? -18.458 7.753 -5.502 1.00 76.38 811 THR A N 1
ATOM 6531 C CA . THR A 1 811 ? -19.629 8.445 -4.947 1.00 76.38 811 THR A CA 1
ATOM 6532 C C . THR A 1 811 ? -19.898 7.940 -3.534 1.00 76.38 811 THR A C 1
ATOM 6534 O O . THR A 1 811 ? -20.141 6.742 -3.359 1.00 76.38 811 THR A O 1
ATOM 6537 N N . TYR A 1 812 ? -19.866 8.843 -2.553 1.00 83.88 812 TYR A N 1
ATOM 6538 C CA . TYR A 1 812 ? -20.012 8.524 -1.135 1.00 83.88 812 TYR A CA 1
ATOM 6539 C C . TYR A 1 812 ? -21.214 9.254 -0.530 1.00 83.88 812 TYR A C 1
ATOM 6541 O O . TYR A 1 812 ? -21.284 10.480 -0.575 1.00 83.88 812 TYR A O 1
ATOM 6549 N N . ALA A 1 813 ? -22.155 8.504 0.040 1.00 87.94 813 ALA A N 1
ATOM 6550 C CA . ALA A 1 813 ? -23.340 9.036 0.704 1.00 87.94 813 ALA A CA 1
ATOM 6551 C C . ALA A 1 813 ? -23.314 8.738 2.207 1.00 87.94 813 ALA A C 1
ATOM 6553 O O . ALA A 1 813 ? -22.913 7.657 2.633 1.00 87.94 813 ALA A O 1
ATOM 6554 N N . MET A 1 814 ? -23.791 9.693 3.002 1.00 88.62 814 MET A N 1
ATOM 6555 C CA . MET A 1 814 ? -23.992 9.533 4.440 1.00 88.62 814 MET A CA 1
ATOM 6556 C C . MET A 1 814 ? -25.470 9.281 4.711 1.00 88.62 814 MET A C 1
ATOM 6558 O O . MET A 1 814 ? -26.306 10.103 4.341 1.00 88.62 814 MET A O 1
ATOM 6562 N N . LEU A 1 815 ? -25.779 8.166 5.362 1.00 90.94 815 LEU A N 1
ATOM 6563 C CA . LEU A 1 815 ? -27.129 7.765 5.739 1.00 90.94 815 LEU A CA 1
ATOM 6564 C C . LEU A 1 815 ? -27.202 7.517 7.245 1.00 90.94 815 LEU A C 1
ATOM 6566 O O . LEU A 1 815 ? -26.223 7.117 7.880 1.00 90.94 815 LEU A O 1
ATOM 6570 N N . THR A 1 816 ? -28.384 7.706 7.815 1.00 89.75 816 THR A N 1
ATOM 6571 C CA . THR A 1 816 ? -28.684 7.293 9.190 1.00 89.75 816 THR A CA 1
ATOM 6572 C C . THR A 1 816 ? -29.516 6.016 9.180 1.00 89.75 816 THR A C 1
ATOM 6574 O O . THR A 1 816 ? -30.295 5.770 8.259 1.00 89.75 816 THR A O 1
ATOM 6577 N N . HIS A 1 817 ? -29.384 5.190 10.217 1.00 83.38 817 HIS A N 1
ATOM 6578 C CA . HIS A 1 817 ? -30.177 3.964 10.351 1.00 83.38 817 HIS A CA 1
ATOM 6579 C C . HIS A 1 817 ? -31.697 4.224 10.282 1.00 83.38 817 HIS A C 1
ATOM 6581 O O . HIS A 1 817 ? -32.429 3.430 9.694 1.00 83.38 817 HIS A O 1
ATOM 6587 N N . THR A 1 818 ? -32.159 5.376 10.781 1.00 81.12 818 THR A N 1
ATOM 6588 C CA . THR A 1 818 ? -33.560 5.831 10.713 1.00 81.12 818 THR A CA 1
ATOM 6589 C C . THR A 1 818 ? -34.079 6.053 9.292 1.00 81.12 818 THR A C 1
ATOM 6591 O O . THR A 1 818 ? -35.265 5.881 9.044 1.00 81.12 818 THR A O 1
ATOM 6594 N N . GLN A 1 819 ? -33.213 6.399 8.335 1.00 81.56 819 GLN A N 1
ATOM 6595 C CA . GLN A 1 819 ? -33.603 6.550 6.927 1.00 81.56 819 GLN A CA 1
ATOM 6596 C C . GLN A 1 819 ? -33.782 5.199 6.220 1.00 81.56 819 GLN A C 1
ATOM 6598 O O . GLN A 1 819 ? -34.440 5.127 5.185 1.00 81.56 819 GLN A O 1
ATOM 6603 N N . ILE A 1 820 ? -33.181 4.133 6.756 1.00 82.00 820 ILE A N 1
ATOM 6604 C CA . ILE A 1 820 ? -33.187 2.792 6.156 1.00 82.00 820 ILE A CA 1
ATOM 6605 C C . ILE A 1 820 ? -34.282 1.922 6.773 1.00 82.00 820 ILE A C 1
ATOM 6607 O O . ILE A 1 820 ? -34.958 1.168 6.069 1.00 82.00 820 ILE A O 1
ATOM 6611 N N . ILE A 1 821 ? -34.470 2.032 8.086 1.00 78.75 821 ILE A N 1
ATOM 6612 C CA . ILE A 1 821 ? -35.490 1.297 8.828 1.00 78.75 821 ILE A CA 1
ATOM 6613 C C . ILE A 1 821 ? -36.846 1.961 8.567 1.00 78.75 821 ILE A C 1
ATOM 6615 O O . ILE A 1 821 ? -37.207 2.950 9.191 1.00 78.75 821 ILE A O 1
ATOM 6619 N N . THR A 1 822 ? -37.596 1.419 7.609 1.00 65.62 822 THR A N 1
ATOM 6620 C CA . THR A 1 822 ? -38.919 1.942 7.220 1.00 65.62 822 THR A CA 1
ATOM 6621 C C . THR A 1 822 ? -40.078 1.225 7.915 1.00 65.62 822 THR A C 1
ATOM 6623 O O . THR A 1 822 ? -41.141 1.814 8.073 1.00 65.62 822 THR A O 1
ATOM 6626 N N . ASN A 1 823 ? -39.877 -0.019 8.371 1.00 68.69 823 ASN A N 1
ATOM 6627 C CA . ASN A 1 823 ? -40.870 -0.819 9.093 1.00 68.69 823 ASN A CA 1
ATOM 6628 C C . ASN A 1 823 ? -40.225 -1.530 10.290 1.00 68.69 823 ASN A C 1
ATOM 6630 O O . ASN A 1 823 ? -39.492 -2.502 10.120 1.00 68.69 823 ASN A O 1
ATOM 6634 N N . GLU A 1 824 ? -40.529 -1.091 11.511 1.00 64.94 824 GLU A N 1
ATOM 6635 C CA . GLU A 1 824 ? -39.934 -1.671 12.724 1.00 64.94 824 GLU A CA 1
ATOM 6636 C C . GLU A 1 824 ? -40.522 -3.032 13.132 1.00 64.94 824 GLU A C 1
ATOM 6638 O O . GLU A 1 824 ? -39.836 -3.825 13.776 1.00 64.94 824 GLU A O 1
ATOM 6643 N N . ASN A 1 825 ? -41.760 -3.329 12.725 1.00 57.72 825 ASN A N 1
ATOM 6644 C CA . ASN A 1 825 ? -42.553 -4.451 13.248 1.00 57.72 825 ASN A CA 1
ATOM 6645 C C . ASN A 1 825 ? -42.075 -5.853 12.814 1.00 57.72 825 ASN A C 1
ATOM 6647 O O . ASN A 1 825 ? -42.629 -6.846 13.275 1.00 57.72 825 ASN A O 1
ATOM 6651 N N . GLN A 1 826 ? -41.083 -5.955 11.925 1.00 70.88 826 GLN A N 1
ATOM 6652 C CA . GLN A 1 826 ? -40.539 -7.233 11.426 1.00 70.88 826 GLN A CA 1
ATOM 6653 C C . GLN A 1 826 ? -39.028 -7.386 11.668 1.00 70.88 826 GLN A C 1
ATOM 6655 O O . GLN A 1 826 ? -38.402 -8.311 11.141 1.00 70.88 826 GLN A O 1
ATOM 6660 N N . LEU A 1 827 ? -38.426 -6.476 12.437 1.00 82.56 827 LEU A N 1
ATOM 6661 C CA . LEU A 1 827 ? -36.992 -6.480 12.703 1.00 82.56 827 LEU A CA 1
ATOM 6662 C C . LEU A 1 827 ? -36.686 -7.135 14.050 1.00 82.56 827 LEU A C 1
ATOM 6664 O O . LEU A 1 827 ? -37.389 -6.904 15.032 1.00 82.56 827 LEU A O 1
ATOM 6668 N N . TYR A 1 828 ? -35.612 -7.920 14.090 1.00 83.00 828 TYR A N 1
ATOM 6669 C CA . TYR A 1 828 ? -35.099 -8.510 15.328 1.00 83.00 828 TYR A CA 1
ATOM 6670 C C . TYR A 1 828 ? -34.584 -7.430 16.285 1.00 83.00 828 TYR A C 1
ATOM 6672 O O . TYR A 1 828 ? -34.184 -6.350 15.846 1.00 83.00 828 TYR A O 1
ATOM 6680 N N . PHE A 1 829 ? -34.546 -7.731 17.586 1.00 82.62 829 PHE A N 1
ATOM 6681 C CA . PHE A 1 829 ? -34.091 -6.813 18.632 1.00 82.62 829 PHE A CA 1
ATOM 6682 C C . PHE A 1 829 ? -34.944 -5.540 18.753 1.00 82.62 829 PHE A C 1
ATOM 6684 O O . PHE A 1 829 ? -34.440 -4.480 19.136 1.00 82.62 829 PHE A O 1
ATOM 6691 N N . SER A 1 830 ? -36.239 -5.628 18.428 1.00 81.50 830 SER A N 1
ATOM 6692 C CA . SER A 1 830 ? -37.199 -4.543 18.668 1.00 81.50 830 SER A CA 1
ATOM 6693 C C . SER A 1 830 ? -37.533 -4.382 20.156 1.00 81.50 830 SER A C 1
ATOM 6695 O O . SER A 1 830 ? -37.889 -3.287 20.587 1.00 81.50 830 SER A O 1
ATOM 6697 N N . THR A 1 831 ? -37.380 -5.443 20.955 1.00 85.81 831 THR A N 1
ATOM 6698 C CA . THR A 1 831 ? -37.646 -5.446 22.398 1.00 85.81 831 THR A CA 1
ATOM 6699 C C . THR A 1 831 ? -36.363 -5.289 23.218 1.00 85.81 831 THR A C 1
ATOM 6701 O O . THR A 1 831 ? -35.293 -5.776 22.852 1.00 85.81 831 THR A O 1
ATOM 6704 N N . ASN A 1 832 ? -36.469 -4.634 24.379 1.00 84.81 832 ASN A N 1
ATOM 6705 C CA . ASN A 1 832 ? -35.330 -4.446 25.287 1.00 84.81 832 ASN A CA 1
ATOM 6706 C C . ASN A 1 832 ? -34.841 -5.763 25.919 1.00 84.81 832 ASN A C 1
ATOM 6708 O O . ASN A 1 832 ? -33.687 -5.847 26.335 1.00 84.81 832 ASN A O 1
ATOM 6712 N N . GLU A 1 833 ? -35.695 -6.786 26.004 1.00 86.19 833 GLU A N 1
ATOM 6713 C CA . GLU A 1 833 ? -35.331 -8.104 26.541 1.00 86.19 833 GLU A CA 1
ATOM 6714 C C . GLU A 1 833 ? -34.368 -8.835 25.599 1.00 86.19 833 GLU A C 1
ATOM 6716 O O . GLU A 1 833 ? -33.282 -9.222 26.025 1.00 86.19 833 GLU A O 1
ATOM 6721 N N . GLU A 1 834 ? -34.684 -8.900 24.302 1.00 85.06 834 GLU A N 1
ATOM 6722 C CA . GLU A 1 834 ? -33.803 -9.502 23.291 1.00 85.06 834 GLU A CA 1
ATOM 6723 C C . GLU A 1 834 ? -32.440 -8.798 23.215 1.00 85.06 834 GLU A C 1
ATOM 6725 O O . GLU A 1 834 ? -31.403 -9.433 23.008 1.00 85.06 834 GLU A O 1
ATOM 6730 N N . GLN A 1 835 ? -32.424 -7.472 23.392 1.00 88.56 835 GLN A N 1
ATOM 6731 C CA . GLN A 1 835 ? -31.181 -6.699 23.424 1.00 88.56 835 GLN A CA 1
ATOM 6732 C C . GLN A 1 835 ? -30.321 -7.041 24.646 1.00 88.56 835 GLN A C 1
ATOM 6734 O O . GLN A 1 835 ? -29.098 -7.119 24.526 1.00 88.56 835 GLN A O 1
ATOM 6739 N N . ARG A 1 836 ? -30.939 -7.269 25.812 1.00 86.06 836 ARG A N 1
ATOM 6740 C CA . ARG A 1 836 ? -30.223 -7.701 27.021 1.00 86.06 836 ARG A CA 1
ATOM 6741 C C . ARG A 1 836 ? -29.685 -9.118 26.888 1.00 86.06 836 ARG A C 1
ATOM 6743 O O . ARG A 1 836 ? -28.530 -9.340 27.232 1.00 86.06 836 ARG A O 1
ATOM 6750 N N . GLU A 1 837 ? -30.463 -10.040 26.327 1.00 86.81 837 GLU A N 1
ATOM 6751 C CA . GLU A 1 837 ? -29.988 -11.402 26.055 1.00 86.81 837 GLU A CA 1
ATOM 6752 C C . GLU A 1 837 ? -28.757 -11.401 25.141 1.00 86.81 837 GLU A C 1
ATOM 6754 O O . GLU A 1 837 ? -27.791 -12.121 25.395 1.00 86.81 837 GLU A O 1
ATOM 6759 N N . LEU A 1 838 ? -28.756 -10.563 24.097 1.00 86.75 838 LEU A N 1
ATOM 6760 C CA . LEU A 1 838 ? -27.590 -10.408 23.227 1.00 86.75 838 LEU A CA 1
ATOM 6761 C C . LEU A 1 838 ? -26.382 -9.864 23.995 1.00 86.75 838 LEU A C 1
ATOM 6763 O O . LEU A 1 838 ? -25.271 -10.352 23.807 1.00 86.75 838 LEU A O 1
ATOM 6767 N N . LEU A 1 839 ? -26.591 -8.870 24.861 1.00 87.19 839 LEU A N 1
ATOM 6768 C CA . LEU A 1 839 ? -25.528 -8.268 25.666 1.00 87.19 839 LEU A CA 1
ATOM 6769 C C . LEU A 1 839 ? -24.877 -9.290 26.613 1.00 87.19 839 LEU A C 1
ATOM 6771 O O . LEU A 1 839 ? -23.653 -9.312 26.746 1.00 87.19 839 LEU A O 1
ATOM 6775 N N . GLU A 1 840 ? -25.674 -10.172 27.221 1.00 84.81 840 GLU A N 1
ATOM 6776 C CA . GLU A 1 840 ? -25.191 -11.247 28.098 1.00 84.81 840 GLU A CA 1
ATOM 6777 C C . GLU A 1 840 ? -24.417 -12.336 27.343 1.00 84.81 840 GLU A C 1
ATOM 6779 O O . GLU A 1 840 ? -23.470 -12.913 27.881 1.00 84.81 840 GLU A O 1
ATOM 6784 N N . GLN A 1 841 ? -24.771 -12.591 26.081 1.00 83.50 841 GLN A N 1
ATOM 6785 C CA . GLN A 1 841 ? -24.087 -13.568 25.230 1.00 83.50 841 GLN A CA 1
ATOM 6786 C C . GLN A 1 841 ? -22.701 -13.103 24.763 1.00 83.50 841 GLN A C 1
ATOM 6788 O O . GLN A 1 841 ? -21.908 -13.934 24.316 1.00 83.50 841 GLN A O 1
ATOM 6793 N N . ILE A 1 842 ? -22.378 -11.805 24.854 1.00 83.31 842 ILE A N 1
ATOM 6794 C CA . ILE A 1 842 ? -21.096 -11.274 24.375 1.00 83.31 842 ILE A CA 1
ATOM 6795 C C . ILE A 1 842 ? -19.948 -11.738 25.292 1.00 83.31 842 ILE A C 1
ATOM 6797 O O . ILE A 1 842 ? -19.889 -11.361 26.468 1.00 83.31 842 ILE A O 1
ATOM 6801 N N . PRO A 1 843 ? -18.965 -12.498 24.769 1.00 76.25 843 PRO A N 1
ATOM 6802 C CA . PRO A 1 843 ? -17.872 -13.017 25.579 1.00 76.25 843 PRO A CA 1
ATOM 6803 C C . PRO A 1 843 ? -16.950 -11.894 26.071 1.00 76.25 843 PRO A C 1
ATOM 6805 O O . PRO A 1 843 ? -16.327 -11.179 25.276 1.00 76.25 843 PRO A O 1
ATOM 6808 N N . ARG A 1 844 ? -16.838 -11.785 27.402 1.00 69.88 844 ARG A N 1
ATOM 6809 C CA . ARG A 1 844 ? -16.043 -10.766 28.115 1.00 69.88 844 ARG A CA 1
ATOM 6810 C C . ARG A 1 844 ? -14.580 -11.165 28.341 1.00 69.88 844 ARG A C 1
ATOM 6812 O O . ARG A 1 844 ? -13.746 -10.294 28.581 1.00 69.88 844 ARG A O 1
ATOM 6819 N N . THR A 1 845 ? -14.247 -12.454 28.244 1.00 57.31 845 THR A N 1
ATOM 6820 C CA . THR A 1 845 ? -12.864 -12.945 28.327 1.00 57.31 845 THR A CA 1
ATOM 6821 C C . THR A 1 845 ? -12.209 -13.014 26.942 1.00 57.31 845 THR A C 1
ATOM 6823 O O . THR A 1 845 ? -12.870 -13.333 25.946 1.00 57.31 845 THR A O 1
ATOM 6826 N N . PRO A 1 846 ? -10.895 -12.741 26.845 1.00 49.41 846 PRO A N 1
ATOM 6827 C CA . PRO A 1 846 ? -10.117 -13.047 25.656 1.00 49.41 846 PRO A CA 1
ATOM 6828 C C . PRO A 1 846 ? -9.862 -14.558 25.628 1.00 49.41 846 PRO A C 1
ATOM 6830 O O . PRO A 1 846 ? -8.791 -15.020 26.006 1.00 49.41 846 PRO A O 1
ATOM 6833 N N . ASN A 1 847 ? -10.856 -15.359 25.247 1.00 42.25 847 ASN A N 1
ATOM 6834 C CA . ASN A 1 847 ? -10.560 -16.746 24.912 1.00 42.25 847 ASN A CA 1
ATOM 6835 C C . ASN A 1 847 ? -9.749 -16.753 23.616 1.00 42.25 847 ASN A C 1
ATOM 6837 O O . ASN A 1 847 ? -10.088 -16.046 22.666 1.00 42.25 847 ASN A O 1
ATOM 6841 N N . ASN A 1 848 ? -8.667 -17.536 23.614 1.00 39.78 848 ASN A N 1
ATOM 6842 C CA . ASN A 1 848 ? -7.950 -17.908 22.404 1.00 39.78 848 ASN A CA 1
ATOM 6843 C C . ASN A 1 848 ? -8.982 -18.363 21.372 1.00 39.78 848 ASN A C 1
ATOM 6845 O O . ASN A 1 848 ? -9.788 -19.244 21.671 1.00 39.78 848 ASN A O 1
ATOM 6849 N N . ASP A 1 849 ? -8.947 -17.771 20.180 1.00 40.97 849 ASP A N 1
ATOM 6850 C CA . ASP A 1 849 ? -9.613 -18.299 18.993 1.00 40.97 849 ASP A CA 1
ATOM 6851 C C . ASP A 1 849 ? -8.979 -19.671 18.665 1.00 40.97 849 ASP A C 1
ATOM 6853 O O . ASP A 1 849 ? -8.165 -19.801 17.746 1.00 40.97 849 ASP A O 1
ATOM 6857 N N . GLU A 1 850 ? -9.256 -20.697 19.475 1.00 30.31 850 GLU A N 1
ATOM 6858 C CA . GLU A 1 850 ? -8.928 -22.075 19.152 1.00 30.31 850 GLU A CA 1
ATOM 6859 C C . GLU A 1 850 ? -9.769 -22.467 17.946 1.00 30.31 850 GLU A C 1
ATOM 6861 O O . GLU A 1 850 ? -10.994 -22.349 17.925 1.00 30.31 850 GLU A O 1
ATOM 6866 N N . ALA A 1 851 ? -9.059 -22.885 16.904 1.00 31.08 851 ALA A N 1
ATOM 6867 C CA . ALA A 1 851 ? -9.609 -23.341 15.649 1.00 31.08 851 ALA A CA 1
ATOM 6868 C C . ALA A 1 851 ? -10.613 -24.480 15.883 1.00 31.08 851 ALA A C 1
ATOM 6870 O O . ALA A 1 851 ? -10.231 -25.642 16.016 1.00 31.08 851 ALA A O 1
ATOM 6871 N N . LEU A 1 852 ? -11.903 -24.151 15.879 1.00 30.59 852 LEU A N 1
ATOM 6872 C CA . LEU A 1 852 ? -12.946 -25.139 15.653 1.00 30.59 852 LEU A CA 1
ATOM 6873 C C . LEU A 1 852 ? -12.862 -25.613 14.190 1.00 30.59 852 LEU A C 1
ATOM 6875 O O . LEU A 1 852 ? -12.597 -24.809 13.287 1.00 30.59 852 LEU A O 1
ATOM 6879 N N . PRO A 1 853 ? -13.029 -26.922 13.939 1.00 26.42 853 PRO A N 1
ATOM 6880 C CA . PRO A 1 853 ? -12.912 -27.494 12.606 1.00 26.42 853 PRO A CA 1
ATOM 6881 C C . PRO A 1 853 ? -13.929 -26.865 11.652 1.00 26.42 853 PRO A C 1
ATOM 6883 O O . PRO A 1 853 ? -15.045 -26.533 12.040 1.00 26.42 853 PRO A O 1
ATOM 6886 N N . ILE A 1 854 ? -13.531 -26.728 10.385 1.00 31.25 854 ILE A N 1
ATOM 6887 C CA . ILE A 1 854 ? -14.367 -26.240 9.283 1.00 31.25 854 ILE A CA 1
ATOM 6888 C C . ILE A 1 854 ? -15.614 -27.131 9.188 1.00 31.25 854 ILE A C 1
ATOM 6890 O O . ILE A 1 854 ? -15.570 -28.210 8.599 1.00 31.25 854 ILE A O 1
ATOM 6894 N N . THR A 1 855 ? -16.731 -26.703 9.771 1.00 28.53 855 THR A N 1
ATOM 6895 C CA . THR A 1 855 ? -18.028 -27.352 9.577 1.00 28.53 855 THR A CA 1
ATOM 6896 C C . THR A 1 855 ? -18.786 -26.637 8.474 1.00 28.53 855 THR A C 1
ATOM 6898 O O . THR A 1 855 ? -19.558 -25.715 8.712 1.00 28.53 855 THR A O 1
ATOM 6901 N N . THR A 1 856 ? -18.610 -27.108 7.243 1.00 32.97 856 THR A N 1
ATOM 6902 C CA . THR A 1 856 ? -19.541 -26.866 6.138 1.00 32.97 856 THR A CA 1
ATOM 6903 C C . THR A 1 856 ? -20.864 -27.583 6.431 1.00 32.97 856 THR A C 1
ATOM 6905 O O . THR A 1 856 ? -21.114 -28.688 5.957 1.00 32.97 856 THR A O 1
ATOM 6908 N N . LYS A 1 857 ? -21.741 -26.980 7.242 1.00 32.50 857 LYS A N 1
ATOM 6909 C CA . LYS A 1 857 ? -23.119 -27.461 7.430 1.00 32.50 857 LYS A CA 1
ATOM 6910 C C . LYS A 1 857 ? -24.128 -26.540 6.752 1.00 32.50 857 LYS A C 1
ATOM 6912 O O . LYS A 1 857 ? -24.721 -25.678 7.382 1.00 32.50 857 LYS A O 1
ATOM 6917 N N . LYS A 1 858 ? -24.329 -26.807 5.463 1.00 30.83 858 LYS A N 1
ATOM 6918 C CA . LYS A 1 858 ? -25.603 -26.954 4.731 1.00 30.83 858 LYS A CA 1
ATOM 6919 C C . LYS A 1 858 ? -25.279 -26.755 3.251 1.00 30.83 858 LYS A C 1
ATOM 6921 O O . LYS A 1 858 ? -24.652 -25.774 2.872 1.00 30.83 858 LYS A O 1
ATOM 6926 N N . ASN A 1 859 ? -25.639 -27.756 2.454 1.00 26.61 859 ASN A N 1
ATOM 6927 C CA . ASN A 1 859 ? -25.359 -27.850 1.026 1.00 26.61 859 ASN A CA 1
ATOM 6928 C C . ASN A 1 859 ? -25.691 -26.541 0.296 1.00 26.61 859 ASN A C 1
ATOM 6930 O O . ASN A 1 859 ? -26.841 -26.107 0.318 1.00 26.61 859 ASN A O 1
ATOM 6934 N N . PHE A 1 860 ? -24.695 -25.966 -0.381 1.00 29.89 860 PHE A N 1
ATOM 6935 C CA . PHE A 1 860 ? -24.931 -25.014 -1.461 1.00 29.89 860 PHE A CA 1
ATOM 6936 C C . PHE A 1 860 ? -25.744 -25.740 -2.543 1.00 29.89 860 PHE A C 1
ATOM 6938 O O . PHE A 1 860 ? -25.267 -26.719 -3.122 1.00 29.89 860 PHE A O 1
ATOM 6945 N N . LYS A 1 861 ? -26.980 -25.294 -2.764 1.00 27.52 861 LYS A N 1
ATOM 6946 C CA . LYS A 1 861 ? -27.718 -25.515 -4.007 1.00 27.52 861 LYS A CA 1
ATOM 6947 C C . LYS A 1 861 ? -27.834 -24.188 -4.728 1.00 27.52 861 LYS A C 1
ATOM 6949 O O . LYS A 1 861 ? -28.058 -23.180 -4.020 1.00 27.52 861 LYS A O 1
#

InterPro domains:
  IPR000768 NAD:arginine ADP-ribosyltransferase, ART [PF01129] (63-233)
  IPR001161 Helicase XPB/Ssl2 [TIGR00603] (412-732)
  IPR006935 Helicase/UvrB, N-terminal [PF04851] (463-620)
  IPR014001 Helicase superfamily 1/2, ATP-binding domain [PS51192] (475-637)
  IPR014001 Helicase superfamily 1/2, ATP-binding domain [SM00487] (460-641)
  IPR027417 P-loop containing nucleoside triphosphate hydrolase [G3DSA:3.40.50.300] (453-645)
  IPR027417 P-loop containing nucleoside triphosphate hydrolase [G3DSA:3.40.50.300] (646-734)
  IPR027417 P-loop containing nucleoside triphosphate hydrolase [G3DSA:3.40.50.300] (735-852)
  IPR027417 P-loop containing nucleoside triphosphate hydrolase [SSF52540] (393-639)
  IPR027417 P-loop containing nucleoside triphosphate hydrolase [SSF52540] (583-812)
  IPR032438 ERCC3/RAD25/XPB helicase, C-terminal domain [PF16203] (733-849)
  IPR032438 ERCC3/RAD25/XPB helicase, C-terminal domain [cd18789] (656-788)
  IPR032830 Helicase XPB/Ssl2, N-terminal domain [PF13625] (286-406)
  IPR050615 ATP-dependent DNA Helicase [PTHR11274] (284-732)

Secondary structure (DSSP, 8-state):
----------S-SSSSGGGGS-SSPPPPB-SSTTSPP--HHHHHGGGGGT-TTHHHHHHHHHHHS-SS-GGG--HHHHHHHHHHH---SSGGGSHHHHHHHHHH-S-GGGGGGGHHHHHHHHHHHHHSPEEEEEEEEEESS--GGG--TT-EEEE-S-EEEES-HHHHTSTTTT-SSSSEEEEEEEEEEEEE-GGGSS-GGG-EEEEPSSEEEEEEEEEEEETTEEEEEEEEE--SS-SB--------------------------PPPPS--EE------SS------EEEEETTSTTHHHHHHHHHHH-EEEEE-SSEEEEE--HHHHHHHHHTT--HHHHHHHHHHHBSSPPPHHHHHHHHHHHHHTTS-EEEEETTEEEEE-S-HHHHHHHHHSHHHHHHB----SS---TTEEEE-GGGHHHHHHHHHHTT-PPB-EEETTT--SSPBP---B-TT-PPPHHHHHHHHHHEETTEEE-EEEE--TTS-HHHHHHHHHHHH-B-EEEEESSHHHHHHHHHHHHHHB---TTTEEEE-SS-B----SSS-EEEEEHHHHS--TT--HHHHHHHHHHHHS-EEEEEEETGGGS-HHHHHHHHHHS-EEEEEEEES----TTSTHHHHHHHT--EEEE--HHHHHHTTSSPEEEEEEEEEPPPHHHHHHHHH---HHHHHHHHHT-HHHHHHHHHHHHHHHTTT--EEEE-S-HHHHHHHHHHTT-----STTTTTT------SEEEES---TT-HHHHHHHHHHHTPPPGGGTTSS--EEEEEEEEETTSHHHHHHHHHHHHHHHTT-EEEEEEHHHH---GGG-TT-SHHHHHHHHHHS--S------------S---

pLDDT: mean 75.5, std 16.76, range [21.0, 94.0]

Radius of gyration: 32.21 Å; Cα contacts (8 Å, |Δi|>4): 1385; chains: 1; bounding box: 84×82×85 Å